Protein AF-K0RPT8-F1 (afdb_monomer_lite)

Organism: Thalassiosira oceanica (NCBI:txid159749)

Sequence (854 aa):
MIMADAAAPDPLGATSTADGGAPPEGDDGGSFYEEIGYNKILDVCDETSADEQLLERIRSLKEARGDCESLEASVRALEAELARARQQTRASIEEDSANQREVDDRMNAIRETEEETKRLRDAIAGEKQLLVSLAREIDGLKASIDKGSGWSKEQTKEREALVDALAECQRENDDANERLARLKETANTHENDARRSEDKRDECARRIEELNREKDTIDANMHSLQQEIKQEEGRLSTLKSALEHSTLELGDLQSRCDDEKHSIEEVMDGIEELREAQSSASKEMAMLRHEQTMVQEELDKLTAENQAATRENEEQMKMVRMLAAESDWCVRSMGNCLFRVLMNQLYHLHIPVSIKKELAHLQKMRDSVDEQARAATREREQHDKEIDSLTAQIARLEGTDIPSVAKEVDAVARKIKRKEQELDIVQRKIGVSKRQGEAIKLLKKTNESTTKSQDAELAGLQRTIQDLKKEAKGILEVDAKGRERLAAIQEQLKDKQRQCDALKDSNAKLETEAEMSTKQVLDLESAIVVARRDHNVASKALLAERQKVAEVKALGDNLSRQSRAAREEIARLERLLIKERASATAVDKEIISLGEDVVRLEERSAQVREEQLANASVIKGLEQDIDKTDDLRESILRSGRNDTNLTIQLVAANREFAQLNERLQVDRHSLEVVQGQLTSLDEEIESGNLQTAELTNAKEARLAEKNDQTKKRELLFSLQRDLSYYLDKNKALASELDRPVSMHRWRYLQITDPEKWDLLNKANGLQCQVVSVNDAISDKTRELGQMWRKMMDLEQEAGDRQGAEEVVSKLSTLREKLRGINKDILAKKADLQLTVEETEMAQSAIEDLEKQRA

Radius of gyration: 75.04 Å; chains: 1; bounding box: 182×80×273 Å

Structure (mmCIF, N/CA/C/O backbone):
data_AF-K0RPT8-F1
#
_entry.id   AF-K0RPT8-F1
#
loop_
_atom_site.group_PDB
_atom_site.id
_atom_site.type_symbol
_atom_site.label_atom_id
_atom_site.label_alt_id
_atom_site.label_comp_id
_atom_site.label_asym_id
_atom_site.label_entity_id
_atom_site.label_seq_id
_atom_site.pdbx_PDB_ins_code
_atom_site.Cartn_x
_atom_site.Cartn_y
_atom_site.Cartn_z
_atom_site.occupancy
_atom_site.B_iso_or_equiv
_atom_site.auth_seq_id
_atom_site.auth_comp_id
_atom_site.auth_asym_id
_atom_site.auth_atom_id
_atom_site.pdbx_PDB_model_num
ATOM 1 N N . MET A 1 1 ? -75.638 -5.460 -1.626 1.00 34.06 1 MET A N 1
ATOM 2 C CA . MET A 1 1 ? -76.689 -4.774 -2.400 1.00 34.06 1 MET A CA 1
ATOM 3 C C . MET A 1 1 ? -76.075 -3.480 -2.912 1.00 34.06 1 MET A C 1
ATOM 5 O O . MET A 1 1 ? -75.794 -2.640 -2.079 1.00 34.06 1 MET A O 1
ATOM 9 N N . ILE A 1 2 ? -75.814 -3.424 -4.230 1.00 35.72 2 ILE A N 1
ATOM 10 C CA . ILE A 1 2 ? -75.721 -2.235 -5.115 1.00 35.72 2 ILE A CA 1
ATOM 11 C C . ILE A 1 2 ? -74.626 -1.204 -4.738 1.00 35.72 2 ILE A C 1
ATOM 13 O O . ILE A 1 2 ? -74.729 -0.559 -3.710 1.00 35.72 2 ILE A O 1
ATOM 17 N N . MET A 1 3 ? -73.465 -1.173 -5.409 1.00 38.56 3 MET A N 1
ATOM 18 C CA . MET A 1 3 ? -73.141 -0.541 -6.715 1.00 38.56 3 MET A CA 1
ATOM 19 C C . MET A 1 3 ? -73.226 0.993 -6.758 1.00 38.56 3 MET A C 1
ATOM 21 O O . MET A 1 3 ? -74.186 1.570 -6.262 1.00 38.56 3 MET A O 1
ATOM 25 N N . ALA A 1 4 ? -72.265 1.543 -7.518 1.00 42.41 4 ALA A N 1
ATOM 26 C CA . ALA A 1 4 ? -72.122 2.905 -8.045 1.00 42.41 4 ALA A CA 1
ATOM 27 C C . ALA A 1 4 ? -71.613 3.975 -7.059 1.00 42.41 4 ALA A C 1
ATOM 29 O O . ALA A 1 4 ? -71.942 3.928 -5.884 1.00 42.41 4 ALA A O 1
ATOM 30 N N . ASP A 1 5 ? -70.896 5.035 -7.433 1.00 40.72 5 ASP A N 1
ATOM 31 C CA . ASP A 1 5 ? -70.079 5.485 -8.580 1.00 40.72 5 ASP A CA 1
ATOM 32 C C . ASP A 1 5 ? -69.812 6.992 -8.297 1.00 40.72 5 ASP A C 1
ATOM 34 O O . ASP A 1 5 ? -70.588 7.600 -7.556 1.00 40.72 5 ASP A O 1
ATOM 38 N N . ALA A 1 6 ? -68.811 7.592 -8.954 1.00 37.84 6 ALA A N 1
ATOM 39 C CA . ALA A 1 6 ? -68.700 9.029 -9.303 1.00 37.84 6 ALA A CA 1
ATOM 40 C C . ALA A 1 6 ? -67.673 9.950 -8.583 1.00 37.84 6 ALA A C 1
ATOM 42 O O . ALA A 1 6 ? -67.849 10.379 -7.447 1.00 37.84 6 ALA A O 1
ATOM 43 N N . ALA A 1 7 ? -66.713 10.379 -9.423 1.00 33.78 7 ALA A N 1
ATOM 44 C CA . ALA A 1 7 ? -66.327 11.768 -9.756 1.00 33.78 7 ALA A CA 1
ATOM 45 C C . ALA A 1 7 ? -65.345 12.586 -8.869 1.00 33.78 7 ALA A C 1
ATOM 47 O O . ALA A 1 7 ? -65.726 13.128 -7.840 1.00 33.78 7 ALA A O 1
ATOM 48 N N . ALA A 1 8 ? -64.097 12.705 -9.377 1.00 41.22 8 ALA A N 1
ATOM 49 C CA . ALA A 1 8 ? -63.292 13.906 -9.759 1.00 41.22 8 ALA A CA 1
ATOM 50 C C . ALA A 1 8 ? -63.546 15.276 -9.059 1.00 41.22 8 ALA A C 1
ATOM 52 O O . ALA A 1 8 ? -64.709 15.568 -8.789 1.00 41.22 8 ALA A O 1
ATOM 53 N N . PRO A 1 9 ? -62.547 16.200 -8.886 1.00 53.50 9 PRO A N 1
ATOM 54 C CA . PRO A 1 9 ? -61.593 16.623 -9.941 1.00 53.50 9 PRO A CA 1
ATOM 55 C C . PRO A 1 9 ? -60.165 17.124 -9.542 1.00 53.50 9 PRO A C 1
ATOM 57 O O . PRO A 1 9 ? -59.850 17.379 -8.385 1.00 53.50 9 PRO A O 1
ATOM 60 N N . ASP A 1 10 ? -59.347 17.290 -10.591 1.00 39.88 10 ASP A N 1
ATOM 61 C CA . ASP A 1 10 ? -58.073 18.033 -10.785 1.00 39.88 10 ASP A CA 1
ATOM 62 C C . ASP A 1 10 ? -58.077 19.499 -10.265 1.00 39.88 10 ASP A C 1
ATOM 64 O O . ASP A 1 10 ? -59.181 20.045 -10.138 1.00 39.88 10 ASP A O 1
ATOM 68 N N . PRO A 1 11 ? -56.922 20.209 -10.042 1.00 53.41 11 PRO A N 1
ATOM 69 C CA . PRO A 1 11 ? -56.004 20.591 -11.148 1.00 53.41 11 PRO A CA 1
ATOM 70 C C . PRO A 1 11 ? -54.515 20.984 -10.868 1.00 53.41 11 PRO A C 1
ATOM 72 O O . PRO A 1 11 ? -54.152 21.394 -9.773 1.00 53.41 11 PRO A O 1
ATOM 75 N N . LEU A 1 12 ? -53.725 21.000 -11.968 1.00 35.53 12 LEU A N 1
ATOM 76 C CA . LEU A 1 12 ? -52.520 21.820 -12.297 1.00 35.53 12 LEU A CA 1
ATOM 77 C C . LEU A 1 12 ? -51.270 21.674 -11.390 1.00 35.53 12 LEU A C 1
ATOM 79 O O . LEU A 1 12 ? -51.343 21.835 -10.186 1.00 35.53 12 LEU A O 1
ATOM 83 N N . GLY A 1 13 ? -50.032 21.490 -11.852 1.00 32.62 13 GLY A N 1
ATOM 84 C CA . GLY A 1 13 ? -49.405 21.535 -13.172 1.00 32.62 13 GLY A CA 1
ATOM 85 C C . GLY A 1 13 ? -47.933 21.948 -12.980 1.00 32.62 13 GLY A C 1
ATOM 86 O O . GLY A 1 13 ? -47.687 22.944 -12.313 1.00 32.62 13 GLY A O 1
ATOM 87 N N . ALA A 1 14 ? -46.964 21.207 -13.532 1.00 35.59 14 ALA A N 1
ATOM 88 C CA . ALA A 1 14 ? -45.588 21.680 -13.762 1.00 35.59 14 ALA A CA 1
ATOM 89 C C . ALA A 1 14 ? -44.806 20.692 -14.652 1.00 35.59 14 ALA A C 1
ATOM 91 O O . ALA A 1 14 ? -44.291 19.678 -14.198 1.00 35.59 14 ALA A O 1
ATOM 92 N N . THR A 1 15 ? -44.783 21.010 -15.945 1.00 38.06 15 THR A N 1
ATOM 93 C CA . THR A 1 15 ? -43.651 20.899 -16.884 1.00 38.06 15 THR A CA 1
ATOM 94 C C . THR A 1 15 ? -42.512 19.913 -16.574 1.00 38.06 15 THR A C 1
ATOM 96 O O . THR A 1 15 ? -41.618 20.215 -15.787 1.00 38.06 15 THR A O 1
ATOM 99 N N . SER A 1 16 ? -42.423 18.839 -17.360 1.00 38.19 16 SER A N 1
ATOM 100 C CA . SER A 1 16 ? -41.153 18.417 -17.961 1.00 38.19 16 SER A CA 1
ATOM 101 C C . SER A 1 16 ? -41.439 17.639 -19.245 1.00 38.19 16 SER A C 1
ATOM 103 O O . SER A 1 16 ? -42.292 16.758 -19.296 1.00 38.19 16 SER A O 1
ATOM 105 N N . THR A 1 17 ? -40.769 18.069 -20.300 1.00 38.31 17 THR A N 1
ATOM 106 C CA . THR A 1 17 ? -40.822 17.629 -21.691 1.00 38.31 17 THR A CA 1
ATOM 107 C C . THR A 1 17 ? -40.530 16.137 -21.847 1.00 38.31 17 THR A C 1
ATOM 109 O O . THR A 1 17 ? -39.399 15.702 -21.644 1.00 38.31 17 THR A O 1
ATOM 112 N N . ALA A 1 18 ? -41.537 15.366 -22.259 1.00 38.72 18 ALA A N 1
ATOM 113 C CA . ALA A 1 18 ? -41.354 14.039 -22.833 1.00 38.72 18 ALA A CA 1
ATOM 114 C C . ALA A 1 18 ? -41.131 14.199 -24.343 1.00 38.72 18 ALA A C 1
ATOM 116 O O . ALA A 1 18 ? -42.089 14.333 -25.105 1.00 38.72 18 ALA A O 1
ATOM 117 N N . ASP A 1 19 ? -39.862 14.236 -24.746 1.00 37.28 19 ASP A N 1
ATOM 118 C CA . ASP A 1 19 ? -39.467 13.992 -26.127 1.00 37.28 19 ASP A CA 1
ATOM 119 C C . ASP A 1 19 ? -39.259 12.484 -26.285 1.00 37.28 19 ASP A C 1
ATOM 121 O O . ASP A 1 19 ? -38.444 11.864 -25.594 1.00 37.28 19 ASP A O 1
ATOM 125 N N . GLY A 1 20 ? -40.087 11.885 -27.135 1.00 48.53 20 GLY A N 1
ATOM 126 C CA . GLY A 1 20 ? -40.003 10.489 -27.526 1.00 48.53 20 GLY A CA 1
ATOM 127 C C . GLY A 1 20 ? -38.823 10.300 -28.465 1.00 48.53 20 GLY A C 1
ATOM 128 O O . GLY A 1 20 ? -38.996 10.255 -29.677 1.00 48.53 20 GLY A O 1
ATOM 129 N N . GLY A 1 21 ? -37.629 10.175 -27.895 1.00 35.12 21 GLY A N 1
ATOM 130 C CA . GLY A 1 21 ? -36.449 9.681 -28.587 1.00 35.12 21 GLY A CA 1
ATOM 131 C C . GLY A 1 21 ? -36.352 8.174 -28.406 1.00 35.12 21 GLY A C 1
ATOM 132 O O . GLY A 1 21 ? -35.857 7.702 -27.384 1.00 35.12 21 GLY A O 1
ATOM 133 N N . ALA A 1 22 ? -36.833 7.419 -29.393 1.00 42.62 22 ALA A N 1
ATOM 134 C CA . ALA A 1 22 ? -36.387 6.048 -29.596 1.00 42.62 22 ALA A CA 1
ATOM 135 C C . ALA A 1 22 ? -34.844 6.020 -29.567 1.00 42.62 22 ALA A C 1
ATOM 137 O O . ALA A 1 22 ? -34.227 6.904 -30.171 1.00 42.62 22 ALA A O 1
ATOM 138 N N . PRO A 1 23 ? -34.200 5.068 -28.870 1.00 44.41 23 PRO A N 1
ATOM 139 C CA . PRO A 1 23 ? -32.756 4.942 -28.966 1.00 44.41 23 PRO A CA 1
ATOM 140 C C . PRO A 1 23 ? -32.410 4.611 -30.426 1.00 44.41 23 PRO A C 1
ATOM 142 O O . PRO A 1 23 ? -33.065 3.748 -31.016 1.00 44.41 23 PRO A O 1
ATOM 145 N N . PRO A 1 24 ? -31.444 5.314 -31.037 1.00 45.06 24 PRO A N 1
ATOM 146 C CA . PRO A 1 24 ? -31.047 5.039 -32.403 1.00 45.06 24 PRO A CA 1
ATOM 147 C C . PRO A 1 24 ? -30.422 3.645 -32.450 1.00 45.06 24 PRO A C 1
ATOM 149 O O . PRO A 1 24 ? -29.393 3.385 -31.832 1.00 45.06 24 PRO A O 1
ATOM 152 N N . GLU A 1 25 ? -31.074 2.751 -33.186 1.00 49.41 25 GLU A N 1
ATOM 153 C CA . GLU A 1 25 ? -30.406 1.646 -33.858 1.00 49.41 25 GLU A CA 1
ATOM 154 C C . GLU A 1 25 ? -29.371 2.264 -34.810 1.00 49.41 25 GLU A C 1
ATOM 156 O O . GLU A 1 25 ? -29.705 2.898 -35.810 1.00 49.41 25 GLU A O 1
ATOM 161 N N . GLY A 1 26 ? -28.111 2.170 -34.411 1.00 39.19 26 GLY A N 1
ATOM 162 C CA . GLY A 1 26 ? -26.936 2.697 -35.089 1.00 39.19 26 GLY A CA 1
ATOM 163 C C . GLY A 1 26 ? -25.806 2.598 -34.072 1.00 39.19 26 GLY A C 1
ATOM 164 O O . GLY A 1 26 ? -25.827 3.272 -33.051 1.00 39.19 26 GLY A O 1
ATOM 165 N N . ASP A 1 27 ? -24.865 1.685 -34.186 1.00 39.25 27 ASP A N 1
ATOM 166 C CA . ASP A 1 27 ? -24.152 1.290 -35.383 1.00 39.25 27 ASP A CA 1
ATOM 167 C C . ASP A 1 27 ? -23.869 -0.205 -35.241 1.00 39.25 27 ASP A C 1
ATOM 169 O O . ASP A 1 27 ? -23.415 -0.645 -34.177 1.00 39.25 27 ASP A O 1
ATOM 173 N N . ASP A 1 28 ? -24.152 -0.980 -36.287 1.00 43.75 28 ASP A N 1
ATOM 174 C CA . ASP A 1 28 ? -23.540 -2.289 -36.460 1.00 43.75 28 ASP A CA 1
ATOM 175 C C . ASP A 1 28 ? -22.032 -2.042 -36.480 1.00 43.75 28 ASP A C 1
ATOM 177 O O . ASP A 1 28 ? -21.432 -1.741 -37.512 1.00 43.75 28 ASP A O 1
ATOM 181 N N . GLY A 1 29 ? -21.411 -2.155 -35.306 1.00 40.94 29 GLY A N 1
ATOM 182 C CA . GLY A 1 29 ? -19.991 -2.393 -35.161 1.00 40.94 29 GLY A CA 1
ATOM 183 C C . GLY A 1 29 ? -19.710 -3.777 -35.714 1.00 40.94 29 GLY A C 1
ATOM 184 O O . GLY A 1 29 ? -19.402 -4.695 -34.955 1.00 40.94 29 GLY A O 1
ATOM 185 N N . GLY A 1 30 ? -19.866 -3.915 -37.034 1.00 42.03 30 GLY A N 1
ATOM 186 C CA . GLY A 1 30 ? -19.308 -4.986 -37.821 1.00 42.03 30 GLY A CA 1
ATOM 187 C C . GLY A 1 30 ? -17.869 -5.082 -37.377 1.00 42.03 30 GLY A C 1
ATOM 188 O O . GLY A 1 30 ? -17.064 -4.169 -37.575 1.00 42.03 30 GLY A O 1
ATOM 189 N N . SER A 1 31 ? -17.591 -6.156 -36.647 1.00 47.12 31 SER A N 1
ATOM 190 C CA . SER A 1 31 ? -16.245 -6.497 -36.256 1.00 47.12 31 SER A CA 1
ATOM 191 C C . SER A 1 31 ? -15.409 -6.393 -37.521 1.00 47.12 31 SER A C 1
ATOM 193 O O . SER A 1 31 ? -15.715 -7.036 -38.523 1.00 47.12 31 SER A O 1
ATOM 195 N N . PHE A 1 32 ? -14.356 -5.582 -37.488 1.00 47.62 32 PHE A N 1
ATOM 196 C CA . PHE A 1 32 ? -13.374 -5.456 -38.567 1.00 47.62 32 PHE A CA 1
ATOM 197 C C . PHE A 1 32 ? -12.870 -6.832 -39.075 1.00 47.62 32 PHE A C 1
ATOM 199 O O . PHE A 1 32 ? -12.355 -6.953 -40.184 1.00 47.62 32 PHE A O 1
ATOM 206 N N . TYR A 1 33 ? -13.068 -7.900 -38.291 1.00 49.88 33 TYR A N 1
ATOM 207 C CA . TYR A 1 33 ? -12.769 -9.285 -38.644 1.00 49.88 33 TYR A CA 1
ATOM 208 C C . TYR A 1 33 ? -13.836 -10.006 -39.498 1.00 49.88 33 TYR A C 1
ATOM 210 O O . TYR A 1 33 ? -13.510 -11.022 -40.117 1.00 49.88 33 TYR A O 1
ATOM 218 N N . GLU A 1 34 ? -15.076 -9.516 -39.583 1.00 51.75 34 GLU A N 1
ATOM 219 C CA . GLU A 1 34 ? -16.123 -10.085 -40.449 1.00 51.75 34 GLU A CA 1
ATOM 220 C C . GLU A 1 34 ? -15.997 -9.616 -41.906 1.00 51.75 34 GLU A C 1
ATOM 222 O O . GLU A 1 34 ? -16.193 -10.417 -42.822 1.00 51.75 34 GLU A O 1
ATOM 227 N N . GLU A 1 35 ? -15.563 -8.374 -42.142 1.00 48.94 35 GLU A N 1
ATOM 228 C CA . GLU A 1 35 ? -15.411 -7.808 -43.495 1.00 48.94 35 GLU A CA 1
ATOM 229 C C . GLU A 1 35 ? -14.232 -8.396 -44.293 1.00 48.94 35 GLU A C 1
ATOM 231 O O . GLU A 1 35 ? -14.245 -8.388 -45.523 1.00 48.94 35 GLU A O 1
ATOM 236 N N . ILE A 1 36 ? -13.237 -8.987 -43.621 1.00 48.97 36 ILE A N 1
ATOM 237 C CA . ILE A 1 36 ? -12.074 -9.619 -44.278 1.00 48.97 36 ILE A CA 1
ATOM 238 C C . ILE A 1 36 ? -12.362 -11.090 -44.650 1.00 48.97 36 ILE A C 1
ATOM 240 O O . ILE A 1 36 ? -11.540 -11.762 -45.271 1.00 48.97 36 ILE A O 1
ATOM 244 N N . GLY A 1 37 ? -13.541 -11.629 -44.315 1.00 44.31 37 GLY A N 1
ATOM 245 C CA . GLY A 1 37 ? -13.873 -13.018 -44.643 1.00 44.31 37 GLY A CA 1
ATOM 246 C C . GLY A 1 37 ? -12.970 -14.036 -43.936 1.00 44.31 37 GLY A C 1
ATOM 247 O O . GLY A 1 37 ? -12.770 -15.138 -44.445 1.00 44.31 37 GLY A O 1
ATOM 248 N N . TYR A 1 38 ? -12.444 -13.700 -42.753 1.00 50.59 38 TYR A N 1
ATOM 249 C CA . TYR A 1 38 ? -11.564 -14.582 -41.976 1.00 50.59 38 TYR A CA 1
ATOM 250 C C . TYR A 1 38 ? -12.276 -15.884 -41.563 1.00 50.59 38 TYR A C 1
ATOM 252 O O . TYR A 1 38 ? -11.687 -16.965 -41.604 1.00 50.59 38 TYR A O 1
ATOM 260 N N . ASN A 1 39 ? -13.585 -15.804 -41.293 1.00 52.38 39 ASN A N 1
ATOM 261 C CA . ASN A 1 39 ? -14.430 -16.967 -40.999 1.00 52.38 39 ASN A CA 1
ATOM 262 C C . ASN A 1 39 ? -14.610 -17.904 -42.208 1.00 52.38 39 ASN A C 1
ATOM 264 O O . ASN A 1 39 ? -14.829 -19.094 -42.030 1.00 52.38 39 ASN A O 1
ATOM 268 N N . LYS A 1 40 ? -14.457 -17.405 -43.443 1.00 50.84 40 LYS A N 1
ATOM 269 C CA . LYS A 1 40 ? -14.559 -18.223 -44.665 1.00 50.84 40 LYS A CA 1
ATOM 270 C C . LYS A 1 40 ? -13.231 -18.855 -45.086 1.00 50.84 40 LYS A C 1
ATOM 272 O O . LYS A 1 40 ? -13.236 -19.786 -45.882 1.00 50.84 40 LYS A O 1
ATOM 277 N N . ILE A 1 41 ? -12.109 -18.365 -44.557 1.00 52.56 41 ILE A N 1
ATOM 278 C CA . ILE A 1 41 ? -10.770 -18.921 -44.807 1.00 52.56 41 ILE A CA 1
ATOM 279 C C . ILE A 1 41 ? -10.476 -20.087 -43.849 1.00 52.56 41 ILE A C 1
ATOM 281 O O . ILE A 1 41 ? -9.771 -21.020 -44.221 1.00 52.56 41 ILE A O 1
ATOM 285 N N . LEU A 1 42 ? -11.056 -20.086 -42.644 1.00 50.06 42 LEU A N 1
ATOM 286 C CA . LEU A 1 42 ? -10.864 -21.158 -41.658 1.00 50.06 42 LEU A CA 1
ATOM 287 C C . LEU A 1 42 ? -11.716 -22.413 -41.903 1.00 50.06 42 LEU A C 1
ATOM 289 O O . LEU A 1 42 ? -11.302 -23.488 -41.478 1.00 50.06 42 LEU A O 1
ATOM 293 N N . ASP A 1 43 ? -12.836 -22.300 -42.623 1.00 50.97 43 ASP A N 1
ATOM 294 C CA . ASP A 1 43 ? -13.712 -23.440 -42.951 1.00 50.97 43 ASP A CA 1
ATOM 295 C C . ASP A 1 43 ? -13.362 -24.133 -44.285 1.00 50.97 43 ASP A C 1
ATOM 297 O O . ASP A 1 43 ? -13.931 -25.173 -44.601 1.00 50.97 43 ASP A O 1
ATOM 301 N N . VAL A 1 44 ? -12.441 -23.580 -45.089 1.00 48.00 44 VAL A N 1
ATOM 302 C CA . VAL A 1 44 ? -12.082 -24.125 -46.422 1.00 48.00 44 VAL A CA 1
ATOM 303 C C . VAL A 1 44 ? -10.700 -24.792 -46.443 1.00 48.00 44 VAL A C 1
ATOM 305 O O . VAL A 1 44 ? -10.338 -25.442 -47.420 1.00 48.00 44 VAL A O 1
ATOM 308 N N . CYS A 1 45 ? -9.930 -24.709 -45.360 1.00 46.25 45 CYS A N 1
ATOM 309 C CA . CYS A 1 45 ? -8.627 -25.367 -45.258 1.00 46.25 45 CYS A CA 1
ATOM 310 C C . CYS A 1 45 ? -8.754 -26.814 -44.762 1.00 46.25 45 CYS A C 1
ATOM 312 O O . CYS A 1 45 ? -8.107 -27.196 -43.788 1.00 46.25 45 CYS A O 1
ATOM 314 N N . ASP A 1 46 ? -9.564 -27.614 -45.455 1.00 46.78 46 ASP A N 1
ATOM 315 C CA . ASP A 1 46 ? -9.432 -29.065 -45.405 1.00 46.78 46 ASP A CA 1
ATOM 316 C C . ASP A 1 46 ? -8.359 -29.501 -46.407 1.00 46.78 46 ASP A C 1
ATOM 318 O O . ASP A 1 46 ? -8.411 -29.209 -47.601 1.00 46.78 46 ASP A O 1
ATOM 322 N N . GLU A 1 47 ? -7.371 -30.207 -45.858 1.00 51.59 47 GLU A N 1
ATOM 323 C CA . GLU A 1 47 ? -6.622 -31.269 -46.519 1.00 51.59 47 GLU A CA 1
ATOM 324 C C . GLU A 1 47 ? -6.113 -30.951 -47.930 1.00 51.59 47 GLU A C 1
ATOM 326 O O . GLU A 1 47 ? -6.598 -31.484 -48.922 1.00 51.59 47 GLU A O 1
ATOM 331 N N . THR A 1 48 ? -5.063 -30.135 -48.038 1.00 50.81 48 THR A N 1
ATOM 332 C CA . THR A 1 48 ? -3.907 -30.458 -48.898 1.00 50.81 48 THR A CA 1
ATOM 333 C C . THR A 1 48 ? -2.789 -29.423 -48.743 1.00 50.81 48 THR A C 1
ATOM 335 O O . THR A 1 48 ? -2.885 -28.285 -49.184 1.00 50.81 48 THR A O 1
ATOM 338 N N . SER A 1 49 ? -1.666 -29.873 -48.173 1.00 52.41 49 SER A N 1
ATOM 339 C CA . SER A 1 49 ? -0.335 -29.256 -48.304 1.00 52.41 49 SER A CA 1
ATOM 340 C C . SER A 1 49 ? -0.093 -27.888 -47.630 1.00 52.41 49 SER A C 1
ATOM 342 O O . SER A 1 49 ? 0.474 -26.989 -48.254 1.00 52.41 49 SER A O 1
ATOM 344 N N . ALA A 1 50 ? -0.400 -27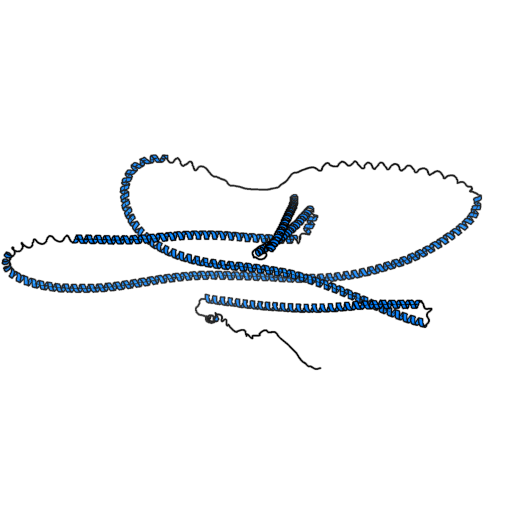.745 -46.337 1.00 48.38 50 ALA A N 1
ATOM 345 C CA . ALA A 1 50 ? 0.180 -26.684 -45.503 1.00 48.38 50 ALA A CA 1
ATOM 346 C C . ALA A 1 50 ? 0.653 -27.235 -44.145 1.00 48.38 50 ALA A C 1
ATOM 348 O O . ALA A 1 50 ? 0.027 -28.137 -43.592 1.00 48.38 50 ALA A O 1
ATOM 349 N N . ASP A 1 51 ? 1.782 -26.701 -43.666 1.00 59.19 51 ASP A N 1
ATOM 350 C CA . ASP A 1 51 ? 2.598 -27.172 -42.539 1.00 59.19 51 ASP A CA 1
ATOM 351 C C . ASP A 1 51 ? 1.817 -27.558 -41.270 1.00 59.19 51 ASP A C 1
ATOM 353 O O . ASP A 1 51 ? 0.952 -26.828 -40.785 1.00 59.19 51 ASP A O 1
ATOM 357 N N . GLU A 1 52 ? 2.232 -28.668 -40.657 1.00 60.44 52 GLU A N 1
ATOM 358 C CA . GLU A 1 52 ? 1.723 -29.240 -39.397 1.00 60.44 52 GLU A CA 1
ATOM 359 C C . GLU A 1 52 ? 1.672 -28.208 -38.244 1.00 60.44 52 GLU A C 1
ATOM 361 O O . GLU A 1 52 ? 0.789 -28.243 -37.388 1.00 60.44 52 GLU A O 1
ATOM 366 N N . GLN A 1 53 ? 2.555 -27.203 -38.286 1.00 57.12 53 GLN A N 1
ATOM 367 C CA . GLN A 1 53 ? 2.617 -26.093 -37.329 1.00 57.12 53 GLN A CA 1
ATOM 368 C C . GLN A 1 53 ? 1.416 -25.134 -37.411 1.00 57.12 53 GLN A C 1
ATOM 370 O O . GLN A 1 53 ? 1.013 -24.570 -36.393 1.00 57.12 53 GLN A O 1
ATOM 375 N N . LEU A 1 54 ? 0.819 -24.948 -38.593 1.00 59.88 54 LEU A N 1
ATOM 376 C CA . LEU A 1 54 ? -0.370 -24.104 -38.759 1.00 59.88 54 LEU A CA 1
ATOM 377 C C . LEU A 1 54 ? -1.621 -24.797 -38.215 1.00 59.88 54 LEU A C 1
ATOM 379 O O . LEU A 1 54 ? -2.445 -24.147 -37.574 1.00 59.88 54 LEU A O 1
ATOM 383 N N . LEU A 1 55 ? -1.733 -26.114 -38.393 1.00 65.75 55 LEU A N 1
ATOM 384 C CA . LEU A 1 55 ? -2.823 -26.904 -37.814 1.00 65.75 55 LEU A CA 1
ATOM 385 C C . LEU A 1 55 ? -2.749 -26.931 -36.282 1.00 65.75 55 LEU A C 1
ATOM 387 O O . LEU A 1 55 ? -3.782 -26.821 -35.620 1.00 65.75 55 LEU A O 1
ATOM 391 N N . GLU A 1 56 ? -1.542 -27.006 -35.715 1.00 69.25 56 GLU A N 1
ATOM 392 C CA . GLU A 1 56 ? -1.330 -26.899 -34.267 1.00 69.25 56 GLU A CA 1
ATOM 393 C C . GLU A 1 56 ? -1.701 -25.499 -33.746 1.00 69.25 56 GLU A C 1
ATOM 395 O O . GLU A 1 56 ? -2.379 -25.359 -32.728 1.00 69.25 56 GLU A O 1
ATOM 400 N N . ARG A 1 57 ? -1.353 -24.440 -34.494 1.00 70.62 57 ARG A N 1
ATOM 401 C CA . ARG A 1 57 ? -1.726 -23.060 -34.151 1.00 70.62 57 ARG A CA 1
ATOM 402 C C . ARG A 1 57 ? -3.241 -22.853 -34.191 1.00 70.62 57 ARG A C 1
ATOM 404 O O . ARG A 1 57 ? -3.787 -22.227 -33.284 1.00 70.62 57 ARG A O 1
ATOM 411 N N . ILE A 1 58 ? -3.929 -23.411 -35.186 1.00 70.00 58 ILE A N 1
ATOM 412 C CA . ILE A 1 58 ? -5.393 -23.348 -35.291 1.00 70.00 58 ILE A CA 1
ATOM 413 C C . ILE A 1 58 ? -6.056 -24.121 -34.141 1.00 70.00 58 ILE A C 1
ATOM 415 O O . ILE A 1 58 ? -7.045 -23.637 -33.591 1.00 70.00 58 ILE A O 1
ATOM 419 N N . ARG A 1 59 ? -5.502 -25.267 -33.716 1.00 74.06 59 ARG A N 1
ATOM 420 C CA . ARG A 1 59 ? -5.972 -25.980 -32.513 1.00 74.06 59 ARG A CA 1
ATOM 421 C C . ARG A 1 59 ? -5.797 -25.143 -31.243 1.00 74.06 59 ARG A C 1
ATOM 423 O O . ARG A 1 59 ? -6.775 -24.963 -30.525 1.00 74.06 59 ARG A O 1
ATOM 430 N N . SER A 1 60 ? -4.631 -24.524 -31.041 1.00 74.38 60 SER A N 1
ATOM 431 C CA . SER A 1 60 ? -4.387 -23.660 -29.872 1.00 74.38 60 SER A CA 1
ATOM 432 C C . SER A 1 60 ? -5.309 -22.434 -29.817 1.00 74.38 60 SER A C 1
ATOM 434 O O . SER A 1 60 ? -5.747 -22.023 -28.747 1.00 74.38 60 SER A O 1
ATOM 436 N N . LEU A 1 61 ? -5.664 -21.866 -30.976 1.00 70.50 61 LEU A N 1
ATOM 437 C CA . LEU A 1 61 ? -6.599 -20.741 -31.047 1.00 70.50 61 LEU A CA 1
ATOM 438 C C . LEU A 1 61 ? -8.045 -21.180 -30.780 1.00 70.50 61 LEU A C 1
ATOM 440 O O . LEU A 1 61 ? -8.819 -20.406 -30.219 1.00 70.50 61 LEU A O 1
ATOM 444 N N . LYS A 1 62 ? -8.416 -22.416 -31.145 1.00 72.44 62 LYS A N 1
ATOM 445 C CA . LYS A 1 62 ? -9.727 -22.990 -30.805 1.00 72.44 62 LYS A CA 1
ATOM 446 C C . LYS A 1 62 ? -9.847 -23.290 -29.307 1.00 72.44 62 LYS A C 1
ATOM 448 O O . LYS A 1 62 ? -10.907 -23.036 -28.746 1.00 72.44 62 LYS A O 1
ATOM 453 N N . GLU A 1 63 ? -8.780 -23.762 -28.665 1.00 74.81 63 GLU A N 1
ATOM 454 C CA . GLU A 1 63 ? -8.739 -23.964 -27.208 1.00 74.81 63 GLU A CA 1
ATOM 455 C C . GLU A 1 63 ? -8.823 -22.633 -26.451 1.00 74.81 63 GLU A C 1
ATOM 457 O O . GLU A 1 63 ? -9.710 -22.469 -25.619 1.00 74.81 63 GLU A O 1
ATOM 462 N N . ALA A 1 64 ? -8.024 -21.632 -26.839 1.00 71.44 64 ALA A N 1
ATOM 463 C CA . ALA A 1 64 ? -8.086 -20.298 -26.236 1.00 71.44 64 ALA A CA 1
ATOM 464 C C . ALA A 1 64 ? -9.470 -19.638 -26.387 1.00 71.44 64 ALA A C 1
ATOM 466 O O . ALA A 1 64 ? -9.935 -18.934 -25.493 1.00 71.44 64 ALA A O 1
ATOM 467 N N . ARG A 1 65 ? -10.165 -19.887 -27.506 1.00 73.44 65 ARG A N 1
ATOM 468 C CA . ARG A 1 65 ? -11.553 -19.448 -27.689 1.00 73.44 65 ARG A CA 1
ATOM 469 C C . ARG A 1 65 ? -12.511 -20.160 -26.729 1.00 73.44 65 ARG A C 1
ATOM 471 O O . ARG A 1 65 ? -13.389 -19.503 -26.178 1.00 73.44 65 ARG A O 1
ATOM 478 N N . GLY A 1 66 ? -12.340 -21.465 -26.515 1.00 76.88 66 GLY A N 1
ATOM 479 C CA . GLY A 1 66 ? -13.122 -22.223 -25.534 1.00 76.88 66 GLY A CA 1
ATOM 480 C C . GLY A 1 66 ? -12.939 -21.696 -24.107 1.00 76.88 66 GLY A C 1
ATOM 481 O O . GLY A 1 66 ? -13.917 -21.550 -23.374 1.00 76.88 66 GLY A O 1
ATOM 482 N N . ASP A 1 67 ? -11.712 -21.317 -23.748 1.00 75.44 67 ASP A N 1
ATOM 483 C CA . ASP A 1 67 ? -11.403 -20.718 -22.445 1.00 75.44 67 ASP A CA 1
ATOM 484 C C . ASP A 1 67 ? -12.011 -19.313 -22.294 1.00 75.44 67 ASP A C 1
ATOM 486 O O . ASP A 1 67 ? -12.552 -18.978 -21.239 1.00 75.44 67 ASP A O 1
ATOM 490 N N . CYS A 1 68 ? -12.010 -18.499 -23.356 1.00 70.81 68 CYS A N 1
ATOM 491 C CA . CYS A 1 68 ? -12.714 -17.213 -23.363 1.00 70.81 68 CYS A CA 1
ATOM 492 C C . CYS A 1 68 ? -14.235 -17.383 -23.220 1.00 70.81 68 CYS A C 1
ATOM 494 O O . CYS A 1 68 ? -14.850 -16.673 -22.427 1.00 70.81 68 CYS A O 1
ATOM 496 N N . GLU A 1 69 ? -14.846 -18.344 -23.917 1.00 77.31 69 GLU A N 1
ATOM 497 C CA . GLU A 1 69 ? -16.283 -18.637 -23.797 1.00 77.31 69 GLU A CA 1
ATOM 498 C C . GLU A 1 69 ? -16.642 -19.148 -22.382 1.00 77.31 69 GLU A C 1
ATOM 500 O O . GLU A 1 69 ? -17.685 -18.793 -21.826 1.00 77.31 69 GLU A O 1
ATOM 505 N N . SER A 1 70 ? -15.745 -19.916 -21.751 1.00 75.75 70 SER A N 1
ATOM 506 C CA . SER A 1 70 ? -15.841 -20.337 -20.347 1.00 75.75 70 SER A CA 1
ATOM 507 C C . SER A 1 70 ? -15.754 -19.158 -19.370 1.00 75.75 70 SER A C 1
ATOM 509 O O . SER A 1 70 ? -16.556 -19.072 -18.433 1.00 75.75 70 SER A O 1
ATOM 511 N N . LEU A 1 71 ? -14.814 -18.237 -19.589 1.00 75.88 71 LEU A N 1
ATOM 512 C CA . LEU A 1 71 ? -14.658 -17.029 -18.780 1.00 75.88 71 LEU A CA 1
ATOM 513 C C . LEU A 1 71 ? -15.869 -16.108 -18.918 1.00 75.88 71 LEU A C 1
ATOM 515 O O . LEU A 1 71 ? -16.382 -15.629 -17.910 1.00 75.88 71 LEU A O 1
ATOM 519 N N . GLU A 1 72 ? -16.393 -15.922 -20.128 1.00 75.00 72 GLU A N 1
ATOM 520 C CA . GLU A 1 72 ? -17.623 -15.162 -20.348 1.00 75.00 72 GLU A CA 1
ATOM 521 C C . GLU A 1 72 ? -18.831 -15.794 -19.649 1.00 75.00 72 GLU A C 1
ATOM 523 O O . GLU A 1 72 ? -19.658 -15.079 -19.080 1.00 75.00 72 GLU A O 1
ATOM 528 N N . ALA A 1 73 ? -18.944 -17.125 -19.652 1.00 78.25 73 ALA A N 1
ATOM 529 C CA . ALA A 1 73 ? -19.997 -17.822 -18.919 1.00 78.25 73 ALA A CA 1
ATOM 530 C C . ALA A 1 73 ? -19.862 -17.627 -17.397 1.00 78.25 73 ALA A C 1
ATOM 532 O O . ALA A 1 73 ? -20.867 -17.427 -16.711 1.00 78.25 73 ALA A O 1
ATOM 533 N N . SER A 1 74 ? -18.631 -17.626 -16.877 1.00 79.69 74 SER A N 1
ATOM 534 C CA . SER A 1 74 ? -18.335 -17.357 -15.464 1.00 79.69 74 SER A CA 1
ATOM 535 C C . SER A 1 74 ? -18.658 -15.909 -15.073 1.00 79.69 74 SER A C 1
ATOM 537 O O .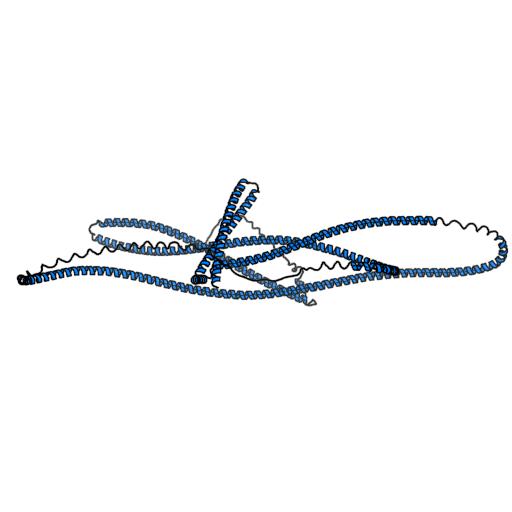 SER A 1 74 ? -19.323 -15.670 -14.066 1.00 79.69 74 SER A O 1
ATOM 539 N N . VAL A 1 75 ? -18.292 -14.935 -15.913 1.00 78.19 75 VAL A N 1
ATOM 540 C CA . VAL A 1 75 ? -18.626 -13.516 -15.708 1.00 78.19 75 VAL A CA 1
ATOM 541 C C . VAL A 1 75 ? -20.141 -13.312 -15.701 1.00 78.19 75 VAL A C 1
ATOM 543 O O . VAL A 1 75 ? -20.663 -12.707 -14.768 1.00 78.19 75 VAL A O 1
ATOM 546 N N . ARG A 1 76 ? -20.875 -13.901 -16.654 1.00 81.94 76 ARG A N 1
ATOM 547 C CA . ARG A 1 76 ? -22.349 -13.834 -16.676 1.00 81.94 76 ARG A CA 1
ATOM 548 C C . ARG A 1 76 ? -22.986 -14.485 -15.441 1.00 81.94 76 ARG A C 1
ATOM 550 O O . ARG A 1 76 ? -24.011 -14.007 -14.954 1.00 81.94 76 ARG A O 1
ATOM 557 N N . ALA A 1 77 ? -22.398 -15.561 -14.912 1.00 83.00 77 ALA A N 1
ATOM 558 C CA . ALA A 1 77 ? -22.865 -16.192 -13.678 1.00 83.00 77 ALA A CA 1
ATOM 559 C C . ALA A 1 77 ? -22.650 -15.285 -12.453 1.00 83.00 77 ALA A C 1
ATOM 561 O O . ALA A 1 77 ? -23.574 -15.109 -11.655 1.00 83.00 77 ALA A O 1
ATOM 562 N N . LEU A 1 78 ? -21.482 -14.646 -12.347 1.00 80.06 78 LEU A N 1
ATOM 563 C CA . LEU A 1 78 ? -21.176 -13.684 -11.284 1.00 80.06 78 LEU A CA 1
ATOM 564 C C . LEU A 1 78 ? -22.052 -12.427 -11.372 1.00 80.06 78 LEU A C 1
ATOM 566 O O . LEU A 1 78 ? -22.528 -11.937 -10.349 1.00 80.06 78 LEU A O 1
ATOM 570 N N . GLU A 1 79 ? -22.338 -11.932 -12.576 1.00 81.12 79 GLU A N 1
ATOM 571 C CA . GLU A 1 79 ? -23.276 -10.824 -12.789 1.00 81.12 79 GLU A CA 1
ATOM 572 C C . GLU A 1 79 ? -24.699 -11.184 -12.336 1.00 81.12 79 GLU A C 1
ATOM 574 O O . GLU A 1 79 ? -25.374 -10.375 -11.691 1.00 81.12 79 GLU A O 1
ATOM 579 N N . ALA A 1 80 ? -25.146 -12.416 -12.600 1.00 84.25 80 ALA A N 1
ATOM 580 C CA . ALA A 1 80 ? -26.437 -12.909 -12.130 1.00 84.25 80 ALA A CA 1
ATOM 581 C C . ALA A 1 80 ? -26.486 -13.051 -10.596 1.00 84.25 80 ALA A C 1
ATOM 583 O O . ALA A 1 80 ? -27.508 -12.736 -9.980 1.00 84.25 80 ALA A O 1
ATOM 584 N N . GLU A 1 81 ? -25.400 -13.489 -9.958 1.00 84.00 81 GLU A N 1
ATOM 585 C CA . GLU A 1 81 ? -25.299 -13.551 -8.494 1.00 84.00 81 GLU A CA 1
ATOM 586 C C . GLU A 1 81 ? -25.271 -12.160 -7.856 1.00 84.00 81 GLU A C 1
ATOM 588 O O . GLU A 1 81 ? -25.984 -11.917 -6.879 1.00 84.00 81 GLU A O 1
ATOM 593 N N . LEU A 1 82 ? -24.547 -11.211 -8.454 1.00 79.00 82 LEU A N 1
ATOM 594 C CA . LEU A 1 82 ? -24.527 -9.814 -8.026 1.00 79.00 82 LEU A CA 1
ATOM 595 C C . LEU A 1 82 ? -25.921 -9.172 -8.137 1.00 79.00 82 LEU A C 1
ATOM 597 O O . LEU A 1 82 ? -26.338 -8.421 -7.251 1.00 79.00 82 LEU A O 1
ATOM 601 N N . ALA A 1 83 ? -26.669 -9.483 -9.199 1.00 82.88 83 ALA A N 1
ATOM 602 C CA . ALA A 1 83 ? -28.043 -9.022 -9.372 1.00 82.88 83 ALA A CA 1
ATOM 603 C C . ALA A 1 83 ? -28.982 -9.586 -8.289 1.00 82.88 83 ALA A C 1
ATOM 605 O O . ALA A 1 83 ? -29.762 -8.827 -7.707 1.00 82.88 83 ALA A O 1
ATOM 606 N N . ARG A 1 84 ? -28.864 -10.880 -7.953 1.00 87.25 84 ARG A N 1
ATOM 607 C CA . ARG A 1 84 ? -29.631 -11.497 -6.853 1.00 87.25 84 ARG A CA 1
ATOM 608 C C . ARG A 1 84 ? -29.277 -10.885 -5.500 1.00 87.25 84 ARG A C 1
ATOM 610 O O . ARG A 1 84 ? -30.182 -10.557 -4.736 1.00 87.25 84 ARG A O 1
ATOM 617 N N . ALA A 1 85 ? -27.990 -10.669 -5.227 1.00 78.94 85 ALA A N 1
ATOM 618 C CA . ALA A 1 85 ? -27.536 -10.039 -3.991 1.00 78.94 85 ALA A CA 1
ATOM 619 C C . ALA A 1 85 ? -28.116 -8.624 -3.844 1.00 78.94 85 ALA A C 1
ATOM 621 O O . ALA A 1 85 ? -28.694 -8.306 -2.807 1.00 78.94 85 ALA A O 1
ATOM 622 N N . ARG A 1 86 ? -28.066 -7.811 -4.912 1.00 82.88 86 ARG A N 1
ATOM 623 C CA . ARG A 1 86 ? -28.663 -6.462 -4.947 1.00 82.88 86 ARG A CA 1
ATOM 624 C C . ARG A 1 86 ? -30.176 -6.479 -4.728 1.00 82.88 86 ARG A C 1
ATOM 626 O O . ARG A 1 86 ? -30.702 -5.608 -4.036 1.00 82.88 86 ARG A O 1
ATOM 633 N N . GLN A 1 87 ? -30.883 -7.453 -5.299 1.00 84.31 87 GLN A N 1
ATOM 634 C CA . GLN A 1 87 ? -32.324 -7.611 -5.095 1.00 84.31 87 GLN A CA 1
ATOM 635 C C . GLN A 1 87 ? -32.651 -7.984 -3.641 1.00 84.31 87 GLN A C 1
ATOM 637 O O . GLN A 1 87 ? -33.584 -7.430 -3.065 1.00 84.31 87 GLN A O 1
ATOM 642 N N . GLN A 1 88 ? -31.844 -8.847 -3.023 1.00 82.81 88 GLN A N 1
ATOM 643 C CA . GLN A 1 88 ? -31.992 -9.224 -1.619 1.00 82.81 88 GLN A CA 1
ATOM 644 C C . GLN A 1 88 ? -31.696 -8.052 -0.670 1.00 82.81 88 GLN A C 1
ATOM 646 O O . GLN A 1 88 ? -32.404 -7.873 0.318 1.00 82.81 88 GLN A O 1
ATOM 651 N N . THR A 1 89 ? -30.715 -7.199 -0.994 1.00 78.31 89 THR A N 1
ATOM 652 C CA . THR A 1 89 ? -30.447 -5.981 -0.207 1.00 78.31 89 THR A CA 1
ATOM 653 C C . THR A 1 89 ? -31.615 -4.999 -0.284 1.00 78.31 89 THR A C 1
ATOM 655 O O . THR A 1 89 ? -32.008 -4.437 0.732 1.00 78.31 89 THR A O 1
ATOM 658 N N . ARG A 1 90 ? -32.213 -4.816 -1.472 1.00 79.81 90 ARG A N 1
ATOM 659 C CA . ARG A 1 90 ? -33.400 -3.959 -1.640 1.00 79.81 90 ARG A CA 1
ATOM 660 C C . ARG A 1 90 ? -34.600 -4.471 -0.845 1.00 79.81 90 ARG A C 1
ATOM 662 O O . ARG A 1 90 ? -35.242 -3.672 -0.176 1.00 79.81 90 ARG A O 1
ATOM 669 N N . ALA A 1 91 ? -34.852 -5.780 -0.864 1.00 82.31 91 ALA A N 1
ATOM 670 C CA . ALA A 1 91 ? -35.930 -6.385 -0.081 1.00 82.31 91 ALA A CA 1
ATOM 671 C C . ALA A 1 91 ? -35.733 -6.181 1.434 1.00 82.31 91 ALA A C 1
ATOM 673 O O . ALA A 1 91 ? -36.681 -5.824 2.125 1.00 82.31 91 ALA A O 1
ATOM 674 N N . SER A 1 92 ? -34.499 -6.321 1.936 1.00 79.38 92 SER A N 1
ATOM 675 C CA . SER A 1 92 ? -34.183 -6.057 3.350 1.00 79.38 92 SER A CA 1
ATOM 676 C C . SER A 1 92 ? -34.411 -4.590 3.732 1.00 79.38 92 SER A C 1
ATOM 678 O O . SER A 1 92 ? -34.943 -4.316 4.800 1.00 79.38 92 SER A O 1
ATOM 680 N N . ILE A 1 93 ? -34.058 -3.642 2.855 1.00 79.00 93 ILE A N 1
ATOM 681 C CA . ILE A 1 93 ? -34.285 -2.206 3.093 1.00 79.00 93 ILE A CA 1
ATOM 682 C C . ILE A 1 93 ? -35.787 -1.884 3.130 1.00 79.00 93 ILE A C 1
ATOM 684 O O . ILE A 1 93 ? -36.232 -1.084 3.954 1.00 79.00 93 ILE A O 1
ATOM 688 N N . GLU A 1 94 ? -36.582 -2.493 2.247 1.00 81.62 94 GLU A N 1
ATOM 689 C CA . GLU A 1 94 ? -38.038 -2.329 2.253 1.00 81.62 94 GLU A CA 1
ATOM 690 C C . GLU A 1 94 ? -38.666 -2.902 3.532 1.00 81.62 94 GLU A C 1
ATOM 692 O O . GLU A 1 94 ? -39.511 -2.238 4.137 1.00 81.62 94 GLU A O 1
ATOM 697 N N . GLU A 1 95 ? -38.207 -4.069 3.990 1.00 84.62 95 GLU A N 1
ATOM 698 C CA . GLU A 1 95 ? -38.638 -4.688 5.250 1.00 84.62 95 GLU A CA 1
ATOM 699 C C . GLU A 1 95 ? -38.280 -3.821 6.470 1.00 84.62 95 GLU A C 1
ATOM 701 O O . GLU A 1 95 ? -39.145 -3.541 7.302 1.00 84.62 95 GLU A O 1
ATOM 706 N N . ASP A 1 96 ? -37.056 -3.291 6.536 1.00 77.25 96 ASP A N 1
ATOM 707 C CA . ASP A 1 96 ? -36.633 -2.372 7.600 1.00 77.25 96 ASP A CA 1
ATOM 708 C C . ASP A 1 96 ? -37.464 -1.080 7.603 1.00 77.25 96 ASP A C 1
ATOM 710 O O . ASP A 1 96 ? -37.861 -0.584 8.661 1.00 77.25 96 ASP A O 1
ATOM 714 N N . SER A 1 97 ? -37.809 -0.554 6.423 1.00 77.25 97 SER A N 1
ATOM 715 C CA . SER A 1 97 ? -38.668 0.630 6.306 1.00 77.25 97 SER A CA 1
ATOM 716 C C . SER A 1 97 ? -40.112 0.371 6.759 1.00 77.25 97 SER A C 1
ATOM 718 O O . SER A 1 97 ? -40.753 1.265 7.317 1.00 77.25 97 SER A O 1
ATOM 720 N N . ALA A 1 98 ? -40.627 -0.846 6.556 1.00 81.12 98 ALA A N 1
ATOM 721 C CA . ALA A 1 98 ? -41.947 -1.255 7.026 1.00 81.12 98 ALA A CA 1
ATOM 722 C C . ALA A 1 98 ? -41.959 -1.438 8.552 1.00 81.12 98 ALA A C 1
ATOM 724 O O . ALA A 1 98 ? -42.862 -0.932 9.221 1.00 81.12 98 ALA A O 1
ATOM 725 N N . ASN A 1 99 ? -40.916 -2.063 9.105 1.00 81.56 99 ASN A N 1
ATOM 726 C CA . ASN A 1 99 ? -40.730 -2.220 10.548 1.00 81.56 99 ASN A CA 1
ATOM 727 C C . ASN A 1 99 ? -40.621 -0.861 11.253 1.00 81.56 99 ASN A C 1
ATOM 729 O O . ASN A 1 99 ? -41.219 -0.664 12.310 1.00 81.56 99 ASN A O 1
ATOM 733 N N . GLN A 1 100 ? -39.924 0.108 10.652 1.00 76.25 100 GLN A N 1
ATOM 734 C CA . GLN A 1 100 ? -39.822 1.459 11.206 1.00 76.25 100 GLN A CA 1
ATOM 735 C C . GLN A 1 100 ? -41.187 2.163 11.273 1.00 76.25 100 GLN A C 1
ATOM 737 O O . GLN A 1 100 ? -41.506 2.774 12.291 1.00 76.25 100 GLN A O 1
ATOM 742 N N . ARG A 1 101 ? -42.027 2.023 10.238 1.00 80.19 101 ARG A N 1
ATOM 743 C CA . ARG A 1 101 ? -43.399 2.564 10.253 1.00 80.19 101 ARG A CA 1
ATOM 744 C C . ARG A 1 101 ? -44.253 1.922 11.346 1.00 80.19 101 ARG A C 1
ATOM 746 O O . ARG A 1 101 ? -44.961 2.630 12.050 1.00 80.19 101 ARG A O 1
ATOM 753 N N . GLU A 1 102 ? -44.143 0.608 11.542 1.00 85.88 102 GLU A N 1
ATOM 754 C CA . GLU A 1 102 ? -44.871 -0.084 12.612 1.00 85.88 102 GLU A CA 1
ATOM 755 C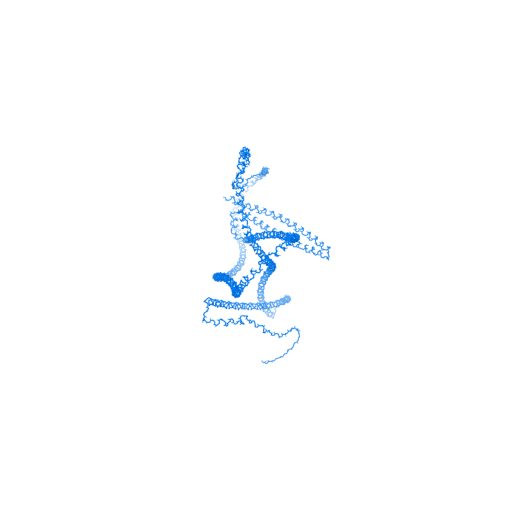 C . GLU A 1 102 ? -44.423 0.381 14.011 1.00 85.88 102 GLU A C 1
ATOM 757 O O . GLU A 1 102 ? -45.239 0.515 14.926 1.00 85.88 102 GLU A O 1
ATOM 762 N N . VAL A 1 103 ? -43.130 0.665 14.193 1.00 79.44 103 VAL A N 1
ATOM 763 C CA . VAL A 1 103 ? -42.601 1.243 15.439 1.00 79.44 103 VAL A CA 1
ATOM 764 C C . VAL A 1 103 ? -43.160 2.647 15.680 1.00 79.44 103 VAL A C 1
ATOM 766 O O . VAL A 1 103 ? -43.557 2.952 16.810 1.00 79.44 103 VAL A O 1
ATOM 769 N N . ASP A 1 104 ? -43.238 3.478 14.642 1.00 80.12 104 ASP A N 1
ATOM 770 C CA . ASP A 1 104 ? -43.792 4.831 14.733 1.00 80.12 104 ASP A CA 1
ATOM 771 C C . ASP A 1 104 ? -45.297 4.810 15.060 1.00 80.12 104 ASP A C 1
ATOM 773 O O . ASP A 1 104 ? -45.751 5.548 15.942 1.00 80.12 104 ASP A O 1
ATOM 777 N N . ASP A 1 105 ? -46.062 3.900 14.451 1.00 83.50 105 ASP A N 1
ATOM 778 C CA . ASP A 1 105 ? -47.485 3.696 14.752 1.00 83.50 105 ASP A CA 1
ATOM 779 C C . ASP A 1 105 ? -47.699 3.235 16.204 1.00 83.50 105 ASP A C 1
ATOM 781 O O . ASP A 1 105 ? -48.562 3.758 16.917 1.00 83.50 105 ASP A O 1
ATOM 785 N N . ARG A 1 106 ? -46.858 2.314 16.699 1.00 80.50 106 ARG A N 1
ATOM 786 C CA . ARG A 1 106 ? -46.883 1.881 18.107 1.00 80.50 106 ARG A CA 1
ATOM 787 C C . ARG A 1 106 ? -46.525 3.016 19.066 1.00 80.50 106 ARG A C 1
ATOM 789 O O . ARG A 1 106 ? -47.120 3.110 20.137 1.00 80.50 106 ARG A O 1
ATOM 796 N N . MET A 1 107 ? -45.584 3.890 18.708 1.00 74.31 107 MET A N 1
ATOM 797 C CA . MET A 1 107 ? -45.251 5.061 19.526 1.00 74.31 107 MET A CA 1
ATOM 798 C C . MET A 1 107 ? -46.396 6.072 19.596 1.00 74.31 107 MET A C 1
ATOM 800 O O . MET A 1 107 ? -46.630 6.645 20.662 1.00 74.31 107 MET A O 1
ATOM 804 N N . ASN A 1 108 ? -47.128 6.272 18.501 1.00 79.50 108 ASN A N 1
ATOM 805 C CA . ASN A 1 108 ? -48.303 7.139 18.500 1.00 79.50 108 ASN A CA 1
ATOM 806 C C . ASN A 1 108 ? -49.437 6.557 19.359 1.00 79.50 108 ASN A C 1
ATOM 808 O O . ASN A 1 108 ? -50.000 7.285 20.174 1.00 79.50 108 ASN A O 1
ATOM 812 N N . ALA A 1 109 ? -49.681 5.243 19.291 1.00 82.19 109 ALA A N 1
ATOM 813 C CA . ALA A 1 109 ? -50.646 4.573 20.167 1.00 82.19 109 ALA A CA 1
ATOM 814 C C . ALA A 1 109 ? -50.271 4.697 21.658 1.00 82.19 109 ALA A C 1
ATOM 816 O O . ALA A 1 109 ? -51.130 4.948 22.502 1.00 82.19 109 ALA A O 1
ATOM 817 N N . ILE A 1 110 ? -48.980 4.588 22.000 1.00 76.94 110 ILE A N 1
ATOM 818 C CA . ILE A 1 110 ? -48.511 4.795 23.381 1.00 76.94 110 ILE A CA 1
ATOM 819 C C . ILE A 1 110 ? -48.811 6.227 23.843 1.00 76.94 110 ILE A C 1
ATOM 821 O O . ILE A 1 110 ? -49.362 6.405 24.928 1.00 76.94 110 ILE A O 1
ATOM 825 N N . ARG A 1 111 ? -48.533 7.245 23.016 1.00 79.75 111 ARG A N 1
ATOM 826 C CA . ARG A 1 111 ? -48.840 8.647 23.354 1.00 79.75 111 ARG A CA 1
ATOM 827 C C . ARG A 1 111 ? -50.330 8.878 23.598 1.00 79.75 111 ARG A C 1
ATOM 829 O O . ARG A 1 111 ? -50.677 9.547 24.568 1.00 79.75 111 ARG A O 1
ATOM 836 N N . GLU A 1 112 ? -51.205 8.290 22.785 1.00 81.69 112 GLU A N 1
ATOM 837 C CA . GLU A 1 112 ? -52.657 8.366 23.003 1.00 81.69 112 GLU A CA 1
ATOM 838 C C . GLU A 1 112 ? -53.057 7.745 24.353 1.00 81.69 112 GLU A C 1
ATOM 840 O O . GLU A 1 112 ? -53.781 8.370 25.131 1.00 81.69 112 GLU A O 1
ATOM 845 N N . THR A 1 113 ? -52.505 6.577 24.705 1.00 76.25 113 THR A N 1
ATOM 846 C CA . THR A 1 113 ? -52.776 5.948 26.012 1.00 76.25 113 THR A CA 1
ATOM 847 C C . THR A 1 113 ? -52.198 6.737 27.197 1.00 76.25 113 THR A C 1
ATOM 849 O O . THR A 1 113 ? -52.784 6.771 28.283 1.00 76.25 113 THR A O 1
ATOM 852 N N . GLU A 1 114 ? -51.073 7.434 27.021 1.00 75.62 114 GLU A N 1
ATOM 853 C CA . GLU A 1 114 ? -50.503 8.327 28.038 1.00 75.62 114 GLU A CA 1
ATOM 854 C C . GLU A 1 114 ? -51.371 9.574 28.266 1.00 75.62 114 GLU A C 1
ATOM 856 O O . GLU A 1 114 ? -51.535 10.032 29.402 1.00 75.62 114 GLU A O 1
ATOM 861 N N . GLU A 1 115 ? -51.970 10.122 27.210 1.00 79.88 115 GLU A N 1
ATOM 862 C CA . GLU A 1 115 ? -52.931 11.219 27.324 1.00 79.88 115 GLU A CA 1
ATOM 863 C C . GLU A 1 115 ? -54.240 10.771 27.986 1.00 79.88 115 GLU A C 1
ATOM 865 O O . GLU A 1 115 ? -54.760 11.472 28.859 1.00 79.88 115 GLU A O 1
ATOM 870 N N . GLU A 1 116 ? -54.750 9.585 27.648 1.00 78.00 116 GLU A N 1
ATOM 871 C CA . GLU A 1 116 ? -55.929 9.005 28.300 1.00 78.00 116 GLU A CA 1
ATOM 872 C C . GLU A 1 116 ? -55.684 8.711 29.783 1.00 78.00 116 GLU A C 1
ATOM 874 O O . GLU A 1 116 ? -56.513 9.049 30.632 1.00 78.00 116 GLU A O 1
ATOM 879 N N . THR A 1 117 ? -54.522 8.160 30.138 1.00 72.88 117 THR A N 1
ATOM 880 C CA . THR A 1 117 ? -54.173 7.914 31.546 1.00 72.88 117 THR A CA 1
ATOM 881 C C . THR A 1 117 ? -53.983 9.207 32.335 1.00 72.88 117 THR A C 1
ATOM 883 O O . THR A 1 117 ? -54.355 9.243 33.510 1.00 72.88 117 THR A O 1
ATOM 886 N N . LYS A 1 118 ? -53.478 10.289 31.724 1.00 76.00 118 LYS A N 1
ATOM 887 C CA . LYS A 1 118 ? -53.481 11.629 32.342 1.00 76.00 118 LYS A CA 1
ATOM 888 C C . LYS A 1 118 ? -54.905 12.128 32.590 1.00 76.00 118 LYS A C 1
ATOM 890 O O . LYS A 1 118 ? -55.212 12.500 33.720 1.00 76.00 118 LYS A O 1
ATOM 895 N N . ARG A 1 119 ? -55.797 12.039 31.595 1.00 75.75 119 ARG A N 1
ATOM 896 C CA . ARG A 1 119 ? -57.215 12.428 31.745 1.00 75.75 119 ARG A CA 1
ATOM 897 C C . ARG A 1 119 ? -57.916 11.646 32.859 1.00 75.75 119 ARG A C 1
ATOM 899 O O . ARG A 1 119 ? -58.625 12.238 33.669 1.00 75.75 119 ARG A O 1
ATOM 906 N N . LEU A 1 120 ? -57.686 10.334 32.945 1.00 75.00 120 LEU A N 1
ATOM 907 C CA . LEU A 1 120 ? -58.239 9.489 34.011 1.00 75.00 120 LEU A CA 1
ATOM 908 C C . LEU A 1 120 ? -57.663 9.843 35.389 1.00 75.00 120 LEU A C 1
ATOM 910 O O . LEU A 1 120 ? -58.386 9.847 36.384 1.00 75.00 120 LEU A O 1
ATOM 914 N N . ARG A 1 121 ? -56.373 10.181 35.467 1.00 74.12 121 ARG A N 1
ATOM 915 C CA . ARG A 1 121 ? -55.720 10.593 36.718 1.00 74.12 121 ARG A CA 1
ATOM 916 C C . ARG A 1 121 ? -56.287 11.912 37.249 1.00 74.12 121 ARG A C 1
ATOM 918 O O . ARG A 1 121 ? -56.504 12.030 38.456 1.00 74.12 121 ARG A O 1
ATOM 925 N N . ASP A 1 122 ? -56.589 12.851 36.357 1.00 75.06 122 ASP A N 1
ATOM 926 C CA . ASP A 1 122 ? -57.229 14.122 36.702 1.00 75.06 122 ASP A CA 1
ATOM 927 C C . ASP A 1 122 ? -58.699 13.925 37.125 1.00 75.06 122 ASP A C 1
ATOM 929 O O . ASP A 1 122 ? -59.156 14.550 38.084 1.00 75.06 122 ASP A O 1
ATOM 933 N N . ALA A 1 123 ? -59.421 12.983 36.505 1.00 72.31 123 ALA A N 1
ATOM 934 C CA . ALA A 1 123 ? -60.776 12.605 36.922 1.00 72.31 123 ALA A CA 1
ATOM 935 C C . ALA A 1 123 ? -60.812 11.988 38.339 1.00 72.31 123 ALA A C 1
ATOM 937 O O . ALA A 1 123 ? -61.648 12.369 39.162 1.00 72.31 123 ALA A O 1
ATOM 938 N N . ILE A 1 124 ? -59.848 11.120 38.677 1.00 68.44 124 ILE A N 1
ATOM 939 C CA . ILE A 1 124 ? -59.711 10.519 40.019 1.00 68.44 124 ILE A CA 1
ATOM 940 C C . ILE A 1 124 ? -59.445 11.586 41.097 1.00 68.44 124 ILE A C 1
ATOM 942 O O . ILE A 1 124 ? -59.870 11.441 42.249 1.00 68.44 124 ILE A O 1
ATOM 946 N N . ALA A 1 125 ? -58.749 12.677 40.759 1.00 67.00 125 ALA A N 1
ATOM 947 C CA . ALA A 1 125 ? -58.548 13.792 41.683 1.00 67.00 125 ALA A CA 1
ATOM 948 C C . ALA A 1 125 ? -59.872 14.511 42.015 1.00 67.00 125 ALA A C 1
ATOM 950 O O . ALA A 1 125 ? -60.081 14.893 43.170 1.00 67.00 125 ALA A O 1
ATOM 951 N N . GLY A 1 126 ? -60.784 14.623 41.042 1.00 69.50 126 GLY A N 1
ATOM 952 C CA . GLY A 1 126 ? -62.142 15.141 41.240 1.00 69.50 126 GLY A CA 1
ATOM 953 C C . GLY A 1 126 ? -63.015 14.228 42.109 1.00 69.50 126 GLY A C 1
ATOM 954 O O . GLY A 1 126 ? -63.660 14.694 43.049 1.00 69.50 126 GLY A O 1
ATOM 955 N N . GLU A 1 127 ? -62.972 12.912 41.885 1.00 69.31 127 GLU A N 1
ATOM 956 C CA . GLU A 1 127 ? -63.736 11.937 42.683 1.00 69.31 127 GLU A CA 1
ATOM 957 C C . GLU A 1 127 ? -63.273 11.871 44.149 1.00 69.31 127 GLU A C 1
ATOM 959 O O . GLU A 1 127 ? -64.089 11.741 45.065 1.00 69.31 127 GLU A O 1
ATOM 964 N N . LYS A 1 128 ? -61.973 12.064 44.416 1.00 69.31 128 LYS A N 1
ATOM 965 C CA . LYS A 1 128 ? -61.450 12.187 45.789 1.00 69.31 128 LYS A CA 1
ATOM 966 C C . LYS A 1 128 ? -61.993 13.411 46.529 1.00 69.31 128 LYS A C 1
ATOM 968 O O . LYS A 1 128 ? -62.211 13.332 47.738 1.00 69.31 128 LYS A O 1
ATOM 973 N N . GLN A 1 129 ? -62.228 14.528 45.840 1.00 69.38 129 GLN A N 1
ATOM 974 C CA . GLN A 1 129 ? -62.857 15.705 46.452 1.00 69.38 129 GLN A CA 1
ATOM 975 C C . GLN A 1 129 ? -64.331 15.443 46.785 1.00 69.38 129 GLN A C 1
ATOM 977 O O . GLN A 1 129 ? -64.795 15.851 47.852 1.00 69.38 129 GLN A O 1
ATOM 982 N N . LEU A 1 130 ? -65.032 14.684 45.935 1.00 70.31 130 LEU A N 1
ATOM 983 C CA . LEU A 1 130 ? -66.407 14.253 46.187 1.00 70.31 130 LEU A CA 1
ATOM 984 C C . LEU A 1 130 ? -66.492 13.336 47.421 1.00 70.31 130 LEU A C 1
ATOM 986 O O . LEU A 1 130 ? -67.310 13.573 48.309 1.00 70.31 130 LEU A O 1
ATOM 990 N N . LEU A 1 131 ? -65.582 12.365 47.554 1.00 68.88 131 LEU A N 1
ATOM 991 C CA . LEU A 1 131 ? -65.504 11.481 48.727 1.00 68.88 131 LEU A CA 1
ATOM 992 C C . LEU A 1 131 ? -65.243 12.240 50.037 1.00 68.88 131 LEU A C 1
ATOM 994 O O . LEU A 1 131 ? -65.820 11.907 51.069 1.00 68.88 131 LEU A O 1
ATOM 998 N N . VAL A 1 132 ? -64.423 13.294 50.008 1.00 73.06 132 VAL A N 1
ATOM 999 C CA . VAL A 1 132 ? -64.177 14.152 51.183 1.00 73.06 132 VAL A CA 1
ATOM 1000 C C . VAL A 1 132 ? -65.410 14.989 51.547 1.00 73.06 132 VAL A C 1
ATOM 1002 O O . VAL A 1 132 ? -65.636 15.266 52.729 1.00 73.06 132 VAL A O 1
ATOM 1005 N N . SER A 1 133 ? -66.221 15.389 50.563 1.00 73.31 133 SER A N 1
ATOM 1006 C CA . SER A 1 133 ? -67.491 16.082 50.816 1.00 73.31 133 SER A CA 1
ATOM 1007 C C . SER A 1 133 ? -68.549 15.148 51.417 1.00 73.31 133 SER A C 1
ATOM 1009 O O . SER A 1 133 ? -69.141 15.487 52.439 1.00 73.31 133 SER A O 1
ATOM 1011 N N . LEU A 1 134 ? -68.671 13.924 50.893 1.00 71.81 134 LEU A N 1
ATOM 1012 C CA . LEU A 1 134 ? -69.577 12.895 51.409 1.00 71.81 134 LEU A CA 1
ATOM 1013 C C . LEU A 1 134 ? -69.170 12.418 52.813 1.00 71.81 134 LEU A C 1
ATOM 1015 O O . LEU A 1 134 ? -70.026 12.204 53.668 1.00 71.81 134 LEU A O 1
ATOM 1019 N N . ALA A 1 135 ? -67.869 12.324 53.107 1.00 68.69 135 ALA A N 1
ATOM 1020 C CA . ALA A 1 135 ? -67.383 12.015 54.453 1.00 68.69 135 ALA A CA 1
ATOM 1021 C C . ALA A 1 135 ? -67.772 13.098 55.480 1.00 68.69 135 ALA A C 1
ATOM 1023 O O . ALA A 1 135 ? -68.179 12.768 56.594 1.00 68.69 135 ALA A O 1
ATOM 1024 N N . ARG A 1 136 ? -67.729 14.385 55.098 1.00 71.31 136 ARG A N 1
ATOM 1025 C CA . ARG A 1 136 ? -68.210 15.487 55.953 1.00 71.31 136 ARG A CA 1
ATOM 1026 C C . ARG A 1 136 ? -69.717 15.430 56.195 1.00 71.31 136 ARG A C 1
ATOM 1028 O O . ARG A 1 136 ? -70.159 15.747 57.297 1.00 71.31 136 ARG A O 1
ATOM 1035 N N . GLU A 1 137 ? -70.498 15.031 55.196 1.00 72.06 137 GLU A N 1
ATOM 1036 C CA . GLU A 1 137 ? -71.946 14.853 55.345 1.00 72.06 137 GLU A CA 1
ATOM 1037 C C . GLU A 1 137 ? -72.281 13.673 56.265 1.00 72.06 137 GLU A C 1
ATOM 1039 O O . GLU A 1 137 ? -73.136 13.802 57.143 1.00 72.06 137 GLU A O 1
ATOM 1044 N N . ILE A 1 138 ? -71.547 12.561 56.157 1.00 69.81 138 ILE A N 1
ATOM 1045 C CA . ILE A 1 138 ? -71.675 11.412 57.066 1.00 69.81 138 ILE A CA 1
ATOM 1046 C C . ILE A 1 138 ? -71.338 11.811 58.510 1.00 69.81 138 ILE A C 1
ATOM 1048 O O . ILE A 1 138 ? -72.045 11.410 59.437 1.00 69.81 138 ILE A O 1
ATOM 1052 N N . ASP A 1 139 ? -70.307 12.628 58.725 1.00 71.75 139 ASP A N 1
ATOM 1053 C CA . ASP A 1 139 ? -69.955 13.122 60.061 1.00 71.75 139 ASP A CA 1
ATOM 1054 C C . ASP A 1 139 ? -71.006 14.105 60.618 1.00 71.75 139 ASP A C 1
ATOM 1056 O O . ASP A 1 139 ? -71.303 14.085 61.816 1.00 71.75 139 ASP A O 1
ATOM 1060 N N . GLY A 1 140 ? -71.655 14.897 59.756 1.00 69.12 140 GLY A N 1
ATOM 1061 C CA . GLY A 1 140 ? -72.798 15.741 60.127 1.00 69.12 140 GLY A CA 1
ATOM 1062 C C . GLY A 1 140 ? -74.057 14.942 60.497 1.00 69.12 140 GLY A C 1
ATOM 1063 O O . GLY A 1 140 ? -74.782 15.305 61.432 1.00 69.12 140 GLY A O 1
ATOM 1064 N N . LEU A 1 141 ? -74.293 13.812 59.824 1.00 63.94 141 LEU A N 1
ATOM 1065 C CA . LEU A 1 141 ? -75.395 12.897 60.132 1.00 63.94 141 LEU A CA 1
ATOM 1066 C C . LEU A 1 141 ? -75.135 12.113 61.427 1.00 63.94 141 LEU A C 1
ATOM 1068 O O . LEU A 1 141 ? -76.041 11.982 62.251 1.00 63.94 141 LEU A O 1
ATOM 1072 N N . LYS A 1 142 ? -73.893 11.682 61.681 1.00 58.25 142 LYS A N 1
ATOM 1073 C CA . LYS A 1 142 ? -73.496 11.042 62.951 1.00 58.25 142 LYS A CA 1
ATOM 1074 C C . LYS A 1 142 ? -73.673 11.974 64.152 1.00 58.25 142 LYS A C 1
ATOM 1076 O O . LYS A 1 142 ? -74.247 11.564 65.156 1.00 58.25 142 LYS A O 1
ATOM 1081 N N . ALA A 1 143 ? -73.306 13.251 64.022 1.00 58.59 143 ALA A N 1
ATOM 1082 C CA . ALA A 1 143 ? -73.524 14.252 65.071 1.00 58.59 143 ALA A CA 1
ATOM 1083 C C . ALA A 1 143 ? -75.017 14.525 65.368 1.00 58.59 143 ALA A C 1
ATOM 1085 O O . ALA A 1 143 ? -75.360 14.991 66.457 1.00 58.59 143 ALA A O 1
ATOM 1086 N N . SER A 1 144 ? -75.908 14.229 64.414 1.00 57.22 144 SER A N 1
ATOM 1087 C CA . SER A 1 144 ? -77.363 14.359 64.574 1.00 57.22 144 SER A CA 1
ATOM 1088 C C . SER A 1 144 ? -77.993 13.134 65.255 1.00 57.22 144 SER A C 1
ATOM 1090 O O . SER A 1 144 ? -79.006 13.270 65.940 1.00 57.22 144 SER A O 1
ATOM 1092 N N . ILE A 1 145 ? -77.372 11.955 65.132 1.00 56.09 145 ILE A N 1
ATOM 1093 C CA . ILE A 1 145 ? -77.817 10.704 65.768 1.00 56.09 145 ILE A CA 1
ATOM 1094 C C . ILE A 1 145 ? -77.487 10.679 67.273 1.00 56.09 145 ILE A C 1
ATOM 1096 O O . ILE A 1 145 ? -78.280 10.167 68.063 1.00 56.09 145 ILE A O 1
ATOM 1100 N N . ASP A 1 146 ? -76.401 11.326 67.707 1.00 53.47 146 ASP A N 1
ATOM 1101 C CA . ASP A 1 146 ? -75.977 11.354 69.120 1.00 53.47 146 ASP A CA 1
ATOM 1102 C C . ASP A 1 146 ? -76.844 12.245 70.046 1.00 53.47 146 ASP A C 1
ATOM 1104 O O . ASP A 1 146 ? -76.601 12.314 71.253 1.00 53.47 146 ASP A O 1
ATOM 1108 N N . LYS A 1 147 ? -77.888 12.913 69.526 1.00 52.78 147 LYS A N 1
ATOM 1109 C CA . LYS A 1 147 ? -78.813 13.765 70.311 1.00 52.78 147 LYS A CA 1
ATOM 1110 C C . LYS A 1 147 ? -80.247 13.227 70.460 1.00 52.78 147 LYS A C 1
ATOM 1112 O O . LYS A 1 147 ? -81.088 13.919 71.031 1.00 52.78 147 LYS A O 1
ATOM 1117 N N . GLY A 1 148 ? -80.548 12.013 69.999 1.00 40.41 148 GLY A N 1
ATOM 1118 C CA . GLY A 1 148 ? -81.905 11.447 70.034 1.00 40.41 148 GLY A CA 1
ATOM 1119 C C . GLY A 1 148 ? -82.129 10.401 71.131 1.00 40.41 148 GLY A C 1
ATOM 1120 O O . GLY A 1 148 ? -81.417 9.405 71.212 1.00 40.41 148 GLY A O 1
ATOM 1121 N N . SER A 1 149 ? -83.158 10.598 71.957 1.00 49.97 149 SER A N 1
ATOM 1122 C CA . SER A 1 149 ? -83.649 9.633 72.948 1.00 49.97 149 SER A CA 1
ATOM 1123 C C . SER A 1 149 ? -84.115 8.319 72.305 1.00 49.97 149 SER A C 1
ATOM 1125 O O . SER A 1 149 ? -84.886 8.370 71.356 1.00 49.97 149 SER A O 1
ATOM 1127 N N . GLY A 1 150 ? -83.698 7.186 72.886 1.00 54.22 150 GLY A N 1
ATOM 1128 C CA . GLY A 1 150 ? -84.300 5.839 72.828 1.00 54.22 150 GLY A CA 1
ATOM 1129 C C . GLY A 1 150 ? -85.090 5.427 71.575 1.00 54.22 150 GLY A C 1
ATOM 1130 O O . GLY A 1 150 ? -86.194 5.904 71.341 1.00 54.22 150 GLY A O 1
ATOM 1131 N N . TRP A 1 151 ? -84.562 4.440 70.850 1.00 48.56 151 TRP A N 1
ATOM 1132 C CA . TRP A 1 151 ? -85.074 3.977 69.559 1.00 48.56 151 TRP A CA 1
ATOM 1133 C C . TRP A 1 151 ? -86.420 3.239 69.706 1.00 48.56 151 TRP A C 1
ATOM 1135 O O . TRP A 1 151 ? -86.542 2.318 70.518 1.00 48.56 151 TRP A O 1
ATOM 1145 N N . SER A 1 152 ? -87.427 3.618 68.914 1.00 57.69 152 SER A N 1
ATOM 1146 C CA . SER A 1 152 ? -88.712 2.911 68.791 1.00 57.69 152 SER A CA 1
ATOM 1147 C C . SER A 1 152 ? -88.588 1.624 67.947 1.00 57.69 152 SER A C 1
ATOM 1149 O O . SER A 1 152 ? -87.568 1.379 67.303 1.00 57.69 152 SER A O 1
ATOM 1151 N N . LYS A 1 153 ? -89.634 0.780 67.920 1.00 57.66 153 LYS A N 1
ATOM 1152 C CA . LYS A 1 153 ? -89.641 -0.488 67.156 1.00 57.66 153 LYS A CA 1
ATOM 1153 C C . LYS A 1 153 ? -89.575 -0.300 65.630 1.00 57.66 153 LYS A C 1
ATOM 1155 O O . LYS A 1 153 ? -89.031 -1.167 64.946 1.00 57.66 153 LYS A O 1
ATOM 1160 N N . GLU A 1 154 ? -90.086 0.809 65.089 1.00 57.88 154 GLU A N 1
ATOM 1161 C CA . GLU A 1 154 ? -89.834 1.189 63.690 1.00 57.88 154 GLU A CA 1
ATOM 1162 C C . GLU A 1 154 ? -88.367 1.593 63.476 1.00 57.88 154 GLU A C 1
ATOM 1164 O O . GLU A 1 154 ? -87.747 1.151 62.512 1.00 57.88 154 GLU A O 1
ATOM 1169 N N . GLN A 1 155 ? -87.766 2.325 64.419 1.00 55.78 155 GLN A N 1
ATOM 1170 C CA . GLN A 1 155 ? -86.366 2.754 64.318 1.00 55.78 155 GLN A CA 1
ATOM 1171 C C . GLN A 1 155 ? -85.381 1.587 64.435 1.00 55.78 155 GLN A C 1
ATOM 1173 O O . GLN A 1 155 ? -84.305 1.642 63.856 1.00 55.78 155 GLN A O 1
ATOM 1178 N N . THR A 1 156 ? -85.725 0.495 65.126 1.00 59.19 156 THR A N 1
ATOM 1179 C CA . THR A 1 156 ? -84.912 -0.734 65.100 1.00 59.19 156 THR A CA 1
ATOM 1180 C C . THR A 1 156 ? -84.940 -1.443 63.746 1.00 59.19 156 THR A C 1
ATOM 1182 O O . THR A 1 156 ? -83.923 -2.009 63.365 1.00 59.19 156 THR A O 1
ATOM 1185 N N . LYS A 1 157 ? -86.043 -1.362 62.988 1.00 70.62 157 LYS A N 1
ATOM 1186 C CA . LYS A 1 157 ? -86.088 -1.882 61.610 1.00 70.62 157 LYS A CA 1
ATOM 1187 C C . LYS A 1 157 ? -85.325 -0.986 60.640 1.00 70.62 157 LYS A C 1
ATOM 1189 O O . LYS A 1 157 ? -84.621 -1.499 59.782 1.00 70.62 157 LYS A O 1
ATOM 1194 N N . GLU A 1 158 ? -85.406 0.334 60.804 1.00 71.56 158 GLU A N 1
ATOM 1195 C CA . GLU A 1 158 ? -84.532 1.262 60.072 1.00 71.56 158 GLU A CA 1
ATOM 1196 C C . GLU A 1 158 ? -83.064 1.066 60.451 1.00 71.56 158 GLU A C 1
ATOM 1198 O O . GLU A 1 158 ? -82.204 1.139 59.586 1.00 71.56 158 GLU A O 1
ATOM 1203 N N . ARG A 1 159 ? -82.756 0.741 61.712 1.00 72.50 159 ARG A N 1
ATOM 1204 C CA . ARG A 1 159 ? -81.400 0.377 62.132 1.00 72.50 159 ARG A CA 1
ATOM 1205 C C . ARG A 1 159 ? -80.908 -0.874 61.425 1.00 72.50 159 ARG A C 1
ATOM 1207 O O . ARG A 1 159 ? -79.774 -0.877 60.979 1.00 72.50 159 ARG A O 1
ATOM 1214 N N . GLU A 1 160 ? -81.721 -1.925 61.373 1.00 74.62 160 GLU A N 1
ATOM 1215 C CA . GLU A 1 160 ? -81.372 -3.167 60.678 1.00 74.62 160 GLU A CA 1
ATOM 1216 C C . GLU A 1 160 ? -81.189 -2.911 59.179 1.00 74.62 160 GLU A C 1
ATOM 1218 O O . GLU A 1 160 ? -80.151 -3.273 58.643 1.00 74.62 160 GLU A O 1
ATOM 1223 N N . ALA A 1 161 ? -82.087 -2.155 58.538 1.00 76.50 161 ALA A N 1
ATOM 1224 C CA . ALA A 1 161 ? -81.936 -1.753 57.139 1.00 76.50 161 ALA A CA 1
ATOM 1225 C C . ALA A 1 161 ? -80.684 -0.887 56.894 1.00 76.50 161 ALA A C 1
ATOM 1227 O O . ALA A 1 161 ? -80.002 -1.056 55.888 1.00 76.50 161 ALA A O 1
ATOM 1228 N N . LEU A 1 162 ? -80.344 0.017 57.818 1.00 75.12 162 LEU A N 1
ATOM 1229 C CA . LEU A 1 162 ? -79.124 0.825 57.750 1.00 75.12 162 LEU A CA 1
ATOM 1230 C C . LEU A 1 162 ? -77.867 0.001 58.037 1.00 75.12 162 LEU A C 1
ATOM 1232 O O . LEU A 1 162 ? -76.819 0.313 57.489 1.00 75.12 162 LEU A O 1
ATOM 1236 N N . VAL A 1 163 ? -77.941 -1.032 58.879 1.00 77.12 163 VAL A N 1
ATOM 1237 C CA . VAL A 1 163 ? -76.834 -1.966 59.134 1.00 77.12 163 VAL A CA 1
ATOM 1238 C C . VAL A 1 163 ? -76.608 -2.869 57.925 1.00 77.12 163 VAL A C 1
ATOM 1240 O O . VAL A 1 163 ? -75.456 -3.081 57.559 1.00 77.12 163 VAL A O 1
ATOM 1243 N N . ASP A 1 164 ? -77.672 -3.331 57.271 1.00 78.69 164 ASP A N 1
ATOM 1244 C CA . ASP A 1 164 ? -77.584 -4.092 56.025 1.00 78.69 164 ASP A CA 1
ATOM 1245 C C . ASP A 1 164 ? -77.033 -3.218 54.890 1.00 78.69 164 ASP A C 1
ATOM 1247 O O . ASP A 1 164 ? -76.098 -3.633 54.209 1.00 78.69 164 ASP A O 1
ATOM 1251 N N . ALA A 1 165 ? -77.495 -1.968 54.763 1.00 76.62 165 ALA A N 1
ATOM 1252 C CA . ALA A 1 165 ? -76.932 -0.998 53.821 1.00 76.62 165 ALA A CA 1
ATOM 1253 C C . ALA A 1 165 ? -75.467 -0.649 54.145 1.00 76.62 165 ALA A C 1
ATOM 1255 O O . ALA A 1 165 ? -74.653 -0.482 53.242 1.00 76.62 165 ALA A O 1
ATOM 1256 N N . LEU A 1 166 ? -75.090 -0.579 55.428 1.00 76.44 166 LEU A N 1
ATOM 1257 C CA . LEU A 1 166 ? -73.698 -0.375 55.838 1.00 76.44 166 LEU A CA 1
ATOM 1258 C C . LEU A 1 166 ? -72.832 -1.593 55.491 1.00 76.44 166 LEU A C 1
ATOM 1260 O O . LEU A 1 166 ? -71.692 -1.418 55.073 1.00 76.44 166 LEU A O 1
ATOM 1264 N N . ALA A 1 167 ? -73.357 -2.810 55.647 1.00 78.38 167 ALA A N 1
ATOM 1265 C CA . ALA A 1 167 ? -72.669 -4.041 55.270 1.00 78.38 167 ALA A CA 1
ATOM 1266 C C . ALA A 1 167 ? -72.525 -4.167 53.744 1.00 78.38 167 ALA A C 1
ATOM 1268 O O . ALA A 1 167 ? -71.499 -4.643 53.261 1.00 78.38 167 ALA A O 1
ATOM 1269 N N . GLU A 1 168 ? -73.520 -3.715 52.982 1.00 79.69 168 GLU A N 1
ATOM 1270 C CA . GLU A 1 168 ? -73.476 -3.654 51.521 1.00 79.69 168 GLU A CA 1
ATOM 1271 C C . GLU A 1 168 ? -72.472 -2.597 51.039 1.00 79.69 168 GLU A C 1
ATOM 1273 O O . GLU A 1 168 ? -71.571 -2.934 50.277 1.00 79.69 168 GLU A O 1
ATOM 1278 N N . CYS A 1 169 ? -72.483 -1.385 51.607 1.00 78.88 169 CYS A N 1
ATOM 1279 C CA . CYS A 1 169 ? -71.447 -0.379 51.350 1.00 78.88 169 CYS A CA 1
ATOM 1280 C C . CYS A 1 169 ? -70.044 -0.826 51.795 1.00 78.88 169 CYS A C 1
ATOM 1282 O O . CYS A 1 169 ? -69.057 -0.438 51.177 1.00 78.88 169 CYS A O 1
ATOM 1284 N N . GLN A 1 170 ? -69.916 -1.623 52.861 1.00 78.69 170 GLN A N 1
ATOM 1285 C CA . GLN A 1 170 ? -68.628 -2.203 53.259 1.00 78.69 170 GLN A CA 1
ATOM 1286 C C . GLN A 1 170 ? -68.135 -3.217 52.226 1.00 78.69 170 GLN A C 1
ATOM 1288 O O . GLN A 1 170 ? -66.971 -3.146 51.849 1.00 78.69 170 GLN A O 1
ATOM 1293 N N . ARG A 1 171 ? -69.012 -4.086 51.703 1.00 83.19 171 ARG A N 1
ATOM 1294 C CA . ARG A 1 171 ? -68.658 -4.994 50.598 1.00 83.19 171 ARG A CA 1
ATOM 1295 C C . ARG A 1 171 ? -68.283 -4.238 49.331 1.00 83.19 171 ARG A C 1
ATOM 1297 O O . ARG A 1 171 ? -67.281 -4.569 48.718 1.00 83.19 171 ARG A O 1
ATOM 1304 N N . GLU A 1 172 ? -69.032 -3.202 48.964 1.00 85.50 172 GLU A N 1
ATOM 1305 C CA . GLU A 1 172 ? -68.696 -2.360 47.810 1.00 85.50 172 GLU A CA 1
ATOM 1306 C C . GLU A 1 172 ? -67.352 -1.644 47.994 1.00 85.50 172 GLU A C 1
ATOM 1308 O O . GLU A 1 172 ? -66.593 -1.496 47.038 1.00 85.50 172 GLU A O 1
ATOM 1313 N N . ASN A 1 173 ? -67.023 -1.229 49.220 1.00 81.12 173 ASN A N 1
ATOM 1314 C CA . ASN A 1 173 ? -65.733 -0.627 49.547 1.00 81.12 173 ASN A CA 1
ATOM 1315 C C . ASN A 1 173 ? -64.599 -1.664 49.501 1.00 81.12 173 ASN A C 1
ATOM 1317 O O . ASN A 1 173 ? -63.531 -1.375 48.968 1.00 81.12 173 ASN A O 1
ATOM 1321 N N . ASP A 1 174 ? -64.827 -2.882 49.989 1.00 81.94 174 ASP A N 1
ATOM 1322 C CA . ASP A 1 174 ? -63.868 -3.986 49.888 1.00 81.94 174 ASP A CA 1
ATOM 1323 C C . ASP A 1 174 ? -63.627 -4.382 48.420 1.00 81.94 174 ASP A C 1
ATOM 1325 O O . ASP A 1 174 ? -62.475 -4.487 47.996 1.00 81.94 174 ASP A O 1
ATOM 1329 N N . ASP A 1 175 ? -64.683 -4.473 47.607 1.00 86.94 175 ASP A N 1
ATOM 1330 C CA . ASP A 1 175 ? -64.601 -4.718 46.162 1.00 86.94 175 ASP A CA 1
ATOM 1331 C C . ASP A 1 175 ? -63.889 -3.568 45.430 1.00 86.94 175 ASP A C 1
ATOM 1333 O O . ASP A 1 175 ? -63.074 -3.796 44.528 1.00 86.94 175 ASP A O 1
ATOM 1337 N N . ALA A 1 176 ? -64.156 -2.317 45.814 1.00 81.75 176 ALA A N 1
ATOM 1338 C CA . ALA A 1 176 ? -63.460 -1.149 45.282 1.00 81.75 176 ALA A CA 1
ATOM 1339 C C . ALA A 1 176 ? -61.975 -1.150 45.674 1.00 81.75 176 ALA A C 1
ATOM 1341 O O . ALA A 1 176 ? -61.126 -0.846 44.836 1.00 81.75 176 ALA A O 1
ATOM 1342 N N . ASN A 1 177 ? -61.638 -1.546 46.904 1.00 82.69 177 ASN A N 1
ATOM 1343 C CA . ASN A 1 177 ? -60.258 -1.677 47.368 1.00 82.69 177 ASN A CA 1
ATOM 1344 C C . ASN A 1 177 ? -59.524 -2.821 46.662 1.00 82.69 177 ASN A C 1
ATOM 1346 O O . ASN A 1 177 ? -58.362 -2.649 46.294 1.00 82.69 177 ASN A O 1
ATOM 1350 N N . GLU A 1 178 ? -60.190 -3.946 46.391 1.00 87.06 178 GLU A N 1
ATOM 1351 C CA . GLU A 1 178 ? -59.640 -5.023 45.563 1.00 87.06 178 GLU A CA 1
ATOM 1352 C C . GLU A 1 178 ? -59.375 -4.555 44.129 1.00 87.06 178 GLU A C 1
ATOM 1354 O O . GLU A 1 178 ? -58.296 -4.798 43.584 1.00 87.06 178 GLU A O 1
ATOM 1359 N N . ARG A 1 179 ? -60.321 -3.837 43.510 1.00 87.75 179 ARG A N 1
ATOM 1360 C CA . ARG A 1 179 ? -60.122 -3.250 42.174 1.00 87.75 179 ARG A CA 1
ATOM 1361 C C . ARG A 1 179 ? -58.968 -2.254 42.173 1.00 87.75 179 ARG A C 1
ATOM 1363 O O . ARG A 1 179 ? -58.156 -2.265 41.254 1.00 87.75 179 ARG A O 1
ATOM 1370 N N . LEU A 1 180 ? -58.854 -1.435 43.213 1.00 84.75 180 LEU A N 1
ATOM 1371 C CA . LEU A 1 180 ? -57.787 -0.450 43.359 1.00 84.75 180 LEU A CA 1
ATOM 1372 C C . LEU A 1 180 ? -56.422 -1.116 43.601 1.00 84.75 180 LEU A C 1
ATOM 1374 O O . LEU A 1 180 ? -55.410 -0.621 43.107 1.00 84.75 180 LEU A O 1
ATOM 1378 N N . ALA A 1 181 ? -56.379 -2.255 44.297 1.00 84.25 181 ALA A N 1
ATOM 1379 C CA . ALA A 1 181 ? -55.177 -3.073 44.443 1.00 84.25 181 ALA A CA 1
ATOM 1380 C C . ALA A 1 181 ? -54.744 -3.687 43.102 1.00 84.25 181 ALA A C 1
ATOM 1382 O O . ALA A 1 181 ? -53.579 -3.553 42.729 1.00 84.25 181 ALA A O 1
ATOM 1383 N N . ARG A 1 182 ? -55.682 -4.259 42.334 1.00 88.81 182 ARG A N 1
ATOM 1384 C CA . ARG A 1 182 ? -55.407 -4.797 40.988 1.00 88.81 182 ARG A CA 1
ATOM 1385 C C . ARG A 1 182 ? -54.934 -3.708 40.027 1.00 88.81 182 ARG A C 1
ATOM 1387 O O . ARG A 1 182 ? -53.955 -3.913 39.323 1.00 88.81 182 ARG A O 1
ATOM 1394 N N . LEU A 1 183 ? -55.565 -2.530 40.049 1.00 85.88 183 LEU A N 1
ATOM 1395 C CA . LEU A 1 183 ? -55.154 -1.387 39.227 1.00 85.88 183 LEU A CA 1
ATOM 1396 C C . LEU A 1 183 ? -53.752 -0.879 39.586 1.00 85.88 183 LEU A C 1
ATOM 1398 O O . LEU A 1 183 ? -52.991 -0.505 38.696 1.00 85.88 183 LEU A O 1
ATOM 1402 N N . LYS A 1 184 ? -53.383 -0.884 40.873 1.00 87.44 184 LYS A N 1
ATOM 1403 C CA . LYS A 1 184 ? -52.017 -0.556 41.312 1.00 87.44 184 LYS A CA 1
ATOM 1404 C C . LYS A 1 184 ? -51.000 -1.591 40.847 1.00 87.44 184 LYS A C 1
ATOM 1406 O O . LYS A 1 184 ? -49.906 -1.216 40.443 1.00 87.44 184 LYS A O 1
ATOM 1411 N N . GLU A 1 185 ? -51.353 -2.871 40.893 1.00 87.62 185 GLU A N 1
ATOM 1412 C CA . GLU A 1 185 ? -50.488 -3.945 40.409 1.00 87.62 185 GLU A CA 1
ATOM 1413 C C . GLU A 1 185 ? -50.265 -3.831 38.896 1.00 87.62 185 GLU A C 1
ATOM 1415 O O . GLU A 1 185 ? -49.117 -3.822 38.456 1.00 87.62 185 GLU A O 1
ATOM 1420 N N . THR A 1 186 ? -51.325 -3.600 38.113 1.00 88.00 186 THR A N 1
ATOM 1421 C CA . THR A 1 186 ? -51.207 -3.362 36.665 1.00 88.00 186 THR A CA 1
ATOM 1422 C C . THR A 1 186 ? -50.457 -2.069 36.340 1.00 88.00 186 THR A C 1
ATOM 1424 O O . THR A 1 186 ? -49.670 -2.024 35.398 1.00 88.00 186 THR A O 1
ATOM 1427 N N . ALA A 1 187 ? -50.648 -1.005 37.128 1.00 85.00 187 ALA A N 1
ATOM 1428 C CA . ALA A 1 187 ? -49.901 0.239 36.955 1.00 85.00 187 ALA A CA 1
ATOM 1429 C C . ALA A 1 187 ? -48.401 0.027 37.215 1.00 85.00 187 ALA A C 1
ATOM 1431 O O . ALA A 1 187 ? -47.583 0.485 36.424 1.00 85.00 187 ALA A O 1
ATOM 1432 N N . ASN A 1 188 ? -48.040 -0.735 38.253 1.00 88.75 188 ASN A N 1
ATOM 1433 C CA . ASN A 1 188 ? -46.649 -1.092 38.534 1.00 88.75 188 ASN A CA 1
ATOM 1434 C C . ASN A 1 188 ? -46.038 -1.972 37.434 1.00 88.75 188 ASN A C 1
ATOM 1436 O O . ASN A 1 188 ? -44.865 -1.805 37.107 1.00 88.75 188 ASN A O 1
ATOM 1440 N N . THR A 1 189 ? -46.793 -2.910 36.850 1.00 89.69 189 THR A N 1
ATOM 1441 C CA . THR A 1 189 ? -46.282 -3.704 35.720 1.00 89.69 189 THR A CA 1
ATOM 1442 C C . THR A 1 189 ? -46.041 -2.833 34.493 1.00 89.69 189 THR A C 1
ATOM 1444 O O . THR A 1 189 ? -44.973 -2.927 33.898 1.00 89.69 189 THR A O 1
ATOM 1447 N N . HIS A 1 190 ? -46.967 -1.924 34.170 1.00 87.19 190 HIS A N 1
ATOM 1448 C CA . HIS A 1 190 ? -46.789 -0.989 33.058 1.00 87.19 190 HIS A CA 1
ATOM 1449 C C . HIS A 1 190 ? -45.641 -0.004 33.297 1.00 87.19 190 HIS A C 1
ATOM 1451 O O . HIS A 1 190 ? -44.891 0.276 32.368 1.00 87.19 190 HIS A O 1
ATOM 1457 N N . GLU A 1 191 ? -45.442 0.473 34.528 1.00 87.50 191 GLU A N 1
ATOM 1458 C CA . GLU A 1 191 ? -44.303 1.332 34.871 1.00 87.50 191 GLU A CA 1
ATOM 1459 C C . GLU A 1 191 ? -42.967 0.585 34.723 1.00 87.50 191 GLU A C 1
ATOM 1461 O O . GLU A 1 191 ? -42.005 1.125 34.181 1.00 87.50 191 GLU A O 1
ATOM 1466 N N . ASN A 1 192 ? -42.907 -0.684 35.136 1.00 89.12 192 ASN A N 1
ATOM 1467 C CA . ASN A 1 192 ? -41.715 -1.514 34.954 1.00 89.12 192 ASN A CA 1
ATOM 1468 C C . ASN A 1 192 ? -41.434 -1.830 33.477 1.00 89.12 192 ASN A C 1
ATOM 1470 O O . ASN A 1 192 ? -40.273 -1.849 33.066 1.00 89.12 192 ASN A O 1
ATOM 1474 N N . ASP A 1 193 ? -42.469 -2.069 32.675 1.00 86.75 193 ASP A N 1
ATOM 1475 C CA . ASP A 1 193 ? -42.316 -2.308 31.239 1.00 86.75 193 ASP A CA 1
ATOM 1476 C C . ASP A 1 193 ? -41.936 -1.025 30.482 1.00 86.75 193 ASP A C 1
ATOM 1478 O O . ASP A 1 193 ? -41.105 -1.084 29.574 1.00 86.75 193 ASP A O 1
ATOM 1482 N N . ALA A 1 194 ? -42.448 0.138 30.903 1.00 83.50 194 ALA A N 1
ATOM 1483 C CA . ALA A 1 194 ? -42.031 1.443 30.392 1.00 83.50 194 ALA A CA 1
ATOM 1484 C C . ALA A 1 194 ? -40.548 1.711 30.687 1.00 83.50 194 ALA A C 1
ATOM 1486 O O . ALA A 1 194 ? -39.800 2.006 29.759 1.00 83.50 194 ALA A O 1
ATOM 1487 N N . ARG A 1 195 ? -40.087 1.482 31.927 1.00 88.25 195 ARG A N 1
ATOM 1488 C CA . ARG A 1 195 ? -38.660 1.601 32.289 1.00 88.25 195 ARG A CA 1
ATOM 1489 C C . ARG A 1 195 ? -37.772 0.673 31.461 1.00 88.25 195 ARG A C 1
ATOM 1491 O O . ARG A 1 195 ? -36.774 1.108 30.907 1.00 88.25 195 ARG A O 1
ATOM 1498 N N . ARG A 1 196 ? -38.173 -0.591 31.279 1.00 88.00 196 ARG A N 1
ATOM 1499 C CA . ARG A 1 196 ? -37.444 -1.531 30.404 1.00 88.00 196 ARG A CA 1
ATOM 1500 C C . ARG A 1 196 ? -37.418 -1.082 28.943 1.00 88.00 196 ARG A C 1
ATOM 1502 O O . ARG A 1 196 ? -36.482 -1.418 28.221 1.00 88.00 196 ARG A O 1
ATOM 1509 N N . SER A 1 197 ? -38.461 -0.399 28.476 1.00 85.69 197 SER A N 1
ATOM 1510 C CA . SER A 1 197 ? -38.494 0.173 27.131 1.00 85.69 197 SER A CA 1
ATOM 1511 C C . SER A 1 197 ? -37.597 1.406 27.015 1.00 85.69 197 SER A C 1
ATOM 1513 O O . SER A 1 197 ? -36.978 1.581 25.969 1.00 85.69 197 SER A O 1
ATOM 1515 N N . GLU A 1 198 ? -37.524 2.246 28.048 1.00 86.12 198 GLU A N 1
ATOM 1516 C CA . GLU A 1 198 ? -36.597 3.382 28.126 1.00 86.12 198 GLU A CA 1
ATOM 1517 C C . GLU A 1 198 ? -35.145 2.897 28.133 1.00 86.12 198 GLU A C 1
ATOM 1519 O O . GLU A 1 198 ? -34.377 3.315 27.272 1.00 86.12 198 GLU A O 1
ATOM 1524 N N . ASP A 1 199 ? -34.806 1.905 28.962 1.00 89.50 199 ASP A N 1
ATOM 1525 C CA . ASP A 1 199 ? -33.459 1.315 29.011 1.00 89.50 199 ASP A CA 1
ATOM 1526 C C . ASP A 1 199 ? -33.007 0.790 27.635 1.00 89.50 199 ASP A C 1
ATOM 1528 O O . ASP A 1 199 ? -31.866 0.995 27.213 1.00 89.50 199 ASP A O 1
ATOM 1532 N N . LYS A 1 200 ? -33.917 0.137 26.896 1.00 87.25 200 LYS A N 1
ATOM 1533 C CA . LYS A 1 200 ? -33.654 -0.340 25.529 1.00 87.25 200 LYS A CA 1
ATOM 1534 C C . LYS A 1 200 ? -33.506 0.800 24.528 1.00 87.25 200 LYS A C 1
ATOM 1536 O O . LYS A 1 200 ? -32.673 0.703 23.632 1.00 87.25 200 LYS A O 1
ATOM 1541 N N . ARG A 1 201 ? -34.301 1.869 24.649 1.00 85.50 201 ARG A N 1
ATOM 1542 C CA . ARG A 1 201 ? -34.158 3.063 23.800 1.00 85.50 201 ARG A CA 1
ATOM 1543 C C . ARG A 1 201 ? -32.814 3.737 24.041 1.00 85.50 201 ARG A C 1
ATOM 1545 O O . ARG A 1 201 ? -32.157 4.084 23.067 1.00 85.50 201 ARG A O 1
ATOM 1552 N N . ASP A 1 202 ? -32.379 3.841 25.290 1.00 88.69 202 ASP A N 1
ATOM 1553 C CA . ASP A 1 202 ? -31.079 4.409 25.649 1.00 88.69 202 ASP A CA 1
ATOM 1554 C C . ASP A 1 202 ? -29.919 3.534 25.158 1.00 88.69 202 ASP A C 1
ATOM 1556 O O . ASP A 1 202 ? -28.880 4.040 24.733 1.00 88.69 202 ASP A O 1
ATOM 1560 N N . GLU A 1 203 ? -30.081 2.211 25.173 1.00 89.69 203 GLU A N 1
ATOM 1561 C CA . GLU A 1 203 ? -29.120 1.280 24.580 1.00 89.69 203 GLU A CA 1
ATOM 1562 C C . GLU A 1 203 ? -29.054 1.410 23.050 1.00 89.69 203 GLU A C 1
ATOM 1564 O O . GLU A 1 203 ? -27.961 1.525 22.492 1.00 89.69 203 GLU A O 1
ATOM 1569 N N . CYS A 1 204 ? -30.201 1.487 22.369 1.00 87.06 204 CYS A N 1
ATOM 1570 C CA . CYS A 1 204 ? -30.258 1.753 20.932 1.00 87.06 204 CYS A CA 1
ATOM 1571 C C . CYS A 1 204 ? -29.675 3.128 20.578 1.00 87.06 204 CYS A C 1
ATOM 1573 O O . CYS A 1 204 ? -28.931 3.233 19.607 1.00 87.06 204 CYS A O 1
ATOM 1575 N N . ALA A 1 205 ? -29.955 4.168 21.367 1.00 87.81 205 ALA A N 1
ATOM 1576 C CA . ALA A 1 205 ? -29.412 5.508 21.167 1.00 87.81 205 ALA A CA 1
ATOM 1577 C C . ALA A 1 205 ? -27.883 5.517 21.308 1.00 87.81 205 ALA A C 1
ATOM 1579 O O . ALA A 1 205 ? -27.193 6.028 20.428 1.00 87.81 205 ALA A O 1
ATOM 1580 N N . ARG A 1 206 ? -27.340 4.859 22.344 1.00 90.75 206 ARG A N 1
ATOM 1581 C CA . ARG A 1 206 ? -25.887 4.669 22.497 1.00 90.75 206 ARG A CA 1
ATOM 1582 C C . ARG A 1 206 ? -25.284 3.928 21.307 1.00 90.75 206 ARG A C 1
ATOM 1584 O O . ARG A 1 206 ? -24.245 4.345 20.800 1.00 90.75 206 ARG A O 1
ATOM 1591 N N . ARG A 1 207 ? -25.953 2.883 20.810 1.00 92.44 207 ARG A N 1
ATOM 1592 C CA . ARG A 1 207 ? -25.487 2.133 19.639 1.00 92.44 207 ARG A CA 1
ATOM 1593 C C . ARG A 1 207 ? -25.509 2.968 18.357 1.00 92.44 207 ARG A C 1
ATOM 1595 O O . ARG A 1 207 ? -24.587 2.865 17.556 1.00 92.44 207 ARG A O 1
ATOM 1602 N N . ILE A 1 208 ? -26.526 3.807 18.169 1.00 86.56 208 ILE A N 1
ATOM 1603 C CA . ILE A 1 208 ? -26.605 4.744 17.039 1.00 86.56 208 ILE A CA 1
ATOM 1604 C C . ILE A 1 208 ? -25.474 5.774 17.119 1.00 86.56 208 ILE A C 1
ATOM 1606 O O . ILE A 1 208 ? -24.841 6.057 16.107 1.00 86.56 208 ILE A O 1
ATOM 1610 N N . GLU A 1 209 ? -25.167 6.308 18.303 1.00 89.44 209 GLU A N 1
ATOM 1611 C CA . GLU A 1 209 ? -24.028 7.215 18.465 1.00 89.44 209 GLU A CA 1
ATOM 1612 C C . GLU A 1 209 ? -22.681 6.536 18.191 1.00 89.44 209 GLU A C 1
ATOM 1614 O O . GLU A 1 209 ? -21.809 7.148 17.581 1.00 89.44 209 GLU A O 1
ATOM 1619 N N . GLU A 1 210 ? -22.487 5.287 18.622 1.00 89.69 210 GLU A N 1
ATOM 1620 C CA . GLU A 1 210 ? -21.297 4.496 18.277 1.00 89.69 210 GLU A CA 1
ATOM 1621 C C . GLU A 1 210 ? -21.168 4.307 16.764 1.00 89.69 210 GLU A C 1
ATOM 1623 O O . GLU A 1 210 ? -20.121 4.619 16.205 1.00 89.69 210 GLU A O 1
ATOM 1628 N N . LEU A 1 211 ? -22.243 3.882 16.094 1.00 87.56 211 LEU A N 1
ATOM 1629 C CA . LEU A 1 211 ? -22.260 3.703 14.640 1.00 87.56 211 LEU A CA 1
ATOM 1630 C C . LEU A 1 211 ? -22.027 5.022 13.890 1.00 87.56 211 LEU A C 1
ATOM 1632 O O . LEU A 1 211 ? -21.355 5.027 12.863 1.00 87.56 211 LEU A O 1
ATOM 1636 N N . ASN A 1 212 ? -22.529 6.149 14.401 1.00 87.44 212 ASN A N 1
ATOM 1637 C CA . ASN A 1 212 ? -22.255 7.466 13.823 1.00 87.44 212 ASN A CA 1
ATOM 1638 C C . ASN A 1 212 ? -20.791 7.880 14.009 1.00 87.44 212 ASN A C 1
ATOM 1640 O O . ASN A 1 212 ? -20.190 8.380 13.065 1.00 87.44 212 ASN A O 1
ATOM 1644 N N . ARG A 1 213 ? -20.180 7.611 15.171 1.00 90.81 213 ARG A N 1
ATOM 1645 C CA . ARG A 1 213 ? -18.738 7.842 15.367 1.00 90.81 213 ARG A CA 1
ATOM 1646 C C . ARG A 1 213 ? -17.907 6.959 14.435 1.00 90.81 213 ARG A C 1
ATOM 1648 O O . ARG A 1 213 ? -16.955 7.445 13.834 1.00 90.81 213 ARG A O 1
ATOM 1655 N N . GLU A 1 214 ? -18.274 5.687 14.280 1.00 91.38 214 GLU A N 1
ATOM 1656 C CA . GLU A 1 214 ? -17.627 4.775 13.328 1.00 91.38 214 GLU A CA 1
ATOM 1657 C C . GLU A 1 214 ? -17.761 5.301 11.893 1.00 91.38 214 GLU A C 1
ATOM 1659 O O . GLU A 1 214 ? -16.762 5.396 11.179 1.00 91.38 214 GLU A O 1
ATOM 1664 N N . LYS A 1 215 ? -18.958 5.741 11.492 1.00 89.19 215 LYS A N 1
ATOM 1665 C CA . LYS A 1 215 ? -19.195 6.370 10.190 1.00 89.19 215 LYS A CA 1
ATOM 1666 C C . LYS A 1 215 ? -18.319 7.609 9.984 1.00 89.19 215 LYS A C 1
ATOM 1668 O O . LYS A 1 215 ? -17.637 7.680 8.969 1.00 89.19 215 LYS A O 1
ATOM 1673 N N . ASP A 1 216 ? -18.262 8.525 10.948 1.00 89.88 216 ASP A N 1
ATOM 1674 C CA . ASP A 1 216 ? -17.440 9.737 10.852 1.00 89.88 216 ASP A CA 1
ATOM 1675 C C . ASP A 1 216 ? -15.944 9.402 10.709 1.00 89.88 216 ASP A C 1
ATOM 1677 O O . ASP A 1 216 ? -15.218 10.066 9.965 1.00 89.88 216 ASP A O 1
ATOM 1681 N N . THR A 1 217 ? -15.466 8.340 11.372 1.00 90.25 217 THR A N 1
ATOM 1682 C CA . THR A 1 217 ? -14.081 7.871 11.192 1.00 90.25 217 THR A CA 1
ATOM 1683 C C . THR A 1 217 ? -13.842 7.254 9.815 1.00 90.25 217 THR A C 1
ATOM 1685 O O . THR A 1 217 ? -12.780 7.464 9.229 1.00 90.25 217 THR A O 1
ATOM 1688 N N . ILE A 1 218 ? -14.823 6.530 9.267 1.00 87.81 218 ILE A N 1
ATOM 1689 C CA . ILE A 1 218 ? -14.755 5.968 7.913 1.00 87.81 218 ILE A CA 1
ATOM 1690 C C . ILE A 1 218 ? -14.768 7.093 6.875 1.00 87.81 218 ILE A C 1
ATOM 1692 O O . ILE A 1 218 ? -13.946 7.068 5.963 1.00 87.81 218 ILE A O 1
ATOM 1696 N N . ASP A 1 219 ? -15.619 8.105 7.039 1.00 87.75 219 ASP A N 1
ATOM 1697 C CA . ASP A 1 219 ? -15.693 9.264 6.145 1.00 87.75 219 ASP A CA 1
ATOM 1698 C C . ASP A 1 219 ? -14.390 10.087 6.189 1.00 87.75 219 ASP A C 1
ATOM 1700 O O . ASP A 1 219 ? -13.871 10.492 5.145 1.00 87.75 219 ASP A O 1
ATOM 1704 N N . ALA A 1 220 ? -13.786 10.258 7.372 1.00 87.19 220 ALA A N 1
ATOM 1705 C CA . ALA A 1 220 ? -12.477 10.899 7.515 1.00 87.19 220 ALA A CA 1
ATOM 1706 C C . ALA A 1 220 ? -11.351 10.107 6.821 1.00 87.19 220 ALA A C 1
ATOM 1708 O O . ALA A 1 220 ? -10.535 10.697 6.108 1.00 87.19 220 ALA A O 1
ATOM 1709 N N . ASN A 1 221 ? -11.334 8.778 6.973 1.00 89.94 221 ASN A N 1
ATOM 1710 C CA . ASN A 1 221 ? -10.375 7.900 6.295 1.00 89.94 221 ASN A CA 1
ATOM 1711 C C . ASN A 1 221 ? -10.599 7.876 4.774 1.00 89.94 221 ASN A C 1
ATOM 1713 O O . ASN A 1 221 ? -9.647 7.869 4.000 1.00 89.94 221 ASN A O 1
ATOM 1717 N N . MET A 1 222 ? -11.852 7.904 4.318 1.00 88.00 222 MET A N 1
ATOM 1718 C CA . MET A 1 222 ? -12.181 7.980 2.896 1.00 88.00 222 MET A CA 1
ATOM 1719 C C . MET A 1 222 ? -11.694 9.302 2.293 1.00 88.00 222 MET A C 1
ATOM 1721 O O . MET A 1 222 ? -11.134 9.307 1.198 1.00 88.00 222 MET A O 1
ATOM 1725 N N . HIS A 1 223 ? -11.841 10.418 3.012 1.00 87.38 223 HIS A N 1
ATOM 1726 C CA . HIS A 1 223 ? -11.290 11.700 2.582 1.00 87.38 223 HIS A CA 1
ATOM 1727 C C . HIS A 1 223 ? -9.757 11.729 2.577 1.00 87.38 223 HIS A C 1
ATOM 1729 O O . HIS A 1 223 ? -9.185 12.284 1.635 1.00 87.38 223 HIS A O 1
ATOM 1735 N N . SER A 1 224 ? -9.079 11.113 3.554 1.00 87.69 224 SER A N 1
ATOM 1736 C CA . SER A 1 224 ? -7.612 11.022 3.529 1.00 87.69 224 SER A CA 1
ATOM 1737 C C . SER A 1 224 ? -7.128 10.174 2.352 1.00 87.69 224 SER A C 1
ATOM 1739 O O . SER A 1 224 ? -6.247 10.612 1.617 1.00 87.69 224 SER A O 1
ATOM 1741 N N . LEU A 1 225 ? -7.769 9.028 2.094 1.00 86.75 225 LEU A N 1
ATOM 1742 C CA . LEU A 1 225 ? -7.468 8.170 0.943 1.00 86.75 225 LEU A CA 1
ATOM 1743 C C . LEU A 1 225 ? -7.736 8.884 -0.388 1.00 86.75 225 LEU A C 1
ATOM 1745 O O . LEU A 1 225 ? -6.926 8.796 -1.304 1.00 86.75 225 LEU A O 1
ATOM 1749 N N . GLN A 1 226 ? -8.821 9.655 -0.510 1.00 87.06 226 GLN A N 1
ATOM 1750 C CA . GLN A 1 226 ? -9.070 10.481 -1.699 1.00 87.06 226 GLN A CA 1
ATOM 1751 C C . GLN A 1 226 ? -8.003 11.564 -1.895 1.00 87.06 226 GLN A C 1
ATOM 1753 O O . GLN A 1 226 ? -7.649 11.887 -3.030 1.00 87.06 226 GLN A O 1
ATOM 1758 N N . GLN A 1 227 ? -7.494 12.150 -0.810 1.00 86.69 227 GLN A N 1
ATOM 1759 C CA . GLN A 1 227 ? -6.420 13.134 -0.882 1.00 86.69 227 GLN A CA 1
ATOM 1760 C C . GLN A 1 227 ? -5.091 12.484 -1.287 1.00 86.69 227 GLN A C 1
ATOM 1762 O O . GLN A 1 227 ? -4.367 13.062 -2.097 1.00 86.69 227 GLN A O 1
ATOM 1767 N N . GLU A 1 228 ? -4.793 11.288 -0.781 1.00 87.50 228 GLU A N 1
ATOM 1768 C CA . GLU A 1 228 ? -3.635 10.487 -1.191 1.00 87.50 228 GLU A CA 1
ATOM 1769 C C . GLU A 1 228 ? -3.727 10.079 -2.664 1.00 87.50 228 GLU A C 1
ATOM 1771 O O . GLU A 1 228 ? -2.773 10.297 -3.404 1.00 87.50 228 GLU A O 1
ATOM 1776 N N . ILE A 1 229 ? -4.891 9.611 -3.131 1.00 85.38 229 ILE A N 1
ATOM 1777 C CA . ILE A 1 229 ? -5.129 9.297 -4.548 1.00 85.38 229 ILE A CA 1
ATOM 1778 C C . ILE A 1 229 ? -4.865 10.526 -5.422 1.00 85.38 229 ILE A C 1
ATOM 1780 O O . ILE A 1 229 ? -4.116 10.427 -6.386 1.00 85.38 229 ILE A O 1
ATOM 1784 N N . LYS A 1 230 ? -5.384 11.706 -5.060 1.00 87.62 230 LYS A N 1
ATOM 1785 C CA . LYS A 1 230 ? -5.117 12.948 -5.810 1.00 87.62 230 LYS A CA 1
ATOM 1786 C C . LYS A 1 230 ? -3.636 13.335 -5.817 1.00 87.62 230 LYS A C 1
ATOM 1788 O O . LYS A 1 230 ? -3.140 13.860 -6.814 1.00 87.62 230 LYS A O 1
ATOM 1793 N N . GLN A 1 231 ? -2.921 13.114 -4.713 1.00 86.94 231 GLN A N 1
ATOM 1794 C CA . GLN A 1 231 ? -1.478 13.357 -4.657 1.00 86.94 231 GLN A CA 1
ATOM 1795 C C . GLN A 1 231 ? -0.714 12.385 -5.559 1.00 86.94 231 GLN A C 1
ATOM 1797 O O . GLN A 1 231 ? 0.191 12.815 -6.276 1.00 86.94 231 GLN A O 1
ATOM 1802 N N . GLU A 1 232 ? -1.088 11.105 -5.561 1.00 84.62 232 GLU A N 1
ATOM 1803 C CA . GLU A 1 232 ? -0.486 10.094 -6.430 1.00 84.62 232 GLU A CA 1
ATOM 1804 C C . GLU A 1 232 ? -0.828 10.318 -7.904 1.00 84.62 232 GLU A C 1
ATOM 1806 O O . GLU A 1 232 ? 0.057 10.225 -8.746 1.00 84.62 232 GLU A O 1
ATOM 1811 N N . GLU A 1 233 ? -2.050 10.729 -8.241 1.00 85.94 233 GLU A N 1
ATOM 1812 C CA . GLU A 1 233 ? -2.421 11.154 -9.597 1.00 85.94 233 GLU A CA 1
ATOM 1813 C C . GLU A 1 233 ? -1.575 12.350 -10.060 1.00 85.94 233 GLU A C 1
ATOM 1815 O O . GLU A 1 233 ? -1.079 12.364 -11.190 1.00 85.94 233 GLU A O 1
ATOM 1820 N N . GLY A 1 234 ? -1.328 13.319 -9.172 1.00 86.62 234 GLY A N 1
ATOM 1821 C CA . GLY A 1 234 ? -0.415 14.433 -9.428 1.00 86.62 234 GLY A CA 1
ATOM 1822 C C . GLY A 1 234 ? 1.029 13.976 -9.670 1.00 86.62 234 GLY A C 1
ATOM 1823 O O . GLY A 1 234 ? 1.664 14.428 -10.624 1.00 86.62 234 GLY A O 1
ATOM 1824 N N . ARG A 1 235 ? 1.544 13.040 -8.860 1.00 88.62 235 ARG A N 1
ATOM 1825 C CA . ARG A 1 235 ? 2.877 12.429 -9.050 1.00 88.62 235 ARG A CA 1
ATOM 1826 C C . ARG A 1 235 ? 2.966 11.627 -10.345 1.00 88.62 235 ARG A C 1
ATOM 1828 O O . ARG A 1 235 ? 3.985 11.663 -11.027 1.00 88.62 235 ARG A O 1
ATOM 1835 N N . LEU A 1 236 ? 1.903 10.921 -10.707 1.00 86.94 236 LEU A N 1
ATOM 1836 C CA . LEU A 1 236 ? 1.837 10.120 -11.922 1.00 86.94 236 LEU A CA 1
ATOM 1837 C C . LEU A 1 236 ? 1.789 11.027 -13.158 1.00 86.94 236 LEU A C 1
ATOM 1839 O O . LEU A 1 236 ? 2.450 10.738 -14.152 1.00 86.94 236 LEU A O 1
ATOM 1843 N N . SER A 1 237 ? 1.096 12.167 -13.081 1.00 86.69 237 SER A N 1
ATOM 1844 C CA . SER A 1 237 ? 1.114 13.195 -14.128 1.00 86.69 237 SER A CA 1
ATOM 1845 C C . SER A 1 237 ? 2.498 13.819 -14.316 1.00 86.69 237 SER A C 1
ATOM 1847 O O . SER A 1 237 ? 2.913 14.014 -15.456 1.00 86.69 237 SER A O 1
ATOM 1849 N N . THR A 1 238 ? 3.225 14.128 -13.237 1.00 87.81 238 THR A N 1
ATOM 1850 C CA . THR A 1 238 ? 4.584 14.691 -13.346 1.00 87.81 238 THR A CA 1
ATOM 1851 C C . THR A 1 238 ? 5.604 13.657 -13.814 1.00 87.81 238 THR A C 1
ATOM 1853 O O . THR A 1 238 ? 6.516 13.990 -14.565 1.00 87.81 238 THR A O 1
ATOM 1856 N N . LEU A 1 239 ? 5.443 12.388 -13.431 1.00 85.94 239 LEU A N 1
ATOM 1857 C CA . LEU A 1 239 ? 6.257 11.292 -13.958 1.00 85.94 239 LEU A CA 1
ATOM 1858 C C . LEU A 1 239 ? 5.979 11.030 -15.440 1.00 85.94 239 LEU A C 1
ATOM 1860 O O . LEU A 1 239 ? 6.922 10.764 -16.177 1.00 85.94 239 LEU A O 1
ATOM 1864 N N . LYS A 1 240 ? 4.722 11.131 -15.889 1.00 85.25 240 LYS A N 1
ATOM 1865 C CA . LYS A 1 240 ? 4.367 11.022 -17.311 1.00 85.25 240 LYS A CA 1
ATOM 1866 C C . LYS A 1 240 ? 5.011 12.129 -18.139 1.00 85.25 240 LYS A C 1
ATOM 1868 O O . LYS A 1 240 ? 5.653 11.813 -19.131 1.00 85.25 240 LYS A O 1
ATOM 1873 N N . SER A 1 241 ? 4.928 13.388 -17.703 1.00 86.12 241 SER A N 1
ATOM 1874 C CA . SER A 1 241 ? 5.578 14.488 -18.426 1.00 86.12 241 SER A CA 1
ATOM 1875 C C . SER A 1 241 ? 7.107 14.385 -18.403 1.00 86.12 241 SER A C 1
ATOM 1877 O O . SER A 1 241 ? 7.756 14.670 -19.405 1.00 86.12 241 SER A O 1
ATOM 1879 N N . ALA A 1 242 ? 7.700 13.919 -17.297 1.00 87.38 242 ALA A N 1
ATOM 1880 C CA . ALA A 1 242 ? 9.133 13.638 -17.233 1.00 87.38 242 ALA A CA 1
ATOM 1881 C C . ALA A 1 242 ? 9.541 12.484 -18.166 1.00 87.38 242 ALA A C 1
ATOM 1883 O O . ALA A 1 242 ? 10.582 12.567 -18.812 1.00 87.38 242 ALA A O 1
ATOM 1884 N N . LEU A 1 243 ? 8.722 11.431 -18.269 1.00 85.50 243 LEU A N 1
ATOM 1885 C CA . LEU A 1 243 ? 8.952 10.319 -19.189 1.00 85.50 243 LEU A CA 1
ATOM 1886 C C . LEU A 1 243 ? 8.850 10.781 -20.645 1.00 85.50 243 LEU A C 1
ATOM 1888 O O . LEU A 1 243 ? 9.740 10.462 -21.422 1.00 85.50 243 LEU A O 1
ATOM 1892 N N . GLU A 1 244 ? 7.825 11.561 -20.994 1.00 87.12 244 GLU A N 1
ATOM 1893 C CA . GLU A 1 244 ? 7.667 12.163 -22.325 1.00 87.12 244 GLU A CA 1
ATOM 1894 C C . GLU A 1 244 ? 8.881 13.028 -22.689 1.00 87.12 244 GLU A C 1
ATOM 1896 O O . GLU A 1 244 ? 9.444 12.891 -23.778 1.00 87.12 244 GLU A O 1
ATOM 1901 N N . HIS A 1 245 ? 9.352 13.854 -21.750 1.00 87.94 245 HIS A N 1
ATOM 1902 C CA . HIS A 1 245 ? 10.548 14.664 -21.951 1.00 87.94 245 HIS A CA 1
ATOM 1903 C C . HIS A 1 245 ? 11.800 13.803 -22.155 1.00 87.94 245 HIS A C 1
ATOM 1905 O O . HIS A 1 245 ? 12.516 14.002 -23.131 1.00 87.94 245 HIS A O 1
ATOM 1911 N N . SER A 1 246 ? 12.025 12.787 -21.316 1.00 82.88 246 SER A N 1
ATOM 1912 C CA . SER A 1 246 ? 13.150 11.862 -21.489 1.00 82.88 246 SER A CA 1
ATOM 1913 C C . SER A 1 246 ? 13.053 11.030 -22.771 1.00 82.88 246 SER A C 1
ATOM 1915 O O . SER A 1 246 ? 14.082 10.691 -23.345 1.00 82.88 246 SER A O 1
ATOM 1917 N N . THR A 1 247 ? 11.853 10.695 -23.258 1.00 84.25 247 THR A N 1
ATOM 1918 C CA . THR A 1 247 ? 11.697 10.016 -24.555 1.00 84.25 247 THR A CA 1
ATOM 1919 C C . THR A 1 247 ? 12.021 10.928 -25.732 1.00 84.25 247 THR A C 1
ATOM 1921 O O . THR A 1 247 ? 12.616 10.456 -26.697 1.00 84.25 247 THR A O 1
ATOM 1924 N N . LEU A 1 248 ? 11.694 12.223 -25.642 1.00 88.50 248 LEU A N 1
ATOM 1925 C CA . LEU A 1 248 ? 12.109 13.220 -26.631 1.00 88.50 248 LEU A CA 1
ATOM 1926 C C . LEU A 1 248 ? 13.630 13.409 -26.610 1.00 88.50 248 LEU A C 1
ATOM 1928 O O . LEU A 1 248 ? 14.260 13.302 -27.654 1.00 88.50 248 LEU A O 1
ATOM 1932 N N . GLU A 1 249 ? 14.232 13.566 -25.426 1.00 86.75 249 GLU A N 1
ATOM 1933 C CA . GLU A 1 249 ? 15.692 13.666 -25.278 1.00 86.75 249 GLU A CA 1
ATOM 1934 C C . GLU A 1 249 ? 16.418 12.420 -25.807 1.00 86.75 249 GLU A C 1
ATOM 1936 O O . GLU A 1 249 ? 17.466 12.534 -26.438 1.00 86.75 249 GLU A O 1
ATOM 1941 N N . LEU A 1 250 ? 15.873 11.218 -25.579 1.00 81.44 250 LEU A N 1
ATOM 1942 C CA . LEU A 1 250 ? 16.419 9.984 -26.149 1.00 81.44 250 LEU A CA 1
ATOM 1943 C C . LEU A 1 250 ? 16.290 9.952 -27.674 1.00 81.44 250 LEU A C 1
ATOM 1945 O O . LEU A 1 250 ? 17.222 9.493 -28.326 1.00 81.44 250 LEU A O 1
ATOM 1949 N N . GLY A 1 251 ? 15.183 10.444 -28.235 1.00 87.25 251 GLY A N 1
ATOM 1950 C CA . GLY A 1 251 ? 15.010 10.591 -29.681 1.00 87.25 251 GLY A CA 1
ATOM 1951 C C . GLY A 1 251 ? 16.039 11.544 -30.293 1.00 87.25 251 GLY A C 1
ATOM 1952 O O . GLY A 1 251 ? 16.694 11.190 -31.271 1.00 87.25 251 GLY A O 1
ATOM 1953 N N . ASP A 1 252 ? 16.254 12.701 -29.664 1.00 87.06 252 ASP A N 1
ATOM 1954 C CA . ASP A 1 252 ? 17.249 13.687 -30.095 1.00 87.06 252 ASP A CA 1
ATOM 1955 C C . ASP A 1 252 ? 18.676 13.130 -29.987 1.00 87.06 252 ASP A C 1
ATOM 1957 O O . ASP A 1 252 ? 19.477 13.271 -30.910 1.00 87.06 252 ASP A O 1
ATOM 1961 N N . LEU A 1 253 ? 19.004 12.447 -28.885 1.00 84.88 253 LEU A N 1
ATOM 1962 C CA . LEU A 1 253 ? 20.300 11.782 -28.718 1.00 84.88 253 LEU A CA 1
ATOM 1963 C C . LEU A 1 253 ? 20.501 10.655 -29.729 1.00 84.88 253 LEU A C 1
ATOM 1965 O O . LEU A 1 253 ? 21.615 10.462 -30.201 1.00 84.88 253 LEU A O 1
ATOM 1969 N N . GLN A 1 254 ? 19.447 9.917 -30.070 1.00 83.06 254 GLN A N 1
ATOM 1970 C CA . GLN A 1 254 ? 19.523 8.851 -31.057 1.00 83.06 254 GLN A CA 1
ATOM 1971 C C . GLN A 1 254 ? 19.756 9.416 -32.463 1.00 83.06 254 GLN A C 1
ATOM 1973 O O . GLN A 1 254 ? 20.628 8.904 -33.158 1.00 83.06 254 GLN A O 1
ATOM 1978 N N . SER A 1 255 ? 19.085 10.516 -32.826 1.00 83.81 255 SER A N 1
ATOM 1979 C CA . SER A 1 255 ? 19.374 11.260 -34.060 1.00 83.81 255 SER A CA 1
ATOM 1980 C C . SER A 1 255 ? 20.824 11.738 -34.086 1.00 83.81 255 SER A C 1
ATOM 1982 O O . SER A 1 255 ? 21.527 11.476 -35.051 1.00 83.81 255 SER A O 1
ATOM 1984 N N . ARG A 1 256 ? 21.313 12.347 -32.996 1.00 85.94 256 ARG A N 1
ATOM 1985 C CA . ARG A 1 256 ? 22.711 12.800 -32.901 1.00 85.94 256 ARG A CA 1
ATOM 1986 C C . ARG A 1 256 ? 23.707 11.650 -32.999 1.00 85.94 256 ARG A C 1
ATOM 1988 O O . ARG A 1 256 ? 24.729 11.799 -33.648 1.00 85.94 256 ARG A O 1
ATOM 1995 N N . CYS A 1 257 ? 23.419 10.501 -32.389 1.00 81.75 257 CYS A N 1
ATOM 1996 C CA . CYS A 1 257 ? 24.257 9.312 -32.534 1.00 81.75 257 CYS A CA 1
ATOM 1997 C C . CYS A 1 257 ? 24.236 8.763 -33.962 1.00 81.75 257 CYS A C 1
ATOM 1999 O O . CYS A 1 257 ? 25.234 8.202 -34.400 1.00 81.75 257 CYS A O 1
ATOM 2001 N N . ASP A 1 258 ? 23.116 8.863 -34.673 1.00 84.81 258 ASP A N 1
ATOM 2002 C CA . ASP A 1 258 ? 23.040 8.444 -36.069 1.00 84.81 258 ASP A CA 1
ATOM 2003 C C . ASP A 1 258 ? 23.775 9.439 -36.984 1.00 84.81 258 ASP A C 1
ATOM 2005 O O . ASP A 1 258 ? 24.499 8.994 -37.872 1.00 84.81 258 ASP A O 1
ATOM 2009 N N . ASP A 1 259 ? 23.715 10.744 -36.708 1.00 86.38 259 ASP A N 1
ATOM 2010 C CA . ASP A 1 259 ? 24.515 11.771 -37.392 1.00 86.38 259 ASP A CA 1
ATOM 2011 C C . ASP A 1 259 ? 26.022 11.582 -37.125 1.00 86.38 259 ASP A C 1
ATOM 2013 O O . ASP A 1 259 ? 26.834 11.594 -38.048 1.00 86.38 259 ASP A O 1
ATOM 2017 N N . GLU A 1 260 ? 26.409 11.322 -35.871 1.00 83.31 260 GLU A N 1
ATOM 2018 C CA . GLU A 1 260 ? 27.793 11.009 -35.490 1.00 83.31 260 GLU A CA 1
ATOM 2019 C C . GLU A 1 260 ? 28.281 9.711 -36.143 1.00 83.31 260 GLU A C 1
ATOM 2021 O O . GLU A 1 260 ? 29.435 9.642 -36.552 1.00 83.31 260 GLU A O 1
ATOM 2026 N N . LYS A 1 261 ? 27.431 8.686 -36.291 1.00 82.75 261 LYS A N 1
ATOM 2027 C CA . LYS A 1 261 ? 27.791 7.471 -37.043 1.00 82.75 261 LYS A CA 1
ATOM 2028 C C . LYS A 1 261 ? 28.041 7.769 -38.513 1.00 82.75 261 LYS A C 1
ATOM 2030 O O . LYS A 1 261 ? 29.029 7.268 -39.030 1.00 82.75 261 LYS A O 1
ATOM 2035 N N . HIS A 1 262 ? 27.194 8.573 -39.158 1.00 83.44 262 HIS A N 1
ATOM 2036 C CA . HIS A 1 262 ? 27.428 8.980 -40.547 1.00 83.44 262 HIS A CA 1
ATOM 2037 C C . HIS A 1 262 ? 28.740 9.764 -40.665 1.00 83.44 262 HIS A C 1
ATOM 2039 O O . HIS A 1 262 ? 29.539 9.477 -41.547 1.00 83.44 262 HIS A O 1
ATOM 2045 N N . SER A 1 263 ? 29.024 10.675 -39.729 1.00 83.88 263 SER A N 1
ATOM 2046 C CA . SER A 1 263 ? 30.302 11.395 -39.698 1.00 83.88 263 SER A CA 1
ATOM 2047 C C . SER A 1 263 ? 31.497 10.462 -39.452 1.00 83.88 263 SER A C 1
ATOM 2049 O O . SER A 1 263 ? 32.543 10.621 -40.074 1.00 83.88 263 SER A O 1
ATOM 2051 N N . ILE A 1 264 ? 31.356 9.448 -38.592 1.00 81.62 264 ILE A N 1
ATOM 2052 C CA . ILE A 1 264 ? 32.382 8.416 -38.391 1.00 81.62 264 ILE A CA 1
ATOM 2053 C C . ILE A 1 264 ? 32.574 7.588 -39.662 1.00 81.62 264 ILE A C 1
ATOM 2055 O O . ILE A 1 264 ? 33.715 7.280 -39.984 1.00 81.62 264 ILE A O 1
ATOM 2059 N N . GLU A 1 265 ? 31.506 7.230 -40.377 1.00 83.88 265 GLU A N 1
ATOM 2060 C CA . GLU A 1 265 ? 31.586 6.522 -41.661 1.00 83.88 265 GLU A CA 1
ATOM 2061 C C . GLU A 1 265 ? 32.322 7.371 -42.708 1.00 83.88 265 GLU A C 1
ATOM 2063 O O . GLU A 1 265 ? 33.274 6.883 -43.307 1.00 83.88 265 GLU A O 1
ATOM 2068 N N . GLU A 1 266 ? 32.006 8.664 -42.830 1.00 84.62 266 GLU A N 1
ATOM 2069 C CA . GLU A 1 266 ? 32.731 9.598 -43.706 1.00 84.62 266 GLU A CA 1
ATOM 2070 C C . GLU A 1 266 ? 34.217 9.725 -43.327 1.00 84.62 266 GLU A C 1
ATOM 2072 O O . GLU A 1 266 ? 35.098 9.717 -44.190 1.00 84.62 266 GLU A O 1
ATOM 2077 N N . VAL A 1 267 ? 34.528 9.804 -42.029 1.00 82.75 267 VAL A N 1
ATOM 2078 C CA . VAL A 1 267 ? 35.914 9.828 -41.540 1.00 82.75 267 VAL A CA 1
ATOM 2079 C C . VAL A 1 267 ? 36.605 8.482 -41.769 1.00 82.75 267 VAL A C 1
ATOM 2081 O O . VAL A 1 267 ? 37.799 8.459 -42.057 1.00 82.75 267 VAL A O 1
ATOM 2084 N N . MET A 1 268 ? 35.900 7.355 -41.654 1.00 79.81 268 MET A N 1
ATOM 2085 C CA . MET A 1 268 ? 36.442 6.026 -41.937 1.00 79.81 268 MET A CA 1
ATOM 2086 C C . MET A 1 268 ? 36.774 5.863 -43.417 1.00 79.81 268 MET A C 1
ATOM 2088 O O . MET A 1 268 ? 37.876 5.403 -43.715 1.00 79.81 268 MET A O 1
ATOM 2092 N N . ASP A 1 269 ? 35.891 6.306 -44.311 1.00 83.62 269 ASP A N 1
ATOM 2093 C CA . ASP A 1 269 ? 36.138 6.347 -45.753 1.00 83.62 269 ASP A CA 1
ATOM 2094 C C . ASP A 1 269 ? 37.349 7.246 -46.058 1.00 83.62 269 ASP A C 1
ATOM 2096 O O . ASP A 1 269 ? 38.279 6.833 -46.751 1.00 83.62 269 ASP A O 1
ATOM 2100 N N . GLY A 1 270 ? 37.430 8.427 -45.431 1.00 83.62 270 GLY A N 1
ATOM 2101 C CA . GLY A 1 270 ? 38.596 9.310 -45.533 1.00 83.62 270 GLY A CA 1
ATOM 2102 C C . GLY A 1 270 ? 39.891 8.695 -44.978 1.00 83.62 270 GLY A C 1
ATOM 2103 O O . GLY A 1 270 ? 40.967 8.879 -45.547 1.00 83.62 270 GLY A O 1
ATOM 2104 N N . ILE A 1 271 ? 39.827 7.921 -43.888 1.00 77.25 271 ILE A N 1
ATOM 2105 C CA . ILE A 1 271 ? 40.970 7.161 -43.352 1.00 77.25 271 ILE A CA 1
ATOM 2106 C C . ILE A 1 271 ? 41.375 6.046 -44.317 1.00 77.25 271 ILE A C 1
ATOM 2108 O O . ILE A 1 271 ? 42.563 5.745 -44.420 1.00 77.25 271 ILE A O 1
ATOM 2112 N N . GLU A 1 272 ? 40.428 5.409 -45.000 1.00 81.19 272 GLU A N 1
ATOM 2113 C CA . GLU A 1 272 ? 40.703 4.367 -45.985 1.00 81.19 272 GLU A CA 1
ATOM 2114 C C . GLU A 1 272 ? 41.395 4.958 -47.222 1.00 81.19 272 GLU A C 1
ATOM 2116 O O . GLU A 1 272 ? 42.457 4.465 -47.608 1.00 81.19 272 GLU A O 1
ATOM 2121 N N . GLU A 1 273 ? 40.925 6.102 -47.727 1.00 82.19 273 GLU A N 1
ATOM 2122 C CA . GLU A 1 273 ? 41.617 6.883 -48.763 1.00 82.19 273 GLU A CA 1
ATOM 2123 C C . GLU A 1 273 ? 43.026 7.314 -48.313 1.00 82.19 273 GLU A C 1
ATOM 2125 O O . GLU A 1 273 ? 44.010 7.146 -49.042 1.00 82.19 273 GLU A O 1
ATOM 2130 N N . LEU A 1 274 ? 43.169 7.803 -47.075 1.00 78.00 274 LEU A N 1
ATOM 2131 C CA . LEU A 1 274 ? 44.472 8.151 -46.501 1.00 78.00 274 LEU A CA 1
ATOM 2132 C C . LEU A 1 274 ? 45.370 6.927 -46.299 1.00 78.00 274 LEU A C 1
ATOM 2134 O O . LEU A 1 274 ? 46.585 7.056 -46.415 1.00 78.00 274 LEU A O 1
ATOM 2138 N N . ARG A 1 275 ? 44.824 5.738 -46.021 1.00 81.25 275 ARG A N 1
ATOM 2139 C CA . ARG A 1 275 ? 45.586 4.481 -45.936 1.00 81.25 275 ARG A CA 1
ATOM 2140 C C . ARG A 1 275 ? 46.053 4.018 -47.303 1.00 81.25 275 ARG A C 1
ATOM 2142 O O . ARG A 1 275 ? 47.177 3.526 -47.409 1.00 81.25 275 ARG A O 1
ATOM 2149 N N . GLU A 1 276 ? 45.243 4.178 -48.343 1.00 80.38 276 GLU A N 1
ATOM 2150 C CA . GLU A 1 276 ? 45.661 3.922 -49.721 1.00 80.38 276 GLU A CA 1
ATOM 2151 C C . GLU A 1 276 ? 46.779 4.885 -50.135 1.00 80.38 276 GLU A C 1
ATOM 2153 O O . GLU A 1 276 ? 47.815 4.441 -50.643 1.00 80.38 276 GLU A O 1
ATOM 2158 N N . ALA A 1 277 ? 46.636 6.173 -49.807 1.00 78.94 277 ALA A N 1
ATOM 2159 C CA . ALA A 1 277 ? 47.675 7.184 -49.995 1.00 78.94 277 ALA A CA 1
ATOM 2160 C C . ALA A 1 277 ? 48.926 6.919 -49.132 1.00 78.94 277 ALA A C 1
ATOM 2162 O O . ALA A 1 277 ? 50.053 7.102 -49.582 1.00 78.94 277 ALA A O 1
ATOM 2163 N N . GLN A 1 278 ? 48.773 6.424 -47.902 1.00 76.56 278 GLN A N 1
ATOM 2164 C CA . GLN A 1 278 ? 49.890 6.025 -47.045 1.00 76.56 278 GLN A CA 1
ATOM 2165 C C . GLN A 1 278 ? 50.567 4.758 -47.576 1.00 76.56 278 GLN A C 1
ATOM 2167 O O . GLN A 1 278 ? 51.779 4.618 -47.453 1.00 76.56 278 GLN A O 1
ATOM 2172 N N . SER A 1 279 ? 49.823 3.830 -48.179 1.00 79.12 279 SER A N 1
ATOM 2173 C CA . SER A 1 279 ? 50.371 2.633 -48.819 1.00 79.12 279 SER A CA 1
ATOM 2174 C C . SER A 1 279 ? 51.178 2.998 -50.062 1.00 79.12 279 SER A C 1
ATOM 2176 O O . SER A 1 279 ? 52.282 2.478 -50.248 1.00 79.12 279 SER A O 1
ATOM 2178 N N . SER A 1 280 ? 50.676 3.916 -50.895 1.00 78.44 280 SER A N 1
ATOM 2179 C CA . SER A 1 280 ? 51.414 4.433 -52.051 1.00 78.44 280 SER A CA 1
ATOM 2180 C C . SER A 1 280 ? 52.647 5.226 -51.607 1.00 78.44 280 SER A C 1
ATOM 2182 O O . SER A 1 280 ? 53.754 4.895 -52.032 1.00 78.44 280 SER A O 1
ATOM 2184 N N . ALA A 1 281 ? 52.508 6.142 -50.645 1.00 76.56 281 ALA A N 1
ATOM 2185 C CA . ALA A 1 281 ? 53.627 6.880 -50.061 1.00 76.56 281 ALA A CA 1
ATOM 2186 C C . ALA A 1 281 ? 54.626 5.967 -49.331 1.00 76.56 281 ALA A C 1
ATOM 2188 O O . ALA A 1 281 ? 55.823 6.217 -49.358 1.00 76.56 281 ALA A O 1
ATOM 2189 N N . SER A 1 282 ? 54.187 4.875 -48.697 1.00 73.56 282 SER A N 1
ATOM 2190 C CA . SER A 1 282 ? 55.081 3.897 -48.066 1.00 73.56 282 SER A CA 1
ATOM 2191 C C . SER A 1 282 ? 55.828 3.063 -49.101 1.00 73.56 282 SER A C 1
ATOM 2193 O O . SER A 1 282 ? 56.955 2.656 -48.823 1.00 73.56 282 SER A O 1
ATOM 2195 N N . LYS A 1 283 ? 55.235 2.785 -50.270 1.00 80.12 283 LYS A N 1
ATOM 2196 C CA . LYS A 1 283 ? 55.941 2.159 -51.400 1.00 80.12 283 LYS A CA 1
ATOM 2197 C C . LYS A 1 283 ? 56.987 3.113 -51.965 1.00 80.12 283 LYS A C 1
ATOM 2199 O O . LYS A 1 283 ? 58.122 2.697 -52.167 1.00 80.12 283 LYS A O 1
ATOM 2204 N N . GLU A 1 284 ? 56.644 4.388 -52.136 1.00 78.75 284 GLU A N 1
ATOM 2205 C CA . GLU A 1 284 ? 57.599 5.429 -52.530 1.00 78.75 284 GLU A CA 1
ATOM 2206 C C . GLU A 1 284 ? 58.706 5.607 -51.486 1.00 78.75 284 GLU A C 1
ATOM 2208 O O . GLU A 1 284 ? 59.880 5.571 -51.835 1.00 78.75 284 GLU A O 1
ATOM 2213 N N . MET A 1 285 ? 58.376 5.671 -50.194 1.00 74.25 285 MET A N 1
ATOM 2214 C CA . MET A 1 285 ? 59.358 5.694 -49.109 1.00 74.25 285 MET A CA 1
ATOM 2215 C C . MET A 1 285 ? 60.172 4.406 -49.024 1.00 74.25 285 MET A C 1
ATOM 2217 O O . MET A 1 285 ? 61.309 4.468 -48.585 1.00 74.25 285 MET A O 1
ATOM 2221 N N . ALA A 1 286 ? 59.648 3.241 -49.406 1.00 78.06 286 ALA A N 1
ATOM 2222 C CA . ALA A 1 286 ? 60.434 2.010 -49.472 1.00 78.06 286 ALA A CA 1
ATOM 2223 C C . ALA A 1 286 ? 61.439 2.055 -50.631 1.00 78.06 286 ALA A C 1
ATOM 2225 O O . ALA A 1 286 ? 62.578 1.633 -50.446 1.00 78.06 286 ALA A O 1
ATOM 2226 N N . MET A 1 287 ? 61.052 2.615 -51.783 1.00 80.62 287 MET A N 1
ATOM 2227 C CA . MET A 1 287 ? 61.975 2.879 -52.892 1.00 80.62 287 MET A CA 1
ATOM 2228 C C . MET A 1 287 ? 63.033 3.912 -52.495 1.00 80.62 287 MET A C 1
ATOM 2230 O O . MET A 1 287 ? 64.221 3.646 -52.634 1.00 80.62 287 MET A O 1
ATOM 2234 N N . LEU A 1 288 ? 62.626 5.029 -51.889 1.00 80.88 288 LEU A N 1
ATOM 2235 C CA . LEU A 1 288 ? 63.544 6.048 -51.381 1.00 80.88 288 LEU A CA 1
ATOM 2236 C C . LEU A 1 288 ? 64.412 5.527 -50.237 1.00 80.88 288 LEU A C 1
ATOM 2238 O O . LEU A 1 288 ? 65.567 5.903 -50.155 1.00 80.88 288 LEU A O 1
ATOM 2242 N N . ARG A 1 289 ? 63.908 4.649 -49.361 1.00 76.25 289 ARG A N 1
ATOM 2243 C CA . ARG A 1 289 ? 64.716 3.970 -48.335 1.00 76.25 289 ARG A CA 1
ATOM 2244 C C . ARG A 1 289 ? 65.686 2.995 -48.961 1.00 76.25 289 ARG A C 1
ATOM 2246 O O . ARG A 1 289 ? 66.773 2.859 -48.431 1.00 76.25 289 ARG A O 1
ATOM 2253 N N . HIS A 1 290 ? 65.322 2.329 -50.053 1.00 79.81 290 HIS A N 1
ATOM 2254 C CA . HIS A 1 290 ? 66.253 1.486 -50.786 1.00 79.81 290 HIS A CA 1
ATOM 2255 C C . HIS A 1 290 ? 67.383 2.333 -51.388 1.00 79.81 290 HIS A C 1
ATOM 2257 O O . HIS A 1 290 ? 68.555 2.033 -51.174 1.00 79.81 290 HIS A O 1
ATOM 2263 N N . GLU A 1 291 ? 67.050 3.458 -52.021 1.00 79.62 291 GLU A N 1
ATOM 2264 C CA . GLU A 1 291 ? 68.035 4.448 -52.471 1.00 79.62 291 GLU A CA 1
ATOM 2265 C C . GLU A 1 291 ? 68.851 5.013 -51.298 1.00 79.62 291 GLU A C 1
ATOM 2267 O O . GLU A 1 291 ? 70.074 5.079 -51.369 1.00 79.62 291 GLU A O 1
ATOM 2272 N N . GLN A 1 292 ? 68.211 5.330 -50.171 1.00 71.88 292 GLN A N 1
ATOM 2273 C CA . GLN A 1 292 ? 68.862 5.811 -48.958 1.00 71.88 292 GLN A CA 1
ATOM 2274 C C . GLN A 1 292 ? 69.746 4.735 -48.333 1.00 71.88 292 GLN A C 1
ATOM 2276 O O . GLN A 1 292 ? 70.778 5.094 -47.801 1.00 71.88 292 GLN A O 1
ATOM 2281 N N . THR A 1 293 ? 69.411 3.442 -48.408 1.00 75.44 293 THR A N 1
ATOM 2282 C CA . THR A 1 293 ? 70.293 2.352 -47.966 1.00 75.44 293 THR A CA 1
ATOM 2283 C C . THR A 1 293 ? 71.485 2.199 -48.889 1.00 75.44 293 THR A C 1
ATOM 2285 O O . THR A 1 293 ? 72.581 2.010 -48.391 1.00 75.44 293 THR A O 1
ATOM 2288 N N . MET A 1 294 ? 71.316 2.368 -50.203 1.00 81.38 294 MET A N 1
ATOM 2289 C CA . MET A 1 294 ? 72.447 2.383 -51.136 1.00 81.38 294 MET A CA 1
ATOM 2290 C C . MET A 1 294 ? 73.386 3.559 -50.831 1.00 81.38 294 MET A C 1
ATOM 2292 O O . MET A 1 294 ? 74.597 3.383 -50.732 1.00 81.38 294 MET A O 1
ATOM 2296 N N . VAL A 1 295 ? 72.825 4.747 -50.585 1.00 79.19 295 VAL A N 1
ATOM 2297 C CA . VAL A 1 295 ? 73.586 5.938 -50.179 1.00 79.19 295 VAL A CA 1
ATOM 2298 C C . VAL A 1 295 ? 74.151 5.799 -48.758 1.00 79.19 295 VAL A C 1
ATOM 2300 O O . VAL A 1 295 ? 75.251 6.266 -48.494 1.00 79.19 295 VAL A O 1
ATOM 2303 N N . GLN A 1 296 ? 73.447 5.143 -47.834 1.00 73.50 296 GLN A N 1
ATOM 2304 C CA . GLN A 1 296 ? 73.902 4.886 -46.467 1.00 73.50 296 GLN A CA 1
ATOM 2305 C C . GLN A 1 296 ? 75.009 3.842 -46.457 1.00 73.50 296 GLN A C 1
ATOM 2307 O O . GLN A 1 296 ? 75.932 3.994 -45.686 1.00 73.50 296 GLN A O 1
ATOM 2312 N N . GLU A 1 297 ? 74.991 2.834 -47.326 1.00 78.94 297 GLU A N 1
ATOM 2313 C CA . GLU A 1 297 ? 76.113 1.910 -47.509 1.00 78.94 297 GLU A CA 1
ATOM 2314 C C . GLU A 1 297 ? 77.348 2.642 -48.055 1.00 78.94 297 GLU A C 1
ATOM 2316 O O . GLU A 1 297 ? 78.478 2.351 -47.655 1.00 78.94 297 GLU A O 1
ATOM 2321 N N . GLU A 1 298 ? 77.156 3.625 -48.940 1.00 78.50 298 GLU A N 1
ATOM 2322 C CA . GLU A 1 298 ? 78.225 4.536 -49.364 1.00 78.50 298 GLU A CA 1
ATOM 2323 C C . GLU A 1 298 ? 78.704 5.437 -48.212 1.00 78.50 298 GLU A C 1
ATOM 2325 O O . GLU A 1 298 ? 79.910 5.587 -48.006 1.00 78.50 298 GLU A O 1
ATOM 2330 N N . LEU A 1 299 ? 77.792 5.980 -47.403 1.00 74.12 299 LEU A N 1
ATOM 2331 C CA . LEU A 1 299 ? 78.116 6.787 -46.227 1.00 74.12 299 LEU A CA 1
ATOM 2332 C C . LEU A 1 299 ? 78.744 5.952 -45.103 1.00 74.12 299 LEU A C 1
ATOM 2334 O O . LEU A 1 299 ? 79.591 6.455 -44.380 1.00 74.12 299 LEU A O 1
ATOM 2338 N N . ASP A 1 300 ? 78.378 4.685 -44.952 1.00 77.88 300 ASP A N 1
ATOM 2339 C CA . ASP A 1 300 ? 78.899 3.737 -43.968 1.00 77.88 300 ASP A CA 1
ATOM 2340 C C . ASP A 1 300 ? 80.314 3.312 -44.340 1.00 77.88 300 ASP A C 1
ATOM 2342 O O . ASP A 1 300 ? 81.168 3.184 -43.467 1.00 77.88 300 ASP A O 1
ATOM 2346 N N . LYS A 1 301 ? 80.619 3.200 -45.639 1.00 76.25 301 LYS A N 1
ATOM 2347 C CA . LYS A 1 301 ? 82.009 3.109 -46.105 1.00 76.25 301 LYS A CA 1
ATOM 2348 C C . LYS A 1 301 ? 82.797 4.354 -45.695 1.00 76.25 301 LYS A C 1
ATOM 2350 O O . LYS A 1 301 ? 83.838 4.226 -45.054 1.00 76.25 301 LYS A O 1
ATOM 2355 N N . LEU A 1 302 ? 82.264 5.546 -45.967 1.00 70.81 302 LEU A N 1
ATOM 2356 C CA . LEU A 1 302 ? 82.914 6.814 -45.612 1.00 70.81 302 LEU A CA 1
ATOM 2357 C C . LEU A 1 302 ? 82.995 7.054 -44.090 1.00 70.81 302 LEU A C 1
ATOM 2359 O O . LEU A 1 302 ? 83.938 7.666 -43.596 1.00 70.81 302 LEU A O 1
ATOM 2363 N N . THR A 1 303 ? 82.030 6.578 -43.304 1.00 70.69 303 THR A N 1
ATOM 2364 C CA . THR A 1 303 ? 82.025 6.707 -41.841 1.00 70.69 303 THR A CA 1
ATOM 2365 C C . THR A 1 303 ? 82.804 5.597 -41.164 1.00 70.69 303 THR A C 1
ATOM 2367 O O . THR A 1 303 ? 83.333 5.856 -40.097 1.00 70.69 303 THR A O 1
ATOM 2370 N N . ALA A 1 304 ? 82.976 4.413 -41.751 1.00 73.06 304 ALA A N 1
ATOM 2371 C CA . ALA A 1 304 ? 83.963 3.442 -41.286 1.00 73.06 304 ALA A CA 1
ATOM 2372 C C . ALA A 1 304 ? 85.384 4.007 -41.436 1.00 73.06 304 ALA A C 1
ATOM 2374 O O . ALA A 1 304 ? 86.193 3.883 -40.512 1.00 73.06 304 ALA A O 1
ATOM 2375 N N . GLU A 1 305 ? 85.651 4.706 -42.546 1.00 71.44 305 GLU A N 1
ATOM 2376 C CA . GLU A 1 305 ? 86.874 5.496 -42.734 1.00 71.44 305 GLU A CA 1
ATOM 2377 C C . GLU A 1 305 ? 87.002 6.597 -41.659 1.00 71.44 305 GLU A C 1
ATOM 2379 O O . GLU A 1 305 ? 88.071 6.773 -41.077 1.00 71.44 305 GLU A O 1
ATOM 2384 N N . ASN A 1 306 ? 85.905 7.272 -41.294 1.00 64.00 306 ASN A N 1
ATOM 2385 C CA . ASN A 1 306 ? 85.889 8.322 -40.261 1.00 64.00 306 ASN A CA 1
ATOM 2386 C C . ASN A 1 306 ? 85.930 7.785 -38.809 1.00 64.00 306 ASN A C 1
ATOM 2388 O O . ASN A 1 306 ? 86.510 8.399 -37.921 1.00 64.00 306 ASN A O 1
ATOM 2392 N N . GLN A 1 307 ? 85.349 6.617 -38.535 1.00 68.38 307 GLN A N 1
ATOM 2393 C CA . GLN A 1 307 ? 85.334 5.967 -37.221 1.00 68.38 307 GLN A CA 1
ATOM 2394 C C . GLN A 1 307 ? 86.675 5.326 -36.885 1.00 68.38 307 GLN A C 1
ATOM 2396 O O . GLN A 1 307 ? 87.039 5.223 -35.713 1.00 68.38 307 GLN A O 1
ATOM 2401 N N . ALA A 1 308 ? 87.435 4.908 -37.898 1.00 67.31 308 ALA A N 1
ATOM 2402 C CA . ALA A 1 308 ? 88.847 4.614 -37.707 1.00 67.31 308 ALA A CA 1
ATOM 2403 C C . ALA A 1 308 ? 89.578 5.843 -37.135 1.00 67.31 308 ALA A C 1
ATOM 2405 O O . ALA A 1 308 ? 90.354 5.689 -36.196 1.00 67.31 308 ALA A O 1
ATOM 2406 N N . ALA A 1 309 ? 89.238 7.050 -37.604 1.00 61.00 309 ALA A N 1
ATOM 2407 C CA . ALA A 1 309 ? 89.789 8.299 -37.080 1.00 61.00 309 ALA A CA 1
ATOM 2408 C C . ALA A 1 309 ? 89.221 8.711 -35.699 1.00 61.00 309 ALA A C 1
ATOM 2410 O O . ALA A 1 309 ? 89.927 9.337 -34.914 1.00 61.00 309 ALA A O 1
ATOM 2411 N N . THR A 1 310 ? 87.977 8.360 -35.335 1.00 61.59 310 THR A N 1
ATOM 2412 C CA . THR A 1 310 ? 87.413 8.708 -34.008 1.00 61.59 310 THR A CA 1
ATOM 2413 C C . THR A 1 310 ? 87.742 7.722 -32.888 1.00 61.59 310 THR A C 1
ATOM 2415 O O . THR A 1 310 ? 87.824 8.149 -31.736 1.00 61.59 310 THR A O 1
ATOM 2418 N N . ARG A 1 311 ? 87.985 6.433 -33.167 1.00 67.75 311 ARG A N 1
ATOM 2419 C CA . ARG A 1 311 ? 88.468 5.477 -32.144 1.00 67.75 311 ARG A CA 1
ATOM 2420 C C . ARG A 1 311 ? 89.805 5.912 -31.546 1.00 67.75 311 ARG A C 1
ATOM 2422 O O . ARG A 1 311 ? 90.028 5.720 -30.355 1.00 67.75 311 ARG A O 1
ATOM 2429 N N . GLU A 1 312 ? 90.623 6.586 -32.346 1.00 59.72 312 GLU A N 1
ATOM 2430 C CA . GLU A 1 312 ? 91.850 7.249 -31.903 1.00 59.72 312 GLU A CA 1
ATOM 2431 C C . GLU A 1 312 ? 91.577 8.379 -30.879 1.00 59.72 312 GLU A C 1
ATOM 2433 O O . GLU A 1 312 ? 92.370 8.602 -29.966 1.00 59.72 312 GLU A O 1
ATOM 2438 N N . ASN A 1 313 ? 90.415 9.042 -30.953 1.00 55.75 313 ASN A N 1
ATOM 2439 C CA . ASN A 1 313 ? 89.990 10.095 -30.018 1.00 55.75 313 ASN A CA 1
ATOM 2440 C C . ASN A 1 313 ? 89.265 9.566 -28.761 1.00 55.75 313 ASN A C 1
ATOM 2442 O O . ASN A 1 313 ? 89.373 10.160 -27.690 1.00 55.75 313 ASN A O 1
ATOM 2446 N N . GLU A 1 314 ? 88.506 8.469 -28.837 1.00 58.84 314 GLU A N 1
ATOM 2447 C CA . GLU A 1 314 ? 87.683 7.987 -27.709 1.00 58.84 314 GLU A CA 1
ATOM 2448 C C . GLU A 1 314 ? 88.464 7.281 -26.595 1.00 58.84 314 GLU A C 1
ATOM 2450 O O . GLU A 1 314 ? 88.049 7.320 -25.429 1.00 58.84 314 GLU A O 1
ATOM 2455 N N . GLU A 1 315 ? 89.615 6.684 -26.903 1.00 66.62 315 GLU A N 1
ATOM 2456 C CA . GLU A 1 315 ? 90.529 6.182 -25.870 1.00 66.62 315 GLU A CA 1
ATOM 2457 C C . GLU A 1 315 ? 90.962 7.303 -24.909 1.00 66.62 315 GLU A C 1
ATOM 2459 O O . GLU A 1 315 ? 91.166 7.056 -23.719 1.00 66.62 315 GLU A O 1
ATOM 2464 N N . GLN A 1 316 ? 90.964 8.557 -25.374 1.00 55.22 316 GLN A N 1
ATOM 2465 C CA . GLN A 1 316 ? 91.295 9.729 -24.563 1.00 55.22 316 GLN A CA 1
ATOM 2466 C C . GLN A 1 316 ? 90.161 10.149 -23.596 1.00 55.22 316 GLN A C 1
ATOM 2468 O O . GLN A 1 316 ? 90.430 10.763 -22.566 1.00 55.22 316 GLN A O 1
ATOM 2473 N N . MET A 1 317 ? 88.894 9.786 -23.854 1.00 53.41 317 MET A N 1
ATOM 2474 C CA . MET A 1 317 ? 87.711 10.244 -23.090 1.00 53.41 317 MET A CA 1
ATOM 2475 C C . MET A 1 317 ? 87.255 9.295 -21.962 1.00 53.41 317 MET A C 1
ATOM 2477 O O . MET A 1 317 ? 86.651 9.740 -20.981 1.00 53.41 317 MET A O 1
ATOM 2481 N N . LYS A 1 318 ? 87.541 7.986 -22.043 1.00 57.09 318 LYS A N 1
ATOM 2482 C CA . LYS A 1 318 ? 87.119 6.984 -21.030 1.00 57.09 318 LYS A CA 1
ATOM 2483 C C . LYS A 1 318 ? 87.731 7.196 -19.642 1.00 57.09 318 LYS A C 1
ATOM 2485 O O . LYS A 1 318 ? 87.156 6.759 -18.649 1.00 57.09 318 LYS A O 1
ATOM 2490 N N . MET A 1 319 ? 88.839 7.922 -19.557 1.00 53.19 319 MET A N 1
ATOM 2491 C CA . MET A 1 319 ? 89.489 8.254 -18.290 1.00 53.19 319 MET A CA 1
ATOM 2492 C C . MET A 1 319 ? 88.671 9.246 -17.440 1.00 53.19 319 MET A C 1
ATOM 2494 O O . MET A 1 319 ? 88.748 9.215 -16.216 1.00 53.19 319 MET A O 1
ATOM 2498 N N . VAL A 1 320 ? 87.835 10.083 -18.065 1.00 52.50 320 VAL A N 1
ATOM 2499 C CA . VAL A 1 320 ? 87.120 11.179 -17.385 1.00 52.50 320 VAL A CA 1
ATOM 2500 C C . VAL A 1 320 ? 85.813 10.718 -16.719 1.00 52.50 320 VAL A C 1
ATOM 2502 O O . VAL A 1 320 ? 85.371 11.317 -15.743 1.00 52.50 320 VAL A O 1
ATOM 2505 N N . ARG A 1 321 ? 85.191 9.624 -17.184 1.00 46.78 321 ARG A N 1
ATOM 2506 C CA . ARG A 1 321 ? 83.844 9.211 -16.731 1.00 46.78 321 ARG A CA 1
ATOM 2507 C C . ARG A 1 321 ? 83.792 8.315 -15.491 1.00 46.78 321 ARG A C 1
ATOM 2509 O O . ARG A 1 321 ? 82.730 8.226 -14.886 1.00 46.78 321 ARG A O 1
ATOM 2516 N N . MET A 1 322 ? 84.887 7.686 -15.064 1.00 53.16 322 MET A N 1
ATOM 2517 C CA . MET A 1 322 ? 84.865 6.867 -13.836 1.00 53.16 322 MET A CA 1
ATOM 2518 C C . MET A 1 322 ? 84.668 7.696 -12.557 1.00 53.16 322 MET A C 1
ATOM 2520 O O . MET A 1 322 ? 84.204 7.166 -11.556 1.00 53.16 322 MET A O 1
ATOM 2524 N N . LEU A 1 323 ? 84.962 8.998 -12.592 1.00 50.47 323 LEU A N 1
ATOM 2525 C CA . LEU A 1 323 ? 84.903 9.883 -11.424 1.00 50.47 323 LEU A CA 1
ATOM 2526 C C . LEU A 1 323 ? 83.490 10.399 -11.089 1.00 50.47 323 LEU A C 1
ATOM 2528 O O . LEU A 1 323 ? 83.309 11.039 -10.060 1.00 50.47 323 LEU A O 1
ATOM 2532 N N . ALA A 1 324 ? 82.486 10.134 -11.932 1.00 45.38 324 ALA A N 1
ATOM 2533 C CA . ALA A 1 324 ? 81.142 10.706 -11.788 1.00 45.38 324 ALA A CA 1
ATOM 2534 C C . ALA A 1 324 ? 80.075 9.729 -11.241 1.00 45.38 324 ALA A C 1
ATOM 2536 O O . ALA A 1 324 ? 78.914 10.105 -11.143 1.00 45.38 324 ALA A O 1
ATOM 2537 N N . ALA A 1 325 ? 80.432 8.487 -10.887 1.00 48.62 325 ALA A N 1
ATOM 2538 C CA . ALA A 1 325 ? 79.468 7.433 -10.524 1.00 48.62 325 ALA A CA 1
ATOM 2539 C C . ALA A 1 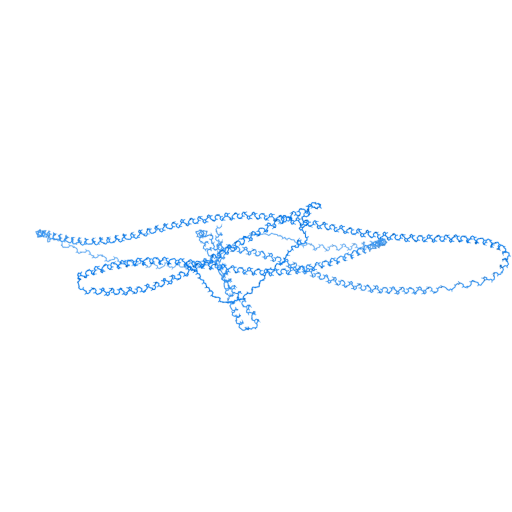325 ? 79.374 7.113 -9.013 1.00 48.62 325 ALA A C 1
ATOM 2541 O O . ALA A 1 325 ? 78.612 6.231 -8.623 1.00 48.62 325 ALA A O 1
ATOM 2542 N N . GLU A 1 326 ? 80.108 7.820 -8.150 1.00 50.03 326 GLU A N 1
ATOM 2543 C CA . GLU A 1 326 ? 80.126 7.564 -6.697 1.00 50.03 326 GLU A CA 1
ATOM 2544 C C . GLU A 1 326 ? 79.140 8.434 -5.883 1.00 50.03 326 GLU A C 1
ATOM 2546 O O . GLU A 1 326 ? 78.934 8.162 -4.701 1.00 50.03 326 GLU A O 1
ATOM 2551 N N . SER A 1 327 ? 78.485 9.450 -6.470 1.00 43.38 327 SER A N 1
ATOM 2552 C CA . SER A 1 327 ? 77.685 10.422 -5.693 1.00 43.38 327 SER A CA 1
ATOM 2553 C C . SER A 1 327 ? 76.225 10.041 -5.415 1.00 43.38 327 SER A C 1
ATOM 2555 O O . SER A 1 327 ? 75.632 10.589 -4.489 1.00 43.38 327 SER A O 1
ATOM 2557 N N . ASP A 1 328 ? 75.631 9.092 -6.141 1.00 41.97 328 ASP A N 1
ATOM 2558 C CA . ASP A 1 328 ? 74.159 8.953 -6.168 1.00 41.97 328 ASP A CA 1
ATOM 2559 C C . ASP A 1 328 ? 73.596 7.788 -5.327 1.00 41.97 328 ASP A C 1
ATOM 2561 O O . ASP A 1 328 ? 72.395 7.512 -5.327 1.00 41.97 328 ASP A O 1
ATOM 2565 N N . TRP A 1 329 ? 74.441 7.119 -4.538 1.00 43.12 329 TRP A N 1
ATOM 2566 C CA . TRP A 1 329 ? 74.068 5.943 -3.737 1.00 43.12 329 TRP A CA 1
ATOM 2567 C C . TRP A 1 329 ? 73.529 6.269 -2.322 1.00 43.12 329 TRP A C 1
ATOM 2569 O O . TRP A 1 329 ? 72.917 5.420 -1.678 1.00 43.12 329 TRP A O 1
ATOM 2579 N N . CYS A 1 330 ? 73.667 7.507 -1.831 1.00 40.84 330 CYS A N 1
ATOM 2580 C CA . CYS A 1 330 ? 73.430 7.836 -0.412 1.00 40.84 330 CYS A CA 1
ATOM 2581 C C . CYS A 1 330 ? 71.967 8.193 -0.035 1.00 40.84 330 CYS A C 1
ATOM 2583 O O . CYS A 1 330 ? 71.626 8.250 1.144 1.00 40.84 330 CYS A O 1
ATOM 2585 N N . VAL A 1 331 ? 71.058 8.413 -0.995 1.00 42.66 331 VAL A N 1
ATOM 2586 C CA . VAL A 1 331 ? 69.748 9.057 -0.707 1.00 42.66 331 VAL A CA 1
ATOM 2587 C C . VAL A 1 331 ? 68.566 8.076 -0.566 1.00 42.66 331 VAL A C 1
ATOM 2589 O O . VAL A 1 331 ? 67.466 8.470 -0.196 1.00 42.66 331 VAL A O 1
ATOM 2592 N N . ARG A 1 332 ? 68.759 6.764 -0.766 1.00 46.12 332 ARG A N 1
ATOM 2593 C CA . ARG A 1 332 ? 67.658 5.767 -0.727 1.00 46.12 332 ARG A CA 1
ATOM 2594 C C . ARG A 1 332 ? 67.578 4.910 0.547 1.00 46.12 332 ARG A C 1
ATOM 2596 O O . ARG A 1 332 ? 66.925 3.872 0.534 1.00 46.12 332 ARG A O 1
ATOM 2603 N N . SER A 1 333 ? 68.213 5.320 1.646 1.00 37.91 333 SER A N 1
ATOM 2604 C CA . SER A 1 333 ? 68.491 4.426 2.786 1.00 37.91 333 SER A CA 1
ATOM 2605 C C . SER A 1 333 ? 67.610 4.564 4.040 1.00 37.91 333 SER A C 1
ATOM 2607 O O . SER A 1 333 ? 68.001 4.032 5.072 1.00 37.91 333 SER A O 1
ATOM 2609 N N . MET A 1 334 ? 66.445 5.215 4.039 1.00 38.19 334 MET A N 1
ATOM 2610 C CA . MET A 1 334 ? 65.573 5.201 5.233 1.00 38.19 334 MET A CA 1
ATOM 2611 C C . MET A 1 334 ? 64.166 5.697 4.868 1.00 38.19 334 MET A C 1
ATOM 2613 O O . MET A 1 334 ? 64.003 6.846 4.491 1.00 38.19 334 MET A O 1
ATOM 2617 N N . GLY A 1 335 ? 63.091 4.918 4.922 1.00 35.44 335 GLY A N 1
ATOM 2618 C CA . GLY A 1 335 ? 62.879 3.696 5.694 1.00 35.44 335 GLY A CA 1
ATOM 2619 C C . GLY A 1 335 ? 61.589 3.841 6.496 1.00 35.44 335 GLY A C 1
ATOM 2620 O O . GLY A 1 335 ? 61.619 3.866 7.718 1.00 35.44 335 GLY A O 1
ATOM 2621 N N . ASN A 1 336 ? 60.465 3.990 5.793 1.00 33.91 336 ASN A N 1
ATOM 2622 C CA . ASN A 1 336 ? 59.128 3.906 6.366 1.00 33.91 336 ASN A CA 1
ATOM 2623 C C . ASN A 1 336 ? 58.776 2.420 6.461 1.00 33.91 336 ASN A C 1
ATOM 2625 O O . ASN A 1 336 ? 58.617 1.756 5.436 1.00 33.91 336 ASN A O 1
ATOM 2629 N N . CYS A 1 337 ? 58.698 1.883 7.673 1.00 32.47 337 CYS A N 1
ATOM 2630 C CA . CYS A 1 337 ? 58.298 0.506 7.902 1.00 32.47 337 CYS A CA 1
ATOM 2631 C C . CYS A 1 337 ? 57.562 0.370 9.225 1.00 32.47 337 CYS A C 1
ATOM 2633 O O . CYS A 1 337 ? 58.179 0.443 10.282 1.00 32.47 337 CYS A O 1
ATOM 2635 N N . LEU A 1 338 ? 56.293 -0.024 9.070 1.00 32.16 338 LEU A N 1
ATOM 2636 C CA . LEU A 1 338 ? 55.600 -0.988 9.919 1.00 32.16 338 LEU A CA 1
ATOM 2637 C C . LEU A 1 338 ? 55.192 -0.396 11.279 1.00 32.16 338 LEU A C 1
ATOM 2639 O O . LEU A 1 338 ? 55.889 0.368 11.915 1.00 32.16 338 LEU A O 1
ATOM 2643 N N . PHE A 1 339 ? 54.040 -0.701 11.825 1.00 31.42 339 PHE A N 1
ATOM 2644 C CA . PHE A 1 339 ? 53.210 -1.869 11.672 1.00 31.42 339 PHE A CA 1
ATOM 2645 C C . PHE A 1 339 ? 51.900 -1.385 12.320 1.00 31.42 339 PHE A C 1
ATOM 2647 O O . PHE A 1 339 ? 51.929 -0.710 13.345 1.00 31.42 339 PHE A O 1
ATOM 2654 N N . ARG A 1 340 ? 50.716 -1.647 11.761 1.00 34.62 340 ARG A N 1
ATOM 2655 C CA . ARG A 1 340 ? 50.081 -2.945 12.022 1.00 34.62 340 ARG A CA 1
ATOM 2656 C C . ARG A 1 340 ? 50.291 -3.251 13.524 1.00 34.62 340 ARG A C 1
ATOM 2658 O O . ARG A 1 340 ? 51.375 -3.553 13.971 1.00 34.62 340 ARG A O 1
ATOM 2665 N N . VAL A 1 341 ? 49.284 -3.294 14.365 1.00 32.22 341 VAL A N 1
ATOM 2666 C CA . VAL A 1 341 ? 48.267 -4.334 14.294 1.00 32.22 341 VAL A CA 1
ATOM 2667 C C . VAL A 1 341 ? 47.849 -4.598 15.738 1.00 32.22 341 VAL A C 1
ATOM 2669 O O . VAL A 1 341 ? 48.690 -4.603 16.632 1.00 32.22 341 VAL A O 1
ATOM 2672 N N . LEU A 1 342 ? 46.560 -4.898 15.876 1.00 31.31 342 LEU A N 1
ATOM 2673 C CA . LEU A 1 342 ? 45.891 -5.544 17.006 1.00 31.31 342 LEU A CA 1
ATOM 2674 C C . LEU A 1 342 ? 45.607 -4.635 18.218 1.00 31.31 342 LEU A C 1
ATOM 2676 O O . LEU A 1 342 ? 46.512 -4.113 18.847 1.00 31.31 342 LEU A O 1
ATOM 2680 N N . MET A 1 343 ? 44.331 -4.312 18.484 1.00 27.83 343 MET A N 1
ATOM 2681 C CA . MET A 1 343 ? 43.294 -5.199 19.070 1.00 27.83 343 MET A CA 1
ATOM 2682 C C . MET A 1 343 ? 43.567 -5.434 20.557 1.00 27.83 343 MET A C 1
ATOM 2684 O O . MET A 1 343 ? 44.697 -5.698 20.924 1.00 27.83 343 MET A O 1
ATOM 2688 N N . ASN A 1 344 ? 42.624 -5.481 21.486 1.00 32.88 344 ASN A N 1
ATOM 2689 C CA . ASN A 1 344 ? 41.163 -5.442 21.572 1.00 32.88 344 ASN A CA 1
ATOM 2690 C C . ASN A 1 344 ? 40.900 -5.707 23.084 1.00 32.88 344 ASN A C 1
ATOM 2692 O O . ASN A 1 344 ? 41.826 -6.114 23.784 1.00 32.88 344 ASN A O 1
ATOM 2696 N N . GLN A 1 345 ? 39.649 -5.591 23.533 1.00 31.19 345 GLN A N 1
ATOM 2697 C CA . GLN A 1 345 ? 39.063 -6.272 24.707 1.00 31.19 345 GLN A CA 1
ATOM 2698 C C . GLN A 1 345 ? 38.876 -5.518 26.055 1.00 31.19 345 GLN A C 1
ATOM 2700 O O . GLN A 1 345 ? 39.817 -5.259 26.792 1.00 31.19 345 GLN A O 1
ATOM 2705 N N . LEU A 1 346 ? 37.575 -5.352 26.381 1.00 27.11 346 LEU A N 1
ATOM 2706 C CA . LEU A 1 346 ? 36.841 -5.807 27.592 1.00 27.11 346 LEU A CA 1
ATOM 2707 C C . LEU A 1 346 ? 36.826 -5.012 28.943 1.00 27.11 346 LEU A C 1
ATOM 2709 O O . LEU A 1 346 ? 37.759 -5.083 29.727 1.00 27.11 346 LEU A O 1
ATOM 2713 N N . TYR A 1 347 ? 35.623 -4.470 29.251 1.00 30.23 347 TYR A N 1
ATOM 2714 C CA . TYR A 1 347 ? 34.751 -4.634 30.456 1.00 30.23 347 TYR A CA 1
ATOM 2715 C C . TYR A 1 347 ? 34.971 -3.979 31.860 1.00 30.23 347 TYR A C 1
ATOM 2717 O O . TYR A 1 347 ? 36.021 -4.075 32.478 1.00 30.23 347 TYR A O 1
ATOM 2725 N N . HIS A 1 348 ? 33.810 -3.538 32.399 1.00 26.67 348 HIS A N 1
ATOM 2726 C CA . HIS A 1 348 ? 33.270 -3.567 33.786 1.00 26.67 348 HIS A CA 1
ATOM 2727 C C . HIS A 1 348 ? 33.515 -2.457 34.850 1.00 26.67 348 HIS A C 1
ATOM 2729 O O . HIS A 1 348 ? 34.586 -2.336 35.426 1.00 26.67 348 HIS A O 1
ATOM 2735 N N . LEU A 1 349 ? 32.376 -1.822 35.202 1.00 27.28 349 LEU A N 1
ATOM 2736 C CA . LEU A 1 349 ? 31.748 -1.569 36.524 1.00 27.28 349 LEU A CA 1
ATOM 2737 C C . LEU A 1 349 ? 32.382 -0.644 37.596 1.00 27.28 349 LEU A C 1
ATOM 2739 O O . LEU A 1 349 ? 33.585 -0.516 37.760 1.00 27.28 349 LEU A O 1
ATOM 2743 N N . HIS A 1 350 ? 31.464 0.005 38.321 1.00 30.30 350 HIS A N 1
ATOM 2744 C CA . HIS A 1 350 ? 31.560 1.227 39.126 1.00 30.30 350 HIS A CA 1
ATOM 2745 C C . HIS A 1 350 ? 31.660 0.972 40.651 1.00 30.30 350 HIS A C 1
ATOM 2747 O O . HIS A 1 350 ? 31.506 -0.164 41.097 1.00 30.30 350 HIS A O 1
ATOM 2753 N N . ILE A 1 351 ? 31.743 2.090 41.406 1.00 35.50 351 ILE A N 1
ATOM 2754 C CA . ILE A 1 351 ? 31.491 2.300 42.861 1.00 35.50 351 ILE A CA 1
ATOM 2755 C C . ILE A 1 351 ? 32.757 2.090 43.739 1.00 35.50 351 ILE A C 1
ATOM 2757 O O . ILE A 1 351 ? 33.556 1.241 43.353 1.00 35.50 351 ILE A O 1
ATOM 2761 N N . PRO A 1 352 ? 33.013 2.763 44.907 1.00 55.62 352 PRO A N 1
ATOM 2762 C CA . PRO A 1 352 ? 32.216 3.695 45.761 1.00 55.62 352 PRO A CA 1
ATOM 2763 C C . PRO A 1 352 ? 32.980 4.947 46.309 1.00 55.62 352 PRO A C 1
ATOM 2765 O O . PRO A 1 352 ? 34.181 5.084 46.109 1.00 55.62 352 PRO A O 1
ATOM 2768 N N . VAL A 1 353 ? 32.319 5.805 47.121 1.00 30.12 353 VAL A N 1
ATOM 2769 C CA . VAL A 1 353 ? 32.611 6.032 48.576 1.00 30.12 353 VAL A CA 1
ATOM 2770 C C . VAL A 1 353 ? 32.045 7.360 49.131 1.00 30.12 353 VAL A C 1
ATOM 2772 O O . VAL A 1 353 ? 32.316 8.438 48.621 1.00 30.12 353 VAL A O 1
ATOM 2775 N N . SER A 1 354 ? 31.338 7.215 50.266 1.00 33.47 354 SER A N 1
ATOM 2776 C CA . SER A 1 354 ? 31.150 8.105 51.434 1.00 33.47 354 SER A CA 1
ATOM 2777 C C . SER A 1 354 ? 31.206 9.622 51.294 1.00 33.47 354 SER A C 1
ATOM 2779 O O . SER A 1 354 ? 32.257 10.188 51.017 1.00 33.47 354 SER A O 1
ATOM 2781 N N . ILE A 1 355 ? 30.190 10.249 51.896 1.00 32.56 355 ILE A N 1
ATOM 2782 C CA . ILE A 1 355 ? 30.345 11.367 52.840 1.00 32.56 355 ILE A CA 1
ATOM 2783 C C . ILE A 1 355 ? 29.208 11.271 53.890 1.00 32.56 355 ILE A C 1
ATOM 2785 O O . ILE A 1 355 ? 28.036 11.273 53.545 1.00 32.56 355 ILE A O 1
ATOM 2789 N N . LYS A 1 356 ? 29.567 10.879 55.126 1.00 34.78 356 LYS A N 1
ATOM 2790 C CA . LYS A 1 356 ? 29.522 11.652 56.401 1.00 34.78 356 LYS A CA 1
ATOM 2791 C C . LYS A 1 356 ? 28.203 11.499 57.180 1.00 34.78 356 LYS A C 1
ATOM 2793 O O . LYS A 1 356 ? 27.167 11.984 56.766 1.00 34.78 356 LYS A O 1
ATOM 2798 N N . LYS A 1 357 ? 28.162 10.728 58.278 1.00 45.53 357 LYS A N 1
ATOM 2799 C CA . LYS A 1 357 ? 28.629 11.099 59.639 1.00 45.53 357 LYS A CA 1
ATOM 2800 C C . LYS A 1 357 ? 28.160 12.494 60.080 1.00 45.53 357 LYS A C 1
ATOM 2802 O O . LYS A 1 357 ? 28.973 13.405 60.050 1.00 45.53 357 LYS A O 1
ATOM 2807 N N . GLU A 1 358 ? 26.913 12.613 60.557 1.00 42.38 358 GLU A N 1
ATOM 2808 C CA . GLU A 1 358 ? 26.478 13.762 61.385 1.00 42.38 358 GLU A CA 1
ATOM 2809 C C . GLU A 1 358 ? 25.172 13.568 62.206 1.00 42.38 358 GLU A C 1
ATOM 2811 O O . GLU A 1 358 ? 24.575 14.542 62.643 1.00 42.38 358 GLU A O 1
ATOM 2816 N N . LEU A 1 359 ? 24.726 12.332 62.492 1.00 41.00 359 LEU A N 1
ATOM 2817 C CA . LEU A 1 359 ? 23.523 12.085 63.327 1.00 41.00 359 LEU A CA 1
ATOM 2818 C C . LEU A 1 359 ? 23.708 10.984 64.388 1.00 41.00 359 LEU A C 1
ATOM 2820 O O . LEU A 1 359 ? 22.767 10.336 64.835 1.00 41.00 359 LEU A O 1
ATOM 2824 N N . ALA A 1 360 ? 24.950 10.793 64.829 1.00 50.22 360 ALA A N 1
ATOM 2825 C CA . ALA A 1 360 ? 25.194 10.307 66.179 1.00 50.22 360 ALA A CA 1
ATOM 2826 C C . ALA A 1 360 ? 25.083 11.497 67.144 1.00 50.22 360 ALA A C 1
ATOM 2828 O O . ALA A 1 360 ? 25.378 12.630 66.777 1.00 50.22 360 ALA A O 1
ATOM 2829 N N . HIS A 1 361 ? 24.817 11.202 68.413 1.00 46.38 361 HIS A N 1
ATOM 2830 C CA . HIS A 1 361 ? 25.296 11.991 69.553 1.00 46.38 361 HIS A CA 1
ATOM 2831 C C . HIS A 1 361 ? 24.371 13.050 70.169 1.00 46.38 361 HIS A C 1
ATOM 2833 O O . HIS A 1 361 ? 24.698 13.546 71.246 1.00 46.38 361 HIS A O 1
ATOM 2839 N N . LEU A 1 362 ? 23.182 13.309 69.622 1.00 43.84 362 LEU A N 1
ATOM 2840 C CA . LEU A 1 362 ? 22.221 14.198 70.277 1.00 43.84 362 LEU A CA 1
ATOM 2841 C C . LEU A 1 362 ? 21.072 13.438 70.951 1.00 43.84 362 LEU A C 1
ATOM 2843 O O . LEU A 1 362 ? 20.218 12.834 70.315 1.00 43.84 362 LEU A O 1
ATOM 2847 N N . GLN A 1 363 ? 21.077 13.547 72.280 1.00 39.41 363 GLN A N 1
ATOM 2848 C CA . GLN A 1 363 ? 19.961 13.335 73.203 1.00 39.41 363 GLN A CA 1
ATOM 2849 C C . GLN A 1 363 ? 19.801 11.970 73.883 1.00 39.41 363 GLN A C 1
ATOM 2851 O O . GLN A 1 363 ? 18.728 11.592 74.338 1.00 39.41 363 GLN A O 1
ATOM 2856 N N . LYS A 1 364 ? 20.949 11.377 74.209 1.00 55.16 364 LYS A N 1
ATOM 2857 C CA . LYS A 1 364 ? 21.196 10.565 75.418 1.00 55.16 364 LYS A CA 1
ATOM 2858 C C . LYS A 1 364 ? 21.037 11.353 76.748 1.00 55.16 364 LYS A C 1
ATOM 2860 O O . LYS A 1 364 ? 21.744 11.088 77.710 1.00 55.16 364 LYS A O 1
ATOM 2865 N N . MET A 1 365 ? 20.196 12.389 76.799 1.00 48.09 365 MET A N 1
ATOM 2866 C CA . MET A 1 365 ? 20.257 13.440 77.836 1.00 48.09 365 MET A CA 1
ATOM 2867 C C . MET A 1 365 ? 18.907 13.799 78.480 1.00 48.09 365 MET A C 1
ATOM 2869 O O . MET A 1 365 ? 18.781 14.878 79.053 1.00 48.09 365 MET A O 1
ATOM 2873 N N . ARG A 1 366 ? 17.886 12.929 78.443 1.00 40.66 366 ARG A N 1
ATOM 2874 C CA . ARG A 1 366 ? 16.646 13.189 79.209 1.00 40.66 366 ARG A CA 1
ATOM 2875 C C . ARG A 1 366 ? 16.065 11.979 79.947 1.00 40.66 366 ARG A C 1
ATOM 2877 O O . ARG A 1 366 ? 14.898 11.979 80.315 1.00 40.66 366 ARG A O 1
ATOM 2884 N N . ASP A 1 367 ? 16.930 11.037 80.300 1.00 51.38 367 ASP A N 1
ATOM 2885 C CA . ASP A 1 367 ? 16.715 10.007 81.327 1.00 51.38 367 ASP A CA 1
ATOM 2886 C C . ASP A 1 367 ? 16.802 10.582 82.764 1.00 51.38 367 ASP A C 1
ATOM 2888 O O . ASP A 1 367 ? 17.291 9.939 83.685 1.00 51.38 367 ASP A O 1
ATOM 2892 N N . SER A 1 368 ? 16.369 11.828 82.982 1.00 52.91 368 SER A N 1
ATOM 2893 C CA . SER A 1 368 ? 16.586 12.564 84.243 1.00 52.91 368 SER A CA 1
ATOM 2894 C C . SER A 1 368 ? 15.293 13.066 84.903 1.00 52.91 368 SER A C 1
ATOM 2896 O O . SER A 1 368 ? 15.376 13.746 85.924 1.00 52.91 368 SER A O 1
ATOM 2898 N N . VAL A 1 369 ? 14.108 12.789 84.340 1.00 55.59 369 VAL A N 1
ATOM 2899 C CA . VAL A 1 369 ? 12.879 13.521 84.714 1.00 55.59 369 VAL A CA 1
ATOM 2900 C C . VAL A 1 369 ? 11.855 12.744 85.563 1.00 55.59 369 VAL A C 1
ATOM 2902 O O . VAL A 1 369 ? 11.247 13.380 86.412 1.00 55.59 369 VAL A O 1
ATOM 2905 N N . ASP A 1 370 ? 11.694 11.417 85.497 1.00 48.88 370 ASP A N 1
ATOM 2906 C CA . ASP A 1 370 ? 10.494 10.789 86.118 1.00 48.88 370 ASP A CA 1
ATOM 2907 C C . ASP A 1 370 ? 10.715 9.992 87.426 1.00 48.88 370 ASP A C 1
ATOM 2909 O O . ASP A 1 370 ? 9.764 9.484 88.026 1.00 48.88 370 ASP A O 1
ATOM 2913 N N . GLU A 1 371 ? 11.937 9.984 87.971 1.00 55.38 371 GLU A N 1
ATOM 2914 C CA . GLU A 1 371 ? 12.254 9.397 89.293 1.00 55.38 371 GLU A CA 1
ATOM 2915 C C . GLU A 1 371 ? 11.661 10.213 90.478 1.00 55.38 371 GLU A C 1
ATOM 2917 O O . GLU A 1 371 ? 11.718 9.793 91.632 1.00 55.38 371 GLU A O 1
ATOM 2922 N N . GLN A 1 372 ? 11.017 11.362 90.223 1.00 56.12 372 GLN A N 1
ATOM 2923 C CA . GLN A 1 372 ? 10.413 12.230 91.250 1.00 56.12 372 GLN A CA 1
ATOM 2924 C C . GLN A 1 372 ? 8.973 11.848 91.681 1.00 56.12 372 GLN A C 1
ATOM 2926 O O . GLN A 1 372 ? 8.451 12.436 92.626 1.00 56.12 372 GLN A O 1
ATOM 2931 N N . ALA A 1 373 ? 8.326 10.837 91.083 1.00 50.28 373 ALA A N 1
ATOM 2932 C CA . ALA A 1 373 ? 6.902 10.535 91.334 1.00 50.28 373 ALA A CA 1
ATOM 2933 C C . ALA A 1 373 ? 6.593 9.520 92.471 1.00 50.28 373 ALA A C 1
ATOM 2935 O O . ALA A 1 373 ? 5.431 9.333 92.829 1.00 50.28 373 ALA A O 1
ATOM 2936 N N . ARG A 1 374 ? 7.591 8.849 93.074 1.00 56.44 374 ARG A N 1
ATOM 2937 C CA . ARG A 1 374 ? 7.374 7.695 93.991 1.00 56.44 374 ARG A CA 1
ATOM 2938 C C . ARG A 1 374 ? 7.389 7.999 95.500 1.00 56.44 374 ARG A C 1
ATOM 2940 O O . ARG A 1 374 ? 7.221 7.083 96.302 1.00 56.44 374 ARG A O 1
ATOM 2947 N N . ALA A 1 375 ? 7.561 9.253 95.919 1.00 58.19 375 ALA A N 1
ATOM 2948 C CA . ALA A 1 375 ? 7.711 9.603 97.339 1.00 58.19 375 ALA A CA 1
ATOM 2949 C C . ALA A 1 375 ? 6.390 9.900 98.096 1.00 58.19 375 ALA A C 1
ATOM 2951 O O . ALA A 1 375 ? 6.388 9.889 99.322 1.00 58.19 375 ALA A O 1
ATOM 2952 N N . ALA A 1 376 ? 5.260 10.115 97.411 1.00 54.84 376 ALA A N 1
ATOM 2953 C CA . ALA A 1 376 ? 4.050 10.714 98.002 1.00 54.84 376 ALA A CA 1
ATOM 2954 C C . ALA A 1 376 ? 3.010 9.747 98.637 1.00 54.84 376 ALA A C 1
ATOM 2956 O O . ALA A 1 376 ? 1.971 10.199 99.106 1.00 54.84 376 ALA A O 1
ATOM 2957 N N . THR A 1 377 ? 3.223 8.425 98.669 1.00 66.56 377 THR A N 1
ATOM 2958 C CA . THR A 1 377 ? 2.156 7.436 98.972 1.00 66.56 377 THR A CA 1
ATOM 2959 C C . THR A 1 377 ? 2.120 6.844 100.394 1.00 66.56 377 THR A C 1
ATOM 2961 O O . THR A 1 377 ? 1.246 6.027 100.665 1.00 66.56 377 THR A O 1
ATOM 2964 N N . ARG A 1 378 ? 3.003 7.224 101.331 1.00 61.88 378 ARG A N 1
ATOM 2965 C CA . ARG A 1 378 ? 3.164 6.511 102.627 1.00 61.88 378 ARG A CA 1
ATOM 2966 C C . ARG A 1 378 ? 2.437 7.086 103.861 1.00 61.88 378 ARG A C 1
ATOM 2968 O O . ARG A 1 378 ? 2.459 6.443 104.900 1.00 61.88 378 ARG A O 1
ATOM 2975 N N . GLU A 1 379 ? 1.756 8.229 103.795 1.00 59.09 379 GLU A N 1
ATOM 2976 C CA . GLU A 1 379 ? 1.222 8.910 105.002 1.00 59.09 379 GLU A CA 1
ATOM 2977 C C . GLU A 1 379 ? -0.225 8.527 105.425 1.00 59.09 379 GLU A C 1
ATOM 2979 O O . GLU A 1 379 ? -0.772 9.125 106.345 1.00 59.09 379 GLU A O 1
ATOM 2984 N N . ARG A 1 380 ? -0.884 7.532 104.803 1.00 58.81 380 ARG A N 1
ATOM 2985 C CA . ARG A 1 380 ? -2.357 7.344 104.899 1.00 58.81 380 ARG A CA 1
ATOM 2986 C C . ARG A 1 380 ? -2.897 6.292 105.905 1.00 58.81 380 ARG A C 1
ATOM 2988 O O . ARG A 1 380 ? -4.107 6.230 106.070 1.00 58.81 380 ARG A O 1
ATOM 2995 N N . GLU A 1 381 ? -2.080 5.475 106.582 1.00 62.72 381 GLU A N 1
ATOM 2996 C CA . GLU A 1 381 ? -2.533 4.222 107.257 1.00 62.72 381 GLU A CA 1
ATOM 2997 C C . GLU A 1 381 ? -2.765 4.269 108.795 1.00 62.72 381 GLU A C 1
ATOM 2999 O O . GLU A 1 381 ? -3.076 3.249 109.405 1.00 62.72 381 GLU A O 1
ATOM 3004 N N . GLN A 1 382 ? -2.639 5.410 109.480 1.00 58.94 382 GLN A N 1
ATOM 3005 C CA . GLN A 1 382 ? -2.459 5.421 110.948 1.00 58.94 382 GLN A CA 1
ATOM 3006 C C . GLN A 1 382 ? -3.731 5.636 111.818 1.00 58.94 382 GLN A C 1
ATOM 3008 O O . GLN A 1 382 ? -3.618 5.636 113.042 1.00 58.94 382 GLN A O 1
ATOM 3013 N N . HIS A 1 383 ? -4.940 5.773 111.253 1.00 51.50 383 HIS A N 1
ATOM 3014 C CA . HIS A 1 383 ? -6.127 6.291 111.977 1.00 51.50 383 HIS A CA 1
ATOM 3015 C C . HIS A 1 383 ? -7.185 5.276 112.528 1.00 51.50 383 HIS A C 1
ATOM 3017 O O . HIS A 1 383 ? -8.123 5.718 113.179 1.00 51.50 383 HIS A O 1
ATOM 3023 N N . ASP A 1 384 ? -7.057 3.944 112.394 1.00 58.97 384 ASP A N 1
ATOM 3024 C CA . ASP A 1 384 ? -8.189 2.979 112.559 1.00 58.97 384 ASP A CA 1
ATOM 3025 C C . ASP A 1 384 ? -8.379 2.204 113.914 1.00 58.97 384 ASP A C 1
ATOM 3027 O O . ASP A 1 384 ? -9.092 1.204 113.941 1.00 58.97 384 ASP A O 1
ATOM 3031 N N . LYS A 1 385 ? -7.795 2.571 115.073 1.00 57.47 385 LYS A N 1
ATOM 3032 C CA . LYS A 1 385 ? -7.694 1.648 116.256 1.00 57.47 385 LYS A CA 1
ATOM 3033 C C . LYS A 1 385 ? -8.556 1.889 117.531 1.00 57.47 385 LYS A C 1
ATOM 3035 O O . LYS A 1 385 ? -8.359 1.170 118.503 1.00 57.47 385 LYS A O 1
ATOM 3040 N N . GLU A 1 386 ? -9.516 2.814 117.600 1.00 47.69 386 GLU A N 1
ATOM 3041 C CA . GLU A 1 386 ? -10.115 3.260 118.895 1.00 47.69 386 GLU A CA 1
ATOM 3042 C C . GLU A 1 386 ? -11.477 2.637 119.348 1.00 47.69 386 GLU A C 1
ATOM 3044 O O . GLU A 1 386 ? -12.057 3.091 120.330 1.00 47.69 386 GLU A O 1
ATOM 3049 N N . ILE A 1 387 ? -12.018 1.585 118.717 1.00 49.09 387 ILE A N 1
ATOM 3050 C CA . ILE A 1 387 ? -13.468 1.237 118.798 1.00 49.09 387 ILE A CA 1
ATOM 3051 C C . ILE A 1 387 ? -13.946 0.223 119.897 1.00 49.09 387 ILE A C 1
ATOM 3053 O O . ILE A 1 387 ? -15.136 0.191 120.200 1.00 49.09 387 ILE A O 1
ATOM 3057 N N . ASP A 1 388 ? -13.117 -0.570 120.588 1.00 57.41 388 ASP A N 1
ATOM 3058 C CA . ASP A 1 388 ? -13.574 -1.878 121.148 1.00 57.41 388 ASP A CA 1
ATOM 3059 C C . ASP A 1 388 ? -14.102 -2.011 122.621 1.00 57.41 388 ASP A C 1
ATOM 3061 O O . ASP A 1 388 ? -14.323 -3.132 123.082 1.00 57.41 388 ASP A O 1
ATOM 3065 N N . SER A 1 389 ? -14.352 -0.969 123.429 1.00 42.72 389 SER A N 1
ATOM 3066 C CA . SER A 1 389 ? -14.410 -1.148 124.914 1.00 42.72 389 SER A CA 1
ATOM 3067 C C . SER A 1 389 ? -15.771 -1.321 125.657 1.00 42.72 389 SER A C 1
ATOM 3069 O O . SER A 1 389 ? -15.757 -1.598 126.856 1.00 42.72 389 SER A O 1
ATOM 3071 N N . LEU A 1 390 ? -16.961 -1.215 125.047 1.00 44.06 390 LEU A N 1
ATOM 3072 C CA . LEU A 1 390 ? -18.219 -0.889 125.780 1.00 44.06 390 LEU A CA 1
ATOM 3073 C C . LEU A 1 390 ? -19.216 -2.029 126.170 1.00 44.06 390 LEU A C 1
ATOM 3075 O O . LEU A 1 390 ? -20.378 -1.755 126.462 1.00 44.06 390 LEU A O 1
ATOM 3079 N N . THR A 1 391 ? -18.830 -3.306 126.259 1.00 41.97 391 THR A N 1
ATOM 3080 C CA . THR A 1 391 ? -19.806 -4.425 126.092 1.00 41.97 391 THR A CA 1
ATOM 3081 C C . THR A 1 391 ? -20.260 -5.237 127.348 1.00 41.97 391 THR A C 1
ATOM 3083 O O . THR A 1 391 ? -21.073 -6.144 127.214 1.00 41.97 391 THR A O 1
ATOM 3086 N N . ALA A 1 392 ? -19.824 -4.996 128.595 1.00 53.22 392 ALA A N 1
ATOM 3087 C CA . ALA A 1 392 ? -19.786 -6.092 129.602 1.00 53.22 392 ALA A CA 1
ATOM 3088 C C . ALA A 1 392 ? -20.906 -6.284 130.681 1.00 53.22 392 ALA A C 1
ATOM 3090 O O . ALA A 1 392 ? -20.940 -7.358 131.277 1.00 53.22 392 ALA A O 1
ATOM 3091 N N . GLN A 1 393 ? -21.793 -5.340 131.033 1.00 44.69 393 GLN A N 1
ATOM 3092 C CA . GLN A 1 393 ? -22.372 -5.346 132.410 1.00 44.69 393 GLN A CA 1
ATOM 3093 C C . GLN A 1 393 ? -23.848 -5.757 132.653 1.00 44.69 393 GLN A C 1
ATOM 3095 O O . GLN A 1 393 ? -24.205 -6.027 133.794 1.00 44.69 393 GLN A O 1
ATOM 3100 N N . ILE A 1 394 ? -24.733 -5.887 131.666 1.00 44.62 394 ILE A N 1
ATOM 3101 C CA . ILE A 1 394 ? -26.204 -5.928 131.908 1.00 44.62 394 ILE A CA 1
ATOM 3102 C C . ILE A 1 394 ? -26.775 -7.360 132.167 1.00 44.62 394 ILE A C 1
ATOM 3104 O O . ILE A 1 394 ? -27.940 -7.664 131.944 1.00 44.62 394 ILE A O 1
ATOM 3108 N N . ALA A 1 395 ? -25.968 -8.302 132.665 1.00 56.16 395 ALA A N 1
ATOM 3109 C CA . ALA A 1 395 ? -26.173 -9.723 132.343 1.00 56.16 395 ALA A CA 1
ATOM 3110 C C . ALA A 1 395 ? -26.869 -10.665 133.363 1.00 56.16 395 ALA A C 1
ATOM 3112 O O . ALA A 1 395 ? -27.080 -11.823 133.009 1.00 56.16 395 ALA A O 1
ATOM 3113 N N . ARG A 1 396 ? -27.210 -10.305 134.610 1.00 57.31 396 ARG A N 1
ATOM 3114 C CA . ARG A 1 396 ? -27.489 -11.348 135.636 1.00 57.31 396 ARG A CA 1
ATOM 3115 C C . ARG A 1 396 ? -28.792 -11.243 136.416 1.00 57.31 396 ARG A C 1
ATOM 3117 O O . ARG A 1 396 ? -28.785 -11.095 137.620 1.00 57.31 396 ARG A O 1
ATOM 3124 N N . LEU A 1 397 ? -29.886 -11.638 135.790 1.00 48.34 397 LEU A N 1
ATOM 3125 C CA . LEU A 1 397 ? -30.836 -12.471 136.528 1.00 48.34 397 LEU A CA 1
ATOM 3126 C C . LEU A 1 397 ? -31.512 -11.798 137.744 1.00 48.34 397 LEU A C 1
ATOM 3128 O O . LEU A 1 397 ? -31.654 -12.404 138.804 1.00 48.34 397 LEU A O 1
ATOM 3132 N N . GLU A 1 398 ? -32.161 -10.664 137.492 1.00 46.78 398 GLU A N 1
ATOM 3133 C CA . GLU A 1 398 ? -33.558 -10.472 137.925 1.00 46.78 398 GLU A CA 1
ATOM 3134 C C . GLU A 1 398 ? -34.455 -11.544 137.244 1.00 46.78 398 GLU A C 1
ATOM 3136 O O . GLU A 1 398 ? -35.398 -11.260 136.512 1.00 46.78 398 GLU A O 1
ATOM 3141 N N . GLY A 1 399 ? -34.074 -12.822 137.395 1.00 60.44 399 GLY A N 1
ATOM 3142 C CA . GLY A 1 399 ? -34.140 -13.789 136.301 1.00 60.44 399 GLY A CA 1
ATOM 3143 C C . GLY A 1 399 ? -34.397 -15.242 136.656 1.00 60.44 399 GLY A C 1
ATOM 3144 O O . GLY A 1 399 ? -34.149 -16.078 135.790 1.00 60.44 399 GLY A O 1
ATOM 3145 N N . THR A 1 400 ? -34.939 -15.586 137.825 1.00 62.72 400 THR A N 1
ATOM 3146 C CA . THR A 1 400 ? -35.302 -16.996 138.087 1.00 62.72 400 THR A CA 1
ATOM 3147 C C . THR A 1 400 ? -36.789 -17.229 138.344 1.00 62.72 400 THR A C 1
ATOM 3149 O O . THR A 1 400 ? -37.471 -17.686 137.422 1.00 62.72 400 THR A O 1
ATOM 3152 N N . ASP A 1 401 ? -37.339 -16.896 139.513 1.00 56.66 401 ASP A N 1
ATOM 3153 C CA . ASP A 1 401 ? -38.519 -17.648 139.986 1.00 56.66 401 ASP A CA 1
ATOM 3154 C C . ASP A 1 401 ? -39.883 -16.936 139.877 1.00 56.66 401 ASP A C 1
ATOM 3156 O O . ASP A 1 401 ? -40.872 -17.578 139.527 1.00 56.66 401 ASP A O 1
ATOM 3160 N N . ILE A 1 402 ? -39.955 -15.606 140.027 1.00 55.00 402 ILE A N 1
ATOM 3161 C CA . ILE A 1 402 ? -41.149 -14.808 139.652 1.00 55.00 402 ILE A CA 1
ATOM 3162 C C . ILE A 1 402 ? -41.412 -14.855 138.131 1.00 55.00 402 ILE A C 1
ATOM 3164 O O . ILE A 1 402 ? -42.570 -14.977 137.721 1.00 55.00 402 ILE A O 1
ATOM 3168 N N . PRO A 1 403 ? -40.374 -14.904 137.271 1.00 60.81 403 PRO A N 1
ATOM 3169 C CA . PRO A 1 403 ? -40.535 -15.312 135.891 1.00 60.81 403 PRO A CA 1
ATOM 3170 C C . PRO A 1 403 ? -41.147 -16.699 135.706 1.00 60.81 403 PRO A C 1
ATOM 3172 O O . PRO A 1 403 ? -41.583 -16.942 134.606 1.00 60.81 403 PRO A O 1
ATOM 3175 N N . SER A 1 404 ? -41.175 -17.637 136.659 1.00 66.62 404 SER A N 1
ATOM 3176 C CA . SER A 1 404 ? -41.559 -19.035 136.372 1.00 66.62 404 SER A CA 1
ATOM 3177 C C . SER A 1 404 ? -43.062 -19.223 136.109 1.00 66.62 404 SER A C 1
ATOM 3179 O O . SER A 1 404 ? -43.457 -19.711 135.053 1.00 66.62 404 SER A O 1
ATOM 3181 N N . VAL A 1 405 ? -43.929 -18.741 137.001 1.00 56.16 405 VAL A N 1
ATOM 3182 C CA . VAL A 1 405 ? -45.393 -18.829 136.810 1.00 56.16 405 VAL A CA 1
ATOM 3183 C C . VAL A 1 405 ? -45.888 -17.741 135.846 1.00 56.16 405 VAL A C 1
ATOM 3185 O O . VAL A 1 405 ? -46.781 -17.992 135.035 1.00 56.16 405 VAL A O 1
ATOM 3188 N N . ALA A 1 406 ? -45.224 -16.574 135.826 1.00 57.84 406 ALA A N 1
ATOM 3189 C CA . ALA A 1 406 ? -45.371 -15.604 134.741 1.00 57.84 406 ALA A CA 1
ATOM 3190 C C . ALA A 1 406 ? -44.950 -16.212 133.393 1.00 57.84 406 ALA A C 1
ATOM 3192 O O . ALA A 1 406 ? -45.624 -15.975 132.403 1.00 57.84 406 ALA A O 1
ATOM 3193 N N . LYS A 1 407 ? -43.924 -17.077 133.338 1.00 63.03 407 LYS A N 1
ATOM 3194 C CA . LYS A 1 407 ? -43.536 -17.833 132.135 1.00 63.03 407 LYS A CA 1
ATOM 3195 C C . LYS A 1 407 ? -44.600 -18.842 131.750 1.00 63.03 407 LYS A C 1
ATOM 3197 O O . LYS A 1 407 ? -44.711 -19.050 130.556 1.00 63.03 407 LYS A O 1
ATOM 3202 N N . GLU A 1 408 ? -45.362 -19.450 132.659 1.00 69.56 408 GLU A N 1
ATOM 3203 C CA . GLU A 1 408 ? -46.411 -20.418 132.292 1.00 69.56 408 GLU A CA 1
ATOM 3204 C C . GLU A 1 408 ? -47.681 -19.739 131.762 1.00 69.56 408 GLU A C 1
ATOM 3206 O O . GLU A 1 408 ? -48.196 -20.126 130.708 1.00 69.56 408 GLU A O 1
ATOM 3211 N N . VAL A 1 409 ? -48.130 -18.657 132.404 1.00 62.84 409 VAL A N 1
ATOM 3212 C CA . VAL A 1 409 ? -49.256 -17.843 131.912 1.00 62.84 409 VAL A CA 1
ATOM 3213 C C . VAL A 1 409 ? -48.857 -17.061 130.656 1.00 62.84 409 VAL A C 1
ATOM 3215 O O . VAL A 1 409 ? -49.582 -17.111 129.661 1.00 62.84 409 VAL A O 1
ATOM 3218 N N . ASP A 1 410 ? -47.657 -16.467 130.607 1.00 65.12 410 ASP A N 1
ATOM 3219 C CA . ASP A 1 410 ? -47.080 -15.955 129.360 1.00 65.12 410 ASP A CA 1
ATOM 3220 C C . ASP A 1 410 ? -46.784 -17.081 128.368 1.00 65.12 410 ASP A C 1
ATOM 3222 O O . ASP A 1 410 ? -46.649 -16.794 127.188 1.00 65.12 410 ASP A O 1
ATOM 3226 N N . ALA A 1 411 ? -46.618 -18.346 128.761 1.00 72.81 411 ALA A N 1
ATOM 3227 C CA . ALA A 1 411 ? -46.403 -19.433 127.801 1.00 72.81 411 ALA A CA 1
ATOM 3228 C C . ALA A 1 411 ? -47.711 -19.788 127.110 1.00 72.81 411 ALA A C 1
ATOM 3230 O O . ALA A 1 411 ? -47.691 -20.030 125.905 1.00 72.81 411 ALA A O 1
ATOM 3231 N N . VAL A 1 412 ? -48.839 -19.783 127.822 1.00 71.38 412 VAL A N 1
ATOM 3232 C CA . VAL A 1 412 ? -50.167 -19.962 127.220 1.00 71.38 412 VAL A CA 1
ATOM 3233 C C . VAL A 1 412 ? -50.568 -18.715 126.430 1.00 71.38 412 VAL A C 1
ATOM 3235 O O . VAL A 1 412 ? -50.971 -18.847 125.277 1.00 71.38 412 VAL A O 1
ATOM 3238 N N . ALA A 1 413 ? -50.338 -17.510 126.958 1.00 67.12 413 ALA A N 1
ATOM 3239 C CA . ALA A 1 413 ? -50.583 -16.263 126.234 1.00 67.12 413 ALA A CA 1
ATOM 3240 C C . ALA A 1 413 ? -49.656 -16.112 125.016 1.00 67.12 413 ALA A C 1
ATOM 3242 O O . ALA A 1 413 ? -50.119 -15.734 123.946 1.00 67.12 413 ALA A O 1
ATOM 3243 N N . ARG A 1 414 ? -48.372 -16.497 125.101 1.00 71.62 414 ARG A N 1
ATOM 3244 C CA . ARG A 1 414 ? -47.481 -16.597 123.931 1.00 71.62 414 ARG A CA 1
ATOM 3245 C C . ARG A 1 414 ? -47.899 -17.722 123.003 1.00 71.62 414 ARG A C 1
ATOM 3247 O O . ARG A 1 414 ? -47.725 -17.548 121.812 1.00 71.62 414 ARG A O 1
ATOM 3254 N N . LYS A 1 415 ? -48.442 -18.851 123.468 1.00 74.75 415 LYS A N 1
ATOM 3255 C CA . LYS A 1 415 ? -48.976 -19.892 122.569 1.00 74.75 415 LYS A CA 1
ATOM 3256 C C . LYS A 1 415 ? -50.191 -19.379 121.796 1.00 74.75 415 LYS A C 1
ATOM 3258 O O . LYS A 1 415 ? -50.241 -19.595 120.594 1.00 74.75 415 LYS A O 1
ATOM 3263 N N . ILE A 1 416 ? -51.099 -18.647 122.438 1.00 69.50 416 ILE A N 1
ATOM 3264 C CA . ILE A 1 416 ? -52.251 -18.009 121.785 1.00 69.50 416 ILE A CA 1
ATOM 3265 C C . ILE A 1 416 ? -51.780 -16.913 120.826 1.00 69.50 416 ILE A C 1
ATOM 3267 O O . ILE A 1 416 ? -52.100 -16.974 119.648 1.00 69.50 416 ILE A O 1
ATOM 3271 N N . LYS A 1 417 ? -50.904 -16.003 121.265 1.00 70.19 417 LYS A N 1
ATOM 3272 C CA . LYS A 1 417 ? -50.344 -14.937 120.419 1.00 70.19 417 LYS A CA 1
ATOM 3273 C C . LYS A 1 417 ? -49.485 -15.487 119.277 1.00 70.19 417 LYS A C 1
ATOM 3275 O O . LYS A 1 417 ? -49.485 -14.917 118.198 1.00 70.19 417 LYS A O 1
ATOM 3280 N N . ARG A 1 418 ? -48.788 -16.616 119.471 1.00 76.06 418 ARG A N 1
ATOM 3281 C CA . ARG A 1 418 ? -48.102 -17.364 118.401 1.00 76.06 418 ARG A CA 1
ATOM 3282 C C . ARG A 1 418 ? -49.105 -17.977 117.439 1.00 76.06 418 ARG A C 1
ATOM 3284 O O . ARG A 1 418 ? -48.849 -17.927 116.253 1.00 76.06 418 ARG A O 1
ATOM 3291 N N . LYS A 1 419 ? -50.239 -18.512 117.903 1.00 75.56 419 LYS A N 1
ATOM 3292 C CA . LYS A 1 419 ? -51.290 -19.048 117.022 1.00 75.56 419 LYS A CA 1
ATOM 3293 C C . LYS A 1 419 ? -52.036 -17.953 116.262 1.00 75.56 419 LYS A C 1
ATOM 3295 O O . LYS A 1 419 ? -52.340 -18.144 115.092 1.00 75.56 419 LYS A O 1
ATOM 3300 N N . GLU A 1 420 ? -52.245 -16.793 116.871 1.00 70.56 420 GLU A N 1
ATOM 3301 C CA . GLU A 1 420 ? -52.772 -15.596 116.212 1.00 70.56 420 GLU A CA 1
ATOM 3302 C C . GLU A 1 420 ? -51.763 -15.019 115.221 1.00 70.56 420 GLU A C 1
ATOM 3304 O O . GLU A 1 420 ? -52.125 -14.727 114.092 1.00 70.56 420 GLU A O 1
ATOM 3309 N N . GLN A 1 421 ? -50.480 -14.935 115.579 1.00 73.81 421 GLN A N 1
ATOM 3310 C CA . GLN A 1 421 ? -49.416 -14.566 114.645 1.00 73.81 421 GLN A CA 1
ATOM 3311 C C . GLN A 1 421 ? -49.252 -15.603 113.535 1.00 73.81 421 GLN A C 1
ATOM 3313 O O . GLN A 1 421 ? -49.009 -15.220 112.403 1.00 73.81 421 GLN A O 1
ATOM 3318 N N . GLU A 1 422 ? -49.402 -16.898 113.808 1.00 73.62 422 GLU A N 1
ATOM 3319 C CA . GLU A 1 422 ? -49.405 -17.950 112.790 1.00 73.62 422 GLU A CA 1
ATOM 3320 C C . GLU A 1 422 ? -50.606 -17.783 111.853 1.00 73.62 422 GLU A C 1
ATOM 3322 O O . GLU A 1 422 ? -50.422 -17.859 110.643 1.00 73.62 422 GLU A O 1
ATOM 3327 N N . LEU A 1 423 ? -51.801 -17.480 112.371 1.00 71.50 423 LEU A N 1
ATOM 3328 C CA . LEU A 1 423 ? -52.985 -17.152 111.568 1.00 71.50 423 LEU A CA 1
ATOM 3329 C C . LEU A 1 423 ? -52.780 -15.892 110.728 1.00 71.50 423 LEU A C 1
ATOM 3331 O O . LEU A 1 423 ? -53.112 -15.891 109.548 1.00 71.50 423 LEU A O 1
ATOM 3335 N N . ASP A 1 424 ? -52.171 -14.859 111.297 1.00 74.81 424 ASP A N 1
ATOM 3336 C CA . ASP A 1 424 ? -51.920 -13.578 110.644 1.00 74.81 424 ASP A CA 1
ATOM 3337 C C . ASP A 1 424 ? -50.782 -13.683 109.605 1.00 74.81 424 ASP A C 1
ATOM 3339 O O . ASP A 1 424 ? -50.838 -13.096 108.523 1.00 74.81 424 ASP A O 1
ATOM 3343 N N . ILE A 1 425 ? -49.775 -14.524 109.868 1.00 73.12 425 ILE A N 1
ATOM 3344 C CA . ILE A 1 425 ? -48.745 -14.942 108.906 1.00 73.12 425 ILE A CA 1
ATOM 3345 C C . ILE A 1 425 ? -49.381 -15.779 107.795 1.00 73.12 425 ILE A C 1
ATOM 3347 O O . ILE A 1 425 ? -49.020 -15.601 106.635 1.00 73.12 425 ILE A O 1
ATOM 3351 N N . VAL A 1 426 ? -50.326 -16.670 108.102 1.00 71.62 426 VAL A N 1
ATOM 3352 C CA . VAL A 1 426 ? -51.050 -17.460 107.098 1.00 71.62 426 VAL A CA 1
ATOM 3353 C C . VAL A 1 426 ? -51.970 -16.564 106.266 1.00 71.62 426 VAL A C 1
ATOM 3355 O O . VAL A 1 426 ? -51.967 -16.688 105.047 1.00 71.62 426 VAL A O 1
ATOM 3358 N N . GLN A 1 427 ? -52.669 -15.595 106.855 1.00 70.75 427 GLN A N 1
ATOM 3359 C CA . GLN A 1 427 ? -53.475 -14.609 106.128 1.00 70.75 427 GLN A CA 1
ATOM 3360 C C . GLN A 1 427 ? -52.614 -13.696 105.255 1.00 70.75 427 GLN A C 1
ATOM 3362 O O . GLN A 1 427 ? -52.952 -13.474 104.091 1.00 70.75 427 GLN A O 1
ATOM 3367 N N . ARG A 1 428 ? -51.454 -13.245 105.747 1.00 73.81 428 ARG A N 1
ATOM 3368 C CA . ARG A 1 428 ? -50.465 -12.538 104.922 1.00 73.81 428 ARG A CA 1
ATOM 3369 C C . ARG A 1 428 ? -49.914 -13.428 103.810 1.00 73.81 428 ARG A C 1
ATOM 3371 O O . ARG A 1 428 ? -49.822 -12.963 102.680 1.00 73.81 428 ARG A O 1
ATOM 3378 N N . LYS A 1 429 ? -49.631 -14.709 104.067 1.00 70.56 429 LYS A N 1
ATOM 3379 C CA . LYS A 1 429 ? -49.223 -15.681 103.035 1.00 70.56 429 LYS A CA 1
ATOM 3380 C C . LYS A 1 429 ? -50.326 -15.927 102.004 1.00 70.56 429 LYS A C 1
ATOM 3382 O O . LYS A 1 429 ? -50.010 -16.014 100.827 1.00 70.56 429 LYS A O 1
ATOM 3387 N N . ILE A 1 430 ? -51.600 -15.964 102.396 1.00 67.56 430 ILE A N 1
ATOM 3388 C CA . ILE A 1 430 ? -52.745 -16.072 101.476 1.00 67.56 430 ILE A CA 1
ATOM 3389 C C . ILE A 1 430 ? -52.890 -14.791 100.644 1.00 67.56 430 ILE A C 1
ATOM 3391 O O . ILE A 1 430 ? -53.117 -14.868 99.440 1.00 67.56 430 ILE A O 1
ATOM 3395 N N . GLY A 1 431 ? -52.716 -13.611 101.245 1.00 71.06 431 GLY A N 1
ATOM 3396 C CA . GLY A 1 431 ? -52.727 -12.330 100.531 1.00 71.06 431 GLY A CA 1
ATOM 3397 C C . GLY A 1 431 ? -51.570 -12.193 99.535 1.00 71.06 431 GLY A C 1
ATOM 3398 O O . GLY A 1 431 ? -51.784 -11.798 98.389 1.00 71.06 431 GLY A O 1
ATOM 3399 N N . VAL A 1 432 ? -50.357 -12.584 99.935 1.00 69.94 432 VAL A N 1
ATOM 3400 C CA . VAL A 1 432 ? -49.178 -12.645 99.056 1.00 69.94 432 VAL A CA 1
ATOM 3401 C C . VAL A 1 432 ? -49.367 -13.709 97.974 1.00 69.94 432 VAL A C 1
ATOM 3403 O O . VAL A 1 432 ? -49.066 -13.434 96.822 1.00 69.94 432 VAL A O 1
ATOM 3406 N N . SER A 1 433 ? -49.951 -14.867 98.292 1.00 70.94 433 SER A N 1
ATOM 3407 C CA . SER A 1 433 ? -50.262 -15.926 97.323 1.00 70.94 433 SER A CA 1
ATOM 3408 C C . SER A 1 433 ? -51.327 -15.498 96.306 1.00 70.94 433 SER A C 1
ATOM 3410 O O . SER A 1 433 ? -51.189 -15.803 95.126 1.00 70.94 433 SER A O 1
ATOM 3412 N N . LYS A 1 434 ? -52.341 -14.716 96.705 1.00 68.94 434 LYS A N 1
ATOM 3413 C CA . LYS A 1 434 ? -53.310 -14.117 95.768 1.00 68.94 434 LYS A CA 1
ATOM 3414 C C . LYS A 1 434 ? -52.651 -13.103 94.833 1.00 68.94 434 LYS A C 1
ATOM 3416 O O . LYS A 1 434 ? -52.852 -13.197 93.627 1.00 68.94 434 LYS A O 1
ATOM 3421 N N . ARG A 1 435 ? -51.811 -12.203 95.361 1.00 74.62 435 ARG A N 1
ATOM 3422 C CA . ARG A 1 435 ? -51.036 -11.249 94.543 1.00 74.62 435 ARG A CA 1
ATOM 3423 C C . ARG A 1 435 ? -50.041 -11.958 93.622 1.00 74.62 435 ARG A C 1
ATOM 3425 O O . ARG A 1 435 ? -49.902 -11.575 92.468 1.00 74.62 435 ARG A O 1
ATOM 3432 N N . GLN A 1 436 ? -49.396 -13.025 94.094 1.00 72.44 436 GLN A N 1
ATOM 3433 C CA . GLN A 1 436 ? -48.557 -13.899 93.270 1.00 72.44 436 GLN A CA 1
ATOM 3434 C C . GLN A 1 436 ? -49.385 -14.617 92.199 1.00 72.44 436 GLN A C 1
ATOM 3436 O O . GLN A 1 436 ? -48.941 -14.706 91.065 1.00 72.44 436 GLN A O 1
ATOM 3441 N N . GLY A 1 437 ? -50.604 -15.070 92.503 1.00 74.75 437 GLY A N 1
ATOM 3442 C CA . GLY A 1 437 ? -51.520 -15.673 91.531 1.00 74.75 437 GLY A CA 1
ATOM 3443 C C . GLY A 1 437 ? -51.990 -14.690 90.454 1.00 74.75 437 GLY A C 1
ATOM 3444 O O . GLY A 1 437 ? -52.077 -15.056 89.285 1.00 74.75 437 GLY A O 1
ATOM 3445 N N . GLU A 1 438 ? -52.248 -13.434 90.816 1.00 76.44 438 GLU A N 1
ATOM 3446 C CA . GLU A 1 438 ? -52.551 -12.355 89.866 1.00 76.44 438 GLU A CA 1
ATOM 3447 C C . GLU A 1 438 ? -51.332 -11.990 89.012 1.00 76.44 438 GLU A C 1
ATOM 3449 O O . GLU A 1 438 ? -51.458 -11.877 87.794 1.00 76.44 438 GLU A O 1
ATOM 3454 N N . ALA A 1 439 ? -50.141 -11.911 89.613 1.00 74.69 439 ALA A N 1
ATOM 3455 C CA . ALA A 1 439 ? -48.888 -11.709 88.888 1.00 74.69 439 ALA A CA 1
ATOM 3456 C C . ALA A 1 439 ? -48.581 -12.873 87.929 1.00 74.69 439 ALA A C 1
ATOM 3458 O O . ALA A 1 439 ? -48.190 -12.637 86.792 1.00 74.69 439 ALA A O 1
ATOM 3459 N N . ILE A 1 440 ? -48.829 -14.123 88.336 1.00 77.88 440 ILE A N 1
ATOM 3460 C CA . ILE A 1 440 ? -48.692 -15.313 87.483 1.00 77.88 440 ILE A CA 1
ATOM 3461 C C . ILE A 1 440 ? -49.715 -15.287 86.343 1.00 77.88 440 ILE A C 1
ATOM 3463 O O . ILE A 1 440 ? -49.371 -15.627 85.216 1.00 77.88 440 ILE A O 1
ATOM 3467 N N . LYS A 1 441 ? -50.961 -14.857 86.587 1.00 82.38 441 LYS A N 1
ATOM 3468 C CA . LYS A 1 441 ? -51.963 -14.685 85.520 1.00 82.38 441 LYS A CA 1
ATOM 3469 C C . LYS A 1 441 ? -51.552 -13.609 84.520 1.00 82.38 441 LYS A C 1
ATOM 3471 O O . LYS A 1 441 ? -51.708 -13.820 83.319 1.00 82.38 441 LYS A O 1
ATOM 3476 N N . LEU A 1 442 ? -51.025 -12.482 84.999 1.00 83.00 442 LEU A N 1
ATOM 3477 C CA . LEU A 1 442 ? -50.520 -11.416 84.138 1.00 83.00 442 LEU A CA 1
ATOM 3478 C C . LEU A 1 442 ? -49.318 -11.906 83.324 1.00 83.00 442 LEU A C 1
ATOM 3480 O O . LEU A 1 442 ? -49.330 -11.756 82.109 1.00 83.00 442 LEU A O 1
ATOM 3484 N N . LEU A 1 443 ? -48.361 -12.582 83.971 1.00 82.44 443 LEU A N 1
ATOM 3485 C CA . LEU A 1 443 ? -47.211 -13.211 83.318 1.00 82.44 443 LEU A CA 1
ATOM 3486 C C . LEU A 1 443 ? -47.640 -14.238 82.271 1.00 82.44 443 LEU A C 1
ATOM 3488 O O . LEU A 1 443 ? -47.089 -14.257 81.179 1.00 82.44 443 LEU A O 1
ATOM 3492 N N . LYS A 1 444 ? -48.651 -15.062 82.560 1.00 82.69 444 LYS A N 1
ATOM 3493 C CA . LYS A 1 444 ? -49.203 -16.020 81.598 1.00 82.69 444 LYS A CA 1
ATOM 3494 C C . LYS A 1 444 ? -49.811 -15.305 80.394 1.00 82.69 444 LYS A C 1
ATOM 3496 O O . LYS A 1 444 ? -49.535 -15.696 79.269 1.00 82.69 444 LYS A O 1
ATOM 3501 N N . LYS A 1 445 ? -50.569 -14.228 80.617 1.00 86.31 445 LYS A N 1
ATOM 3502 C CA . LYS A 1 445 ? -51.171 -13.431 79.540 1.00 86.31 445 LYS A CA 1
ATOM 3503 C C . LYS A 1 445 ? -50.111 -12.727 78.687 1.00 86.31 445 LYS A C 1
ATOM 3505 O O . LYS A 1 445 ? -50.237 -12.708 77.468 1.00 86.31 445 LYS A O 1
ATOM 3510 N N . THR A 1 446 ? -49.050 -12.200 79.304 1.00 82.00 446 THR A N 1
ATOM 3511 C CA . THR A 1 446 ? -47.914 -11.631 78.566 1.00 82.00 446 THR A CA 1
ATOM 3512 C C . THR A 1 446 ? -47.153 -12.709 77.801 1.00 82.00 446 THR A C 1
ATOM 3514 O O . THR A 1 446 ? -46.812 -12.484 76.646 1.00 82.00 446 THR A O 1
ATOM 3517 N N . ASN A 1 447 ? -46.966 -13.900 78.380 1.00 83.62 447 ASN A N 1
ATOM 3518 C CA . ASN A 1 447 ? -46.300 -15.012 77.700 1.00 83.62 447 ASN A CA 1
ATOM 3519 C C . ASN A 1 447 ? -47.142 -15.563 76.533 1.00 83.62 447 ASN A C 1
ATOM 3521 O O . ASN A 1 447 ? -46.616 -15.947 75.497 1.00 83.62 447 ASN A O 1
ATOM 3525 N N . GLU A 1 448 ? -48.469 -15.570 76.666 1.00 88.50 448 GLU A N 1
ATOM 3526 C CA . GLU A 1 448 ? -49.403 -15.896 75.580 1.00 88.50 448 GLU A CA 1
ATOM 3527 C C . GLU A 1 448 ? -49.365 -14.845 74.460 1.00 88.50 448 GLU A C 1
ATOM 3529 O O . GLU A 1 448 ? -49.490 -15.188 73.288 1.00 88.50 448 GLU A O 1
ATOM 3534 N N . SER A 1 449 ? -49.180 -13.560 74.785 1.00 84.62 449 SER A N 1
ATOM 3535 C CA . SER A 1 449 ? -48.997 -12.530 73.755 1.00 84.62 449 SER A CA 1
ATOM 3536 C C . SER A 1 449 ? -47.631 -12.607 73.071 1.00 84.62 449 SER A C 1
ATOM 3538 O O . SER A 1 449 ? -47.564 -12.432 71.858 1.00 84.62 449 SER A O 1
ATOM 3540 N N . THR A 1 450 ? -46.556 -12.913 73.804 1.00 84.88 450 THR A N 1
ATOM 3541 C CA . THR A 1 450 ? -45.217 -13.060 73.215 1.00 84.88 450 THR A CA 1
ATOM 3542 C C . THR A 1 450 ? -45.115 -14.318 72.366 1.00 84.88 450 THR A C 1
ATOM 3544 O O . THR A 1 450 ? -44.580 -14.238 71.270 1.00 84.88 450 THR A O 1
ATOM 3547 N N . THR A 1 451 ? -45.689 -15.444 72.797 1.00 85.69 451 THR A N 1
ATOM 3548 C CA . THR A 1 451 ? -45.754 -16.670 71.979 1.00 85.69 451 THR A CA 1
ATOM 3549 C C . THR A 1 451 ? -46.534 -16.446 70.689 1.00 85.69 451 THR A C 1
ATOM 3551 O O . THR A 1 451 ? -46.023 -16.756 69.624 1.00 85.69 451 THR A O 1
ATOM 3554 N N . LYS A 1 452 ? -47.698 -15.784 70.737 1.00 88.69 452 LYS A N 1
ATOM 3555 C CA . LYS A 1 452 ? -48.434 -15.409 69.514 1.00 88.69 452 LYS A CA 1
ATOM 3556 C C . LYS A 1 452 ? -47.645 -14.473 68.596 1.00 88.69 452 LYS A C 1
ATOM 3558 O O . LYS A 1 452 ? -47.745 -14.596 67.379 1.00 88.69 452 LYS A O 1
ATOM 3563 N N . SER A 1 453 ? -46.877 -13.542 69.163 1.00 88.75 453 SER A N 1
ATOM 3564 C CA . SER A 1 453 ? -45.986 -12.667 68.389 1.00 88.75 453 SER A CA 1
ATOM 3565 C C . SER A 1 453 ? -44.868 -13.467 67.718 1.00 88.75 453 SER A C 1
ATOM 3567 O O . SER A 1 453 ? -44.625 -13.300 66.528 1.00 88.75 453 SER A O 1
ATOM 3569 N N . GLN A 1 454 ? -44.236 -14.383 68.456 1.00 86.75 454 GLN A N 1
ATOM 3570 C CA . GLN A 1 454 ? -43.193 -15.272 67.942 1.00 86.75 454 GLN A CA 1
ATOM 3571 C C . GLN A 1 454 ? -43.735 -16.225 66.869 1.00 86.75 454 GLN A C 1
ATOM 3573 O O . GLN A 1 454 ? -43.077 -16.435 65.856 1.00 86.75 454 GLN A O 1
ATOM 3578 N N . ASP A 1 455 ? -44.951 -16.746 67.032 1.00 89.31 455 ASP A N 1
ATOM 3579 C CA . ASP A 1 455 ? -45.615 -17.586 66.030 1.00 89.31 455 ASP A CA 1
ATOM 3580 C C . ASP A 1 455 ? -45.916 -16.800 64.744 1.00 89.31 455 ASP A C 1
ATOM 3582 O O . ASP A 1 455 ? -45.759 -17.324 63.640 1.00 89.31 455 ASP A O 1
ATOM 3586 N N . ALA A 1 456 ? -46.304 -15.525 64.862 1.00 88.38 456 ALA A N 1
ATOM 3587 C CA . ALA A 1 456 ? -46.510 -14.648 63.712 1.00 88.38 456 ALA A CA 1
ATOM 3588 C C . ALA A 1 456 ? -45.192 -14.333 62.978 1.00 88.38 456 ALA A C 1
ATOM 3590 O O . ALA A 1 456 ? -45.160 -14.354 61.746 1.00 88.38 456 ALA A O 1
ATOM 3591 N N . GLU A 1 457 ? -44.102 -14.097 63.714 1.00 88.44 457 GLU A N 1
ATOM 3592 C CA . GLU A 1 457 ? -42.759 -13.917 63.148 1.00 88.44 457 GLU A CA 1
ATOM 3593 C C . GLU A 1 457 ? -42.255 -15.193 62.464 1.00 88.44 457 GLU A C 1
ATOM 3595 O O . GLU A 1 457 ? -41.777 -15.132 61.332 1.00 88.44 457 GLU A O 1
ATOM 3600 N N . LEU A 1 458 ? -42.430 -16.363 63.089 1.00 86.12 458 LEU A N 1
ATOM 3601 C CA . LEU A 1 458 ? -42.090 -17.658 62.493 1.00 86.12 458 LEU A CA 1
ATOM 3602 C C . LEU A 1 458 ? -42.894 -17.921 61.217 1.00 86.12 458 LEU A C 1
ATOM 3604 O O . LEU A 1 458 ? -42.321 -18.369 60.225 1.00 86.12 458 LEU A O 1
ATOM 3608 N N . ALA A 1 459 ? -44.190 -17.602 61.200 1.00 88.69 459 ALA A N 1
ATOM 3609 C CA . ALA A 1 459 ? -45.010 -17.704 59.995 1.00 88.69 459 ALA A CA 1
ATOM 3610 C C . ALA A 1 459 ? -44.539 -16.737 58.892 1.00 88.69 459 ALA A C 1
ATOM 3612 O O . ALA A 1 459 ? -44.541 -17.097 57.715 1.00 88.69 459 ALA A O 1
ATOM 3613 N N . GLY A 1 460 ? -44.102 -15.527 59.256 1.00 90.44 460 GLY A N 1
ATOM 3614 C CA . GLY A 1 460 ? -43.489 -14.572 58.329 1.00 90.44 460 GLY A CA 1
ATOM 3615 C C . GLY A 1 460 ? -42.186 -15.102 57.727 1.00 90.44 460 GLY A C 1
ATOM 3616 O O . GLY A 1 460 ? -42.037 -15.121 56.507 1.00 90.44 460 GLY A O 1
ATOM 3617 N N . LEU A 1 461 ? -41.283 -15.614 58.567 1.00 87.06 461 LEU A N 1
ATOM 3618 C CA . LEU A 1 461 ? -40.015 -16.215 58.143 1.00 87.06 461 LEU A CA 1
ATOM 3619 C C . LEU A 1 461 ? -40.218 -17.477 57.294 1.00 87.06 461 LEU A C 1
ATOM 3621 O O . LEU A 1 461 ? -39.465 -17.734 56.360 1.00 87.06 461 LEU A O 1
ATOM 3625 N N . GLN A 1 462 ? -41.249 -18.273 57.575 1.00 89.31 462 GLN A N 1
ATOM 3626 C CA . GLN A 1 462 ? -41.585 -19.431 56.747 1.00 89.31 462 GLN A CA 1
ATOM 3627 C C . GLN A 1 462 ? -42.016 -19.024 55.336 1.00 89.31 462 GLN A C 1
ATOM 3629 O O . GLN A 1 462 ? -41.603 -19.682 54.380 1.00 89.31 462 GLN A O 1
ATOM 3634 N N . ARG A 1 463 ? -42.784 -17.935 55.187 1.00 90.62 463 ARG A N 1
ATOM 3635 C CA . ARG A 1 463 ? -43.158 -17.402 53.866 1.00 90.62 463 ARG A CA 1
ATOM 3636 C C . ARG A 1 463 ? -41.942 -16.883 53.109 1.00 90.62 463 ARG A C 1
ATOM 3638 O O . ARG A 1 463 ? -41.741 -17.296 51.975 1.00 90.62 463 ARG A O 1
ATOM 3645 N N . THR A 1 464 ? -41.074 -16.098 53.751 1.00 86.81 464 THR A N 1
ATOM 3646 C CA . THR A 1 464 ? -39.858 -15.595 53.086 1.00 86.81 464 THR A CA 1
ATOM 3647 C C . THR A 1 464 ? -38.923 -16.728 52.667 1.00 86.81 464 THR A C 1
ATOM 3649 O O . THR A 1 464 ? -38.386 -16.704 51.565 1.00 86.81 464 THR A O 1
ATOM 3652 N N . ILE A 1 465 ? -38.775 -17.779 53.480 1.00 86.88 465 ILE A N 1
ATOM 3653 C CA . ILE A 1 465 ? -38.027 -18.987 53.093 1.00 86.88 465 ILE A CA 1
ATOM 3654 C C . ILE A 1 465 ? -38.672 -19.676 51.881 1.00 86.88 465 ILE A C 1
ATOM 3656 O O . ILE A 1 465 ? -37.966 -20.225 51.034 1.00 86.88 465 ILE A O 1
ATOM 3660 N N . GLN A 1 466 ? -40.001 -19.690 51.795 1.00 91.38 466 GLN A N 1
ATOM 3661 C CA . GLN A 1 466 ? -40.725 -20.302 50.684 1.00 91.38 466 GLN A CA 1
ATOM 3662 C C . GLN A 1 466 ? -40.563 -19.496 49.387 1.00 91.38 466 GLN A C 1
ATOM 3664 O O . GLN A 1 466 ? -40.313 -20.091 48.336 1.00 91.38 466 GLN A O 1
ATOM 3669 N N . ASP A 1 467 ? -40.604 -18.168 49.478 1.00 90.12 467 ASP A N 1
ATOM 3670 C CA . ASP A 1 467 ? -40.360 -17.253 48.361 1.00 90.12 467 ASP A CA 1
ATOM 3671 C C . ASP A 1 467 ? -38.911 -17.357 47.867 1.00 90.12 467 ASP A C 1
ATOM 3673 O O . ASP A 1 467 ? -38.685 -17.595 46.681 1.00 90.12 467 ASP A O 1
ATOM 3677 N N . LEU A 1 468 ? -37.929 -17.350 48.776 1.00 86.69 468 LEU A N 1
ATOM 3678 C CA . LEU A 1 468 ? -36.512 -17.540 48.436 1.00 86.69 468 LEU A CA 1
ATOM 3679 C C . LEU A 1 468 ? -36.242 -18.906 47.788 1.00 86.69 468 LEU A C 1
ATOM 3681 O O . LEU A 1 468 ? -35.435 -19.015 46.866 1.00 86.69 468 LEU A O 1
ATOM 3685 N N . LYS A 1 469 ? -36.931 -19.972 48.219 1.00 87.06 469 LYS A N 1
ATOM 3686 C CA . LYS A 1 469 ? -36.843 -21.288 47.558 1.00 87.06 469 LYS A CA 1
ATOM 3687 C C . LYS A 1 469 ? -37.423 -21.263 46.144 1.00 87.06 469 LYS A C 1
ATOM 3689 O O . LYS A 1 469 ? -36.911 -21.960 45.267 1.00 87.06 469 LYS A O 1
ATOM 3694 N N . LYS A 1 470 ? -38.487 -20.489 45.916 1.00 90.56 470 LYS A N 1
ATOM 3695 C CA . LYS A 1 470 ? -39.102 -20.320 44.595 1.00 90.56 470 LYS A CA 1
ATOM 3696 C C . LYS A 1 470 ? -38.189 -19.518 43.665 1.00 90.56 470 LYS A C 1
ATOM 3698 O O . LYS A 1 470 ? -37.988 -19.936 42.527 1.00 90.56 470 LYS A O 1
ATOM 3703 N N . GLU A 1 471 ? -37.577 -18.447 44.163 1.00 86.06 471 GLU A N 1
ATOM 3704 C CA . GLU A 1 471 ? -36.571 -17.667 43.434 1.00 86.06 471 GLU A CA 1
ATOM 3705 C C . GLU A 1 471 ? -35.332 -18.503 43.099 1.00 86.06 471 GLU A C 1
ATOM 3707 O O . GLU A 1 471 ? -34.917 -18.540 41.943 1.00 86.06 471 GLU A O 1
ATOM 3712 N N . ALA A 1 472 ? -34.797 -19.267 44.058 1.00 81.81 472 ALA A N 1
ATOM 3713 C CA . ALA A 1 472 ? -33.662 -20.161 43.822 1.00 81.81 472 ALA A CA 1
ATOM 3714 C C . ALA A 1 472 ? -33.954 -21.202 42.726 1.00 81.81 472 ALA A C 1
ATOM 3716 O O . ALA A 1 472 ? -33.091 -21.501 41.900 1.00 81.81 472 ALA A O 1
ATOM 3717 N N . LYS A 1 473 ? -35.185 -21.729 42.676 1.00 86.75 473 LYS A N 1
ATOM 3718 C CA . LYS A 1 473 ? -35.613 -22.637 41.606 1.00 86.75 473 LYS A CA 1
ATOM 3719 C C . LYS A 1 473 ? -35.697 -21.926 40.248 1.00 86.75 473 LYS A C 1
ATOM 3721 O O . LYS A 1 473 ? -35.254 -22.491 39.252 1.00 86.75 473 LYS A O 1
ATOM 3726 N N . GLY A 1 474 ? -36.204 -20.693 40.214 1.00 85.75 474 GLY A N 1
ATOM 3727 C CA . GLY A 1 474 ? -36.232 -19.869 39.002 1.00 85.75 474 GLY A CA 1
ATOM 3728 C C . GLY A 1 474 ? -34.832 -19.567 38.456 1.00 85.75 474 GLY A C 1
ATOM 3729 O O . GLY A 1 474 ? -34.600 -19.708 37.258 1.00 85.75 474 GLY A O 1
ATOM 3730 N N . ILE A 1 475 ? -33.876 -19.239 39.332 1.00 84.00 475 ILE A N 1
ATOM 3731 C CA . ILE A 1 475 ? -32.472 -19.004 38.954 1.00 84.00 475 ILE A CA 1
ATOM 3732 C C . ILE A 1 475 ? -31.855 -20.269 38.341 1.00 84.00 475 ILE A C 1
ATOM 3734 O O . ILE A 1 475 ? -31.235 -20.195 37.284 1.00 84.00 475 ILE A O 1
ATOM 3738 N N . LEU A 1 476 ? -32.084 -21.444 38.940 1.00 84.81 476 LEU A N 1
ATOM 3739 C CA . LEU A 1 476 ? -31.589 -22.719 38.404 1.00 84.81 476 LEU A CA 1
ATOM 3740 C C . LEU A 1 476 ? -32.141 -23.041 37.006 1.00 84.81 476 LEU A C 1
ATOM 3742 O O . LEU A 1 476 ? -31.409 -23.572 36.169 1.00 84.81 476 LEU A O 1
ATOM 3746 N N . GLU A 1 477 ? -33.408 -22.717 36.734 1.00 87.31 477 GLU A N 1
ATOM 3747 C CA . GLU A 1 477 ? -34.010 -22.890 35.405 1.00 87.31 477 GLU A CA 1
ATOM 3748 C C . GLU A 1 477 ? -33.424 -21.920 34.367 1.00 87.31 477 GLU A C 1
ATOM 3750 O O . GLU A 1 477 ? -33.199 -22.310 33.218 1.00 87.31 477 GLU A O 1
ATOM 3755 N N . VAL A 1 478 ? -33.133 -20.674 34.755 1.00 88.50 478 VAL A N 1
ATOM 3756 C CA . VAL A 1 478 ? -32.463 -19.695 33.881 1.00 88.50 478 VAL A CA 1
ATOM 3757 C C . VAL A 1 478 ? -31.028 -20.129 33.577 1.00 88.50 478 VAL A C 1
ATOM 3759 O O . VAL A 1 478 ? -30.632 -20.116 32.413 1.00 88.50 478 VAL A O 1
ATOM 3762 N N . ASP A 1 479 ? -30.283 -20.607 34.574 1.00 83.75 479 ASP A N 1
ATOM 3763 C CA . ASP A 1 479 ? -28.929 -21.149 34.398 1.00 83.75 479 ASP A CA 1
ATOM 3764 C C . ASP A 1 479 ? -28.905 -22.407 33.519 1.00 83.75 479 ASP A C 1
ATOM 3766 O O . ASP A 1 479 ? -27.958 -22.631 32.761 1.00 83.75 479 ASP A O 1
ATOM 3770 N N . ALA A 1 480 ? -29.930 -23.260 33.604 1.00 87.31 480 ALA A N 1
ATOM 3771 C CA . ALA A 1 480 ? -30.071 -24.416 32.719 1.00 87.31 480 ALA A CA 1
ATOM 3772 C C . ALA A 1 480 ? -30.268 -23.973 31.259 1.00 87.31 480 ALA A C 1
ATOM 3774 O O . ALA A 1 480 ? -29.513 -24.396 30.384 1.00 87.31 480 ALA A O 1
ATOM 3775 N N . LYS A 1 481 ? -31.193 -23.035 31.010 1.00 89.25 481 LYS A N 1
ATOM 3776 C CA . LYS A 1 481 ? -31.415 -22.455 29.672 1.00 89.25 481 LYS A CA 1
ATOM 3777 C C . LYS A 1 481 ? -30.187 -21.702 29.152 1.00 89.25 481 LYS A C 1
ATOM 3779 O O . LYS A 1 481 ? -29.894 -21.747 27.959 1.00 89.25 481 LYS A O 1
ATOM 3784 N N . GLY A 1 482 ? -29.454 -21.016 30.030 1.00 85.56 482 GLY A N 1
ATOM 3785 C CA . GLY A 1 482 ? -28.195 -20.346 29.700 1.00 85.56 482 GLY A CA 1
ATOM 3786 C C . GLY A 1 482 ? -27.118 -21.333 29.249 1.00 85.56 482 GLY A C 1
ATOM 3787 O O . GLY A 1 482 ? -26.469 -21.111 28.228 1.00 85.56 482 GLY A O 1
ATOM 3788 N N . ARG A 1 483 ? -26.980 -22.466 29.950 1.00 85.88 483 ARG A N 1
ATOM 3789 C CA . ARG A 1 483 ? -26.058 -23.550 29.570 1.00 85.88 483 ARG A CA 1
ATOM 3790 C C . ARG A 1 483 ? -26.420 -24.197 28.236 1.00 85.88 483 ARG A C 1
ATOM 3792 O O . ARG A 1 483 ? -25.526 -24.421 27.426 1.00 85.88 483 ARG A O 1
ATOM 3799 N N . GLU A 1 484 ? -27.702 -24.439 27.975 1.00 88.00 484 GLU A N 1
ATOM 3800 C CA . GLU A 1 484 ? -28.166 -24.961 26.680 1.00 88.00 484 GLU A CA 1
ATOM 3801 C C . GLU A 1 484 ? -27.866 -23.991 25.528 1.00 88.00 484 GLU A C 1
ATOM 3803 O O . GLU A 1 484 ? -27.355 -24.405 24.487 1.00 88.00 484 GLU A O 1
ATOM 3808 N N . ARG A 1 485 ? -28.099 -22.684 25.723 1.00 88.25 485 ARG A N 1
ATOM 3809 C CA . ARG A 1 485 ? -27.751 -21.652 24.729 1.00 88.25 485 ARG A CA 1
ATOM 3810 C C . ARG A 1 485 ? -26.248 -21.580 24.473 1.00 88.25 485 ARG A C 1
ATOM 3812 O O . ARG A 1 485 ? -25.838 -21.498 23.320 1.00 88.25 485 ARG A O 1
ATOM 3819 N N . LEU A 1 486 ? -25.427 -21.640 25.523 1.00 86.44 486 LEU A N 1
ATOM 3820 C CA . LEU A 1 486 ? -23.969 -21.663 25.383 1.00 86.44 486 LEU A CA 1
ATOM 3821 C C . LEU A 1 486 ? -23.489 -22.903 24.623 1.00 86.44 486 LEU A C 1
ATOM 3823 O O . LEU A 1 486 ? -22.631 -22.777 23.754 1.00 86.44 486 LEU A O 1
ATOM 3827 N N . ALA A 1 487 ? -24.064 -24.077 24.895 1.00 88.62 487 ALA A N 1
ATOM 3828 C CA . ALA A 1 487 ? -23.748 -25.298 24.160 1.00 88.62 487 ALA A CA 1
ATOM 3829 C C . ALA A 1 487 ? -24.125 -25.186 22.670 1.00 88.62 487 ALA A C 1
ATOM 3831 O O . ALA A 1 487 ? -23.335 -25.573 21.810 1.00 88.62 487 ALA A O 1
ATOM 3832 N N . ALA A 1 488 ? -25.282 -24.594 22.353 1.00 89.38 488 ALA A N 1
ATOM 3833 C CA . ALA A 1 488 ? -25.699 -24.350 20.971 1.00 89.38 488 ALA A CA 1
ATOM 3834 C C . ALA A 1 488 ? -24.757 -23.376 20.239 1.00 89.38 488 ALA A C 1
ATOM 3836 O O . ALA A 1 488 ? -24.361 -23.642 19.105 1.00 89.38 488 ALA A O 1
ATOM 3837 N N . ILE A 1 489 ? -24.345 -22.285 20.896 1.00 87.31 489 ILE A N 1
ATOM 3838 C CA . ILE A 1 489 ? -23.379 -21.324 20.338 1.00 87.31 489 ILE A CA 1
ATOM 3839 C C . ILE A 1 489 ? -22.019 -21.995 20.112 1.00 87.31 489 ILE A C 1
ATOM 3841 O O . ILE A 1 489 ? -21.405 -21.796 19.068 1.00 87.31 489 ILE A O 1
ATOM 3845 N N . GLN A 1 490 ? -21.549 -22.819 21.054 1.00 87.94 490 GLN A N 1
ATOM 3846 C CA . GLN A 1 490 ? -20.290 -23.553 20.906 1.00 87.94 490 GLN A CA 1
ATOM 3847 C C . GLN A 1 490 ? -20.311 -24.514 19.715 1.00 87.94 490 GLN A C 1
ATOM 3849 O O . GLN A 1 490 ? -19.305 -24.627 19.016 1.00 87.94 490 GLN A O 1
ATOM 3854 N N . GLU A 1 491 ? -21.432 -25.187 19.460 1.00 91.38 491 GLU A N 1
ATOM 3855 C CA . GLU A 1 491 ? -21.549 -26.085 18.310 1.00 91.38 491 GLU A CA 1
ATOM 3856 C C . GLU A 1 491 ? -21.597 -25.311 16.985 1.00 91.38 491 GLU A C 1
ATOM 3858 O O . GLU A 1 491 ? -20.855 -25.640 16.061 1.00 91.38 491 GLU A O 1
ATOM 3863 N N . GLN A 1 492 ? -22.339 -24.198 16.923 1.00 87.88 492 GLN A N 1
ATOM 3864 C CA . GLN A 1 492 ? -22.319 -23.299 15.761 1.00 87.88 492 GLN A CA 1
ATOM 3865 C C . GLN A 1 492 ? -20.912 -22.759 15.466 1.00 87.88 492 GLN A C 1
ATOM 3867 O O . GLN A 1 492 ? -20.520 -22.640 14.305 1.00 87.88 492 GLN A O 1
ATOM 3872 N N . LEU A 1 493 ? -20.132 -22.455 16.506 1.00 85.94 493 LEU A N 1
ATOM 3873 C CA . LEU A 1 493 ? -18.767 -21.952 16.365 1.00 85.94 493 LEU A CA 1
ATOM 3874 C C . LEU A 1 493 ? -17.825 -23.035 15.820 1.00 85.94 493 LEU A C 1
ATOM 3876 O O . LEU A 1 493 ? -17.003 -22.739 14.956 1.00 85.94 493 LEU A O 1
ATOM 3880 N N . LYS A 1 494 ? -17.992 -24.301 16.232 1.00 91.62 494 LYS A N 1
ATOM 3881 C CA . LYS A 1 494 ? -17.265 -25.435 15.632 1.00 91.62 494 LYS A CA 1
ATOM 3882 C C . LYS A 1 494 ? -17.634 -25.653 14.168 1.00 91.62 494 LYS A C 1
ATOM 3884 O O . LYS A 1 494 ? -16.745 -25.924 13.365 1.00 91.62 494 LYS A O 1
ATOM 3889 N N . ASP A 1 495 ? -18.906 -25.528 13.804 1.00 90.50 495 ASP A N 1
ATOM 3890 C CA . ASP A 1 495 ? -19.328 -25.673 12.407 1.00 90.50 495 ASP A CA 1
ATOM 3891 C C . ASP A 1 495 ? -18.789 -24.539 11.532 1.00 90.50 495 ASP A C 1
ATOM 3893 O O . ASP A 1 495 ? -18.310 -24.784 10.423 1.00 90.50 495 ASP A O 1
ATOM 3897 N N . LYS A 1 496 ? -18.754 -23.306 12.053 1.00 87.00 496 LYS A N 1
ATOM 3898 C CA . LYS A 1 496 ? -18.085 -22.183 11.384 1.00 87.00 496 LYS A CA 1
ATOM 3899 C C . LYS A 1 496 ? -16.577 -22.385 11.274 1.00 87.00 496 LYS A C 1
ATOM 3901 O O . LYS A 1 496 ? -16.018 -22.094 10.222 1.00 87.00 496 LYS A O 1
ATOM 3906 N N . GLN A 1 497 ? -15.934 -22.949 12.294 1.00 88.38 497 GLN A N 1
ATOM 3907 C CA . GLN A 1 497 ? -14.519 -23.316 12.243 1.00 88.38 497 GLN A CA 1
ATOM 3908 C C . GLN A 1 497 ? -14.247 -24.337 11.125 1.00 88.38 497 GLN A C 1
ATOM 3910 O O . GLN A 1 497 ? -13.373 -24.109 10.295 1.00 88.38 497 GLN A O 1
ATOM 3915 N N . ARG A 1 498 ? -15.055 -25.406 11.035 1.00 89.88 498 ARG A N 1
ATOM 3916 C CA . ARG A 1 498 ? -14.973 -26.407 9.954 1.00 89.88 498 ARG A CA 1
ATOM 3917 C C . ARG A 1 498 ? -15.169 -25.780 8.574 1.00 89.88 498 ARG A C 1
ATOM 3919 O O . ARG A 1 498 ? -14.470 -26.144 7.634 1.00 89.88 498 ARG A O 1
ATOM 3926 N N . GLN A 1 499 ? -16.101 -24.832 8.451 1.00 89.75 499 GLN A N 1
ATOM 3927 C CA . GLN A 1 499 ? -16.336 -24.100 7.207 1.00 89.75 499 GLN A CA 1
ATOM 3928 C C . GLN A 1 499 ? -15.119 -23.243 6.816 1.00 89.75 499 GLN A C 1
ATOM 3930 O O . GLN A 1 499 ? -14.720 -23.248 5.655 1.00 89.75 499 GLN A O 1
ATOM 3935 N N . CYS A 1 500 ? -14.500 -22.551 7.776 1.00 84.62 500 CYS A N 1
ATOM 3936 C CA . CYS A 1 500 ? -13.275 -21.784 7.546 1.00 84.62 500 CYS A CA 1
ATOM 3937 C C . CYS A 1 500 ? -12.101 -22.675 7.128 1.00 84.62 500 CYS A C 1
ATOM 3939 O O . CYS A 1 500 ? -11.352 -22.301 6.230 1.00 84.62 500 CYS A O 1
ATOM 3941 N N . ASP A 1 501 ? -11.941 -23.844 7.748 1.00 89.31 501 ASP A N 1
ATOM 3942 C CA . ASP A 1 501 ? -10.858 -24.769 7.405 1.00 89.31 501 ASP A CA 1
ATOM 3943 C C . ASP A 1 501 ? -11.063 -25.374 6.002 1.00 89.31 501 ASP A C 1
ATOM 3945 O O . ASP A 1 501 ? -10.130 -25.395 5.205 1.00 89.31 501 ASP A O 1
ATOM 3949 N N . ALA A 1 502 ? -12.300 -25.721 5.626 1.00 89.12 502 ALA A N 1
ATOM 3950 C CA . ALA A 1 502 ? -12.617 -26.164 4.265 1.00 89.12 502 ALA A CA 1
ATOM 3951 C C . ALA A 1 502 ? -12.355 -25.079 3.199 1.00 89.12 502 ALA A C 1
ATOM 3953 O O . ALA A 1 502 ? -11.876 -25.383 2.105 1.00 89.12 502 ALA A O 1
ATOM 3954 N N . LEU A 1 503 ? -12.642 -23.808 3.511 1.00 86.06 503 LEU A N 1
ATOM 3955 C CA . LEU A 1 503 ? -12.334 -22.684 2.620 1.00 86.06 503 LEU A CA 1
ATOM 3956 C C . LEU A 1 503 ? -10.824 -22.458 2.480 1.00 86.06 503 LEU A C 1
ATOM 3958 O O . LEU A 1 503 ? -10.359 -22.187 1.376 1.00 86.06 503 LEU A O 1
ATOM 3962 N N . LYS A 1 504 ? -10.047 -22.616 3.559 1.00 88.00 504 LYS A N 1
ATOM 3963 C CA . LYS A 1 504 ? -8.577 -22.547 3.495 1.00 88.00 504 LYS A CA 1
ATOM 3964 C C . LYS A 1 504 ? -8.000 -23.640 2.603 1.00 88.00 504 LYS A C 1
ATOM 3966 O O . LYS A 1 504 ? -7.166 -23.338 1.757 1.00 88.00 504 LYS A O 1
ATOM 3971 N N . ASP A 1 505 ? -8.480 -24.873 2.743 1.00 89.94 505 ASP A N 1
ATOM 3972 C CA . ASP A 1 505 ? -8.034 -25.990 1.906 1.00 89.94 505 ASP A CA 1
ATOM 3973 C C . ASP A 1 505 ? -8.397 -25.777 0.427 1.00 89.94 505 ASP A C 1
ATOM 3975 O O . ASP A 1 505 ? -7.626 -26.136 -0.464 1.00 89.94 505 ASP A O 1
ATOM 3979 N N . SER A 1 506 ? -9.558 -25.176 0.145 1.00 88.25 506 SER A N 1
ATOM 3980 C CA . SER A 1 506 ? -9.956 -24.803 -1.219 1.00 88.25 506 SER A CA 1
ATOM 3981 C C . SER A 1 506 ? -9.084 -23.682 -1.790 1.00 88.25 506 SER A C 1
ATOM 3983 O O . SER A 1 506 ? -8.669 -23.770 -2.943 1.00 88.25 506 SER A O 1
ATOM 3985 N N . ASN A 1 507 ? -8.774 -22.654 -0.996 1.00 81.75 507 ASN A N 1
ATOM 3986 C CA . ASN A 1 507 ? -7.899 -21.561 -1.421 1.00 81.75 507 ASN A CA 1
ATOM 3987 C C . ASN A 1 507 ? -6.475 -22.050 -1.687 1.00 81.75 507 ASN A C 1
ATOM 3989 O O . ASN A 1 507 ? -5.906 -21.689 -2.707 1.00 81.75 507 ASN A O 1
ATOM 3993 N N . ALA A 1 508 ? -5.937 -22.935 -0.844 1.00 89.31 508 ALA A N 1
ATOM 3994 C CA . ALA A 1 508 ? -4.618 -23.523 -1.063 1.00 89.31 508 ALA A CA 1
ATOM 3995 C C . ALA A 1 508 ? -4.545 -24.296 -2.393 1.00 89.31 508 ALA A C 1
ATOM 3997 O O . ALA A 1 508 ? -3.545 -24.222 -3.102 1.00 89.31 508 ALA A O 1
ATOM 3998 N N . LYS A 1 509 ? -5.617 -25.006 -2.776 1.00 88.75 509 LYS A N 1
ATOM 3999 C CA . LYS A 1 509 ? -5.691 -25.670 -4.090 1.00 88.75 509 LYS A CA 1
ATOM 4000 C C . LYS A 1 509 ? -5.706 -24.660 -5.236 1.00 88.75 509 LYS A C 1
ATOM 4002 O O . LYS A 1 509 ? -4.921 -24.810 -6.169 1.00 88.75 509 LYS A O 1
ATOM 4007 N N . LEU A 1 510 ? -6.532 -23.617 -5.138 1.00 85.50 510 LEU A N 1
ATOM 4008 C CA . LEU A 1 510 ? -6.595 -22.552 -6.144 1.00 85.50 510 LEU A CA 1
ATOM 4009 C C . LEU A 1 510 ? -5.257 -21.813 -6.289 1.00 85.50 510 LEU A C 1
ATOM 4011 O O . LEU A 1 510 ? -4.847 -21.519 -7.407 1.00 85.50 510 LEU A O 1
ATOM 4015 N N . GLU A 1 511 ? -4.546 -21.565 -5.187 1.00 84.81 511 GLU A N 1
ATOM 4016 C CA . GLU A 1 511 ? -3.199 -20.983 -5.204 1.00 84.81 511 GLU A CA 1
ATOM 4017 C C . GLU A 1 511 ? -2.223 -21.883 -5.967 1.00 84.81 511 GLU A C 1
ATOM 4019 O O . GLU A 1 511 ? -1.533 -21.410 -6.868 1.00 84.81 511 GLU A O 1
ATOM 4024 N N . THR A 1 512 ? -2.221 -23.194 -5.701 1.00 89.25 512 THR A N 1
ATOM 4025 C CA . THR A 1 512 ? -1.351 -24.123 -6.441 1.00 89.25 512 THR A CA 1
ATOM 4026 C C . THR A 1 512 ? -1.708 -24.229 -7.927 1.00 89.25 512 THR A C 1
ATOM 4028 O O . THR A 1 512 ? -0.811 -24.314 -8.764 1.00 89.25 512 THR A O 1
ATOM 4031 N N . GLU A 1 513 ? -2.992 -24.185 -8.290 1.00 88.31 513 GLU A N 1
ATOM 4032 C CA . GLU A 1 513 ? -3.436 -24.192 -9.692 1.00 88.31 513 GLU A CA 1
ATOM 4033 C C . GLU A 1 513 ? -3.062 -22.889 -10.416 1.00 88.31 513 GLU A C 1
ATOM 4035 O O . GLU A 1 513 ? -2.608 -22.926 -11.565 1.00 88.31 513 GLU A O 1
ATOM 4040 N N . ALA A 1 514 ? -3.166 -21.743 -9.738 1.00 84.06 514 ALA A N 1
ATOM 4041 C CA . ALA A 1 514 ? -2.721 -20.454 -10.257 1.00 84.06 514 ALA A CA 1
ATOM 4042 C C . ALA A 1 514 ? -1.192 -20.406 -10.431 1.00 84.06 514 ALA A C 1
ATOM 4044 O O . ALA A 1 514 ? -0.699 -19.952 -11.465 1.00 84.06 514 ALA A O 1
ATOM 4045 N N . GLU A 1 515 ? -0.421 -20.928 -9.475 1.00 86.00 515 GLU A N 1
ATOM 4046 C CA . GLU A 1 515 ? 1.039 -21.056 -9.587 1.00 86.00 515 GLU A CA 1
ATOM 4047 C C . GLU A 1 515 ? 1.461 -21.969 -10.746 1.00 86.00 515 GLU A C 1
ATOM 4049 O O . GLU A 1 515 ? 2.425 -21.687 -11.459 1.00 86.00 515 GLU A O 1
ATOM 4054 N N . MET A 1 516 ? 0.740 -23.069 -10.967 1.00 87.75 516 MET A N 1
ATOM 4055 C CA . MET A 1 516 ? 0.994 -23.956 -12.102 1.00 87.75 516 MET A CA 1
ATOM 4056 C C . MET A 1 516 ? 0.645 -23.285 -13.435 1.00 87.75 516 MET A C 1
ATOM 4058 O O . MET A 1 516 ? 1.432 -23.366 -14.377 1.00 87.75 516 MET A O 1
ATOM 4062 N N . SER A 1 517 ? -0.482 -22.572 -13.504 1.00 85.81 517 SER A N 1
ATOM 4063 C CA . SER A 1 517 ? -0.914 -21.859 -14.714 1.00 85.81 517 SER A CA 1
ATOM 4064 C C . SER A 1 517 ? 0.036 -20.711 -15.071 1.00 85.81 517 SER A C 1
ATOM 4066 O O . SER A 1 517 ? 0.425 -20.550 -16.224 1.00 85.81 517 SER A O 1
ATOM 4068 N N . THR A 1 518 ? 0.487 -19.941 -14.078 1.00 85.50 518 THR A N 1
ATOM 4069 C CA . THR A 1 518 ? 1.474 -18.866 -14.285 1.00 85.50 518 THR A CA 1
ATOM 4070 C C . THR A 1 518 ? 2.817 -19.404 -14.768 1.00 85.50 518 THR A C 1
ATOM 4072 O O . THR A 1 518 ? 3.395 -18.824 -15.685 1.00 85.50 518 THR A O 1
ATOM 4075 N N . LYS A 1 519 ? 3.294 -20.539 -14.236 1.00 88.50 519 LYS A N 1
ATOM 4076 C CA . LYS A 1 519 ? 4.492 -21.216 -14.766 1.00 88.50 519 LYS A CA 1
ATOM 4077 C C . LYS A 1 519 ? 4.322 -21.626 -16.227 1.00 88.50 519 LYS A C 1
ATOM 4079 O O . LYS A 1 519 ? 5.214 -21.362 -17.025 1.00 88.50 519 LYS A O 1
ATOM 4084 N N . GLN A 1 520 ? 3.177 -22.205 -16.589 1.00 86.56 520 GLN A N 1
ATOM 4085 C CA . GLN A 1 520 ? 2.891 -22.587 -17.976 1.00 86.56 520 GLN A CA 1
ATOM 4086 C C . GLN A 1 520 ? 2.896 -21.379 -18.923 1.00 86.56 520 GLN A C 1
ATOM 4088 O O . GLN A 1 520 ? 3.484 -21.453 -20.000 1.00 86.56 520 GLN A O 1
ATOM 4093 N N . VAL A 1 521 ? 2.300 -20.252 -18.519 1.00 83.56 521 VAL A N 1
ATOM 4094 C CA . VAL A 1 521 ? 2.339 -19.007 -19.304 1.00 83.56 521 VAL A CA 1
ATOM 4095 C C . VAL A 1 521 ? 3.778 -18.519 -19.480 1.00 83.56 521 VAL A C 1
ATOM 4097 O O . VAL A 1 521 ? 4.173 -18.184 -20.593 1.00 83.56 521 VAL A O 1
ATOM 4100 N N . LEU A 1 522 ? 4.584 -18.542 -18.417 1.00 85.50 522 LEU A N 1
ATOM 4101 C CA . LEU A 1 522 ? 5.973 -18.079 -18.452 1.00 85.50 522 LEU A CA 1
ATOM 4102 C C . LEU A 1 522 ? 6.857 -18.958 -19.357 1.00 85.50 522 LEU A C 1
ATOM 4104 O O . LEU A 1 522 ? 7.696 -18.450 -20.105 1.00 85.50 522 LEU A O 1
ATOM 4108 N N . ASP A 1 523 ? 6.625 -20.272 -19.347 1.00 86.00 523 ASP A N 1
ATOM 4109 C CA . ASP A 1 523 ? 7.289 -21.222 -20.243 1.00 86.00 523 ASP A CA 1
ATOM 4110 C C . ASP A 1 523 ? 6.890 -20.986 -21.712 1.00 86.00 523 ASP A C 1
ATOM 4112 O O . ASP A 1 523 ? 7.750 -20.991 -22.599 1.00 86.00 523 ASP A O 1
ATOM 4116 N N . LEU A 1 524 ? 5.607 -20.709 -21.983 1.00 86.31 524 LEU A N 1
ATOM 4117 C CA . LEU A 1 524 ? 5.119 -20.364 -23.323 1.00 86.31 524 LEU A CA 1
ATOM 4118 C C . LEU A 1 524 ? 5.689 -19.028 -23.821 1.00 86.31 524 LEU A C 1
ATOM 4120 O O . LEU A 1 524 ? 6.111 -18.935 -24.975 1.00 86.31 524 LEU A O 1
ATOM 4124 N N . GLU A 1 525 ? 5.746 -18.002 -22.972 1.00 83.38 525 GLU A N 1
ATOM 4125 C CA . GLU A 1 525 ? 6.356 -16.709 -23.300 1.00 83.38 525 GLU A CA 1
ATOM 4126 C C . GLU A 1 525 ? 7.840 -16.865 -23.638 1.00 83.38 525 GLU A C 1
ATOM 4128 O O . GLU A 1 525 ? 8.302 -16.352 -24.661 1.00 83.38 525 GLU A O 1
ATOM 4133 N N . SER A 1 526 ? 8.571 -17.638 -22.832 1.00 87.19 526 SER A N 1
ATOM 4134 C CA . SER A 1 526 ? 9.968 -17.992 -23.089 1.00 87.19 526 SER A CA 1
ATOM 4135 C C . SER A 1 526 ? 10.137 -18.679 -24.451 1.00 87.19 526 SER A C 1
ATOM 4137 O O . SER A 1 526 ? 10.961 -18.250 -25.266 1.00 87.19 526 SER A O 1
ATOM 4139 N N . ALA A 1 527 ? 9.299 -19.673 -24.765 1.00 85.06 527 ALA A N 1
ATOM 4140 C CA . ALA A 1 527 ? 9.301 -20.343 -26.067 1.00 85.06 527 ALA A CA 1
ATOM 4141 C C . ALA A 1 527 ? 9.009 -19.376 -27.232 1.00 85.06 527 ALA A C 1
ATOM 4143 O O . ALA A 1 527 ? 9.681 -19.432 -28.266 1.00 85.06 527 ALA A O 1
ATOM 4144 N N . ILE A 1 528 ? 8.058 -18.449 -27.073 1.00 83.69 528 ILE A N 1
ATOM 4145 C CA . ILE A 1 528 ? 7.743 -17.429 -28.087 1.00 83.69 528 ILE A CA 1
ATOM 4146 C C . ILE A 1 528 ? 8.930 -16.486 -28.305 1.00 83.69 528 ILE A C 1
ATOM 4148 O O . ILE A 1 528 ? 9.231 -16.131 -29.447 1.00 83.69 528 ILE A O 1
ATOM 4152 N N . VAL A 1 529 ? 9.622 -16.076 -27.240 1.00 86.38 529 VAL A N 1
ATOM 4153 C CA . VAL A 1 529 ? 10.811 -15.218 -27.337 1.00 86.38 529 VAL A CA 1
ATOM 4154 C C . VAL A 1 529 ? 11.934 -15.926 -28.095 1.00 86.38 529 VAL A C 1
ATOM 4156 O O . VAL A 1 529 ? 12.547 -15.313 -28.973 1.00 86.38 529 VAL A O 1
ATOM 4159 N N . VAL A 1 530 ? 12.170 -17.212 -27.822 1.00 84.81 530 VAL A N 1
ATOM 4160 C CA . VAL A 1 530 ? 13.151 -18.025 -28.559 1.00 84.81 530 VAL A CA 1
ATOM 4161 C C . VAL A 1 530 ? 12.762 -18.140 -30.035 1.00 84.81 530 VAL A C 1
ATOM 4163 O O . VAL A 1 530 ? 13.568 -17.805 -30.899 1.00 84.81 530 VAL A O 1
ATOM 4166 N N . ALA A 1 531 ? 11.506 -18.474 -30.345 1.00 85.19 531 ALA A N 1
ATOM 4167 C CA . ALA A 1 531 ? 11.034 -18.571 -31.727 1.00 85.19 531 ALA A CA 1
ATOM 4168 C C . ALA A 1 531 ? 11.148 -17.236 -32.491 1.00 85.19 531 ALA A C 1
ATOM 4170 O O . ALA A 1 531 ? 11.545 -17.208 -33.656 1.00 85.19 531 ALA A O 1
ATOM 4171 N N . ARG A 1 532 ? 10.858 -16.102 -31.836 1.00 86.94 532 ARG A N 1
ATOM 4172 C CA . ARG A 1 532 ? 11.051 -14.761 -32.418 1.00 86.94 532 ARG A CA 1
ATOM 4173 C C . ARG A 1 532 ? 12.525 -14.457 -32.667 1.00 86.94 532 ARG A C 1
ATOM 4175 O O . ARG A 1 532 ? 12.861 -13.874 -33.697 1.00 86.94 532 ARG A O 1
ATOM 4182 N N . ARG A 1 533 ? 13.408 -14.842 -31.743 1.00 86.38 533 ARG A N 1
ATOM 4183 C CA . ARG A 1 533 ? 14.858 -14.697 -31.908 1.00 86.38 533 ARG A CA 1
ATOM 4184 C C . ARG A 1 533 ? 15.351 -15.504 -33.107 1.00 86.38 533 ARG A C 1
ATOM 4186 O O . ARG A 1 533 ? 16.064 -14.945 -33.937 1.00 86.38 533 ARG A O 1
ATOM 4193 N N . ASP A 1 534 ? 14.922 -16.753 -33.231 1.00 86.50 534 ASP A N 1
ATOM 4194 C CA . ASP A 1 534 ? 15.317 -17.637 -34.329 1.00 86.50 534 ASP A CA 1
ATOM 4195 C C . ASP A 1 534 ? 14.778 -17.141 -35.675 1.00 86.50 534 ASP A C 1
ATOM 4197 O O . ASP A 1 534 ? 15.530 -17.061 -36.648 1.00 86.50 534 ASP A O 1
ATOM 4201 N N . HIS A 1 535 ? 13.523 -16.682 -35.723 1.00 86.88 535 HIS A N 1
ATOM 4202 C CA . HIS A 1 535 ? 12.959 -16.029 -36.906 1.00 86.88 535 HIS A CA 1
ATOM 4203 C C . HIS A 1 535 ? 13.754 -14.776 -37.303 1.00 86.88 535 HIS A C 1
ATOM 4205 O O . HIS A 1 535 ? 14.057 -14.572 -38.478 1.00 86.88 535 HIS A O 1
ATOM 4211 N N . ASN A 1 536 ? 14.141 -13.938 -36.338 1.00 85.94 536 ASN A N 1
ATOM 4212 C CA . ASN A 1 536 ? 14.939 -12.742 -36.610 1.00 85.94 536 ASN A CA 1
ATOM 4213 C C . ASN A 1 536 ? 16.339 -13.087 -37.136 1.00 85.94 536 ASN A C 1
ATOM 4215 O O . ASN A 1 536 ? 16.837 -12.403 -38.031 1.00 85.94 536 ASN A O 1
ATOM 4219 N N . VAL A 1 537 ? 16.967 -14.148 -36.622 1.00 88.06 537 VAL A N 1
ATOM 4220 C CA . VAL A 1 537 ? 18.249 -14.653 -37.136 1.00 88.06 537 VAL A CA 1
ATOM 4221 C C . VAL A 1 537 ? 18.086 -15.177 -38.564 1.00 88.06 537 VAL A C 1
ATOM 4223 O O . VAL A 1 537 ? 18.857 -14.785 -39.440 1.00 88.06 537 VAL A O 1
ATOM 4226 N N . ALA A 1 538 ? 17.058 -15.987 -38.829 1.00 85.12 538 ALA A N 1
ATOM 4227 C CA . ALA A 1 538 ? 16.767 -16.506 -40.164 1.00 85.12 538 ALA A CA 1
ATOM 4228 C C . ALA A 1 538 ? 16.454 -15.383 -41.170 1.00 85.12 538 ALA A C 1
ATOM 4230 O O . ALA A 1 538 ? 16.958 -15.396 -42.291 1.00 85.12 538 ALA A O 1
ATOM 4231 N N . SER A 1 539 ? 15.690 -14.367 -40.759 1.00 88.31 539 SER A N 1
ATOM 4232 C CA . SER A 1 539 ? 15.365 -13.194 -41.579 1.00 88.31 539 SER A CA 1
ATOM 4233 C C . SER A 1 539 ? 16.610 -12.366 -41.919 1.00 88.31 539 SER A C 1
ATOM 4235 O O . SER A 1 539 ? 16.823 -12.010 -43.080 1.00 88.31 539 SER A O 1
ATOM 4237 N N . LYS A 1 540 ? 17.501 -12.132 -40.943 1.00 90.31 540 LYS A N 1
ATOM 4238 C CA . LYS A 1 540 ? 18.794 -11.468 -41.184 1.00 90.31 540 LYS A CA 1
ATOM 4239 C C . LYS A 1 540 ? 19.689 -12.273 -42.127 1.00 90.31 540 LYS A C 1
ATOM 4241 O O . LYS A 1 540 ? 20.285 -11.692 -43.030 1.00 90.31 540 LYS A O 1
ATOM 4246 N N . ALA A 1 541 ? 19.755 -13.594 -41.960 1.00 87.00 541 ALA A N 1
ATOM 4247 C CA . ALA A 1 541 ? 20.510 -14.467 -42.856 1.00 87.00 541 ALA A CA 1
ATOM 4248 C C . ALA A 1 541 ? 19.955 -14.425 -44.291 1.00 87.00 541 ALA A C 1
ATOM 4250 O O . ALA A 1 541 ? 20.719 -14.303 -45.246 1.00 87.00 541 ALA A O 1
ATOM 4251 N N . LEU A 1 542 ? 18.628 -14.437 -44.450 1.00 89.75 542 LEU A N 1
ATOM 4252 C CA . LEU A 1 542 ? 17.977 -14.309 -45.754 1.00 89.75 542 LEU A CA 1
ATOM 4253 C C . LEU A 1 542 ? 18.269 -12.954 -46.414 1.00 89.75 542 LEU A C 1
ATOM 4255 O O . LEU A 1 542 ? 18.506 -12.902 -47.620 1.00 89.75 542 LEU A O 1
ATOM 4259 N N . LEU A 1 543 ? 18.253 -11.859 -45.649 1.00 88.81 543 LEU A N 1
ATOM 4260 C CA . LEU A 1 543 ? 18.605 -10.528 -46.152 1.00 88.81 543 LEU A CA 1
ATOM 4261 C C . LEU A 1 543 ? 20.064 -10.464 -46.616 1.00 88.81 543 LEU A C 1
ATOM 4263 O O . LEU A 1 543 ? 20.317 -9.961 -47.709 1.00 88.81 543 LEU A O 1
ATOM 4267 N N . ALA A 1 544 ? 20.993 -11.035 -45.848 1.00 89.19 544 ALA A N 1
ATOM 4268 C CA . ALA A 1 544 ? 22.399 -11.120 -46.236 1.00 89.19 544 ALA A CA 1
ATOM 4269 C C . ALA A 1 544 ? 22.590 -11.940 -47.526 1.00 89.19 544 ALA A C 1
ATOM 4271 O O . ALA A 1 544 ? 23.302 -11.515 -48.432 1.00 89.19 544 ALA A O 1
ATOM 4272 N N . GLU A 1 545 ? 21.908 -13.081 -47.670 1.00 88.44 545 GLU A N 1
ATOM 4273 C CA . GLU A 1 545 ? 21.951 -13.860 -48.916 1.00 88.44 545 GLU A CA 1
ATOM 4274 C C . GLU A 1 545 ? 21.309 -13.111 -50.095 1.00 88.44 545 GLU A C 1
ATOM 4276 O O . GLU A 1 545 ? 21.820 -13.158 -51.215 1.00 88.44 545 GLU A O 1
ATOM 4281 N N . ARG A 1 546 ? 20.235 -12.341 -49.868 1.00 89.62 546 ARG A N 1
ATOM 4282 C CA . ARG A 1 546 ? 19.655 -11.465 -50.902 1.00 89.62 546 ARG A CA 1
ATOM 4283 C C . ARG A 1 546 ? 20.624 -10.364 -51.341 1.00 89.62 546 ARG A C 1
ATOM 4285 O O . ARG A 1 546 ? 20.685 -10.085 -52.538 1.00 89.62 546 ARG A O 1
ATOM 4292 N N . GLN A 1 547 ? 21.378 -9.772 -50.415 1.00 90.62 547 GLN A N 1
ATOM 4293 C CA . GLN A 1 547 ? 22.419 -8.784 -50.724 1.00 90.62 547 GLN A CA 1
ATOM 4294 C C . GLN A 1 547 ? 23.544 -9.408 -51.557 1.00 90.62 547 GLN A C 1
ATOM 4296 O O . GLN A 1 547 ? 23.844 -8.895 -52.632 1.00 90.62 547 GLN A O 1
ATOM 4301 N N . LYS A 1 548 ? 24.056 -10.583 -51.166 1.00 90.44 548 LYS A N 1
ATOM 4302 C CA . LYS A 1 548 ? 25.053 -11.324 -51.963 1.00 90.44 548 LYS A CA 1
ATOM 4303 C C . LYS A 1 548 ? 24.558 -11.624 -53.378 1.00 90.44 548 LYS A C 1
ATOM 4305 O O . LYS A 1 548 ? 25.292 -11.460 -54.348 1.00 90.44 548 LYS A O 1
ATOM 4310 N N . VAL A 1 549 ? 23.297 -12.036 -53.533 1.00 90.94 549 VAL A N 1
ATOM 4311 C CA . VAL A 1 549 ? 22.701 -12.257 -54.862 1.00 90.94 549 VAL A CA 1
ATOM 4312 C C . VAL A 1 549 ? 22.629 -10.955 -55.668 1.00 90.94 549 VAL A C 1
ATOM 4314 O O . VAL A 1 549 ? 22.850 -10.983 -56.879 1.00 90.94 549 VAL A O 1
ATOM 4317 N N . ALA A 1 550 ? 22.324 -9.820 -55.034 1.00 89.62 550 ALA A N 1
ATOM 4318 C CA . ALA A 1 550 ? 22.308 -8.518 -55.699 1.00 89.62 550 ALA A CA 1
ATOM 4319 C C . ALA A 1 550 ? 23.713 -8.089 -56.158 1.00 89.62 550 ALA A C 1
ATOM 4321 O O . ALA A 1 550 ? 23.868 -7.665 -57.302 1.00 89.62 550 ALA A O 1
ATOM 4322 N N . GLU A 1 551 ? 24.737 -8.281 -55.325 1.00 91.81 551 GLU A N 1
ATOM 4323 C CA . GLU A 1 551 ? 26.141 -8.029 -55.677 1.00 91.81 551 GLU A CA 1
ATOM 4324 C C . GLU A 1 551 ? 26.598 -8.904 -56.849 1.00 91.81 551 GLU A C 1
ATOM 4326 O O . GLU A 1 551 ? 27.149 -8.403 -57.830 1.00 91.81 551 GLU A O 1
ATOM 4331 N N . VAL A 1 552 ? 26.300 -10.208 -56.808 1.00 89.75 552 VAL A N 1
ATOM 4332 C CA . VAL A 1 552 ? 26.623 -11.138 -57.903 1.00 89.75 552 VAL A CA 1
ATOM 4333 C C . VAL A 1 552 ? 25.912 -10.739 -59.197 1.00 89.75 552 VAL A C 1
ATOM 4335 O O . VAL A 1 552 ? 26.511 -10.812 -60.271 1.00 89.75 552 VAL A O 1
ATOM 4338 N N . LYS A 1 553 ? 24.659 -10.270 -59.126 1.00 91.62 553 LYS A N 1
ATOM 4339 C CA . LYS A 1 553 ? 23.949 -9.726 -60.295 1.00 91.62 553 LYS A CA 1
ATOM 4340 C C . LYS A 1 553 ? 24.625 -8.466 -60.834 1.00 91.62 553 LYS A C 1
ATOM 4342 O O . LYS A 1 553 ? 24.864 -8.396 -62.035 1.00 91.62 553 LYS A O 1
ATOM 4347 N N . ALA A 1 554 ? 25.000 -7.520 -59.972 1.00 90.25 554 ALA A N 1
ATOM 4348 C CA . ALA A 1 554 ? 25.693 -6.298 -60.380 1.00 90.25 554 ALA A CA 1
ATOM 4349 C C . ALA A 1 554 ? 27.052 -6.596 -61.042 1.00 90.25 554 ALA A C 1
ATOM 4351 O O . ALA A 1 554 ? 27.390 -6.007 -62.075 1.00 90.25 554 ALA A O 1
ATOM 4352 N N . LEU A 1 555 ? 27.805 -7.559 -60.499 1.00 94.25 555 LEU A N 1
ATOM 4353 C CA . LEU A 1 555 ? 29.037 -8.066 -61.107 1.00 94.25 555 LEU A CA 1
ATOM 4354 C C . LEU A 1 555 ? 28.764 -8.726 -62.463 1.00 94.25 555 LEU A C 1
ATOM 4356 O O . LEU A 1 555 ? 29.467 -8.441 -63.433 1.00 94.25 555 LEU A O 1
ATOM 4360 N N . GLY A 1 556 ? 27.723 -9.555 -62.563 1.00 91.31 556 GLY A N 1
ATOM 4361 C CA . GLY A 1 556 ? 27.288 -10.171 -63.818 1.00 91.31 556 GLY A CA 1
ATOM 4362 C C . GLY A 1 556 ? 26.913 -9.143 -64.891 1.00 91.31 556 GLY A C 1
ATOM 4363 O O . GLY A 1 556 ? 27.320 -9.279 -66.048 1.00 91.31 556 GLY A O 1
ATOM 4364 N N . ASP A 1 557 ? 26.215 -8.074 -64.514 1.00 92.38 557 ASP A N 1
ATOM 4365 C CA . ASP A 1 557 ? 25.850 -6.973 -65.409 1.00 92.38 557 ASP A CA 1
ATOM 4366 C C . ASP A 1 557 ? 27.075 -6.163 -65.848 1.00 92.38 557 ASP A C 1
ATOM 4368 O O . ASP A 1 557 ? 27.172 -5.745 -67.008 1.00 92.38 557 ASP A O 1
ATOM 4372 N N . ASN A 1 558 ? 28.044 -5.955 -64.952 1.00 92.06 558 ASN A N 1
ATOM 4373 C CA . ASN A 1 558 ? 29.304 -5.298 -65.286 1.00 92.06 558 ASN A CA 1
ATOM 4374 C C . ASN A 1 558 ? 30.142 -6.142 -66.258 1.00 92.06 558 ASN A C 1
ATOM 4376 O O . ASN A 1 558 ? 30.543 -5.649 -67.311 1.00 92.06 558 ASN A O 1
ATOM 4380 N N . LEU A 1 559 ? 30.324 -7.436 -65.975 1.00 90.88 559 LEU A N 1
ATOM 4381 C CA . LEU A 1 559 ? 31.015 -8.368 -66.872 1.00 90.88 559 LEU A CA 1
ATOM 4382 C C . LEU A 1 559 ? 30.310 -8.475 -68.230 1.00 90.88 559 LEU A C 1
ATOM 4384 O O . LEU A 1 559 ? 30.961 -8.519 -69.273 1.00 90.88 559 LEU A O 1
ATOM 4388 N N . SER A 1 560 ? 28.977 -8.439 -68.249 1.00 92.94 560 SER A N 1
ATOM 4389 C CA . SER A 1 560 ? 28.195 -8.420 -69.488 1.00 92.94 560 SER A CA 1
ATOM 4390 C C . SER A 1 560 ? 28.421 -7.139 -70.297 1.00 92.94 560 SER A C 1
ATOM 4392 O O . SER A 1 560 ? 28.561 -7.204 -71.522 1.00 92.94 560 SER A O 1
ATOM 4394 N N . ARG A 1 561 ? 28.507 -5.974 -69.634 1.00 93.62 561 ARG A N 1
ATOM 4395 C CA . ARG A 1 561 ? 28.878 -4.698 -70.272 1.00 93.62 561 ARG A CA 1
ATOM 4396 C C . ARG A 1 561 ? 30.306 -4.733 -70.812 1.00 93.62 561 ARG A C 1
ATOM 4398 O O . ARG A 1 561 ? 30.503 -4.380 -71.972 1.00 93.62 561 ARG A O 1
ATOM 4405 N N . GLN A 1 562 ? 31.271 -5.223 -70.035 1.00 92.50 562 GLN A N 1
ATOM 4406 C CA . GLN A 1 562 ? 32.663 -5.382 -70.471 1.00 92.50 562 GLN A CA 1
ATOM 4407 C C . GLN A 1 562 ? 32.778 -6.333 -71.669 1.00 92.50 562 GLN A C 1
ATOM 4409 O O . GLN A 1 562 ? 33.440 -6.015 -72.652 1.00 92.50 562 GLN A O 1
ATOM 4414 N N . SER A 1 563 ? 32.063 -7.461 -71.649 1.00 89.88 563 SER A N 1
ATOM 4415 C CA . SER A 1 563 ? 31.991 -8.397 -72.777 1.00 89.88 563 SER A CA 1
ATOM 4416 C C . SER A 1 563 ? 31.382 -7.757 -74.030 1.00 89.88 563 SER A C 1
ATOM 4418 O O . SER A 1 563 ? 31.783 -8.073 -75.151 1.00 89.88 563 SER A O 1
ATOM 4420 N N . ARG A 1 564 ? 30.400 -6.859 -73.878 1.00 93.56 564 ARG A N 1
ATOM 4421 C CA . ARG A 1 564 ? 29.839 -6.102 -75.006 1.00 93.56 564 ARG A CA 1
ATOM 4422 C C . ARG A 1 564 ? 30.853 -5.097 -75.558 1.00 93.56 564 ARG A C 1
ATOM 4424 O O . ARG A 1 564 ? 31.091 -5.115 -76.759 1.00 93.56 564 ARG A O 1
ATOM 4431 N N . ALA A 1 565 ? 31.501 -4.317 -74.694 1.00 91.81 565 ALA A N 1
ATOM 4432 C CA . ALA A 1 565 ? 32.532 -3.357 -75.090 1.00 91.81 565 ALA A CA 1
ATOM 4433 C C . ALA A 1 565 ? 33.713 -4.041 -75.803 1.00 91.81 565 ALA A C 1
ATOM 4435 O O . ALA A 1 565 ? 34.146 -3.593 -76.860 1.00 91.81 565 ALA A O 1
ATOM 4436 N N . ALA A 1 566 ? 34.178 -5.184 -75.287 1.00 89.56 566 ALA A N 1
ATOM 4437 C CA . ALA A 1 566 ? 35.221 -5.979 -75.930 1.00 89.56 566 ALA A CA 1
ATOM 4438 C C . ALA A 1 566 ? 34.787 -6.494 -77.313 1.00 89.56 566 ALA A C 1
ATOM 4440 O O . ALA A 1 566 ? 35.566 -6.447 -78.261 1.00 89.56 566 ALA A O 1
ATOM 4441 N N . ARG A 1 567 ? 33.532 -6.945 -77.461 1.00 93.94 567 ARG A N 1
ATOM 4442 C CA . ARG A 1 567 ? 32.982 -7.355 -78.765 1.00 93.94 567 ARG A CA 1
ATOM 4443 C C . ARG A 1 567 ? 32.894 -6.192 -79.753 1.00 93.94 567 ARG A C 1
ATOM 4445 O O . ARG A 1 567 ? 33.208 -6.377 -80.925 1.00 93.94 567 ARG A O 1
ATOM 4452 N N . GLU A 1 568 ? 32.492 -5.010 -79.299 1.00 93.81 568 GLU A N 1
ATOM 4453 C CA . GLU A 1 568 ? 32.450 -3.800 -80.130 1.00 93.81 568 GLU A CA 1
ATOM 4454 C C . GLU A 1 568 ? 33.851 -3.367 -80.577 1.00 93.81 568 GLU A C 1
ATOM 4456 O O . GLU A 1 568 ? 34.036 -3.003 -81.741 1.00 93.81 568 GLU A O 1
ATOM 4461 N N . GLU A 1 569 ? 34.845 -3.475 -79.693 1.00 93.00 569 GLU A N 1
ATOM 4462 C CA . GLU A 1 569 ? 36.239 -3.175 -80.014 1.00 93.00 569 GLU A CA 1
ATOM 4463 C C . GLU A 1 569 ? 36.829 -4.186 -81.002 1.00 93.00 569 GLU A C 1
ATOM 4465 O O . GLU A 1 569 ? 37.443 -3.783 -81.988 1.00 93.00 569 GLU A O 1
ATOM 4470 N N . ILE A 1 570 ? 36.564 -5.485 -80.824 1.00 90.81 570 ILE A N 1
ATOM 4471 C CA . ILE A 1 570 ? 36.927 -6.512 -81.813 1.00 90.81 570 ILE A CA 1
ATOM 4472 C C . ILE A 1 570 ? 36.300 -6.175 -83.170 1.00 90.81 570 ILE A C 1
ATOM 4474 O O . ILE A 1 570 ? 37.012 -6.098 -84.166 1.00 90.81 570 ILE A O 1
ATOM 4478 N N . ALA A 1 571 ? 35.002 -5.862 -83.220 1.00 91.69 571 ALA A N 1
ATOM 4479 C CA . ALA A 1 571 ? 34.331 -5.486 -84.465 1.00 91.69 571 ALA A CA 1
ATOM 4480 C C . ALA A 1 571 ? 34.881 -4.178 -85.078 1.00 91.69 571 ALA A C 1
ATOM 4482 O O . ALA A 1 571 ? 34.834 -3.967 -86.296 1.00 91.69 571 ALA A O 1
ATOM 4483 N N . ARG A 1 572 ? 35.389 -3.246 -84.262 1.00 94.62 572 ARG A N 1
ATOM 4484 C CA . ARG A 1 572 ? 36.087 -2.039 -84.732 1.00 94.62 572 ARG A CA 1
ATOM 4485 C C . ARG A 1 572 ? 37.440 -2.396 -85.347 1.00 94.62 572 ARG A C 1
ATOM 4487 O O . ARG A 1 572 ? 37.732 -1.930 -86.449 1.00 94.62 572 ARG A O 1
ATOM 4494 N N . LEU A 1 573 ? 38.226 -3.231 -84.671 1.00 93.00 573 LEU A N 1
ATOM 4495 C CA . LEU A 1 573 ? 39.529 -3.701 -85.141 1.00 93.00 573 LEU A CA 1
ATOM 4496 C C . LEU A 1 573 ? 39.402 -4.542 -86.413 1.00 93.00 573 LEU A C 1
ATOM 4498 O O . LEU A 1 573 ? 40.149 -4.314 -87.357 1.00 93.00 573 LEU A O 1
ATOM 4502 N N . GLU A 1 574 ? 38.410 -5.427 -86.506 1.00 93.25 574 GLU A N 1
ATOM 4503 C CA . GLU A 1 574 ? 38.113 -6.190 -87.724 1.00 93.25 574 GLU A CA 1
ATOM 4504 C C . GLU A 1 574 ? 37.803 -5.265 -88.908 1.00 93.25 574 GLU A C 1
ATOM 4506 O O . GLU A 1 574 ? 38.334 -5.455 -90.003 1.00 93.25 574 GLU A O 1
ATOM 4511 N N . ARG A 1 575 ? 37.010 -4.204 -88.697 1.00 92.56 575 ARG A N 1
ATOM 4512 C CA . ARG A 1 575 ? 36.745 -3.195 -89.737 1.00 92.56 575 ARG A CA 1
ATOM 4513 C C . ARG A 1 575 ? 38.007 -2.444 -90.163 1.00 92.56 575 ARG A C 1
ATOM 4515 O O . ARG A 1 575 ? 38.153 -2.152 -91.349 1.00 92.56 575 ARG A O 1
ATOM 4522 N N . LEU A 1 576 ? 38.904 -2.116 -89.231 1.00 91.38 576 LEU A N 1
ATOM 4523 C CA . LEU A 1 576 ? 40.186 -1.479 -89.550 1.00 91.38 576 LEU A CA 1
ATOM 4524 C C . LEU A 1 576 ? 41.111 -2.424 -90.317 1.00 91.38 576 LEU A C 1
ATOM 4526 O O . LEU A 1 576 ? 41.661 -2.019 -91.335 1.00 91.38 576 LEU A O 1
ATOM 4530 N N . LEU A 1 577 ? 41.198 -3.688 -89.905 1.00 91.44 577 LEU A N 1
ATOM 4531 C CA . LEU A 1 577 ? 41.980 -4.716 -90.585 1.00 91.44 577 LEU A CA 1
ATOM 4532 C C . LEU A 1 577 ? 41.488 -4.939 -92.022 1.00 91.44 577 LEU A C 1
ATOM 4534 O O . LEU A 1 577 ? 42.286 -5.079 -92.944 1.00 91.44 577 LEU A O 1
ATOM 4538 N N . ILE A 1 578 ? 40.168 -4.942 -92.243 1.00 93.44 578 ILE A N 1
ATOM 4539 C CA . ILE A 1 578 ? 39.589 -5.023 -93.592 1.00 93.44 578 ILE A CA 1
ATOM 4540 C C . ILE A 1 578 ? 40.002 -3.807 -94.433 1.00 93.44 578 ILE A C 1
ATOM 4542 O O . ILE A 1 578 ? 40.368 -3.976 -95.596 1.00 93.44 578 ILE A O 1
ATOM 4546 N N . LYS A 1 579 ? 39.983 -2.592 -93.864 1.00 91.88 579 LYS A N 1
ATOM 4547 C CA . LYS A 1 579 ? 40.446 -1.379 -94.562 1.00 91.88 579 LYS A CA 1
ATOM 4548 C C . LYS A 1 579 ? 41.934 -1.440 -94.891 1.00 91.88 579 LYS A C 1
ATOM 4550 O O . LYS A 1 579 ? 42.304 -1.099 -96.007 1.00 91.88 579 LYS A O 1
ATOM 4555 N N . GLU A 1 580 ? 42.758 -1.902 -93.957 1.00 88.00 580 GLU A N 1
ATOM 4556 C CA . GLU A 1 580 ? 44.200 -2.046 -94.155 1.00 88.00 580 GLU A CA 1
ATOM 4557 C C . GLU A 1 580 ? 44.510 -3.075 -95.248 1.00 88.00 580 GLU A C 1
ATOM 4559 O O . GLU A 1 580 ? 45.287 -2.801 -96.159 1.00 88.00 580 GLU A O 1
ATOM 4564 N N . ARG A 1 581 ? 43.823 -4.225 -95.236 1.00 90.19 581 ARG A N 1
ATOM 4565 C CA . ARG A 1 581 ? 43.907 -5.218 -96.317 1.00 90.19 581 ARG A CA 1
ATOM 4566 C C . ARG A 1 581 ? 43.481 -4.630 -97.659 1.00 90.19 581 ARG A C 1
ATOM 4568 O O . ARG A 1 581 ? 44.135 -4.888 -98.663 1.00 90.19 581 ARG A O 1
ATOM 4575 N N . ALA A 1 582 ? 42.427 -3.813 -97.691 1.00 88.94 582 ALA A N 1
ATOM 4576 C CA . ALA A 1 582 ? 42.010 -3.127 -98.910 1.00 88.94 582 ALA A CA 1
ATOM 4577 C C . ALA A 1 582 ? 43.076 -2.129 -99.399 1.00 88.94 582 ALA A C 1
ATOM 4579 O O . ALA A 1 582 ? 43.393 -2.129 -100.588 1.00 88.94 582 ALA A O 1
ATOM 4580 N N . SER A 1 583 ? 43.686 -1.336 -98.509 1.00 89.06 583 SER A N 1
ATOM 4581 C CA . SER A 1 583 ? 44.795 -0.447 -98.883 1.00 89.06 583 SER A CA 1
ATOM 4582 C C . SER A 1 583 ? 46.035 -1.214 -99.332 1.00 89.06 583 SER A C 1
ATOM 4584 O O . SER A 1 583 ? 46.625 -0.837 -100.335 1.00 89.06 583 SER A O 1
ATOM 4586 N N . ALA A 1 584 ? 46.385 -2.324 -98.678 1.00 86.19 584 ALA A N 1
ATOM 4587 C CA . ALA A 1 584 ? 47.492 -3.180 -99.098 1.00 86.19 584 ALA A CA 1
ATOM 4588 C C . ALA A 1 584 ? 47.246 -3.730 -100.509 1.00 86.19 584 ALA A C 1
ATOM 4590 O O . ALA A 1 584 ? 48.106 -3.610 -101.369 1.00 86.19 584 ALA A O 1
ATOM 4591 N N . THR A 1 585 ? 46.027 -4.199 -100.805 1.00 88.50 585 THR A N 1
ATOM 4592 C CA . THR A 1 585 ? 45.680 -4.647 -102.166 1.00 88.50 585 THR A CA 1
ATOM 4593 C C . THR A 1 585 ? 45.681 -3.511 -103.195 1.00 88.50 585 THR A C 1
ATOM 4595 O O . THR A 1 585 ? 45.879 -3.766 -104.381 1.00 88.50 585 THR A O 1
ATOM 4598 N N . ALA A 1 586 ? 45.437 -2.262 -102.781 1.00 88.44 586 ALA A N 1
ATOM 4599 C CA . ALA A 1 586 ? 45.557 -1.096 -103.654 1.00 88.44 586 ALA A CA 1
ATOM 4600 C C . ALA A 1 586 ? 47.031 -0.781 -103.945 1.00 88.44 586 ALA A C 1
ATOM 4602 O O . ALA A 1 586 ? 47.379 -0.588 -105.104 1.00 88.44 586 ALA A O 1
ATOM 4603 N N . VAL A 1 587 ? 47.891 -0.837 -102.924 1.00 87.62 587 VAL A N 1
ATOM 4604 C CA . VAL A 1 587 ? 49.346 -0.701 -103.069 1.00 87.62 587 VAL A CA 1
ATOM 4605 C C . VAL A 1 587 ? 49.916 -1.823 -103.936 1.00 87.62 587 VAL A C 1
ATOM 4607 O O . VAL A 1 587 ? 50.702 -1.542 -104.827 1.00 87.62 587 VAL A O 1
ATOM 4610 N N . ASP A 1 588 ? 49.480 -3.073 -103.771 1.00 86.75 588 ASP A N 1
ATOM 4611 C CA . ASP A 1 588 ? 49.916 -4.182 -104.632 1.00 86.75 588 ASP A CA 1
ATOM 4612 C C . ASP A 1 588 ? 49.530 -3.946 -106.101 1.00 86.75 588 ASP A C 1
ATOM 4614 O O . ASP A 1 588 ? 50.320 -4.214 -107.006 1.00 86.75 588 ASP A O 1
ATOM 4618 N N . LYS A 1 589 ? 48.336 -3.394 -106.364 1.00 89.06 589 LYS A N 1
ATOM 4619 C CA . LYS A 1 589 ? 47.933 -2.986 -107.721 1.00 89.06 589 LYS A CA 1
ATOM 4620 C C . LYS A 1 589 ? 48.788 -1.838 -108.249 1.00 89.06 589 LYS A C 1
ATOM 4622 O O . LYS A 1 589 ? 49.154 -1.867 -109.421 1.00 89.06 589 LYS A O 1
ATOM 4627 N N . GLU A 1 590 ? 49.117 -0.859 -107.408 1.00 86.44 590 GLU A N 1
ATOM 4628 C CA . GLU A 1 590 ? 50.045 0.215 -107.764 1.00 86.44 590 GLU A CA 1
ATOM 4629 C C . GLU A 1 590 ? 51.436 -0.343 -108.078 1.00 86.44 590 GLU A C 1
ATOM 4631 O O . GLU A 1 590 ? 51.993 0.012 -109.109 1.00 86.44 590 GLU A O 1
ATOM 4636 N N . ILE A 1 591 ? 51.962 -1.279 -107.282 1.00 84.81 591 ILE A N 1
ATOM 4637 C CA . ILE A 1 591 ? 53.240 -1.964 -107.530 1.00 84.81 591 ILE A CA 1
ATOM 4638 C C . ILE A 1 591 ? 53.209 -2.702 -108.867 1.00 84.81 591 ILE A C 1
ATOM 4640 O O . ILE A 1 591 ? 54.159 -2.586 -109.635 1.00 84.81 591 ILE A O 1
ATOM 4644 N N . ILE A 1 592 ? 52.128 -3.425 -109.176 1.00 86.56 592 ILE A N 1
ATOM 4645 C CA . ILE A 1 592 ? 51.970 -4.087 -110.479 1.00 86.56 592 ILE A CA 1
ATOM 4646 C C . ILE A 1 592 ? 51.969 -3.044 -111.606 1.00 86.56 592 ILE A C 1
ATOM 4648 O O . ILE A 1 592 ? 52.712 -3.202 -112.570 1.00 86.56 592 ILE A O 1
ATOM 4652 N N . SER A 1 593 ? 51.211 -1.950 -111.466 1.00 87.44 593 SER A N 1
ATOM 4653 C CA . SER A 1 593 ? 51.150 -0.885 -112.480 1.00 87.44 593 SER A CA 1
ATOM 4654 C C . SER A 1 593 ? 52.485 -0.154 -112.666 1.00 87.44 593 SER A C 1
ATOM 4656 O O . SER A 1 593 ? 52.889 0.125 -113.792 1.00 87.44 593 SER A O 1
ATOM 4658 N N . LEU A 1 594 ? 53.216 0.086 -111.575 1.00 82.31 594 LEU A N 1
ATOM 4659 C CA . LEU A 1 594 ? 54.554 0.665 -111.594 1.00 82.31 594 LEU A CA 1
ATOM 4660 C C . LEU A 1 594 ? 55.558 -0.327 -112.181 1.00 82.31 594 LEU A C 1
ATOM 4662 O O . LEU A 1 594 ? 56.468 0.087 -112.885 1.00 82.31 594 LEU A O 1
ATOM 4666 N N . GLY A 1 595 ? 55.384 -1.628 -111.946 1.00 86.56 595 GLY A N 1
ATOM 4667 C CA . GLY A 1 595 ? 56.148 -2.684 -112.604 1.00 86.56 595 GLY A CA 1
ATOM 4668 C C . GLY A 1 595 ? 55.944 -2.675 -114.120 1.00 86.56 595 GLY A C 1
ATOM 4669 O O . GLY A 1 595 ? 56.919 -2.717 -114.866 1.00 86.56 595 GLY A O 1
ATOM 4670 N N . GLU A 1 596 ? 54.701 -2.535 -114.587 1.00 84.94 596 GLU A N 1
ATOM 4671 C CA . GLU A 1 596 ? 54.389 -2.349 -116.012 1.00 84.94 596 GLU A CA 1
ATOM 4672 C C . GLU A 1 596 ? 55.009 -1.054 -116.569 1.00 84.94 596 GLU A C 1
ATOM 4674 O O . GLU A 1 596 ? 55.559 -1.053 -117.672 1.00 84.94 596 GLU A O 1
ATOM 4679 N N . ASP A 1 597 ? 54.973 0.047 -115.811 1.00 81.94 597 ASP A N 1
ATOM 4680 C CA . ASP A 1 597 ? 55.626 1.308 -116.183 1.00 81.94 597 ASP A CA 1
ATOM 4681 C C . ASP A 1 597 ? 57.147 1.190 -116.257 1.00 81.94 597 ASP A C 1
ATOM 4683 O O . ASP A 1 597 ? 57.748 1.715 -117.194 1.00 81.94 597 ASP A O 1
ATOM 4687 N N . VAL A 1 598 ? 57.773 0.479 -115.318 1.00 80.06 598 VAL A N 1
ATOM 4688 C CA . VAL A 1 598 ? 59.214 0.210 -115.323 1.00 80.06 598 VAL A CA 1
ATOM 4689 C C . VAL A 1 598 ? 59.592 -0.598 -116.556 1.00 80.06 598 VAL A C 1
ATOM 4691 O O . VAL A 1 598 ? 60.515 -0.195 -117.253 1.00 80.06 598 VAL A O 1
ATOM 4694 N N . VAL A 1 599 ? 58.843 -1.649 -116.907 1.00 84.88 599 VAL A N 1
ATOM 4695 C CA . VAL A 1 599 ? 59.085 -2.418 -118.142 1.00 84.88 599 VAL A CA 1
ATOM 4696 C C . VAL A 1 599 ? 58.957 -1.523 -119.384 1.00 84.88 599 VAL A C 1
ATOM 4698 O O . VAL A 1 599 ? 59.833 -1.533 -120.248 1.00 84.88 599 VAL A O 1
ATOM 4701 N N . ARG A 1 600 ? 57.926 -0.668 -119.456 1.00 84.69 600 ARG A N 1
ATOM 4702 C CA . ARG A 1 600 ? 57.772 0.309 -120.554 1.00 84.69 600 ARG A CA 1
ATOM 4703 C C . ARG A 1 600 ? 58.922 1.317 -120.614 1.00 84.69 600 ARG A C 1
ATOM 4705 O O . ARG A 1 600 ? 59.337 1.729 -121.700 1.00 84.69 600 ARG A O 1
ATOM 4712 N N . LEU A 1 601 ? 59.424 1.759 -119.463 1.00 78.88 601 LEU A N 1
ATOM 4713 C CA . LEU A 1 601 ? 60.570 2.662 -119.374 1.00 78.88 601 LEU A CA 1
ATOM 4714 C C . LEU A 1 601 ? 61.875 1.956 -119.732 1.00 78.88 601 LEU A C 1
ATOM 4716 O O . LEU A 1 601 ? 62.725 2.577 -120.361 1.00 78.88 601 LEU A O 1
ATOM 4720 N N . GLU A 1 602 ? 62.033 0.679 -119.398 1.00 80.69 602 GLU A N 1
ATOM 4721 C CA . GLU A 1 602 ? 63.171 -0.136 -119.814 1.00 80.69 602 GLU A CA 1
ATOM 4722 C C . GLU A 1 602 ? 63.194 -0.301 -121.337 1.00 80.69 602 GLU A C 1
ATOM 4724 O O . GLU A 1 602 ? 64.234 -0.035 -121.943 1.00 80.69 602 GLU A O 1
ATOM 4729 N N . GLU A 1 603 ? 62.052 -0.597 -121.969 1.00 80.38 603 GLU A N 1
ATOM 4730 C CA . GLU A 1 603 ? 61.903 -0.624 -123.433 1.00 80.38 603 GLU A CA 1
ATOM 4731 C C . GLU A 1 603 ? 62.249 0.730 -124.072 1.00 80.38 603 GLU A C 1
ATOM 4733 O O . GLU A 1 603 ? 63.049 0.793 -125.009 1.00 80.38 603 GLU A O 1
ATOM 4738 N N . ARG A 1 604 ? 61.724 1.840 -123.531 1.00 79.00 604 ARG A N 1
ATOM 4739 C CA . ARG A 1 604 ? 62.094 3.194 -123.983 1.00 79.00 604 ARG A CA 1
ATOM 4740 C C . ARG A 1 604 ? 63.572 3.498 -123.751 1.00 79.00 604 ARG A C 1
ATOM 4742 O O . ARG A 1 604 ? 64.201 4.125 -124.592 1.00 79.00 604 ARG A O 1
ATOM 4749 N N . SER A 1 605 ? 64.157 3.054 -122.641 1.00 73.44 605 SER A N 1
ATOM 4750 C CA . SER A 1 605 ? 65.580 3.252 -122.349 1.00 73.44 605 SER A CA 1
ATOM 4751 C C . SER A 1 605 ? 66.469 2.459 -123.307 1.00 73.44 605 SER A C 1
ATOM 4753 O O . SER A 1 605 ? 67.571 2.898 -123.625 1.00 73.44 605 SER A O 1
ATOM 4755 N N . ALA A 1 606 ? 66.016 1.293 -123.775 1.00 77.69 606 ALA A N 1
ATOM 4756 C CA . ALA A 1 606 ? 66.703 0.521 -124.799 1.00 77.69 606 ALA A CA 1
ATOM 4757 C C . ALA A 1 606 ? 66.677 1.264 -126.144 1.00 77.69 606 ALA A C 1
ATOM 4759 O O . ALA A 1 606 ? 67.732 1.428 -126.751 1.00 77.69 606 ALA A O 1
ATOM 4760 N N . GLN A 1 607 ? 65.521 1.818 -126.532 1.00 77.44 607 GLN A N 1
ATOM 4761 C CA . GLN A 1 607 ? 65.387 2.680 -127.717 1.00 77.44 607 GLN A CA 1
ATOM 4762 C C . GLN A 1 607 ? 66.278 3.931 -127.619 1.00 77.44 607 GLN A C 1
ATOM 4764 O O . GLN A 1 607 ? 67.036 4.231 -128.536 1.00 77.44 607 GLN A O 1
ATOM 4769 N N . VAL A 1 608 ? 66.279 4.617 -126.470 1.00 74.12 608 VAL A N 1
ATOM 4770 C CA . VAL A 1 608 ? 67.142 5.786 -126.234 1.00 74.12 608 VAL A CA 1
ATOM 4771 C C . VAL A 1 608 ? 68.624 5.408 -126.227 1.00 74.12 608 VAL A C 1
ATOM 4773 O O . VAL A 1 608 ? 69.434 6.196 -126.694 1.00 74.12 608 VAL A O 1
ATOM 4776 N N . ARG A 1 609 ? 69.030 4.226 -125.739 1.00 75.69 609 ARG A N 1
ATOM 4777 C CA . ARG A 1 609 ? 70.436 3.781 -125.844 1.00 75.69 609 ARG A CA 1
ATOM 4778 C C . ARG A 1 609 ? 70.866 3.585 -127.297 1.00 75.69 609 ARG A C 1
ATOM 4780 O O . ARG A 1 609 ? 72.003 3.910 -127.634 1.00 75.69 609 ARG A O 1
ATOM 4787 N N . GLU A 1 610 ? 69.971 3.093 -128.146 1.00 72.25 610 GLU A N 1
ATOM 4788 C CA . GLU A 1 610 ? 70.207 2.972 -129.586 1.00 72.25 610 GLU A CA 1
ATOM 4789 C C . GLU A 1 610 ? 70.364 4.360 -130.237 1.00 72.25 610 GLU A C 1
ATOM 4791 O O . GLU A 1 610 ? 71.331 4.602 -130.963 1.00 72.25 610 GLU A O 1
ATOM 4796 N N . GLU A 1 611 ? 69.513 5.324 -129.866 1.00 71.19 611 GLU A N 1
ATOM 4797 C CA . GLU A 1 611 ? 69.650 6.734 -130.265 1.00 71.19 611 GLU A CA 1
ATOM 4798 C C . GLU A 1 611 ? 70.905 7.411 -129.674 1.00 71.19 611 GLU A C 1
ATOM 4800 O O . GLU A 1 611 ? 71.538 8.241 -130.325 1.00 71.19 611 GLU A O 1
ATOM 4805 N N . GLN A 1 612 ? 71.324 7.057 -128.456 1.00 64.69 612 GLN A N 1
ATOM 4806 C CA . GLN A 1 612 ? 72.519 7.610 -127.812 1.00 64.69 612 GLN A CA 1
ATOM 4807 C C . GLN A 1 612 ? 73.816 7.110 -128.442 1.00 64.69 612 GLN A C 1
ATOM 4809 O O . GLN A 1 612 ? 74.765 7.884 -128.525 1.00 64.69 612 GLN A O 1
ATOM 4814 N N . LEU A 1 613 ? 73.870 5.877 -128.949 1.00 70.69 613 LEU A N 1
ATOM 4815 C CA . LEU A 1 613 ? 75.002 5.426 -129.765 1.00 70.69 613 LEU A CA 1
ATOM 4816 C C . LEU A 1 613 ? 75.122 6.242 -131.064 1.00 70.69 613 LEU A C 1
ATOM 4818 O O . LEU A 1 613 ? 76.238 6.523 -131.499 1.00 70.69 613 LEU A O 1
ATOM 4822 N N . ALA A 1 614 ? 73.999 6.692 -131.631 1.00 68.44 614 ALA A N 1
ATOM 4823 C CA . ALA A 1 614 ? 73.986 7.611 -132.771 1.00 68.44 614 ALA A CA 1
ATOM 4824 C C . ALA A 1 614 ? 74.351 9.062 -132.380 1.00 68.44 614 ALA A C 1
ATOM 4826 O O . ALA A 1 614 ? 75.026 9.756 -133.139 1.00 68.44 614 ALA A O 1
ATOM 4827 N N . ASN A 1 615 ? 73.979 9.521 -131.179 1.00 63.47 615 ASN A N 1
ATOM 4828 C CA . ASN A 1 615 ? 74.289 10.870 -130.681 1.00 63.47 615 ASN A CA 1
ATOM 4829 C C . ASN A 1 615 ? 75.694 11.005 -130.056 1.00 63.47 615 ASN A C 1
ATOM 4831 O O . ASN A 1 615 ? 76.244 12.106 -130.022 1.00 63.47 615 ASN A O 1
ATOM 4835 N N . ALA A 1 616 ? 76.333 9.916 -129.622 1.00 65.56 616 ALA A N 1
ATOM 4836 C CA . ALA A 1 616 ? 77.694 9.924 -129.074 1.00 65.56 616 ALA A CA 1
ATOM 4837 C C . ALA A 1 616 ? 78.753 10.401 -130.090 1.00 65.56 616 ALA A C 1
ATOM 4839 O O . ALA A 1 616 ? 79.772 10.969 -129.698 1.00 65.56 616 ALA A O 1
ATOM 4840 N N . SER A 1 617 ? 78.507 10.266 -131.400 1.00 62.03 617 SER A N 1
ATOM 4841 C CA . SER A 1 617 ? 79.361 10.887 -132.426 1.00 62.03 617 SER A CA 1
ATOM 4842 C C . SER A 1 617 ? 79.193 12.408 -132.534 1.00 62.03 617 SER A C 1
ATOM 4844 O O . SER A 1 617 ? 80.085 13.077 -133.047 1.00 62.03 617 SER A O 1
ATOM 4846 N N . VAL A 1 618 ? 78.075 12.959 -132.047 1.00 64.56 618 VAL A N 1
ATOM 4847 C CA . VAL A 1 618 ? 77.755 14.398 -132.068 1.00 64.56 618 VAL A CA 1
ATOM 4848 C C . VAL A 1 618 ? 78.235 15.094 -130.782 1.00 64.56 618 VAL A C 1
ATOM 4850 O O . VAL A 1 618 ? 78.729 16.218 -130.839 1.00 64.56 618 VAL A O 1
ATOM 4853 N N . ILE A 1 619 ? 78.187 14.409 -129.632 1.00 58.22 619 ILE A N 1
ATOM 4854 C CA . ILE A 1 619 ? 78.572 14.944 -128.308 1.00 58.22 619 ILE A CA 1
ATOM 4855 C C . ILE A 1 619 ? 80.077 15.250 -128.189 1.00 58.22 619 ILE A C 1
ATOM 4857 O O . ILE A 1 619 ? 80.440 16.242 -127.561 1.00 58.22 619 ILE A O 1
ATOM 4861 N N . LYS A 1 620 ? 80.951 14.531 -128.905 1.00 64.06 620 LYS A N 1
ATOM 4862 C CA . LYS A 1 620 ? 82.395 14.842 -128.964 1.00 64.06 620 LYS A CA 1
ATOM 4863 C C . LYS A 1 620 ? 82.705 16.246 -129.531 1.00 64.06 620 LYS A C 1
ATOM 4865 O O . LYS A 1 620 ? 83.818 16.739 -129.376 1.00 64.06 620 LYS A O 1
ATOM 4870 N N . GLY A 1 621 ? 81.742 16.885 -130.207 1.00 56.75 621 GLY A N 1
ATOM 4871 C CA . GLY A 1 621 ? 81.846 18.261 -130.707 1.00 56.75 621 GLY A CA 1
ATOM 4872 C C . GLY A 1 621 ? 81.321 19.341 -129.753 1.00 56.75 621 GLY A C 1
ATOM 4873 O O . GLY A 1 621 ? 81.638 20.505 -129.959 1.00 56.75 621 GLY A O 1
ATOM 4874 N N . LEU A 1 622 ? 80.551 18.984 -128.719 1.00 57.12 622 LEU A N 1
ATOM 4875 C CA . LEU A 1 622 ? 79.924 19.933 -127.782 1.00 57.12 622 LEU A CA 1
ATOM 4876 C C . LEU A 1 622 ? 80.630 19.991 -126.412 1.00 57.12 622 LEU A C 1
ATOM 4878 O O . LEU A 1 622 ? 80.430 20.937 -125.657 1.00 57.12 622 LEU A O 1
ATOM 4882 N N . GLU A 1 623 ? 81.515 19.035 -126.115 1.00 53.22 623 GLU A N 1
ATOM 4883 C CA . GLU A 1 623 ? 82.354 19.008 -124.902 1.00 53.22 623 GLU A CA 1
ATOM 4884 C C . GLU A 1 623 ? 83.399 20.145 -124.841 1.00 53.22 623 GLU A C 1
ATOM 4886 O O . GLU A 1 623 ? 83.912 20.439 -123.771 1.00 53.22 623 GLU A O 1
ATOM 4891 N N . GLN A 1 624 ? 83.681 20.847 -125.947 1.00 56.69 624 GLN A N 1
ATOM 4892 C CA . GLN A 1 624 ? 84.571 22.024 -125.954 1.00 56.69 624 GLN A CA 1
ATOM 4893 C C . GLN A 1 624 ? 83.881 23.339 -125.546 1.00 56.69 624 GLN A C 1
ATOM 4895 O O . GLN A 1 624 ? 84.569 24.317 -125.243 1.00 56.69 624 GLN A O 1
ATOM 4900 N N . ASP A 1 625 ? 82.546 23.373 -125.514 1.00 51.91 625 ASP A N 1
ATOM 4901 C CA . ASP A 1 625 ? 81.778 24.595 -125.241 1.00 51.91 625 ASP A CA 1
ATOM 4902 C C . ASP A 1 625 ? 81.260 24.687 -123.790 1.00 51.91 625 ASP A C 1
ATOM 4904 O O . ASP A 1 625 ? 80.861 25.767 -123.356 1.00 51.91 625 ASP A O 1
ATOM 4908 N N . ILE A 1 626 ? 81.321 23.601 -123.007 1.00 56.06 626 ILE A N 1
ATOM 4909 C CA . ILE A 1 626 ? 80.774 23.538 -121.635 1.00 56.06 626 ILE A CA 1
ATOM 4910 C C . ILE A 1 626 ? 81.771 24.043 -120.570 1.00 56.06 626 ILE A C 1
ATOM 4912 O O . ILE A 1 626 ? 81.343 24.669 -119.596 1.00 56.06 626 ILE A O 1
ATOM 4916 N N . ASP A 1 627 ? 83.084 23.940 -120.811 1.00 54.88 627 ASP A N 1
ATOM 4917 C CA . ASP A 1 627 ? 84.145 24.379 -119.879 1.00 54.88 627 ASP A CA 1
ATOM 4918 C C . ASP A 1 627 ? 84.166 25.900 -119.592 1.00 54.88 627 ASP A C 1
ATOM 4920 O O . ASP A 1 627 ? 84.891 26.360 -118.717 1.00 54.88 627 ASP A O 1
ATOM 4924 N N . LYS A 1 628 ? 83.369 26.717 -120.297 1.00 57.47 628 LYS A N 1
ATOM 4925 C CA . LYS A 1 628 ? 83.289 28.180 -120.083 1.00 57.47 628 LYS A CA 1
ATOM 4926 C C . LYS A 1 628 ? 82.105 28.625 -119.218 1.00 57.47 628 LYS A C 1
ATOM 4928 O O . LYS A 1 628 ? 81.963 29.820 -118.961 1.00 57.47 628 LYS A O 1
ATOM 4933 N N . THR A 1 629 ? 81.250 27.703 -118.778 1.00 57.38 629 THR A N 1
ATOM 4934 C CA . THR A 1 629 ? 79.980 28.032 -118.098 1.00 57.38 629 THR A CA 1
ATOM 4935 C C . THR A 1 629 ? 79.903 27.611 -116.630 1.00 57.38 629 THR A C 1
ATOM 4937 O O . THR A 1 629 ? 78.990 28.060 -115.933 1.00 57.38 629 THR A O 1
ATOM 4940 N N . ASP A 1 630 ? 80.875 26.842 -116.134 1.00 52.91 630 ASP A N 1
ATOM 4941 C CA . ASP A 1 630 ? 80.891 26.350 -114.749 1.00 52.91 630 ASP A CA 1
ATOM 4942 C C . ASP A 1 630 ? 81.596 27.291 -113.744 1.00 52.91 630 ASP A C 1
ATOM 4944 O O . ASP A 1 630 ? 81.337 27.203 -112.545 1.00 52.91 630 ASP A O 1
ATOM 4948 N N . ASP A 1 631 ? 82.326 28.315 -114.207 1.00 50.16 631 ASP A N 1
ATOM 4949 C CA . ASP A 1 631 ? 83.020 29.293 -113.342 1.00 50.16 631 ASP A CA 1
ATOM 4950 C C . ASP A 1 631 ? 82.104 30.348 -112.667 1.00 50.16 631 ASP A C 1
ATOM 4952 O O . ASP A 1 631 ? 82.560 31.139 -111.842 1.00 50.16 631 ASP A O 1
ATOM 4956 N N . LEU A 1 632 ? 80.796 30.390 -112.967 1.00 50.78 632 LEU A N 1
ATOM 4957 C CA . LEU A 1 632 ? 79.873 31.427 -112.451 1.00 50.78 632 LEU A CA 1
ATOM 4958 C C . LEU A 1 632 ? 78.813 30.933 -111.447 1.00 50.78 632 LEU A C 1
ATOM 4960 O O . LEU A 1 632 ? 78.017 31.740 -110.962 1.00 50.78 632 LEU A O 1
ATOM 4964 N N . ARG A 1 633 ? 78.785 29.641 -111.084 1.00 47.12 633 ARG A N 1
ATOM 4965 C CA . ARG A 1 633 ? 77.740 29.079 -110.195 1.00 47.12 633 ARG A CA 1
ATOM 4966 C C . ARG A 1 633 ? 78.146 28.863 -108.731 1.00 47.12 633 ARG A C 1
ATOM 4968 O O . ARG A 1 633 ? 77.262 28.673 -107.898 1.00 47.12 633 ARG A O 1
ATOM 4975 N N . GLU A 1 634 ? 79.425 28.969 -108.369 1.00 49.22 634 GLU A N 1
ATOM 4976 C CA . GLU A 1 634 ? 79.910 28.526 -107.046 1.00 49.22 634 GLU A CA 1
ATOM 4977 C C . GLU A 1 634 ? 79.897 29.592 -105.915 1.00 49.22 634 GLU A C 1
ATOM 4979 O O . GLU A 1 634 ? 80.194 29.275 -104.764 1.00 49.22 634 GLU A O 1
ATOM 4984 N N . SER A 1 635 ? 79.480 30.844 -106.170 1.00 48.16 635 SER A N 1
ATOM 4985 C CA . SER A 1 635 ? 79.655 31.966 -105.212 1.00 48.16 635 SER A CA 1
ATOM 4986 C C . SER A 1 635 ? 78.420 32.411 -104.387 1.00 48.16 635 SER A C 1
ATOM 4988 O O . SER A 1 635 ? 78.552 33.341 -103.592 1.00 48.16 635 SER A O 1
ATOM 4990 N N . ILE A 1 636 ? 77.221 31.816 -104.513 1.00 50.22 636 ILE A N 1
ATOM 4991 C CA . ILE A 1 636 ? 75.979 32.425 -103.948 1.00 50.22 636 ILE A CA 1
ATOM 4992 C C . ILE A 1 636 ? 75.353 31.685 -102.733 1.00 50.22 636 ILE A C 1
ATOM 4994 O O . ILE A 1 636 ? 74.476 32.229 -102.068 1.00 50.22 636 ILE A O 1
ATOM 4998 N N . LEU A 1 637 ? 75.815 30.495 -102.327 1.00 47.72 637 LEU A N 1
ATOM 4999 C CA . LEU A 1 637 ? 75.058 29.631 -101.388 1.00 47.72 637 LEU A CA 1
ATOM 5000 C C . LEU A 1 637 ? 75.569 29.497 -99.928 1.00 47.72 637 LEU A C 1
ATOM 5002 O O . LEU A 1 637 ? 75.353 28.442 -99.333 1.00 47.72 637 LEU A O 1
ATOM 5006 N N . ARG A 1 638 ? 76.210 30.499 -99.286 1.00 48.75 638 ARG A N 1
ATOM 5007 C CA . ARG A 1 638 ? 76.774 30.287 -97.916 1.00 48.75 638 ARG A CA 1
ATOM 5008 C C . ARG A 1 638 ? 76.507 31.273 -96.749 1.00 48.75 638 ARG A C 1
ATOM 5010 O O . ARG A 1 638 ? 77.066 31.006 -95.691 1.00 48.75 638 ARG A O 1
ATOM 5017 N N . SER A 1 639 ? 75.641 32.304 -96.774 1.00 49.41 639 SER A N 1
ATOM 5018 C CA . SER A 1 639 ? 75.417 33.085 -95.514 1.00 49.41 639 SER A CA 1
ATOM 5019 C C . SER A 1 639 ? 74.051 33.768 -95.287 1.00 49.41 639 SER A C 1
ATOM 5021 O O . SER A 1 639 ? 73.940 34.987 -95.383 1.00 49.41 639 SER A O 1
ATOM 5023 N N . GLY A 1 640 ? 73.004 33.037 -94.873 1.00 51.53 640 GLY A N 1
ATOM 5024 C CA . GLY A 1 640 ? 71.751 33.718 -94.487 1.00 51.53 640 GLY A CA 1
ATOM 5025 C C . GLY A 1 640 ? 70.656 32.909 -93.789 1.00 51.53 640 GLY A C 1
ATOM 5026 O O . GLY A 1 640 ? 69.497 33.068 -94.161 1.00 51.53 640 GLY A O 1
ATOM 5027 N N . ARG A 1 641 ? 70.963 32.032 -92.816 1.00 53.75 641 ARG A N 1
ATOM 5028 C CA . ARG A 1 641 ? 69.919 31.225 -92.132 1.00 53.75 641 ARG A CA 1
ATOM 5029 C C . ARG A 1 641 ? 70.002 31.053 -90.602 1.00 53.75 641 ARG A C 1
ATOM 5031 O O . ARG A 1 641 ? 69.276 30.211 -90.091 1.00 53.75 641 ARG A O 1
ATOM 5038 N N . ASN A 1 642 ? 70.780 31.846 -89.852 1.00 56.66 642 ASN A N 1
ATOM 5039 C CA . ASN A 1 642 ? 70.966 31.585 -88.407 1.00 56.66 642 ASN A CA 1
ATOM 5040 C C . ASN A 1 642 ? 70.387 32.600 -87.395 1.00 56.66 642 ASN A C 1
ATOM 5042 O O . ASN A 1 642 ? 70.450 32.303 -86.207 1.00 56.66 642 ASN A O 1
ATOM 5046 N N . ASP A 1 643 ? 69.727 33.695 -87.796 1.00 51.03 643 ASP A N 1
ATOM 5047 C CA . ASP A 1 643 ? 69.289 34.722 -86.819 1.00 51.03 643 ASP A CA 1
ATOM 5048 C C . ASP A 1 643 ? 67.786 34.732 -86.458 1.00 51.03 643 ASP A C 1
ATOM 5050 O O . ASP A 1 643 ? 67.400 35.364 -85.481 1.00 51.03 643 ASP A O 1
ATOM 5054 N N . THR A 1 644 ? 66.907 34.003 -87.156 1.00 56.91 644 THR A N 1
ATOM 5055 C CA . THR A 1 644 ? 65.448 34.021 -86.879 1.00 56.91 644 THR A CA 1
ATOM 5056 C C . THR A 1 644 ? 64.966 32.962 -85.881 1.00 56.91 644 THR A C 1
ATOM 5058 O O . THR A 1 644 ? 63.932 33.147 -85.242 1.00 56.91 644 THR A O 1
ATOM 5061 N N . ASN A 1 645 ? 65.705 31.865 -85.698 1.00 58.47 645 ASN A N 1
ATOM 5062 C CA . ASN A 1 645 ? 65.282 30.767 -84.817 1.00 58.47 645 ASN A CA 1
ATOM 5063 C C . ASN A 1 645 ? 65.557 31.044 -83.329 1.00 58.47 645 ASN A C 1
ATOM 5065 O O . ASN A 1 645 ? 64.796 30.593 -82.476 1.00 58.47 645 ASN A O 1
ATOM 5069 N N . LEU A 1 646 ? 66.590 31.828 -83.006 1.00 60.53 646 LEU A N 1
ATOM 5070 C CA . LEU A 1 646 ? 66.966 32.109 -81.617 1.00 60.53 646 LEU A CA 1
ATOM 5071 C C . LEU A 1 646 ? 65.994 33.094 -80.938 1.00 60.53 646 LEU A C 1
ATOM 5073 O O . LEU A 1 646 ? 65.667 32.949 -79.762 1.00 60.53 646 LEU A O 1
ATOM 5077 N N . THR A 1 647 ? 65.462 34.063 -81.687 1.00 67.62 647 THR A N 1
ATOM 5078 C CA . THR A 1 647 ? 64.499 35.051 -81.170 1.00 67.62 647 THR A CA 1
ATOM 5079 C C . THR A 1 647 ? 63.128 34.428 -80.882 1.00 67.62 647 THR A C 1
ATOM 5081 O O . THR A 1 647 ? 62.481 34.789 -79.901 1.00 67.62 647 THR A O 1
ATOM 5084 N N . ILE A 1 648 ? 62.695 33.457 -81.695 1.00 72.12 648 ILE A N 1
ATOM 5085 C CA . ILE A 1 648 ? 61.420 32.743 -81.506 1.00 72.12 648 ILE A CA 1
ATOM 5086 C C . ILE A 1 648 ? 61.470 31.854 -80.253 1.00 72.12 648 ILE A C 1
ATOM 5088 O O . ILE A 1 648 ? 60.503 31.815 -79.493 1.00 72.12 648 ILE A O 1
ATOM 5092 N N . GLN A 1 649 ? 62.606 31.202 -79.988 1.00 71.50 649 GLN A N 1
ATOM 5093 C CA . GLN A 1 649 ? 62.777 30.342 -78.811 1.00 71.50 649 GLN A CA 1
ATOM 5094 C C . GLN A 1 649 ? 62.792 31.133 -77.490 1.00 71.50 649 GLN A C 1
ATOM 5096 O O . GLN A 1 649 ? 62.184 30.702 -76.513 1.00 71.50 649 GLN A O 1
ATOM 5101 N N . LEU A 1 650 ? 63.389 32.330 -77.465 1.00 72.94 650 LEU A N 1
ATOM 5102 C CA . LEU A 1 650 ? 63.388 33.205 -76.280 1.00 72.94 650 LEU A CA 1
ATOM 5103 C C . LEU A 1 650 ? 61.993 33.760 -75.935 1.00 72.94 650 LEU A C 1
ATOM 5105 O O . LEU A 1 650 ? 61.639 33.866 -74.761 1.00 72.94 650 LEU A O 1
ATOM 5109 N N . VAL A 1 651 ? 61.177 34.090 -76.941 1.00 77.06 651 VAL A N 1
ATOM 5110 C CA . VAL A 1 651 ? 59.796 34.566 -76.727 1.00 77.06 651 VAL A CA 1
ATOM 5111 C C . VAL A 1 651 ? 58.879 33.437 -76.243 1.00 77.06 651 VAL A C 1
ATOM 5113 O O . VAL A 1 651 ? 57.999 33.686 -75.419 1.00 77.06 651 VAL A O 1
ATOM 5116 N N . ALA A 1 652 ? 59.092 32.204 -76.714 1.00 77.31 652 ALA A N 1
ATOM 5117 C CA . ALA A 1 652 ? 58.362 31.031 -76.234 1.00 77.31 652 ALA A CA 1
ATOM 5118 C C . ALA A 1 652 ? 58.678 30.731 -74.757 1.00 77.31 652 ALA A C 1
ATOM 5120 O O . ALA A 1 652 ? 57.752 30.651 -73.954 1.00 77.31 652 ALA A O 1
ATOM 5121 N N . ALA A 1 653 ? 59.961 30.708 -74.376 1.00 78.75 653 ALA A N 1
ATOM 5122 C CA . ALA A 1 653 ? 60.375 30.476 -72.990 1.00 78.75 653 ALA A CA 1
ATOM 5123 C C . ALA A 1 653 ? 59.815 31.538 -72.023 1.00 78.75 653 ALA A C 1
ATOM 5125 O O . ALA A 1 653 ? 59.294 31.204 -70.963 1.00 78.75 653 ALA A O 1
ATOM 5126 N N . ASN A 1 654 ? 59.834 32.823 -72.399 1.00 81.31 654 ASN A N 1
ATOM 5127 C CA . ASN A 1 654 ? 59.262 33.886 -71.562 1.00 81.31 654 ASN A CA 1
ATOM 5128 C C . ASN A 1 654 ? 57.732 33.794 -71.416 1.00 81.31 654 ASN A C 1
ATOM 5130 O O . ASN A 1 654 ? 57.199 34.164 -70.370 1.00 81.31 654 ASN A O 1
ATOM 5134 N N . ARG A 1 655 ? 57.015 33.294 -72.433 1.00 81.31 655 ARG A N 1
ATOM 5135 C CA . ARG A 1 655 ? 55.573 33.013 -72.318 1.00 81.31 655 ARG A CA 1
ATOM 5136 C C . ARG A 1 655 ? 55.295 31.843 -71.382 1.00 81.31 655 ARG A C 1
ATOM 5138 O O . ARG A 1 655 ? 54.368 31.934 -70.585 1.00 81.31 655 ARG A O 1
ATOM 5145 N N . GLU A 1 656 ? 56.100 30.789 -71.446 1.00 85.56 656 GLU A N 1
ATOM 5146 C CA . GLU A 1 656 ? 55.990 29.647 -70.532 1.00 85.56 656 GLU A CA 1
ATOM 5147 C C . GLU A 1 656 ? 56.278 30.061 -69.083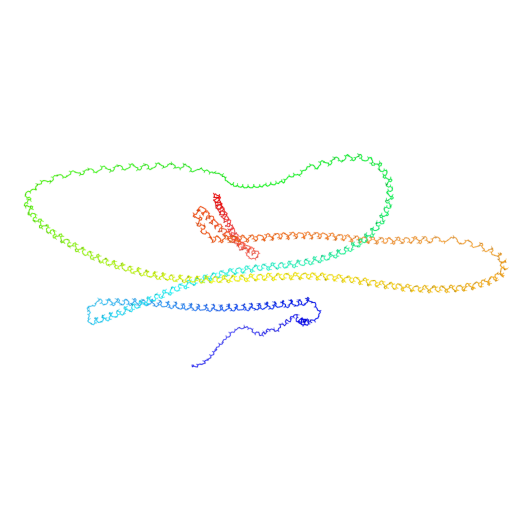 1.00 85.56 656 GLU A C 1
ATOM 5149 O O . GLU A 1 656 ? 55.517 29.705 -68.186 1.00 85.56 656 GLU A O 1
ATOM 5154 N N . PHE A 1 657 ? 57.289 30.904 -68.840 1.00 82.31 657 PHE A N 1
ATOM 5155 C CA . PHE A 1 657 ? 57.541 31.460 -67.505 1.00 82.31 657 PHE A CA 1
ATOM 5156 C C . PHE A 1 657 ? 56.375 32.307 -66.979 1.00 82.31 657 PHE A C 1
ATOM 5158 O O . PHE A 1 657 ? 56.036 32.203 -65.801 1.00 82.31 657 PHE A O 1
ATOM 5165 N N . ALA A 1 658 ? 55.731 33.113 -67.828 1.00 86.31 658 ALA A N 1
ATOM 5166 C CA . ALA A 1 658 ? 54.551 33.883 -67.432 1.00 86.31 658 ALA A CA 1
ATOM 5167 C C . ALA A 1 658 ? 53.366 32.970 -67.071 1.00 86.31 658 ALA A C 1
ATOM 5169 O O . ALA A 1 658 ? 52.752 33.160 -66.024 1.00 86.31 658 ALA A O 1
ATOM 5170 N N . GLN A 1 659 ? 53.105 31.934 -67.876 1.00 87.31 659 GLN A N 1
ATOM 5171 C CA . GLN A 1 659 ? 52.054 30.944 -67.605 1.00 87.31 659 GLN A CA 1
ATOM 5172 C C . GLN A 1 659 ? 52.312 30.158 -66.316 1.00 87.31 659 GLN A C 1
ATOM 5174 O O . GLN A 1 659 ? 51.390 29.922 -65.537 1.00 87.31 659 GLN A O 1
ATOM 5179 N N . LEU A 1 660 ? 53.565 29.773 -66.058 1.00 87.19 660 LEU A N 1
ATOM 5180 C CA . LEU A 1 660 ? 53.942 29.101 -64.815 1.00 87.19 660 LEU A CA 1
ATOM 5181 C C . LEU A 1 660 ? 53.780 30.016 -63.599 1.00 87.19 660 LEU A C 1
ATOM 5183 O O . LEU A 1 660 ? 53.362 29.545 -62.547 1.00 87.19 660 LEU A O 1
ATOM 5187 N N . ASN A 1 661 ? 54.070 31.312 -63.733 1.00 88.69 661 ASN A N 1
ATOM 5188 C CA . ASN A 1 661 ? 53.915 32.264 -62.637 1.00 88.69 661 ASN A CA 1
ATOM 5189 C C . ASN A 1 661 ? 52.436 32.577 -62.341 1.00 88.69 661 ASN A C 1
ATOM 5191 O O . ASN A 1 661 ? 52.053 32.644 -61.176 1.00 88.69 661 ASN A O 1
ATOM 5195 N N . GLU A 1 662 ? 51.592 32.696 -63.372 1.00 87.56 662 GLU A N 1
ATOM 5196 C CA . GLU A 1 662 ? 50.132 32.796 -63.212 1.00 87.56 662 GLU A CA 1
ATOM 5197 C C . GLU A 1 662 ? 49.562 31.542 -62.541 1.00 87.56 662 GLU A C 1
ATOM 5199 O O . GLU A 1 662 ? 48.768 31.645 -61.607 1.00 87.56 662 GLU A O 1
ATOM 5204 N N . ARG A 1 663 ? 50.025 30.351 -62.943 1.00 91.38 663 ARG A N 1
ATOM 5205 C CA . ARG A 1 663 ? 49.629 29.090 -62.307 1.00 91.38 663 ARG A CA 1
ATOM 5206 C C . ARG A 1 663 ? 50.071 29.020 -60.847 1.00 91.38 663 ARG A C 1
ATOM 5208 O O . ARG A 1 663 ? 49.252 28.721 -59.991 1.00 91.38 663 ARG A O 1
ATOM 5215 N N . LEU A 1 664 ? 51.315 29.393 -60.543 1.00 87.12 664 LEU A N 1
ATOM 5216 C CA . LEU A 1 664 ? 51.811 29.493 -59.166 1.00 87.12 664 LEU A CA 1
ATOM 5217 C C . LEU A 1 664 ? 51.001 30.479 -58.319 1.00 87.12 664 LEU A C 1
ATOM 5219 O O . LEU A 1 664 ? 50.833 30.261 -57.122 1.00 87.12 664 LEU A O 1
ATOM 5223 N N . GLN A 1 665 ? 50.505 31.565 -58.912 1.00 90.56 665 GLN A N 1
ATOM 5224 C CA . GLN A 1 665 ? 49.661 32.530 -58.214 1.00 90.56 665 GLN A CA 1
ATOM 5225 C C . GLN A 1 665 ? 48.266 31.958 -57.918 1.00 90.56 665 GLN A C 1
ATOM 5227 O O . GLN A 1 665 ? 47.764 32.145 -56.810 1.00 90.56 665 GLN A O 1
ATOM 5232 N N . VAL A 1 666 ? 47.669 31.223 -58.863 1.00 88.75 666 VAL A N 1
ATOM 5233 C CA . VAL A 1 666 ? 46.399 30.505 -58.656 1.00 88.75 666 VAL A CA 1
ATOM 5234 C C . VAL A 1 666 ? 46.554 29.402 -57.608 1.00 88.75 666 VAL A C 1
ATOM 5236 O O . VAL A 1 666 ? 45.714 29.291 -56.716 1.00 88.75 666 VAL A O 1
ATOM 5239 N N . ASP A 1 667 ? 47.643 28.636 -57.662 1.00 88.62 667 ASP A N 1
ATOM 5240 C CA . ASP A 1 667 ? 47.925 27.565 -56.704 1.00 88.62 667 ASP A CA 1
ATOM 5241 C C . ASP A 1 667 ? 48.163 28.138 -55.296 1.00 88.62 667 ASP A C 1
ATOM 5243 O O . ASP A 1 667 ? 47.650 27.600 -54.318 1.00 88.62 667 ASP A O 1
ATOM 5247 N N . ARG A 1 668 ? 48.861 29.279 -55.174 1.00 88.00 668 ARG A N 1
ATOM 5248 C CA . ARG A 1 668 ? 49.016 29.994 -53.893 1.00 88.00 668 ARG A CA 1
ATOM 5249 C C . ARG A 1 668 ? 47.691 30.494 -53.338 1.00 88.00 668 ARG A C 1
ATOM 5251 O O . ARG A 1 668 ? 47.425 30.278 -52.164 1.00 88.00 668 ARG A O 1
ATOM 5258 N N . HIS A 1 669 ? 46.858 31.120 -54.167 1.00 91.06 669 HIS A N 1
ATOM 5259 C CA . HIS A 1 669 ? 45.546 31.582 -53.721 1.00 91.06 669 HIS A CA 1
ATOM 5260 C C . HIS A 1 669 ? 44.653 30.408 -53.294 1.00 91.06 669 HIS A C 1
ATOM 5262 O O . HIS A 1 669 ? 43.978 30.481 -52.274 1.00 91.06 669 HIS A O 1
ATOM 5268 N N . SER A 1 670 ? 44.704 29.295 -54.030 1.00 89.62 670 SER A N 1
ATOM 5269 C CA . SER A 1 670 ? 43.968 28.074 -53.684 1.00 89.62 670 SER A CA 1
ATOM 5270 C C . SER A 1 670 ? 44.457 27.477 -52.361 1.00 89.62 670 SER A C 1
ATOM 5272 O O . SER A 1 670 ? 43.641 27.084 -51.532 1.00 89.62 670 SER A O 1
ATOM 5274 N N . LEU A 1 671 ? 45.773 27.467 -52.121 1.00 90.56 671 LEU A N 1
ATOM 5275 C CA . LEU A 1 671 ? 46.354 27.040 -50.847 1.00 90.56 671 LEU A CA 1
ATOM 5276 C C . LEU A 1 671 ? 45.954 27.954 -49.685 1.00 90.56 671 LEU A C 1
ATOM 5278 O O . LEU A 1 671 ? 45.622 27.440 -48.625 1.00 90.56 671 LEU A O 1
ATOM 5282 N N . GLU A 1 672 ? 45.946 29.275 -49.870 1.00 92.25 672 GLU A N 1
ATOM 5283 C CA . GLU A 1 672 ? 45.492 30.223 -48.841 1.00 92.25 672 GLU A CA 1
ATOM 5284 C C . GLU A 1 672 ? 44.015 30.005 -48.481 1.00 92.25 672 GLU A C 1
ATOM 5286 O O . GLU A 1 672 ? 43.659 30.023 -47.303 1.00 92.25 672 GLU A O 1
ATOM 5291 N N . VAL A 1 673 ? 43.157 29.740 -49.474 1.00 93.50 673 VAL A N 1
ATOM 5292 C CA . VAL A 1 673 ? 41.737 29.425 -49.246 1.00 93.50 673 VAL A CA 1
ATOM 5293 C C . VAL A 1 673 ? 41.582 28.116 -48.471 1.00 93.50 673 VAL A C 1
ATOM 5295 O O . VAL A 1 673 ? 40.848 28.083 -47.485 1.00 93.50 673 VAL A O 1
ATOM 5298 N N . VAL A 1 674 ? 42.296 27.057 -48.867 1.00 92.12 674 VAL A N 1
ATOM 5299 C CA . VAL A 1 674 ? 42.253 25.762 -48.166 1.00 92.12 674 VAL A CA 1
ATOM 5300 C C . VAL A 1 674 ? 42.813 25.881 -46.749 1.00 92.12 674 VAL A C 1
ATOM 5302 O O . VAL A 1 674 ? 42.236 25.327 -45.822 1.00 92.12 674 VAL A O 1
ATOM 5305 N N . GLN A 1 675 ? 43.895 26.635 -46.544 1.00 90.50 675 GLN A N 1
ATOM 5306 C CA . GLN A 1 675 ? 44.436 26.895 -45.208 1.00 90.50 675 GLN A CA 1
ATOM 5307 C C . GLN A 1 675 ? 43.427 27.634 -44.328 1.00 90.50 675 GLN A C 1
ATOM 5309 O O . GLN A 1 675 ? 43.241 27.236 -43.185 1.00 90.50 675 GLN A O 1
ATOM 5314 N N . GLY A 1 676 ? 42.732 28.641 -44.867 1.00 90.81 676 GLY A N 1
ATOM 5315 C CA . GLY A 1 676 ? 41.650 29.327 -44.158 1.00 90.81 676 GLY A CA 1
ATOM 5316 C C . GLY A 1 676 ? 40.505 28.386 -43.766 1.00 90.81 676 GLY A C 1
ATOM 5317 O O . GLY A 1 676 ? 40.014 28.449 -42.641 1.00 90.81 676 GLY A O 1
ATOM 5318 N N . GLN A 1 677 ? 40.120 27.474 -44.665 1.00 91.25 677 GLN A N 1
ATOM 5319 C CA . GLN A 1 677 ? 39.092 26.461 -44.400 1.00 91.25 677 GLN A CA 1
ATOM 5320 C C . GLN A 1 677 ? 39.530 25.439 -43.344 1.00 91.25 677 GLN A C 1
ATOM 5322 O O . GLN A 1 677 ? 38.738 25.080 -42.478 1.00 91.25 677 GLN A O 1
ATOM 5327 N N . LEU A 1 678 ? 40.788 24.992 -43.381 1.00 90.94 678 LEU A N 1
ATOM 5328 C CA . LEU A 1 678 ? 41.336 24.097 -42.362 1.00 90.94 678 LEU A CA 1
ATOM 5329 C C . LEU A 1 678 ? 41.369 24.781 -40.996 1.00 90.94 678 LEU A C 1
ATOM 5331 O O . LEU A 1 678 ? 40.916 24.190 -40.027 1.00 90.94 678 LEU A O 1
ATOM 5335 N N . THR A 1 679 ? 41.793 26.047 -40.923 1.00 92.25 679 THR A N 1
ATOM 5336 C CA . THR A 1 679 ? 41.773 26.787 -39.654 1.00 92.25 679 THR A CA 1
ATOM 5337 C C . THR A 1 679 ? 40.360 26.981 -39.107 1.00 92.25 679 THR A C 1
ATOM 5339 O O . THR A 1 679 ? 40.170 26.858 -37.904 1.00 92.25 679 THR A O 1
ATOM 5342 N N . SER A 1 680 ? 39.352 27.222 -39.958 1.00 89.81 680 SER A N 1
ATOM 5343 C CA . SER A 1 680 ? 37.962 27.307 -39.486 1.00 89.81 680 SER A CA 1
ATOM 5344 C C . SER A 1 680 ? 37.418 25.955 -39.023 1.00 89.81 680 SER A C 1
ATOM 5346 O O . SER A 1 680 ? 36.695 25.903 -38.036 1.00 89.81 680 SER A O 1
ATOM 5348 N N . LEU A 1 681 ? 37.782 24.859 -39.700 1.00 92.25 681 LEU A N 1
ATOM 5349 C CA . LEU A 1 681 ? 37.400 23.511 -39.273 1.00 92.25 681 LEU A CA 1
ATOM 5350 C C . LEU A 1 681 ? 38.076 23.130 -37.952 1.00 92.25 681 LEU A C 1
ATOM 5352 O O . LEU A 1 681 ? 37.427 22.537 -37.098 1.00 92.25 681 LEU A O 1
ATOM 5356 N N . ASP A 1 682 ? 39.340 23.506 -37.751 1.00 91.62 682 ASP A N 1
ATOM 5357 C CA . ASP A 1 682 ? 40.040 23.303 -36.481 1.00 91.62 682 ASP A CA 1
ATOM 5358 C C . ASP A 1 682 ? 39.351 24.080 -35.342 1.00 91.62 682 ASP A C 1
ATOM 5360 O O . ASP A 1 682 ? 39.108 23.512 -34.279 1.00 91.62 682 ASP A O 1
ATOM 5364 N N . GLU A 1 683 ? 38.947 25.337 -35.570 1.00 92.25 683 GLU A N 1
ATOM 5365 C CA . GLU A 1 683 ? 38.169 26.128 -34.600 1.00 92.25 683 GLU A CA 1
ATOM 5366 C C . GLU A 1 683 ? 36.792 25.497 -34.295 1.00 92.25 683 GLU A C 1
ATOM 5368 O O . GLU A 1 683 ? 36.364 25.453 -33.137 1.00 92.25 683 GLU A O 1
ATOM 5373 N N . GLU A 1 684 ? 36.101 24.960 -35.306 1.00 91.44 684 GLU A N 1
ATOM 5374 C CA . GLU A 1 684 ? 34.831 24.239 -35.136 1.00 91.44 684 GLU A CA 1
ATOM 5375 C C . GLU A 1 684 ? 35.011 22.923 -34.363 1.00 91.44 684 GLU A C 1
ATOM 5377 O O . GLU A 1 684 ? 34.217 22.624 -33.466 1.00 91.44 684 GLU A O 1
ATOM 5382 N N . ILE A 1 685 ? 36.075 22.165 -34.647 1.00 90.44 685 ILE A N 1
ATOM 5383 C CA . ILE A 1 685 ? 36.437 20.938 -33.925 1.00 90.44 685 ILE A CA 1
ATOM 5384 C C . ILE A 1 685 ? 36.783 21.262 -32.469 1.00 90.44 685 ILE A C 1
ATOM 5386 O O . ILE A 1 685 ? 36.326 20.563 -31.566 1.00 90.44 685 ILE A O 1
ATOM 5390 N N . GLU A 1 686 ? 37.553 22.319 -32.203 1.00 92.94 686 GLU A N 1
ATOM 5391 C CA . GLU A 1 686 ? 37.870 22.755 -30.839 1.00 92.94 686 GLU A CA 1
ATOM 5392 C C . GLU A 1 686 ? 36.611 23.176 -30.069 1.00 92.94 686 GLU A C 1
ATOM 5394 O O . GLU A 1 686 ? 36.417 22.753 -28.924 1.00 92.94 686 GLU A O 1
ATOM 5399 N N . SER A 1 687 ? 35.710 23.932 -30.704 1.00 91.50 687 SER A N 1
ATOM 5400 C CA . SER A 1 687 ? 34.415 24.296 -30.119 1.00 91.50 687 SER A CA 1
ATOM 5401 C C . SER A 1 687 ? 33.540 23.062 -29.855 1.00 91.50 687 SER A C 1
ATOM 5403 O O . SER A 1 687 ? 32.940 22.941 -28.784 1.00 91.50 687 SER A O 1
ATOM 5405 N N . GLY A 1 688 ? 33.491 22.112 -30.792 1.00 88.69 688 GLY A N 1
ATOM 5406 C CA . GLY A 1 688 ? 32.770 20.848 -30.637 1.00 88.69 688 GLY A CA 1
ATOM 5407 C C . GLY A 1 688 ? 33.347 19.971 -29.522 1.00 88.69 688 GLY A C 1
ATOM 5408 O O . GLY A 1 688 ? 32.602 19.404 -28.721 1.00 88.69 688 GLY A O 1
ATOM 5409 N N . ASN A 1 689 ? 34.673 19.913 -29.397 1.00 90.06 689 ASN A N 1
ATOM 5410 C CA . ASN A 1 689 ? 35.374 19.211 -28.321 1.00 90.06 689 ASN A CA 1
ATOM 5411 C C . ASN A 1 689 ? 35.104 19.842 -26.949 1.00 90.06 689 ASN A C 1
ATOM 5413 O O . ASN A 1 689 ? 34.914 19.132 -25.961 1.00 90.06 689 ASN A O 1
ATOM 5417 N N . LEU A 1 690 ? 35.034 21.173 -26.871 1.00 91.81 690 LEU A N 1
ATOM 5418 C CA . LEU A 1 690 ? 34.668 21.861 -25.636 1.00 91.81 690 LEU A CA 1
ATOM 5419 C C . LEU A 1 690 ? 33.217 21.551 -25.244 1.00 91.81 690 LEU A C 1
ATOM 5421 O O . LEU A 1 690 ? 32.947 21.195 -24.097 1.00 91.81 690 LEU A O 1
ATOM 5425 N N . GLN A 1 691 ? 32.292 21.604 -26.203 1.00 90.69 691 GLN A N 1
ATOM 5426 C CA . GLN A 1 691 ? 30.881 21.318 -25.956 1.00 90.69 691 GLN A CA 1
ATOM 5427 C C . GLN A 1 691 ? 30.643 19.848 -25.581 1.00 90.69 691 GLN A C 1
ATOM 5429 O O . GLN A 1 691 ? 29.850 19.554 -24.685 1.00 90.69 691 GLN A O 1
ATOM 5434 N N . THR A 1 692 ? 31.337 18.908 -26.224 1.00 86.56 692 THR A N 1
ATOM 5435 C CA . THR A 1 692 ? 31.278 17.490 -25.840 1.00 86.56 692 THR A CA 1
ATOM 5436 C C . THR A 1 692 ? 31.852 17.275 -24.444 1.00 86.56 692 THR A C 1
ATOM 5438 O O . THR A 1 692 ? 31.214 16.581 -23.657 1.00 86.56 692 THR A O 1
ATOM 5441 N N . ALA A 1 693 ? 32.960 17.932 -24.081 1.00 90.12 693 ALA A N 1
ATOM 5442 C CA . ALA A 1 693 ? 33.518 17.879 -22.729 1.00 90.12 693 ALA A CA 1
ATOM 5443 C C . ALA A 1 693 ? 32.553 18.441 -21.663 1.00 90.12 693 ALA A C 1
ATOM 5445 O O . ALA A 1 693 ? 32.384 17.859 -20.585 1.00 90.12 693 ALA A O 1
ATOM 5446 N N . GLU A 1 694 ? 31.870 19.549 -21.956 1.00 91.12 694 GLU A N 1
ATOM 5447 C CA . GLU A 1 694 ? 30.833 20.114 -21.085 1.00 91.12 694 GLU A CA 1
ATOM 5448 C C . GLU A 1 694 ? 29.641 19.164 -20.925 1.00 91.12 694 GLU A C 1
ATOM 5450 O O . GLU A 1 694 ? 29.185 18.924 -19.804 1.00 91.12 694 GLU A O 1
ATOM 5455 N N . LEU A 1 695 ? 29.171 18.563 -22.022 1.00 86.62 695 LEU A N 1
ATOM 5456 C CA . LEU A 1 695 ? 28.082 17.587 -22.002 1.00 86.62 695 LEU A CA 1
ATOM 5457 C C . LEU A 1 695 ? 28.471 16.304 -21.257 1.00 86.62 695 LEU A C 1
ATOM 5459 O O . LEU A 1 695 ? 27.649 15.767 -20.511 1.00 86.62 695 LEU A O 1
ATOM 5463 N N . THR A 1 696 ? 29.711 15.823 -21.390 1.00 89.25 696 THR A N 1
ATOM 5464 C CA . THR A 1 696 ? 30.196 14.669 -20.621 1.00 89.25 696 THR A CA 1
ATOM 5465 C C . THR A 1 696 ? 30.262 14.986 -19.133 1.00 89.25 696 THR A C 1
ATOM 5467 O O . THR A 1 696 ? 29.753 14.205 -18.332 1.00 89.25 696 THR A O 1
ATOM 5470 N N . ASN A 1 697 ? 30.768 16.164 -18.754 1.00 91.81 697 ASN A N 1
ATOM 5471 C CA . ASN A 1 697 ? 30.804 16.596 -17.356 1.00 91.81 697 ASN A CA 1
ATOM 5472 C C . ASN A 1 697 ? 29.389 16.760 -16.778 1.00 91.81 697 ASN A C 1
ATOM 5474 O O . ASN A 1 697 ? 29.114 16.327 -15.658 1.00 91.81 697 ASN A O 1
ATOM 5478 N N . ALA A 1 698 ? 28.457 17.331 -17.549 1.00 88.69 698 ALA A N 1
ATOM 5479 C CA . ALA A 1 698 ? 27.057 17.455 -17.152 1.00 88.69 698 ALA A CA 1
ATOM 5480 C C . ALA A 1 698 ? 26.385 16.081 -16.989 1.00 88.69 698 ALA A C 1
ATOM 5482 O O . ALA A 1 698 ? 25.662 15.855 -16.016 1.00 88.69 698 ALA A O 1
ATOM 5483 N N . LYS A 1 699 ? 26.658 15.134 -17.895 1.00 88.94 699 LYS A N 1
ATOM 5484 C CA . LYS A 1 699 ? 26.176 13.749 -17.807 1.00 88.94 699 LYS A CA 1
ATOM 5485 C C . LYS A 1 699 ? 26.719 13.043 -16.566 1.00 88.94 699 LYS A C 1
ATOM 5487 O O . LYS A 1 699 ? 25.952 12.390 -15.860 1.00 88.94 699 LYS A O 1
ATOM 5492 N N . GLU A 1 700 ? 28.011 13.175 -16.279 1.00 89.69 700 GLU A N 1
ATOM 5493 C CA . GLU A 1 700 ? 28.633 12.602 -15.082 1.00 89.69 700 GLU A CA 1
ATOM 5494 C C . GLU A 1 700 ? 28.053 13.205 -13.797 1.00 89.69 700 GLU A C 1
ATOM 5496 O O . GLU A 1 700 ? 27.695 12.462 -12.881 1.00 89.69 700 GLU A O 1
ATOM 5501 N N . ALA A 1 701 ? 27.849 14.525 -13.755 1.00 87.88 701 ALA A N 1
ATOM 5502 C CA . ALA A 1 701 ? 27.194 15.198 -12.636 1.00 87.88 701 ALA A CA 1
ATOM 5503 C C . ALA A 1 701 ? 25.747 14.710 -12.432 1.00 87.88 701 ALA A C 1
ATOM 5505 O O . ALA A 1 701 ? 25.340 14.434 -11.303 1.00 87.88 701 ALA A O 1
ATOM 5506 N N . ARG A 1 702 ? 24.978 14.524 -13.515 1.00 87.00 702 ARG A N 1
ATOM 5507 C CA . ARG A 1 702 ? 23.613 13.969 -13.460 1.00 87.00 702 ARG A CA 1
ATOM 5508 C C . ARG A 1 702 ? 23.585 12.507 -13.023 1.00 87.00 702 ARG A C 1
ATOM 5510 O O . ARG A 1 702 ? 22.692 12.113 -12.274 1.00 87.00 702 ARG A O 1
ATOM 5517 N N . LEU A 1 703 ? 24.555 11.697 -13.445 1.00 87.38 703 LEU A N 1
ATOM 5518 C CA . LEU A 1 703 ? 24.699 10.314 -12.980 1.00 87.38 703 LEU A CA 1
ATOM 5519 C C . LEU A 1 703 ? 25.048 10.258 -11.489 1.00 87.38 703 LEU A C 1
ATOM 5521 O O . LEU A 1 703 ? 24.468 9.450 -10.763 1.00 87.38 703 LEU A O 1
ATOM 5525 N N . ALA A 1 704 ? 25.939 11.132 -11.016 1.00 87.62 704 ALA A N 1
ATOM 5526 C CA . ALA A 1 704 ? 26.253 11.262 -9.596 1.00 87.62 704 ALA A CA 1
ATOM 5527 C C . ALA A 1 704 ? 25.018 11.687 -8.783 1.00 87.62 704 ALA A C 1
ATOM 5529 O O . ALA A 1 704 ? 24.704 11.056 -7.775 1.00 87.62 704 ALA A O 1
ATOM 5530 N N . GLU A 1 705 ? 24.259 12.676 -9.266 1.00 90.12 705 GLU A N 1
ATOM 5531 C CA . GLU A 1 705 ? 23.001 13.111 -8.650 1.00 90.12 705 GLU A CA 1
ATOM 5532 C C . GLU A 1 705 ? 21.977 11.968 -8.585 1.00 90.12 705 GLU A C 1
ATOM 5534 O O . GLU A 1 705 ? 21.384 11.726 -7.532 1.00 90.12 705 GLU A O 1
ATOM 5539 N N . LYS A 1 706 ? 21.802 11.213 -9.677 1.00 87.50 706 LYS A N 1
ATOM 5540 C CA . LYS A 1 706 ? 20.915 10.043 -9.722 1.00 87.50 706 LYS A CA 1
ATOM 5541 C C . LYS A 1 706 ? 21.340 8.972 -8.716 1.00 87.50 706 LYS A C 1
ATOM 5543 O O . LYS A 1 706 ? 20.485 8.447 -8.008 1.00 87.50 706 LYS A O 1
ATOM 5548 N N . ASN A 1 707 ? 22.636 8.678 -8.613 1.00 88.38 707 ASN A N 1
ATOM 5549 C CA . ASN A 1 707 ? 23.168 7.712 -7.648 1.00 88.38 707 ASN A CA 1
ATOM 5550 C C . ASN A 1 707 ? 22.989 8.175 -6.193 1.00 88.38 707 ASN A C 1
ATOM 5552 O O . ASN A 1 707 ? 22.747 7.369 -5.297 1.00 88.38 707 ASN A O 1
ATOM 5556 N N . ASP A 1 708 ? 23.078 9.474 -5.927 1.00 91.50 708 ASP A N 1
ATOM 5557 C CA . ASP A 1 708 ? 22.775 10.006 -4.601 1.00 91.50 708 ASP A CA 1
ATOM 5558 C C . ASP A 1 708 ? 21.269 9.994 -4.311 1.00 91.50 708 ASP A C 1
ATOM 5560 O O . ASP A 1 708 ? 20.861 9.730 -3.178 1.00 91.50 708 ASP A O 1
ATOM 5564 N N . GLN A 1 709 ? 20.418 10.200 -5.320 1.00 87.38 709 GLN A N 1
ATOM 5565 C CA . GLN A 1 709 ? 18.973 10.008 -5.188 1.00 87.38 709 GLN A CA 1
ATOM 5566 C C . GLN A 1 709 ? 18.605 8.543 -4.923 1.00 87.38 709 GLN A C 1
ATOM 5568 O O . GLN A 1 709 ? 17.728 8.295 -4.095 1.00 87.38 709 GLN A O 1
ATOM 5573 N N . THR A 1 710 ? 19.261 7.567 -5.562 1.00 89.19 710 THR A N 1
ATOM 5574 C CA . THR A 1 710 ? 19.011 6.143 -5.280 1.00 89.19 710 THR A CA 1
ATOM 5575 C C . THR A 1 710 ? 19.425 5.780 -3.859 1.00 89.19 710 THR A C 1
ATOM 5577 O O . THR A 1 710 ? 18.607 5.214 -3.140 1.00 89.19 710 THR A O 1
ATOM 5580 N N . LYS A 1 711 ? 20.602 6.216 -3.389 1.00 90.06 711 LYS A N 1
ATOM 5581 C CA . LYS A 1 711 ? 21.017 6.034 -1.982 1.00 90.06 711 LYS A CA 1
ATOM 5582 C C . LYS A 1 711 ? 20.033 6.670 -0.998 1.00 90.06 711 LYS A C 1
ATOM 5584 O O . LYS A 1 711 ? 19.708 6.077 0.026 1.00 90.06 711 LYS A O 1
ATOM 5589 N N . LYS A 1 712 ? 19.529 7.875 -1.297 1.00 89.19 712 LYS A N 1
ATOM 5590 C CA . LYS A 1 712 ? 18.497 8.532 -0.475 1.00 89.19 712 LYS A CA 1
ATOM 5591 C C . LYS A 1 712 ? 17.195 7.733 -0.460 1.00 89.19 712 LYS A C 1
ATOM 5593 O O . LYS A 1 712 ? 16.588 7.618 0.597 1.00 89.19 712 LYS A O 1
ATOM 5598 N N . ARG A 1 713 ? 16.770 7.165 -1.594 1.00 89.44 713 ARG A N 1
ATOM 5599 C CA . ARG A 1 713 ? 15.589 6.288 -1.658 1.00 89.44 713 ARG A CA 1
ATOM 5600 C C . ARG A 1 713 ? 15.791 5.015 -0.846 1.00 89.44 713 ARG A C 1
ATOM 5602 O O . ARG A 1 713 ? 14.906 4.664 -0.080 1.00 89.44 713 ARG A O 1
ATOM 5609 N N . GLU A 1 714 ? 16.943 4.364 -0.962 1.00 90.19 714 GLU A N 1
ATOM 5610 C CA . GLU A 1 714 ? 17.287 3.183 -0.159 1.00 90.19 714 GLU A CA 1
ATOM 5611 C C . GLU A 1 714 ? 17.255 3.496 1.342 1.00 90.19 714 GLU A C 1
ATOM 5613 O O . GLU A 1 714 ? 16.639 2.756 2.108 1.00 90.19 714 GLU A O 1
ATOM 5618 N N . LEU A 1 715 ? 17.826 4.635 1.752 1.00 92.25 715 LEU A N 1
ATOM 5619 C CA . LEU A 1 715 ? 17.774 5.107 3.136 1.00 92.25 715 LEU A CA 1
ATOM 5620 C C . LEU A 1 715 ? 16.341 5.429 3.590 1.00 92.25 715 LEU A C 1
ATOM 5622 O O . LEU A 1 715 ? 15.968 5.129 4.721 1.00 92.25 715 LEU A O 1
ATOM 5626 N N . LEU A 1 716 ? 15.519 6.032 2.728 1.00 90.31 716 LEU A N 1
ATOM 5627 C CA . LEU A 1 716 ? 14.110 6.290 3.030 1.00 90.31 716 LEU A CA 1
ATOM 5628 C C . LEU A 1 716 ? 13.332 4.985 3.206 1.00 90.31 716 LEU A C 1
ATOM 5630 O O . LEU A 1 716 ? 12.582 4.867 4.168 1.00 90.31 716 LEU A O 1
ATOM 5634 N N . PHE A 1 717 ? 13.549 3.991 2.342 1.00 88.62 717 PHE A N 1
ATOM 5635 C CA . PHE A 1 717 ? 12.932 2.673 2.485 1.00 88.62 717 PHE A CA 1
ATOM 5636 C C . PHE A 1 717 ? 13.385 1.965 3.763 1.00 88.62 717 PHE A C 1
ATOM 5638 O O . PHE A 1 717 ? 12.550 1.383 4.457 1.00 88.62 717 PHE A O 1
ATOM 5645 N N . SER A 1 718 ? 14.673 2.037 4.123 1.00 90.25 718 SER A N 1
ATOM 5646 C CA . SER A 1 718 ? 15.149 1.458 5.383 1.00 90.25 718 SER A CA 1
ATOM 5647 C C . SER A 1 718 ? 14.536 2.166 6.591 1.00 90.25 718 SER A C 1
ATOM 5649 O O . SER A 1 718 ? 14.033 1.497 7.485 1.00 90.25 718 SER A O 1
ATOM 5651 N N . LEU A 1 719 ? 14.490 3.504 6.587 1.00 90.88 719 LEU A N 1
ATOM 5652 C CA . LEU A 1 719 ? 13.874 4.290 7.660 1.00 90.88 719 LEU A CA 1
ATOM 5653 C C . LEU A 1 719 ? 12.366 4.051 7.766 1.00 90.88 719 LEU A C 1
ATOM 5655 O O . LEU A 1 719 ? 11.845 3.974 8.872 1.00 90.88 719 LEU A O 1
ATOM 5659 N N . GLN A 1 720 ? 11.659 3.909 6.645 1.00 88.25 720 GLN A N 1
ATOM 5660 C CA . GLN A 1 720 ? 10.230 3.601 6.631 1.00 88.25 720 GLN A CA 1
ATOM 5661 C C . GLN A 1 720 ? 9.962 2.206 7.201 1.00 88.25 720 GLN A C 1
ATOM 5663 O O . GLN A 1 720 ? 9.028 2.026 7.984 1.00 88.25 720 GLN A O 1
ATOM 5668 N N . ARG A 1 721 ? 10.805 1.227 6.858 1.00 91.69 721 ARG A N 1
ATOM 5669 C CA . ARG A 1 721 ? 10.734 -0.120 7.427 1.00 91.69 721 ARG A CA 1
ATOM 5670 C C . ARG A 1 721 ? 11.012 -0.107 8.928 1.00 91.69 721 ARG A C 1
ATOM 5672 O O . ARG A 1 721 ? 10.256 -0.713 9.682 1.00 91.69 721 ARG A O 1
ATOM 5679 N N . ASP A 1 722 ? 12.054 0.598 9.358 1.00 89.94 722 ASP A N 1
ATOM 5680 C CA . ASP A 1 722 ? 12.405 0.719 10.772 1.00 89.94 722 ASP A CA 1
ATOM 5681 C C . ASP A 1 722 ? 11.291 1.441 11.542 1.00 89.94 722 ASP A C 1
ATOM 5683 O O . ASP A 1 722 ? 10.888 0.983 12.607 1.00 89.94 722 ASP A O 1
ATOM 5687 N N . LEU A 1 723 ? 10.713 2.509 10.983 1.00 89.81 723 LEU A N 1
ATOM 5688 C CA . LEU A 1 723 ? 9.566 3.206 11.565 1.00 89.81 723 LEU A CA 1
ATOM 5689 C C . LEU A 1 723 ? 8.355 2.280 11.704 1.00 89.81 723 LEU A C 1
ATOM 5691 O O . LEU A 1 723 ? 7.753 2.254 12.771 1.00 89.81 723 LEU A O 1
ATOM 5695 N N . SER A 1 724 ? 8.021 1.498 10.673 1.00 87.19 724 SER A N 1
ATOM 5696 C CA . SER A 1 724 ? 6.943 0.501 10.751 1.00 87.19 724 SER A CA 1
ATOM 5697 C C . SER A 1 724 ? 7.222 -0.519 11.851 1.00 87.19 724 SER A C 1
ATOM 5699 O O . SER A 1 724 ? 6.355 -0.782 12.676 1.00 87.19 724 SER A O 1
ATOM 5701 N N . TYR A 1 725 ? 8.455 -1.024 11.927 1.00 92.06 725 TYR A N 1
ATOM 5702 C CA . TYR A 1 725 ? 8.873 -1.941 12.982 1.00 92.06 725 TYR A CA 1
ATOM 5703 C C . TYR A 1 725 ? 8.728 -1.320 14.380 1.00 92.06 725 TYR A C 1
ATOM 5705 O O . TYR A 1 725 ? 8.214 -1.966 15.293 1.00 92.06 725 TYR A O 1
ATOM 5713 N N . TYR A 1 726 ? 9.135 -0.061 14.566 1.00 88.56 726 TYR A N 1
ATOM 5714 C CA . TYR A 1 726 ? 8.967 0.646 15.836 1.00 88.56 726 TYR A CA 1
ATOM 5715 C C . TYR A 1 726 ? 7.501 0.955 16.151 1.00 88.56 726 TYR A C 1
ATOM 5717 O O . TYR A 1 726 ? 7.123 0.881 17.316 1.00 88.56 726 TYR A O 1
ATOM 5725 N N . LEU A 1 727 ? 6.666 1.262 15.155 1.00 88.94 727 LEU A N 1
ATOM 5726 C CA . LEU A 1 727 ? 5.225 1.460 15.331 1.00 88.94 727 LEU A CA 1
ATOM 5727 C C . LEU A 1 727 ? 4.532 0.161 15.739 1.00 88.94 727 LEU A C 1
ATOM 5729 O O . LEU A 1 727 ? 3.767 0.171 16.698 1.00 88.94 727 LEU A O 1
ATOM 5733 N N . ASP A 1 728 ? 4.844 -0.956 15.085 1.00 83.12 728 ASP A N 1
ATOM 5734 C CA . ASP A 1 728 ? 4.310 -2.274 15.433 1.00 83.12 728 ASP A CA 1
ATOM 5735 C C . ASP A 1 728 ? 4.780 -2.708 16.822 1.00 83.12 728 ASP A C 1
ATOM 5737 O O . ASP A 1 728 ? 3.978 -3.169 17.637 1.00 83.12 728 ASP A O 1
ATOM 5741 N N . LYS A 1 729 ? 6.059 -2.479 17.145 1.00 90.56 729 LYS A N 1
ATOM 5742 C CA . LYS A 1 729 ? 6.607 -2.716 18.484 1.00 90.56 729 LYS A CA 1
ATOM 5743 C C . LYS A 1 729 ? 5.918 -1.847 19.535 1.00 90.56 729 LYS A C 1
ATOM 5745 O O . LYS A 1 729 ? 5.534 -2.362 20.579 1.00 90.56 729 LYS A O 1
ATOM 5750 N N . ASN A 1 730 ? 5.732 -0.556 19.273 1.00 82.56 730 ASN A N 1
ATOM 5751 C CA . ASN A 1 730 ? 5.037 0.349 20.186 1.00 82.56 730 ASN A CA 1
ATOM 5752 C C . ASN A 1 730 ? 3.565 -0.025 20.333 1.00 82.56 730 ASN A C 1
ATOM 5754 O O . ASN A 1 730 ? 3.042 0.050 21.434 1.00 82.56 730 ASN A O 1
ATOM 5758 N N . LYS A 1 731 ? 2.905 -0.476 19.266 1.00 83.38 731 LYS A N 1
ATOM 5759 C CA . LYS A 1 731 ? 1.521 -0.954 19.303 1.00 83.38 731 LYS A CA 1
ATOM 5760 C C . LYS A 1 731 ? 1.397 -2.245 20.111 1.00 83.38 731 LYS A C 1
ATOM 5762 O O . LYS A 1 731 ? 0.464 -2.375 20.898 1.00 83.38 731 LYS A O 1
ATOM 5767 N N . ALA A 1 732 ? 2.354 -3.162 19.974 1.00 74.88 732 ALA A N 1
ATOM 5768 C CA . ALA A 1 732 ? 2.436 -4.367 20.793 1.00 74.88 732 ALA A CA 1
ATOM 5769 C C . ALA A 1 732 ? 2.666 -4.018 22.273 1.00 74.88 732 ALA A C 1
ATOM 5771 O O . ALA A 1 732 ? 1.878 -4.434 23.117 1.00 74.88 732 ALA A O 1
ATOM 5772 N N . LEU A 1 733 ? 3.658 -3.176 22.582 1.00 77.50 733 LEU A N 1
ATOM 5773 C CA . LEU A 1 733 ? 3.933 -2.710 23.947 1.00 77.50 733 LEU A CA 1
ATOM 5774 C C . LEU A 1 733 ? 2.753 -1.928 24.541 1.00 77.50 733 LEU A C 1
ATOM 5776 O O . LEU A 1 733 ? 2.408 -2.136 25.698 1.00 77.50 733 LEU A O 1
ATOM 5780 N N . ALA A 1 734 ? 2.086 -1.080 23.756 1.00 73.06 734 ALA A N 1
ATOM 5781 C CA . ALA A 1 734 ? 0.878 -0.370 24.170 1.00 73.06 734 ALA A CA 1
ATOM 5782 C C . ALA A 1 734 ? -0.272 -1.343 24.458 1.00 73.06 734 ALA A C 1
ATOM 5784 O O . ALA A 1 734 ? -0.982 -1.165 25.441 1.00 73.06 734 ALA A O 1
ATOM 5785 N N . SER A 1 735 ? -0.423 -2.408 23.662 1.00 75.81 735 SER A N 1
ATOM 5786 C CA . SER A 1 735 ? -1.408 -3.460 23.937 1.00 75.81 735 SER A CA 1
ATOM 5787 C C . SER A 1 735 ? -1.081 -4.262 25.204 1.00 75.81 735 SER A C 1
ATOM 5789 O O . SER A 1 735 ? -1.996 -4.675 25.914 1.00 75.81 735 SER A O 1
ATOM 5791 N N . GLU A 1 736 ? 0.205 -4.442 25.525 1.00 71.50 736 GLU A N 1
ATOM 5792 C CA . GLU A 1 736 ? 0.660 -5.063 26.775 1.00 71.50 736 GLU A CA 1
ATOM 5793 C C . GLU A 1 736 ? 0.466 -4.143 27.993 1.00 71.50 736 GLU A C 1
ATOM 5795 O O . GLU A 1 736 ? 0.159 -4.630 29.083 1.00 71.50 736 GLU A O 1
ATOM 5800 N N . LEU A 1 737 ? 0.606 -2.826 27.810 1.00 66.44 737 LEU A N 1
ATOM 5801 C CA . LEU A 1 737 ? 0.295 -1.802 28.814 1.00 66.44 737 LEU A CA 1
ATOM 5802 C C . LEU A 1 737 ? -1.217 -1.711 29.083 1.00 66.44 737 LEU A C 1
ATOM 5804 O O . LEU A 1 737 ? -1.624 -1.647 30.241 1.00 66.44 737 LEU A O 1
ATOM 5808 N N . ASP A 1 738 ? -2.044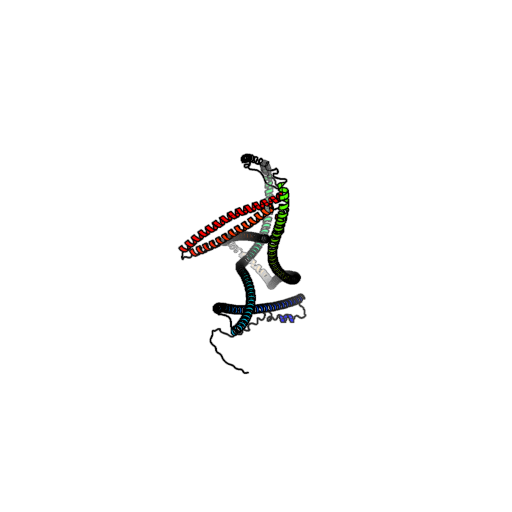 -1.751 28.035 1.00 63.47 738 ASP A N 1
ATOM 5809 C CA . ASP A 1 738 ? -3.509 -1.635 28.118 1.00 63.47 738 ASP A CA 1
ATOM 5810 C C . ASP A 1 738 ? -4.176 -2.928 28.628 1.00 63.47 738 ASP A C 1
ATOM 5812 O O . ASP A 1 738 ? -5.157 -2.912 29.374 1.00 63.47 738 ASP A O 1
ATOM 5816 N N . ARG A 1 739 ? -3.596 -4.089 28.300 1.00 58.47 739 ARG A N 1
ATOM 5817 C CA . ARG A 1 739 ? -3.961 -5.386 28.878 1.00 58.47 739 ARG A CA 1
ATOM 5818 C C . ARG A 1 739 ? -2.737 -6.016 29.524 1.00 58.47 739 ARG A C 1
ATOM 5820 O O . ARG A 1 739 ? -2.046 -6.789 28.858 1.00 58.47 739 ARG A O 1
ATOM 5827 N N . PRO A 1 740 ? -2.501 -5.815 30.833 1.00 56.88 740 PRO A N 1
ATOM 5828 C CA . PRO A 1 740 ? -1.465 -6.560 31.524 1.00 56.88 740 PRO A CA 1
ATOM 5829 C C . PRO A 1 740 ? -1.875 -8.041 31.575 1.00 56.88 740 PRO A C 1
ATOM 5831 O O . PRO A 1 740 ? -2.508 -8.510 32.523 1.00 56.88 740 PRO A O 1
ATOM 5834 N N . VAL A 1 741 ? -1.463 -8.817 30.562 1.00 48.81 741 VAL A N 1
ATOM 5835 C CA . VAL A 1 741 ? -1.639 -10.284 30.425 1.00 48.81 741 VAL A CA 1
ATOM 5836 C C . VAL A 1 741 ? -1.034 -11.044 31.617 1.00 48.81 741 VAL A C 1
ATOM 5838 O O . VAL A 1 741 ? -1.225 -12.240 31.814 1.00 48.81 741 VAL A O 1
ATOM 5841 N N . SER A 1 742 ? -0.334 -10.333 32.489 1.00 58.09 742 SER A N 1
ATOM 5842 C CA . SER A 1 742 ? 0.441 -10.872 33.578 1.00 58.09 742 SER A CA 1
ATOM 5843 C C . SER A 1 742 ? -0.085 -10.464 34.958 1.00 58.09 742 SER A C 1
ATOM 5845 O O . SER A 1 742 ? 0.674 -10.513 35.914 1.00 58.09 742 SER A O 1
ATOM 5847 N N . MET A 1 743 ? -1.384 -10.175 35.130 1.00 58.53 743 MET A N 1
ATOM 5848 C CA . MET A 1 743 ? -1.981 -9.895 36.456 1.00 58.53 743 MET A CA 1
ATOM 5849 C C . MET A 1 743 ? -1.634 -10.967 37.513 1.00 58.53 743 MET A C 1
ATOM 5851 O O . MET A 1 743 ? -1.387 -10.645 38.673 1.00 58.53 743 MET A O 1
ATOM 5855 N N . HIS A 1 744 ? -1.529 -12.242 37.114 1.00 59.75 744 HIS A N 1
ATOM 5856 C CA . HIS A 1 744 ? -1.064 -13.329 37.986 1.00 59.75 744 HIS A CA 1
ATOM 5857 C C . HIS A 1 744 ? 0.445 -13.297 38.261 1.00 59.75 744 HIS A C 1
ATOM 5859 O O . HIS A 1 744 ? 0.852 -13.572 39.384 1.00 59.75 744 HIS A O 1
ATOM 5865 N N . ARG A 1 745 ? 1.276 -12.919 37.283 1.00 69.81 745 ARG A N 1
ATOM 5866 C CA . ARG A 1 745 ? 2.730 -12.747 37.455 1.00 69.81 745 ARG A CA 1
ATOM 5867 C C . ARG A 1 745 ? 3.050 -11.510 38.294 1.00 69.81 745 ARG A C 1
ATOM 5869 O O . ARG A 1 745 ? 3.985 -11.557 39.075 1.00 69.81 745 ARG A O 1
ATOM 5876 N N . TRP A 1 746 ? 2.261 -10.444 38.171 1.00 74.19 746 TRP A N 1
ATOM 5877 C CA . TRP A 1 746 ? 2.365 -9.217 38.962 1.00 74.19 746 TRP A CA 1
ATOM 5878 C C . TRP A 1 746 ? 1.888 -9.456 40.391 1.00 74.19 746 TRP A C 1
ATOM 5880 O O . TRP A 1 746 ? 2.573 -9.042 41.315 1.00 74.19 746 TRP A O 1
ATOM 5890 N N . ARG A 1 747 ? 0.791 -10.205 40.591 1.00 75.69 747 ARG A N 1
ATOM 5891 C CA . ARG A 1 747 ? 0.382 -10.688 41.924 1.00 75.69 747 ARG A CA 1
ATOM 5892 C C . ARG A 1 747 ? 1.420 -11.624 42.539 1.00 75.69 747 ARG A C 1
ATOM 5894 O O . ARG A 1 747 ? 1.699 -11.524 43.725 1.00 75.69 747 ARG A O 1
ATOM 5901 N N . TYR A 1 748 ? 2.016 -12.511 41.746 1.00 76.75 748 TYR A N 1
ATOM 5902 C CA . TYR A 1 748 ? 3.102 -13.372 42.208 1.00 76.75 748 TYR A CA 1
ATOM 5903 C C . TYR A 1 748 ? 4.349 -12.553 42.572 1.00 76.75 748 TYR A C 1
ATOM 5905 O O . TYR A 1 748 ? 4.912 -12.767 43.639 1.00 76.75 748 TYR A O 1
ATOM 5913 N N . LEU A 1 749 ? 4.742 -11.569 41.758 1.00 76.94 749 LEU A N 1
ATOM 5914 C CA . LEU A 1 749 ? 5.853 -10.655 42.045 1.00 76.94 749 LEU A CA 1
ATOM 5915 C C . LEU A 1 749 ? 5.582 -9.814 43.299 1.00 76.94 749 LEU A C 1
ATOM 5917 O O . LEU A 1 749 ? 6.460 -9.697 44.135 1.00 76.94 749 LEU A O 1
ATOM 5921 N N . GLN A 1 750 ? 4.355 -9.324 43.482 1.00 80.19 750 GLN A N 1
ATOM 5922 C CA . GLN A 1 750 ? 3.933 -8.584 44.675 1.00 80.19 750 GLN A CA 1
ATOM 5923 C C . GLN A 1 750 ? 4.088 -9.404 45.965 1.00 80.19 750 GLN A C 1
ATOM 5925 O O . GLN A 1 750 ? 4.394 -8.854 47.017 1.00 80.19 750 GLN A O 1
ATOM 5930 N N . ILE A 1 751 ? 3.874 -10.721 45.889 1.00 77.88 751 ILE A N 1
ATOM 5931 C CA . ILE A 1 751 ? 3.990 -11.634 47.034 1.00 77.88 751 ILE A CA 1
ATOM 5932 C C . ILE A 1 751 ? 5.438 -12.103 47.235 1.00 77.88 751 ILE A C 1
ATOM 5934 O O . ILE A 1 751 ? 5.882 -12.263 48.369 1.00 77.88 751 ILE A O 1
ATOM 5938 N N . THR A 1 752 ? 6.166 -12.349 46.146 1.00 78.56 752 THR A N 1
ATOM 5939 C CA . THR A 1 752 ? 7.515 -12.940 46.184 1.00 78.56 752 THR A CA 1
ATOM 5940 C C . THR A 1 752 ? 8.601 -11.879 46.380 1.00 78.56 752 THR A C 1
ATOM 5942 O O . THR A 1 752 ? 9.649 -12.178 46.943 1.00 78.56 752 THR A O 1
ATOM 5945 N N . ASP A 1 753 ? 8.364 -10.654 45.904 1.00 77.31 753 ASP A N 1
ATOM 5946 C CA . ASP A 1 753 ? 9.336 -9.563 45.871 1.00 77.31 753 ASP A CA 1
ATOM 5947 C C . ASP A 1 753 ? 8.669 -8.167 45.926 1.00 77.31 753 ASP A C 1
ATOM 5949 O O . ASP A 1 753 ? 8.530 -7.491 44.897 1.00 77.31 753 ASP A O 1
ATOM 5953 N N . PRO A 1 754 ? 8.235 -7.726 47.122 1.00 84.31 754 PRO A N 1
ATOM 5954 C CA . PRO A 1 754 ? 7.498 -6.474 47.294 1.00 84.31 754 PRO A CA 1
ATOM 5955 C C . PRO A 1 754 ? 8.293 -5.234 46.869 1.00 84.31 754 PRO A C 1
ATOM 5957 O O . PRO A 1 754 ? 7.735 -4.343 46.240 1.00 84.31 754 PRO A O 1
ATOM 5960 N N . GLU A 1 755 ? 9.603 -5.200 47.138 1.00 80.50 755 GLU A N 1
ATOM 5961 C CA . GLU A 1 755 ? 10.466 -4.053 46.814 1.00 80.50 755 GLU A CA 1
ATOM 5962 C C . GLU A 1 755 ? 10.610 -3.857 45.299 1.00 80.50 755 GLU A C 1
ATOM 5964 O O . GLU A 1 755 ? 10.500 -2.741 44.787 1.00 80.50 755 GLU A O 1
ATOM 5969 N N . LYS A 1 756 ? 10.787 -4.955 44.554 1.00 81.50 756 LYS A N 1
ATOM 5970 C CA . LYS A 1 756 ? 10.815 -4.914 43.088 1.00 81.50 756 LYS A CA 1
ATOM 5971 C C . LYS A 1 756 ? 9.452 -4.554 42.508 1.00 81.50 756 LYS A C 1
ATOM 5973 O O . LYS A 1 756 ? 9.391 -3.841 41.510 1.00 81.50 756 LYS A O 1
ATOM 5978 N N . TRP A 1 757 ? 8.365 -5.031 43.115 1.00 83.88 757 TRP A N 1
ATOM 5979 C CA . TRP A 1 757 ? 7.013 -4.658 42.705 1.00 83.88 757 TRP A CA 1
ATOM 5980 C C . TRP A 1 757 ? 6.745 -3.163 42.917 1.00 83.88 757 TRP A C 1
ATOM 5982 O O . TRP A 1 757 ? 6.235 -2.525 42.001 1.00 83.88 757 TRP A O 1
ATOM 5992 N N . ASP A 1 758 ? 7.145 -2.587 44.054 1.00 84.06 758 ASP A N 1
ATOM 5993 C CA . ASP A 1 758 ? 6.990 -1.155 44.344 1.00 84.06 758 ASP A CA 1
ATOM 5994 C C . ASP A 1 758 ? 7.770 -0.287 43.346 1.00 84.06 758 ASP A C 1
ATOM 5996 O O . ASP A 1 758 ? 7.242 0.699 42.828 1.00 84.06 758 ASP A O 1
ATOM 6000 N N . LEU A 1 759 ? 9.007 -0.676 43.015 1.00 84.12 759 LEU A N 1
ATOM 6001 C CA . LEU A 1 759 ? 9.814 0.016 42.007 1.00 84.12 759 LEU A CA 1
ATOM 6002 C C . LEU A 1 759 ? 9.242 -0.132 40.598 1.00 84.12 759 LEU A C 1
ATOM 6004 O O . LEU A 1 759 ? 9.225 0.846 39.854 1.00 84.12 759 LEU A O 1
ATOM 6008 N N . LEU A 1 760 ? 8.727 -1.310 40.239 1.00 83.19 760 LEU A N 1
ATOM 6009 C CA . LEU A 1 760 ? 8.068 -1.537 38.953 1.00 83.19 760 LEU A CA 1
ATOM 6010 C C . LEU A 1 760 ? 6.781 -0.710 38.837 1.00 83.19 760 LEU A C 1
ATOM 6012 O O . LEU A 1 760 ? 6.521 -0.118 37.794 1.00 83.19 760 LEU A O 1
ATOM 6016 N N . ASN A 1 761 ? 6.002 -0.611 39.915 1.00 84.12 761 ASN A N 1
ATOM 6017 C CA . ASN A 1 761 ? 4.805 0.224 39.958 1.00 84.12 761 ASN A CA 1
ATOM 6018 C C . ASN A 1 761 ? 5.146 1.713 39.895 1.00 84.12 761 ASN A C 1
ATOM 6020 O O . ASN A 1 761 ? 4.451 2.469 39.221 1.00 84.12 761 ASN A O 1
ATOM 6024 N N . LYS A 1 762 ? 6.228 2.135 40.557 1.00 86.81 762 LYS A N 1
ATOM 6025 C CA . LYS A 1 762 ? 6.738 3.503 40.467 1.00 86.81 762 LYS A CA 1
ATOM 6026 C C . LYS A 1 762 ? 7.224 3.817 39.052 1.00 86.81 762 LYS A C 1
ATOM 6028 O O . LYS A 1 762 ? 6.851 4.853 38.517 1.00 86.81 762 LYS A O 1
ATOM 6033 N N . ALA A 1 763 ? 7.988 2.920 38.429 1.00 82.38 763 ALA A N 1
ATOM 6034 C CA . ALA A 1 763 ? 8.440 3.060 37.048 1.00 82.38 763 ALA A CA 1
ATOM 6035 C C . ALA A 1 763 ? 7.252 3.130 36.081 1.00 82.38 763 ALA A C 1
ATOM 6037 O O . ALA A 1 763 ? 7.208 4.025 35.248 1.00 82.38 763 ALA A O 1
ATOM 6038 N N . ASN A 1 764 ? 6.249 2.264 36.246 1.00 82.56 764 ASN A N 1
ATOM 6039 C CA . ASN A 1 764 ? 5.040 2.269 35.426 1.00 82.56 764 ASN A CA 1
ATOM 6040 C C . ASN A 1 764 ? 4.203 3.546 35.629 1.00 82.56 764 ASN A C 1
ATOM 6042 O O . ASN A 1 764 ? 3.747 4.152 34.665 1.00 82.56 764 ASN A O 1
ATOM 6046 N N . GLY A 1 765 ? 4.042 4.008 36.873 1.00 81.81 765 GLY A N 1
ATOM 6047 C CA . GLY A 1 765 ? 3.348 5.262 37.180 1.00 81.81 765 GLY A CA 1
ATOM 6048 C C . GLY A 1 765 ? 4.047 6.483 36.580 1.00 81.81 765 GLY A C 1
ATOM 6049 O O . GLY A 1 765 ? 3.396 7.320 35.956 1.00 81.81 765 GLY A O 1
ATOM 6050 N N . LEU A 1 766 ? 5.375 6.546 36.699 1.00 84.44 766 LEU A N 1
ATOM 6051 C CA . LEU A 1 766 ? 6.189 7.586 36.074 1.00 84.44 766 LEU A CA 1
ATOM 6052 C C . LEU A 1 766 ? 6.153 7.488 34.541 1.00 84.44 766 LEU A C 1
ATOM 6054 O O . LEU A 1 766 ? 6.068 8.507 33.870 1.00 84.44 766 LEU A O 1
ATOM 6058 N N . GLN A 1 767 ? 6.127 6.284 33.968 1.00 80.38 767 GLN A N 1
ATOM 6059 C CA . GLN A 1 767 ? 6.024 6.073 32.522 1.00 80.38 767 GLN A CA 1
ATOM 6060 C C . GLN A 1 767 ? 4.661 6.529 31.976 1.00 80.38 767 GLN A C 1
ATOM 6062 O O . GLN A 1 767 ? 4.608 7.212 30.955 1.00 80.38 767 GLN A O 1
ATOM 6067 N N . CYS A 1 768 ? 3.565 6.261 32.693 1.00 81.69 768 CYS A N 1
ATOM 6068 C CA . CYS A 1 768 ? 2.252 6.837 32.392 1.00 81.69 768 CYS A CA 1
ATOM 6069 C C . CYS A 1 768 ? 2.262 8.374 32.487 1.00 81.69 768 CYS A C 1
ATOM 6071 O O . CYS A 1 768 ? 1.637 9.050 31.670 1.00 81.69 768 CYS A O 1
ATOM 6073 N N . GLN A 1 769 ? 2.989 8.941 33.454 1.00 83.19 769 GLN A N 1
ATOM 6074 C CA . GLN A 1 769 ? 3.143 10.389 33.597 1.00 83.19 769 GLN A CA 1
ATOM 6075 C C . GLN A 1 769 ? 3.963 11.000 32.449 1.00 83.19 769 GLN A C 1
ATOM 6077 O O . GLN A 1 769 ? 3.560 12.028 31.911 1.00 83.19 769 GLN A O 1
ATOM 6082 N N . VAL A 1 770 ? 5.048 10.349 32.016 1.00 83.00 770 VAL A N 1
ATOM 6083 C CA . VAL A 1 770 ? 5.846 10.730 30.836 1.00 83.00 770 VAL A CA 1
ATOM 6084 C C . VAL A 1 770 ? 4.971 10.754 29.585 1.00 83.00 770 VAL A C 1
ATOM 6086 O O . VAL A 1 770 ? 4.985 11.742 28.853 1.00 83.00 770 VAL A O 1
ATOM 6089 N N . VAL A 1 771 ? 4.162 9.710 29.363 1.00 81.31 771 VAL A N 1
ATOM 6090 C CA . VAL A 1 771 ? 3.214 9.655 28.237 1.00 81.31 771 VAL A CA 1
ATOM 6091 C C . VAL A 1 771 ? 2.222 10.817 28.315 1.00 81.31 771 VAL A C 1
ATOM 6093 O O . VAL A 1 771 ? 2.083 11.562 27.352 1.00 81.31 771 VAL A O 1
ATOM 6096 N N . SER A 1 772 ? 1.623 11.061 29.483 1.00 86.56 772 SER A N 1
ATOM 6097 C CA . SER A 1 772 ? 0.666 12.157 29.673 1.00 86.56 772 SER A CA 1
ATOM 6098 C C . SER A 1 772 ? 1.272 13.547 29.429 1.00 86.56 772 SER A C 1
ATOM 6100 O O . SER A 1 772 ? 0.664 14.381 28.753 1.00 86.56 772 SER A O 1
ATOM 6102 N N . VAL A 1 773 ? 2.477 13.818 29.943 1.00 84.75 773 VAL A N 1
ATOM 6103 C CA . VAL A 1 773 ? 3.171 15.098 29.721 1.00 84.75 773 VAL A CA 1
ATOM 6104 C C . VAL A 1 773 ? 3.553 15.249 28.246 1.00 84.75 773 VAL A C 1
ATOM 6106 O O . VAL A 1 773 ? 3.397 16.335 27.684 1.00 84.75 773 VAL A O 1
ATOM 6109 N N . ASN A 1 774 ? 3.986 14.168 27.594 1.00 85.75 774 ASN A N 1
ATOM 6110 C CA . ASN A 1 774 ? 4.322 14.152 26.174 1.00 85.75 774 ASN A CA 1
ATOM 6111 C C . ASN A 1 774 ? 3.097 14.385 25.269 1.00 85.75 774 ASN A C 1
ATOM 6113 O O . ASN A 1 774 ? 3.177 15.165 24.316 1.00 85.75 774 ASN A O 1
ATOM 6117 N N . ASP A 1 775 ? 1.946 13.800 25.597 1.00 84.19 775 ASP A N 1
ATOM 6118 C CA . ASP A 1 775 ? 0.676 14.068 24.911 1.00 84.19 775 ASP A CA 1
ATOM 6119 C C . ASP A 1 775 ? 0.280 15.538 25.075 1.00 84.19 775 ASP A C 1
ATOM 6121 O O . ASP A 1 775 ? -0.053 16.231 24.111 1.00 84.19 775 ASP A O 1
ATOM 6125 N N . ALA A 1 776 ? 0.436 16.077 26.286 1.00 84.88 776 ALA A N 1
ATOM 6126 C CA . ALA A 1 776 ? 0.114 17.465 26.579 1.00 84.88 776 ALA A CA 1
ATOM 6127 C C . ALA A 1 776 ? 1.089 18.480 25.933 1.00 84.88 776 ALA A C 1
ATOM 6129 O O . ALA A 1 776 ? 0.716 19.647 25.760 1.00 84.88 776 ALA A O 1
ATOM 6130 N N . ILE A 1 777 ? 2.323 18.075 25.599 1.00 86.25 777 ILE A N 1
ATOM 6131 C CA . ILE A 1 777 ? 3.269 18.824 24.747 1.00 86.25 777 ILE A CA 1
ATOM 6132 C C . ILE A 1 777 ? 2.857 18.716 23.279 1.00 86.25 777 ILE A C 1
ATOM 6134 O O . ILE A 1 777 ? 2.879 19.723 22.567 1.00 86.25 777 ILE A O 1
ATOM 6138 N N . SER A 1 778 ? 2.457 17.527 22.831 1.00 86.19 778 SER A N 1
ATOM 6139 C CA . SER A 1 778 ? 2.029 17.266 21.453 1.00 86.19 778 SER A CA 1
ATOM 6140 C C . SER A 1 778 ? 0.787 18.085 21.096 1.00 86.19 778 SER A C 1
ATOM 6142 O O . SER A 1 778 ? 0.767 18.766 20.069 1.00 86.19 778 SER A O 1
ATOM 6144 N N . ASP A 1 779 ? -0.200 18.145 21.992 1.00 85.44 779 ASP A N 1
ATOM 6145 C CA . ASP A 1 779 ? -1.385 18.992 21.835 1.00 85.44 779 ASP A CA 1
ATOM 6146 C C . ASP A 1 779 ? -1.043 20.480 21.757 1.00 85.44 779 ASP A C 1
ATOM 6148 O O . ASP A 1 779 ? -1.557 21.197 20.896 1.00 85.44 779 ASP A O 1
ATOM 6152 N N . LYS A 1 780 ? -0.127 20.953 22.610 1.00 85.56 780 LYS A N 1
ATOM 6153 C CA . LYS A 1 780 ? 0.323 22.351 22.584 1.00 85.56 780 LYS A CA 1
ATOM 6154 C C . LYS A 1 780 ? 1.139 22.672 21.335 1.00 85.56 780 LYS A C 1
ATOM 6156 O O . LYS A 1 780 ? 0.993 23.753 20.772 1.00 85.56 780 LYS A O 1
ATOM 6161 N N . THR A 1 781 ? 1.935 21.726 20.848 1.00 84.88 781 THR A N 1
ATOM 6162 C CA . THR A 1 781 ? 2.676 21.842 19.583 1.00 84.88 781 THR A CA 1
ATOM 6163 C C . THR A 1 781 ? 1.721 21.914 18.391 1.00 84.88 781 THR A C 1
ATOM 6165 O O . THR A 1 781 ? 1.912 22.731 17.489 1.00 84.88 781 THR A O 1
ATOM 6168 N N . ARG A 1 782 ? 0.638 21.129 18.411 1.00 87.00 782 ARG A N 1
ATOM 6169 C CA . ARG A 1 782 ? -0.440 21.194 17.416 1.00 87.00 782 ARG A CA 1
ATOM 6170 C C . ARG A 1 782 ? -1.172 22.536 17.458 1.00 87.00 782 ARG A C 1
ATOM 6172 O O . ARG A 1 782 ? -1.405 23.125 16.402 1.00 87.00 782 ARG A O 1
ATOM 6179 N N . GLU A 1 783 ? -1.493 23.042 18.649 1.00 87.56 783 GLU A N 1
ATOM 6180 C CA . GLU A 1 783 ? -2.092 24.371 18.845 1.00 87.56 783 GLU A CA 1
ATOM 6181 C C . GLU A 1 783 ? -1.175 25.481 18.302 1.00 87.56 783 GLU A C 1
ATOM 6183 O O . GLU A 1 783 ? -1.624 26.349 17.549 1.00 87.56 783 GLU A O 1
ATOM 6188 N N . LEU A 1 784 ? 0.129 25.403 18.592 1.00 86.19 784 LEU A N 1
ATOM 6189 C CA . LEU A 1 784 ? 1.147 26.312 18.066 1.00 86.19 784 LEU A CA 1
ATOM 6190 C C . LEU A 1 784 ? 1.176 26.281 16.531 1.00 86.19 784 LEU A C 1
ATOM 6192 O O . LEU A 1 784 ? 1.116 27.335 15.902 1.00 86.19 784 LEU A O 1
ATOM 6196 N N . GLY A 1 785 ? 1.172 25.096 15.914 1.00 82.62 785 GLY A N 1
ATOM 6197 C CA . GLY A 1 785 ? 1.140 24.947 14.454 1.00 82.62 785 GLY A CA 1
ATOM 6198 C C . GLY A 1 785 ? -0.148 25.459 13.790 1.00 82.62 785 GLY A C 1
ATOM 6199 O O . GLY A 1 785 ? -0.115 25.956 12.665 1.00 82.62 785 GLY A O 1
ATOM 6200 N N . GLN A 1 786 ? -1.301 25.371 14.460 1.00 85.62 786 GLN A N 1
ATOM 6201 C CA . GLN A 1 786 ? -2.552 25.971 13.973 1.00 85.62 786 GLN A CA 1
ATOM 6202 C C . GLN A 1 786 ? -2.524 27.502 14.059 1.00 85.62 786 GLN A C 1
ATOM 6204 O O . GLN A 1 786 ? -2.979 28.178 13.138 1.00 85.62 786 GLN A O 1
ATOM 6209 N N . MET A 1 787 ? -1.978 28.056 15.144 1.00 83.94 787 MET A N 1
ATOM 6210 C CA . MET A 1 787 ? -1.858 29.505 15.325 1.00 83.94 787 MET A CA 1
ATOM 6211 C C . MET A 1 787 ? -0.811 30.124 14.391 1.00 83.94 787 MET A C 1
ATOM 6213 O O . MET A 1 787 ? -1.037 31.221 13.889 1.00 83.94 787 MET A O 1
ATOM 6217 N N . TRP A 1 788 ? 0.287 29.418 14.101 1.00 85.12 788 TRP A N 1
ATOM 6218 C CA . TRP A 1 788 ? 1.272 29.835 13.095 1.00 85.12 788 TRP A CA 1
ATOM 6219 C C . TRP A 1 788 ? 0.667 29.910 11.694 1.00 85.12 788 TRP A C 1
ATOM 6221 O O . TRP A 1 788 ? 0.902 30.890 10.997 1.00 85.12 788 TRP A O 1
ATOM 6231 N N . ARG A 1 789 ? -0.160 28.928 11.307 1.00 87.00 789 ARG A N 1
ATOM 6232 C CA . ARG A 1 789 ? -0.898 28.972 10.034 1.00 87.00 789 ARG A CA 1
ATOM 6233 C C . ARG A 1 789 ? -1.827 30.179 9.961 1.00 87.00 789 ARG A C 1
ATOM 6235 O O . ARG A 1 789 ? -1.688 30.974 9.050 1.00 87.00 789 ARG A O 1
ATOM 6242 N N . LYS A 1 790 ? -2.647 30.405 10.993 1.00 84.94 790 LYS A N 1
ATOM 6243 C CA . LYS A 1 790 ? -3.509 31.600 11.072 1.00 84.94 790 LYS A CA 1
ATOM 6244 C C . LYS A 1 790 ? -2.725 32.913 11.013 1.00 84.94 790 LYS A C 1
ATOM 6246 O O . LYS A 1 790 ? -3.225 33.895 10.479 1.00 84.94 790 LYS A O 1
ATOM 6251 N N . MET A 1 791 ? -1.523 32.957 11.592 1.00 85.81 791 MET A N 1
ATOM 6252 C CA . MET A 1 791 ? -0.643 34.123 11.496 1.00 85.81 791 MET A CA 1
ATOM 6253 C C . MET A 1 791 ? -0.135 34.317 10.063 1.00 85.81 791 MET A C 1
ATOM 6255 O O . MET A 1 791 ? -0.151 35.442 9.585 1.00 85.81 791 MET A O 1
ATOM 6259 N N . MET A 1 792 ? 0.261 33.241 9.380 1.00 84.06 792 MET A N 1
ATOM 6260 C CA . MET A 1 792 ? 0.704 33.276 7.984 1.00 84.06 792 MET A CA 1
ATOM 6261 C C . MET A 1 792 ? -0.434 33.682 7.034 1.00 84.06 792 MET A C 1
ATOM 6263 O O . MET A 1 792 ? -0.218 34.528 6.172 1.00 84.06 792 MET A O 1
ATOM 6267 N N . ASP A 1 793 ? -1.645 33.162 7.251 1.00 84.56 793 ASP A N 1
ATOM 6268 C CA . ASP A 1 793 ? -2.850 33.522 6.492 1.00 84.56 793 ASP A CA 1
ATOM 6269 C C . ASP A 1 793 ? -3.170 35.020 6.657 1.00 84.56 793 ASP A C 1
ATOM 6271 O O . ASP A 1 793 ? -3.381 35.729 5.679 1.00 84.56 793 ASP A O 1
ATOM 6275 N N . LEU A 1 794 ? -3.107 35.544 7.889 1.00 80.44 794 LEU A N 1
ATOM 6276 C CA . LEU A 1 794 ? -3.312 36.972 8.162 1.00 80.44 794 LEU A CA 1
ATOM 6277 C C . LEU A 1 794 ? -2.164 37.858 7.654 1.00 80.44 794 LEU A C 1
ATOM 6279 O O . LEU A 1 794 ? -2.401 39.005 7.290 1.00 80.44 794 LEU A O 1
ATOM 6283 N N . GLU A 1 795 ? -0.921 37.370 7.636 1.00 79.69 795 GLU A N 1
ATOM 6284 C CA . GLU A 1 795 ? 0.214 38.076 7.020 1.00 79.69 795 GLU A CA 1
ATOM 6285 C C . GLU A 1 795 ? 0.069 38.140 5.493 1.00 79.69 795 GLU A C 1
ATOM 6287 O O . GLU A 1 795 ? 0.400 39.165 4.896 1.00 79.69 795 GLU A O 1
ATOM 6292 N N . GLN A 1 796 ? -0.483 37.094 4.873 1.00 79.25 796 GLN A N 1
ATOM 6293 C CA . GLN A 1 796 ? -0.826 37.067 3.453 1.00 79.25 796 GLN A CA 1
ATOM 6294 C C . GLN A 1 796 ? -1.988 38.027 3.143 1.00 79.25 796 GLN A C 1
ATOM 6296 O O . GLN A 1 796 ? -1.856 38.872 2.260 1.00 79.25 796 GLN A O 1
ATOM 6301 N N . GLU A 1 797 ? -3.068 37.993 3.932 1.00 72.69 797 GLU A N 1
ATOM 6302 C CA . GLU A 1 797 ? -4.204 38.924 3.824 1.00 72.69 797 GLU A CA 1
ATOM 6303 C C . GLU A 1 797 ? -3.797 40.391 4.074 1.00 72.69 797 GLU A C 1
ATOM 6305 O O . GLU A 1 797 ? -4.336 41.302 3.447 1.00 72.69 797 GLU A O 1
ATOM 6310 N N . ALA A 1 798 ? -2.812 40.654 4.945 1.00 66.88 798 ALA A N 1
ATOM 6311 C CA . ALA A 1 798 ? -2.271 42.000 5.166 1.00 66.88 798 ALA A CA 1
ATOM 6312 C C . ALA A 1 798 ? -1.569 42.579 3.924 1.00 66.88 798 ALA A C 1
ATOM 6314 O O . ALA A 1 798 ? -1.544 43.802 3.747 1.00 66.88 798 ALA A O 1
ATOM 6315 N N . GLY A 1 799 ? -0.971 41.716 3.093 1.00 66.06 799 GLY A N 1
ATOM 6316 C CA . GLY A 1 799 ? -0.338 42.097 1.828 1.00 66.06 799 GLY A CA 1
ATOM 6317 C C . GLY A 1 799 ? -1.351 42.606 0.798 1.00 66.06 799 GLY A C 1
ATOM 6318 O O . GLY A 1 799 ? -1.056 43.531 0.032 1.00 66.06 799 GLY A O 1
ATOM 6319 N N . ASP A 1 800 ? -2.580 42.097 0.870 1.00 61.34 800 ASP A N 1
ATOM 6320 C CA . ASP A 1 800 ? -3.671 42.361 -0.062 1.00 61.34 800 ASP A CA 1
ATOM 6321 C C . ASP A 1 800 ? -4.578 43.501 0.442 1.00 61.34 800 ASP A C 1
ATOM 6323 O O . ASP A 1 800 ? -5.743 43.346 0.783 1.00 61.34 800 ASP A O 1
ATOM 6327 N N . ARG A 1 801 ? -3.986 44.699 0.509 1.00 59.47 801 ARG A N 1
ATOM 6328 C CA . ARG A 1 801 ? -4.593 46.048 0.574 1.00 59.47 801 ARG A CA 1
ATOM 6329 C C . ARG A 1 801 ? -6.121 46.145 0.809 1.00 59.47 801 ARG A C 1
ATOM 6331 O O . ARG A 1 801 ? -6.839 46.578 -0.087 1.00 59.47 801 ARG A O 1
ATOM 6338 N N . GLN A 1 802 ? -6.580 45.926 2.044 1.00 52.22 802 GLN A N 1
ATOM 6339 C CA . GLN A 1 802 ? -7.698 46.637 2.700 1.00 52.22 802 GLN A CA 1
ATOM 6340 C C . GLN A 1 802 ? -7.750 46.223 4.190 1.00 52.22 802 GLN A C 1
ATOM 6342 O O . GLN A 1 802 ? -8.103 45.097 4.506 1.00 52.22 802 GLN A O 1
ATOM 6347 N N . GLY A 1 803 ? -7.378 47.119 5.121 1.00 55.41 803 GLY A N 1
ATOM 6348 C CA . GLY A 1 803 ? -7.491 46.870 6.577 1.00 55.41 803 GLY A CA 1
ATOM 6349 C C . GLY A 1 803 ? -6.187 46.639 7.363 1.00 55.41 803 GLY A C 1
ATOM 6350 O O . GLY A 1 803 ? -6.210 45.976 8.398 1.00 55.41 803 GLY A O 1
ATOM 6351 N N . ALA A 1 804 ? -5.054 47.197 6.918 1.00 60.84 804 ALA A N 1
ATOM 6352 C CA . ALA A 1 804 ? -3.726 46.968 7.512 1.00 60.84 804 ALA A CA 1
ATOM 6353 C C . ALA A 1 804 ? -3.646 47.169 9.043 1.00 60.84 804 ALA A C 1
ATOM 6355 O O . ALA A 1 804 ? -2.914 46.450 9.714 1.00 60.84 804 ALA A O 1
ATOM 6356 N N . GLU A 1 805 ? -4.405 48.099 9.627 1.00 67.69 805 GLU A N 1
ATOM 6357 C CA . GLU A 1 805 ? -4.328 48.402 11.064 1.00 67.69 805 GLU A CA 1
ATOM 6358 C C . GLU A 1 805 ? -5.049 47.360 11.943 1.00 67.69 805 GLU A C 1
ATOM 6360 O O . GLU A 1 805 ? -4.521 46.930 12.973 1.00 67.69 805 GLU A O 1
ATOM 6365 N N . GLU A 1 806 ? -6.207 46.855 11.500 1.00 72.25 806 GLU A N 1
ATOM 6366 C CA . GLU A 1 806 ? -6.902 45.756 12.183 1.00 72.25 806 GLU A CA 1
ATOM 6367 C C . GLU A 1 806 ? -6.137 44.437 12.061 1.00 72.25 806 GLU A C 1
ATOM 6369 O O . GLU A 1 806 ? -6.069 43.665 13.022 1.00 72.25 806 GLU A O 1
ATOM 6374 N N . VAL A 1 807 ? -5.535 44.185 10.895 1.00 73.44 807 VAL A N 1
ATOM 6375 C CA . VAL A 1 807 ? -4.733 42.981 10.659 1.00 73.44 807 VAL A CA 1
ATOM 6376 C C . VAL A 1 807 ? -3.447 43.018 11.489 1.00 73.44 807 VAL A C 1
ATOM 6378 O O . VAL A 1 807 ? -3.113 42.024 12.129 1.00 73.44 807 VAL A O 1
ATOM 6381 N N . VAL A 1 808 ? -2.783 44.172 11.615 1.00 76.25 808 VAL A N 1
ATOM 6382 C CA . VAL A 1 808 ? -1.612 44.338 12.497 1.00 76.25 808 VAL A CA 1
ATOM 6383 C C . VAL A 1 808 ? -1.969 44.118 13.973 1.00 76.25 808 VAL A C 1
ATOM 6385 O O . VAL A 1 808 ? -1.226 43.437 14.685 1.00 76.25 808 VAL A O 1
ATOM 6388 N N . SER A 1 809 ? -3.119 44.616 14.439 1.00 78.94 809 SER A N 1
ATOM 6389 C CA . SER A 1 809 ? -3.601 44.355 15.804 1.00 78.94 809 SER A CA 1
ATOM 6390 C C . SER A 1 809 ? -3.864 42.858 16.039 1.00 78.94 809 SER A C 1
ATOM 6392 O O . SER A 1 809 ? -3.356 42.267 17.001 1.00 78.94 809 SER A O 1
ATOM 6394 N N . LYS A 1 810 ? -4.552 42.185 15.108 1.00 81.50 810 LYS A N 1
ATOM 6395 C CA . LYS A 1 810 ? -4.782 40.729 15.158 1.00 81.50 810 LYS A CA 1
ATOM 6396 C C . LYS A 1 810 ? -3.469 39.932 15.126 1.00 81.50 810 LYS A C 1
ATOM 6398 O O . LYS A 1 810 ? -3.299 39.019 15.931 1.00 81.50 810 LYS A O 1
ATOM 6403 N N . LEU A 1 811 ? -2.500 40.323 14.300 1.00 81.31 811 LEU A N 1
ATOM 6404 C CA . LEU A 1 811 ? -1.172 39.704 14.255 1.00 81.31 811 LEU A CA 1
ATOM 6405 C C . LEU A 1 811 ? -0.393 39.896 15.559 1.00 81.31 811 LEU A C 1
ATOM 6407 O O . LEU A 1 811 ? 0.237 38.957 16.040 1.00 81.31 811 LEU A O 1
ATOM 6411 N N . SER A 1 812 ? -0.465 41.077 16.181 1.00 84.12 812 SER A N 1
ATOM 6412 C CA . SER A 1 812 ? 0.191 41.327 17.472 1.00 84.12 812 SER A CA 1
ATOM 6413 C C . SER A 1 812 ? -0.369 40.439 18.591 1.00 84.12 812 SER A C 1
ATOM 6415 O O . SER A 1 812 ? 0.397 39.835 19.344 1.00 84.12 812 SER A O 1
ATOM 6417 N N . THR A 1 813 ? -1.694 40.268 18.649 1.00 85.38 813 THR A N 1
ATOM 6418 C CA . THR A 1 813 ? -2.342 39.396 19.641 1.00 85.38 813 THR A CA 1
ATOM 6419 C C . THR A 1 813 ? -2.052 37.916 19.386 1.00 85.38 813 THR A C 1
ATOM 6421 O O . THR A 1 813 ? -1.852 37.162 20.340 1.00 85.38 813 THR A O 1
ATOM 6424 N N . LEU A 1 814 ? -1.967 37.486 18.122 1.00 84.62 814 LEU A N 1
ATOM 6425 C CA . LEU A 1 814 ? -1.559 36.124 17.768 1.00 84.62 814 LEU A CA 1
ATOM 6426 C C . LEU A 1 814 ? -0.093 35.850 18.097 1.00 84.62 814 LEU A C 1
ATOM 6428 O O . LEU A 1 814 ? 0.207 34.787 18.634 1.00 84.62 814 LEU A O 1
ATOM 6432 N N . ARG A 1 815 ? 0.811 36.808 17.866 1.00 85.31 815 ARG A N 1
ATOM 6433 C CA . ARG A 1 815 ? 2.223 36.693 18.264 1.00 85.31 815 ARG A CA 1
ATOM 6434 C C . ARG A 1 815 ? 2.380 36.559 19.777 1.00 85.31 815 ARG A C 1
ATOM 6436 O O . ARG A 1 815 ? 3.193 35.753 20.224 1.00 85.31 815 ARG A O 1
ATOM 6443 N N . GLU A 1 816 ? 1.591 37.288 20.566 1.00 88.50 816 GLU A N 1
ATOM 6444 C CA . GLU A 1 816 ? 1.609 37.157 22.029 1.00 88.50 816 GLU A CA 1
ATOM 6445 C C . GLU A 1 816 ? 1.106 35.778 22.481 1.00 88.50 816 GLU A C 1
ATOM 6447 O O . GLU A 1 816 ? 1.746 35.116 23.298 1.00 88.50 816 GLU A O 1
ATOM 6452 N N . LYS A 1 817 ? 0.012 35.288 21.882 1.00 85.69 817 LYS A N 1
ATOM 6453 C CA . LYS A 1 817 ? -0.513 33.936 22.140 1.00 85.69 817 LYS A CA 1
ATOM 6454 C C . LYS A 1 817 ? 0.479 32.843 21.741 1.00 85.69 817 LYS A C 1
ATOM 6456 O O . LYS A 1 817 ? 0.688 31.910 22.510 1.00 85.69 817 LYS A O 1
ATOM 6461 N N . LEU A 1 818 ? 1.133 32.975 20.585 1.00 84.75 818 LEU A N 1
ATOM 6462 C CA . LEU A 1 818 ? 2.186 32.063 20.130 1.00 84.75 818 LEU A CA 1
ATOM 6463 C C . LEU A 1 818 ? 3.364 32.033 21.105 1.00 84.75 818 LEU A C 1
ATOM 6465 O O . LEU A 1 818 ? 3.876 30.959 21.416 1.00 84.75 818 LEU A O 1
ATOM 6469 N N . ARG A 1 819 ? 3.765 33.195 21.634 1.00 87.38 819 ARG A N 1
ATOM 6470 C CA . ARG A 1 819 ? 4.824 33.284 22.644 1.00 87.38 819 ARG A CA 1
ATOM 6471 C C . ARG A 1 819 ? 4.415 32.608 23.956 1.00 87.38 819 ARG A C 1
ATOM 6473 O O . ARG A 1 819 ? 5.237 31.912 24.546 1.00 87.38 819 ARG A O 1
ATOM 6480 N N . GLY A 1 820 ? 3.156 32.764 24.373 1.00 88.25 820 GLY A N 1
ATOM 6481 C CA . GLY A 1 820 ? 2.579 32.073 25.530 1.00 88.25 820 GLY A CA 1
ATOM 6482 C C . GLY A 1 820 ? 2.588 30.551 25.373 1.00 88.25 820 GLY A C 1
ATOM 6483 O O . GLY A 1 820 ? 3.171 29.859 26.202 1.00 88.25 820 GLY A O 1
ATOM 6484 N N . ILE A 1 821 ? 2.051 30.034 24.263 1.00 87.12 821 ILE A N 1
ATOM 6485 C CA . ILE A 1 821 ? 2.026 28.588 23.975 1.00 87.12 821 ILE A CA 1
ATOM 6486 C C . ILE A 1 821 ? 3.450 28.018 23.911 1.00 87.12 821 ILE A C 1
ATOM 6488 O O . ILE A 1 821 ? 3.712 26.948 24.452 1.00 87.12 821 ILE A O 1
ATOM 6492 N N . ASN A 1 822 ? 4.394 28.739 23.299 1.00 87.44 822 ASN A N 1
ATOM 6493 C CA . ASN A 1 822 ? 5.785 28.295 23.228 1.00 87.44 822 ASN A CA 1
ATOM 6494 C C . ASN A 1 822 ? 6.447 28.232 24.617 1.00 87.44 822 ASN A C 1
ATOM 6496 O O . ASN A 1 822 ? 7.212 27.314 24.905 1.00 87.44 822 ASN A O 1
ATOM 6500 N N . LYS A 1 823 ? 6.124 29.177 25.509 1.00 90.19 823 LYS A N 1
ATOM 6501 C CA . LYS A 1 823 ? 6.591 29.159 26.902 1.00 90.19 823 LYS A CA 1
ATOM 6502 C C . LYS A 1 823 ? 6.019 27.967 27.676 1.00 90.19 823 LYS A C 1
ATOM 6504 O O . LYS A 1 823 ? 6.763 27.323 28.410 1.00 90.19 823 LYS A O 1
ATOM 6509 N N . ASP A 1 824 ? 4.745 27.642 27.466 1.00 85.50 824 ASP A N 1
ATOM 6510 C CA . ASP A 1 824 ? 4.097 26.480 28.085 1.00 85.50 824 ASP A CA 1
ATOM 6511 C C . ASP A 1 824 ? 4.702 25.157 27.593 1.00 85.50 824 ASP A C 1
ATOM 6513 O O . ASP A 1 824 ? 4.925 24.247 28.390 1.00 85.50 824 ASP A O 1
ATOM 6517 N N . ILE A 1 825 ? 5.021 25.050 26.297 1.00 86.19 825 ILE A N 1
ATOM 6518 C CA . ILE A 1 825 ? 5.727 23.888 25.731 1.00 86.19 825 ILE A CA 1
ATOM 6519 C C . ILE A 1 825 ? 7.103 23.728 26.381 1.00 86.19 825 ILE A C 1
ATOM 6521 O O . ILE A 1 825 ? 7.470 22.620 26.763 1.00 86.19 825 ILE A O 1
ATOM 6525 N N . LEU A 1 826 ? 7.860 24.819 26.531 1.00 87.81 826 LEU A N 1
ATOM 6526 C CA . LEU A 1 826 ? 9.180 24.782 27.164 1.00 87.81 826 LEU A CA 1
ATOM 6527 C C . LEU A 1 826 ? 9.107 24.368 28.638 1.00 87.81 826 LEU A C 1
ATOM 6529 O O . LEU A 1 826 ? 9.928 23.563 29.071 1.00 87.81 826 LEU A O 1
ATOM 6533 N N . ALA A 1 827 ? 8.122 24.871 29.388 1.00 88.81 827 ALA A N 1
ATOM 6534 C CA . ALA A 1 827 ? 7.900 24.471 30.776 1.00 88.81 827 ALA A CA 1
ATOM 6535 C C . ALA A 1 827 ? 7.575 22.974 30.879 1.00 88.81 827 ALA A C 1
ATOM 6537 O O . ALA A 1 827 ? 8.254 22.242 31.592 1.00 88.81 827 ALA A O 1
ATOM 6538 N N . LYS A 1 828 ? 6.624 22.488 30.071 1.00 87.62 828 LYS A N 1
ATOM 6539 C CA . LYS A 1 828 ? 6.273 21.063 30.042 1.00 87.62 828 LYS A CA 1
ATOM 6540 C C . LYS A 1 828 ? 7.420 20.175 29.571 1.00 87.62 828 LYS A C 1
ATOM 6542 O O . LYS A 1 828 ? 7.534 19.045 30.024 1.00 87.62 828 LYS A O 1
ATOM 6547 N N . LYS A 1 829 ? 8.275 20.658 28.667 1.00 86.62 829 LYS A N 1
ATOM 6548 C CA . LYS A 1 829 ? 9.470 19.928 28.226 1.00 86.62 829 LYS A CA 1
ATOM 6549 C C . LYS A 1 829 ? 10.486 19.772 29.360 1.00 86.62 829 LYS A C 1
ATOM 6551 O O . LYS A 1 829 ? 11.110 18.721 29.445 1.00 86.62 829 LYS A O 1
ATOM 6556 N N . ALA A 1 830 ? 10.634 20.780 30.220 1.00 87.50 830 ALA A N 1
ATOM 6557 C CA . ALA A 1 830 ? 11.457 20.669 31.422 1.00 87.50 830 ALA A CA 1
ATOM 6558 C C . ALA A 1 830 ? 10.859 19.657 32.418 1.00 87.50 830 ALA A C 1
ATOM 6560 O O . ALA A 1 830 ? 11.586 18.807 32.924 1.00 87.50 830 ALA A O 1
ATOM 6561 N N . ASP A 1 831 ? 9.537 19.678 32.619 1.00 84.62 831 ASP A N 1
ATOM 6562 C CA . ASP A 1 831 ? 8.844 18.680 33.449 1.00 84.62 831 ASP A CA 1
ATOM 6563 C C . ASP A 1 831 ? 8.998 17.260 32.875 1.00 84.62 831 ASP A C 1
ATOM 6565 O O . ASP A 1 831 ? 9.269 16.315 33.613 1.00 84.62 831 ASP A O 1
ATOM 6569 N N . LEU A 1 832 ? 8.897 17.107 31.548 1.00 87.12 832 LEU A N 1
ATOM 6570 C CA . LEU A 1 832 ? 9.125 15.836 30.859 1.00 87.12 832 LEU A CA 1
ATOM 6571 C C . LEU A 1 832 ? 10.545 15.326 31.114 1.00 87.12 832 LEU A C 1
ATOM 6573 O O . LEU A 1 832 ? 10.707 14.164 31.469 1.00 87.12 832 LEU A O 1
ATOM 6577 N N . GLN A 1 833 ? 11.559 16.186 30.973 1.00 88.56 833 GLN A N 1
ATOM 6578 C CA . GLN A 1 833 ? 12.953 15.822 31.242 1.00 88.56 833 GLN A CA 1
ATOM 6579 C C . GLN A 1 833 ? 13.139 15.312 32.672 1.00 88.56 833 GLN A C 1
ATOM 6581 O O . GLN A 1 833 ? 13.721 14.247 32.850 1.00 88.56 833 GLN A O 1
ATOM 6586 N N . LEU A 1 834 ? 12.562 15.994 33.664 1.00 87.81 834 LEU A N 1
ATOM 6587 C CA . LEU A 1 834 ? 12.608 15.543 35.057 1.00 87.81 834 LEU A CA 1
ATOM 6588 C C . LEU A 1 834 ? 11.935 14.175 35.242 1.00 87.81 834 LEU A C 1
ATOM 6590 O O . LEU A 1 834 ? 12.512 13.284 35.857 1.00 87.81 834 LEU A O 1
ATOM 6594 N N . THR A 1 835 ? 10.744 13.968 34.674 1.00 84.06 835 THR A N 1
ATOM 6595 C CA . THR A 1 835 ? 10.050 12.670 34.786 1.00 84.06 835 THR A CA 1
ATOM 6596 C C . THR A 1 835 ? 10.783 11.538 34.066 1.00 84.06 835 THR A C 1
ATOM 6598 O O . THR A 1 835 ? 10.773 10.407 34.544 1.00 84.06 835 THR A O 1
ATOM 6601 N N . VAL A 1 836 ? 11.460 11.831 32.950 1.00 83.81 836 VAL A N 1
ATOM 6602 C CA . VAL A 1 836 ? 12.291 10.861 32.226 1.00 83.81 836 VAL A CA 1
ATOM 6603 C C . VAL A 1 836 ? 13.507 10.479 33.068 1.00 83.81 836 VAL A C 1
ATOM 6605 O O . VAL A 1 836 ? 13.744 9.291 33.276 1.00 83.81 836 VAL A O 1
ATOM 6608 N N . GLU A 1 837 ? 14.211 11.452 33.646 1.00 88.06 837 GLU A N 1
ATOM 6609 C CA . GLU A 1 837 ? 15.324 11.193 34.570 1.00 88.06 837 GLU A CA 1
ATOM 6610 C C . GLU A 1 837 ? 14.870 10.342 35.773 1.00 88.06 837 GLU A C 1
ATOM 6612 O O . GLU A 1 837 ? 15.538 9.380 36.157 1.00 88.06 837 GLU A O 1
ATOM 6617 N N . GLU A 1 838 ? 13.690 10.618 36.338 1.00 84.19 838 GLU A N 1
ATOM 6618 C CA . GLU A 1 838 ? 13.109 9.807 37.414 1.00 84.19 838 GLU A CA 1
ATOM 6619 C C . GLU A 1 838 ? 12.746 8.379 36.968 1.00 84.19 838 GLU A C 1
ATOM 6621 O O . GLU A 1 838 ? 12.952 7.432 37.738 1.00 84.19 838 GLU A O 1
ATOM 6626 N N . THR A 1 839 ? 12.236 8.190 35.740 1.00 84.19 839 THR A N 1
ATOM 6627 C CA . THR A 1 839 ? 11.989 6.847 35.183 1.00 84.19 839 THR A CA 1
ATOM 6628 C C . THR A 1 839 ? 13.280 6.067 34.975 1.00 84.19 839 THR A C 1
ATOM 6630 O O . THR A 1 839 ? 13.339 4.896 35.348 1.00 84.19 839 THR A O 1
ATOM 6633 N N . GLU A 1 840 ? 14.321 6.706 34.439 1.00 85.31 840 GLU A N 1
ATOM 6634 C CA . GLU A 1 840 ? 15.627 6.087 34.207 1.00 85.31 840 GLU A CA 1
ATOM 6635 C C . GLU A 1 840 ? 16.269 5.667 35.533 1.00 85.31 840 GLU A C 1
ATOM 6637 O O . GLU A 1 840 ? 16.779 4.552 35.651 1.00 85.31 840 GLU A O 1
ATOM 6642 N N . MET A 1 841 ? 16.160 6.496 36.579 1.00 85.50 841 MET A N 1
ATOM 6643 C CA . MET A 1 841 ? 16.613 6.124 37.922 1.00 85.50 841 MET A CA 1
ATOM 6644 C C . MET A 1 841 ? 15.837 4.931 38.499 1.00 85.50 841 MET A C 1
ATOM 6646 O O . MET A 1 841 ? 16.440 4.046 39.108 1.00 85.50 841 MET A O 1
ATOM 6650 N N . ALA A 1 842 ? 14.513 4.876 38.318 1.00 81.50 842 ALA A N 1
ATOM 6651 C CA . ALA A 1 842 ? 13.703 3.747 38.781 1.00 81.50 842 ALA A CA 1
ATOM 6652 C C . ALA A 1 842 ? 14.035 2.450 38.021 1.00 81.50 842 ALA A C 1
ATOM 6654 O O . ALA A 1 842 ? 14.126 1.389 38.636 1.00 81.50 842 ALA A O 1
ATOM 6655 N N . GLN A 1 843 ? 14.269 2.533 36.709 1.00 82.75 843 GLN A N 1
ATOM 6656 C CA . GLN A 1 843 ? 14.686 1.400 35.877 1.00 82.75 843 GLN A CA 1
ATOM 6657 C C . GLN A 1 843 ? 16.092 0.913 36.245 1.00 82.75 843 GLN A C 1
ATOM 6659 O O . GLN A 1 843 ? 16.281 -0.283 36.456 1.00 82.75 843 GLN A O 1
ATOM 6664 N N . SER A 1 844 ? 17.047 1.827 36.435 1.00 83.94 844 SER A N 1
ATOM 6665 C CA . SER A 1 844 ? 18.394 1.490 36.910 1.00 83.94 844 SER A CA 1
ATOM 6666 C C . SER A 1 844 ? 18.359 0.809 38.281 1.00 83.94 844 SER A C 1
ATOM 6668 O O . SER A 1 844 ? 19.072 -0.165 38.498 1.00 83.94 844 SER A O 1
ATOM 6670 N N . ALA A 1 845 ? 17.501 1.263 39.202 1.00 82.44 845 ALA A N 1
ATOM 6671 C CA . ALA A 1 845 ? 17.339 0.624 40.509 1.00 82.44 845 ALA A CA 1
ATOM 6672 C C . ALA A 1 845 ? 16.760 -0.802 40.404 1.00 82.44 845 ALA A C 1
ATOM 6674 O O . ALA A 1 845 ? 17.156 -1.685 41.166 1.00 82.44 845 ALA A O 1
ATOM 6675 N N . ILE A 1 846 ? 15.852 -1.049 39.452 1.00 81.69 846 ILE A N 1
ATOM 6676 C CA . ILE A 1 846 ? 15.336 -2.396 39.160 1.00 81.69 846 ILE A CA 1
ATOM 6677 C C . ILE A 1 846 ? 16.453 -3.287 38.606 1.00 81.69 846 ILE A C 1
ATOM 6679 O O . ILE A 1 846 ? 16.611 -4.416 39.069 1.00 81.69 846 ILE A O 1
ATOM 6683 N N . GLU A 1 847 ? 17.251 -2.785 37.661 1.00 83.31 847 GLU A N 1
ATOM 6684 C CA . GLU A 1 847 ? 18.391 -3.523 37.107 1.00 83.31 847 GLU A CA 1
ATOM 6685 C C . GLU A 1 847 ? 19.450 -3.847 38.168 1.00 83.31 847 GLU A C 1
ATOM 6687 O O . GLU A 1 847 ? 20.029 -4.933 38.157 1.00 83.31 847 GLU A O 1
ATOM 6692 N N . ASP A 1 848 ? 19.710 -2.932 39.101 1.00 82.12 848 ASP A N 1
ATOM 6693 C CA . ASP A 1 848 ? 20.672 -3.151 40.180 1.00 82.12 848 ASP A CA 1
ATOM 6694 C C . ASP A 1 848 ? 20.183 -4.209 41.180 1.00 82.12 848 ASP A C 1
ATOM 6696 O O . ASP A 1 848 ? 20.975 -5.045 41.621 1.00 82.12 848 ASP A O 1
ATOM 6700 N N . LEU A 1 849 ? 18.879 -4.254 41.479 1.00 78.25 849 LEU A N 1
ATOM 6701 C CA . LEU A 1 849 ? 18.274 -5.339 42.265 1.00 78.25 849 LEU A CA 1
ATOM 6702 C C . LEU A 1 849 ? 18.329 -6.692 41.542 1.00 78.25 849 LEU A C 1
ATOM 6704 O O . LEU A 1 849 ? 18.479 -7.732 42.185 1.00 78.25 849 LEU A O 1
ATOM 6708 N N . GLU A 1 850 ? 18.222 -6.702 40.211 1.00 76.62 850 GLU A N 1
ATOM 6709 C CA . GLU A 1 850 ? 18.398 -7.916 39.407 1.00 76.62 850 GLU A CA 1
ATOM 6710 C C . GLU A 1 850 ? 19.855 -8.389 39.402 1.00 76.62 850 GLU A C 1
ATOM 6712 O O . GLU A 1 850 ? 20.108 -9.581 39.578 1.00 76.62 850 GLU A O 1
ATOM 6717 N N . LYS A 1 851 ? 20.813 -7.462 39.288 1.00 77.31 851 LYS A N 1
ATOM 6718 C CA . LYS A 1 851 ? 22.252 -7.759 39.344 1.00 77.31 851 LYS A CA 1
ATOM 6719 C C . LYS A 1 851 ? 22.716 -8.220 40.725 1.00 77.31 851 LYS A C 1
ATOM 6721 O O . LYS A 1 851 ? 23.596 -9.062 40.790 1.00 77.31 851 LYS A O 1
ATOM 6726 N N . GLN A 1 852 ? 22.146 -7.712 41.820 1.00 74.06 852 GLN A N 1
ATOM 6727 C CA . GLN A 1 852 ? 22.473 -8.168 43.183 1.00 74.06 852 GLN A CA 1
ATOM 6728 C C . GLN A 1 852 ? 21.958 -9.582 43.500 1.00 74.06 852 GLN A C 1
ATOM 6730 O O . GLN A 1 852 ? 22.367 -10.172 44.501 1.00 74.06 852 GLN A O 1
ATOM 6735 N N . ARG A 1 853 ? 21.042 -10.115 42.681 1.00 59.88 853 ARG A N 1
ATOM 6736 C CA . ARG A 1 853 ? 20.469 -11.460 42.837 1.00 59.88 853 ARG A CA 1
ATOM 6737 C C . ARG A 1 853 ? 21.100 -12.525 41.942 1.00 59.88 853 ARG A C 1
ATOM 6739 O O . ARG A 1 853 ? 20.922 -13.704 42.247 1.00 59.88 853 ARG A O 1
ATOM 6746 N N . ALA A 1 854 ? 21.752 -12.124 40.852 1.00 51.72 854 ALA A N 1
ATOM 6747 C CA . ALA A 1 854 ? 22.565 -13.000 40.009 1.00 51.72 854 ALA A CA 1
ATOM 6748 C C . ALA A 1 854 ? 23.931 -13.238 40.664 1.00 51.72 854 ALA A C 1
ATOM 6750 O O . ALA A 1 854 ? 24.416 -14.390 40.579 1.00 51.72 854 ALA A O 1
#

Foldseek 3Di:
DDDDDDDDDDDDDDDDDDDPDDPDPDDPPPPPCVVVCVVVVVVPPPDDDDDPVVVVVVVVVVVVVVVVVVVVVVVVVVVVVVVVVVVVVVVVVVVVVVVVVVVVVVVVVVVVVVVVVVVVVVVVVVVVVVVVVVVVVVVVVVVVVVPDPDADPVRVVVVVVVVVVVVVVVVVVVVVVVVVVVVVVVVVVVVVVVVVVVVVVVVVVVVVVVVVVVVVVVVVVVVVVVVVVVVVVVVVVVVVVVVVVVVVVVVVVVVVVVVVVVVVVVVVVVVVVVVVVVVVVVVVVVVVVVVVVVVVVVVVVVVVVVVVVCVVVVVVVVVPPVVPPPPPPPPPPDDDDDDDDDDDDDYDDDDDDDDDDDPPDPDPDPPDPDPPPPPPPPDPPDPPPDPDDDDDDPDDDCPDDVVPVVVVVVVVVVVVVVVVVVVVVVVVVVVVVVVVVVVVVVVVVVVVVVVVVVVVVVVVVVVVVVVVVVVVVVVVVVVVVVVVVVVVVVVVVVVVVVVVVVVVVVVVVVVVVVVVVVVVVVVVVVVVVVVVVVVVVVVVVVVVVVVVVVVVVVVVVVVVVVVVVVVVVVVVVVVVVVVVVVVVVVVVVVVVVVVVVVVVVVVVVVVVVVVVVVCVVVVVVCVVPCVVPPPPPPPDPDDDDPDPPVVVVVVVVVVVVVVVVVVVVVVVVVVVVVVVVVVVVVVVVVVVVVVVVVVVVVVVVVVVVVVVVVVVVVVVVVVVVVVVVVVVVVVVVVVCLVDVPPPVVLVVCCVVPVPLSVLVVVLNVLVVVLVVLVVVLVVLVVVLVVLVVVLVVLVVVCVVDDDVPVSVVVNVVSVVVSVVSVVVSVVSVVVSVVSVVVSVVSVVVSVVVVVVVD

pLDDT: mean 74.63, std 16.42, range [26.67, 94.62]

Secondary structure (DSSP, 8-state):
---------------------PPP-------TTTTTTHHHHHSS--SSS--HHHHHHHHHHHHHHHHHHHHHHHHHHHHHHHHHHHHHHHHHHHHHHHHHHHHHHHHHHHHHHHHHHHHHHHHHHHHHHHHHHHHHHHHHHHHHHTT-----HHHHHHHHHHHHHHHHHHHHHHHHHHHHHHHHHHHHHHHHHHHHHHHHHHHHHHHHHHHHHHHHHHHHHHHHHHHHHHHHHHHHHHHHHHHHHHHHHHHHHHHHHHHHHHHHHHHHHHHHHHHHHHHHHHHHHHHHHHHHHHHHHHHHHHHHHHHHHHHHHHTTTHHHHGGGSSSSSSSS--------------------------SSSS----TTSGGGSSSSSSSS------------S--S-S-SSHHHHHHHHHHHHHHHHHHHHHHHHHHHHHHHHHHHHHHHHHHHHHHHHHHHHHHHHHHHHHHHHHHHHHHHHHHHHHHHHHHHHHHHHHHHHHHHHHHHHHHHHHHHHHHHHHHHHHHHHHHHHHHHHHHHHHHHHHHHHHHHHHHHHHHHHHHHHHHHHHHHHHHHHHHHHHHHHHHHHHHHHHHHHHHHHHHHHHHHHHHHHHHHHHHHHHHHHHHTTTTTTGGGTGGGSTTSSSS--SSHHHHHHHHHHHHHHHHHHHHHHHHHHHHHHHHHHHHHHHHHHHHHHHHHHHHHHHHHHHHHHHHHHHHHHHHHHHHHHHHHHHHHHHHHHHHHHHS-TTHHHHHHHHHH-HHHHHHHHHHHHHHHHHHHHHHHHHHHHHHHHHHHHHHHHHHHHHHSSS-HHHHHHHHHHHHHHHHHHHHHHHHHHHHHHHHHHHHHHHHHHHHHHHHTT-